Protein AF-A0A6P6J3J0-F1 (afdb_monomer_lite)

Organism: Carassius auratus (NCBI:txid7957)

Structure (mmCIF, N/CA/C/O backbone):
data_AF-A0A6P6J3J0-F1
#
_entry.id   AF-A0A6P6J3J0-F1
#
loop_
_atom_site.group_PDB
_atom_site.id
_atom_site.type_symbol
_atom_site.label_atom_id
_atom_site.label_alt_id
_atom_site.label_comp_id
_atom_site.label_asym_id
_atom_site.label_entity_id
_atom_site.label_seq_id
_atom_site.pdbx_PDB_ins_code
_atom_site.Cartn_x
_atom_site.Cartn_y
_atom_site.Cartn_z
_atom_site.occupancy
_atom_site.B_iso_or_equiv
_atom_site.auth_seq_id
_atom_site.auth_comp_id
_atom_site.auth_asym_id
_atom_site.auth_atom_id
_atom_site.pdbx_PDB_model_num
ATOM 1 N N . MET A 1 1 ? -31.395 -60.135 -57.434 1.00 52.97 1 MET A N 1
ATOM 2 C CA . MET A 1 1 ? -31.274 -59.370 -58.695 1.00 52.97 1 MET A CA 1
ATOM 3 C C . MET A 1 1 ? -31.951 -60.097 -59.849 1.00 52.97 1 MET A C 1
ATOM 5 O O . MET A 1 1 ? -33.034 -59.659 -60.188 1.00 52.97 1 MET A O 1
ATOM 9 N N . LYS A 1 2 ? -31.461 -61.251 -60.338 1.00 52.81 2 LYS A N 1
ATOM 10 C CA . LYS A 1 2 ? -32.103 -61.974 -61.467 1.00 52.81 2 LYS A CA 1
ATOM 11 C C . LYS A 1 2 ? -33.611 -62.234 -61.316 1.00 52.81 2 LYS A C 1
ATOM 13 O O . LYS A 1 2 ? -34.368 -61.921 -62.218 1.00 52.81 2 LYS A O 1
ATOM 18 N N . ALA A 1 3 ? -34.059 -62.709 -60.151 1.00 56.84 3 ALA A N 1
ATOM 19 C CA . ALA A 1 3 ? -35.488 -62.936 -59.908 1.00 56.84 3 ALA A CA 1
ATOM 20 C C . ALA A 1 3 ? -36.326 -61.639 -59.849 1.00 56.84 3 ALA A C 1
ATOM 22 O O . ALA A 1 3 ? -37.519 -61.678 -60.108 1.00 56.84 3 ALA A O 1
ATOM 23 N N . TYR A 1 4 ? -35.726 -60.492 -59.507 1.00 57.59 4 TYR A N 1
ATOM 24 C CA . TYR A 1 4 ? -36.421 -59.198 -59.499 1.00 57.59 4 TYR A CA 1
ATOM 25 C C . TYR A 1 4 ? -36.580 -58.674 -60.928 1.00 57.59 4 TYR A C 1
ATOM 27 O O . TYR A 1 4 ? -37.687 -58.330 -61.317 1.00 57.59 4 TYR A O 1
ATOM 35 N N . GLU A 1 5 ? -35.512 -58.712 -61.726 1.00 69.25 5 GLU A N 1
ATOM 36 C CA . GLU A 1 5 ? -35.526 -58.291 -63.135 1.00 69.25 5 GLU A CA 1
ATOM 37 C C . GLU A 1 5 ? -36.469 -59.160 -63.985 1.00 69.25 5 GLU A C 1
ATOM 39 O O . GLU A 1 5 ? -37.169 -58.648 -64.858 1.00 69.25 5 GLU A O 1
ATOM 44 N N . GLU A 1 6 ? -36.554 -60.463 -63.687 1.00 65.12 6 GLU A N 1
ATOM 45 C CA . GLU A 1 6 ? -37.494 -61.386 -64.340 1.00 65.12 6 GLU A CA 1
ATOM 46 C C . GLU A 1 6 ? -38.965 -61.101 -64.000 1.00 65.12 6 GLU A C 1
ATOM 48 O O . GLU A 1 6 ? -39.834 -61.356 -64.831 1.00 65.12 6 GLU A O 1
ATOM 53 N N . ILE A 1 7 ? -39.257 -60.573 -62.805 1.00 64.00 7 ILE A N 1
ATOM 54 C CA . ILE A 1 7 ? -40.632 -60.317 -62.342 1.00 64.00 7 ILE A CA 1
ATOM 55 C C . ILE A 1 7 ? -41.094 -58.895 -62.683 1.00 64.00 7 ILE A C 1
ATOM 57 O O . ILE A 1 7 ? -42.265 -58.694 -63.000 1.00 64.00 7 ILE A O 1
ATOM 61 N N . THR A 1 8 ? -40.210 -57.899 -62.600 1.00 63.47 8 THR A N 1
ATOM 62 C CA . THR A 1 8 ? -40.582 -56.480 -62.734 1.00 63.47 8 THR A CA 1
ATOM 63 C C . THR A 1 8 ? -40.235 -55.882 -64.094 1.00 63.47 8 THR A C 1
ATOM 65 O O . THR A 1 8 ? -40.707 -54.790 -64.403 1.00 63.47 8 THR A O 1
ATOM 68 N N . HIS A 1 9 ? -39.438 -56.579 -64.913 1.00 52.03 9 HIS A N 1
ATOM 69 C CA . HIS A 1 9 ? -38.924 -56.095 -66.201 1.00 52.03 9 HIS A CA 1
ATOM 70 C C . HIS A 1 9 ? -38.186 -54.740 -66.127 1.00 52.03 9 HIS A C 1
ATOM 72 O O . HIS A 1 9 ? -38.021 -54.073 -67.148 1.00 52.03 9 HIS A O 1
ATOM 78 N N . GLN A 1 10 ? -37.733 -54.329 -64.939 1.00 52.53 10 GLN A N 1
ATOM 79 C CA . GLN A 1 10 ? -36.893 -53.150 -64.721 1.00 52.53 10 GLN A CA 1
ATOM 80 C C . GLN A 1 10 ? -35.472 -53.595 -64.366 1.00 52.53 10 GLN A C 1
ATOM 82 O O . GLN A 1 10 ? -35.304 -54.515 -63.564 1.00 52.53 10 GLN A O 1
ATOM 87 N N . GLU A 1 11 ? -34.461 -52.945 -64.953 1.00 54.56 11 GLU A N 1
ATOM 88 C CA . GLU A 1 11 ? -33.054 -53.181 -64.604 1.00 54.56 11 GLU A CA 1
ATOM 89 C C . GLU A 1 11 ? -32.843 -52.894 -63.114 1.00 54.56 11 GLU A C 1
ATOM 91 O O . GLU A 1 11 ? -33.240 -51.841 -62.610 1.00 54.56 11 GLU A O 1
ATOM 96 N N . ALA A 1 12 ? -32.214 -53.824 -62.389 1.00 51.59 12 ALA A N 1
ATOM 97 C CA . ALA A 1 12 ? -32.028 -53.679 -60.946 1.00 51.59 12 ALA A CA 1
ATOM 98 C C . ALA A 1 12 ? -31.094 -52.508 -60.568 1.00 51.59 12 ALA A C 1
ATOM 100 O O . ALA A 1 12 ? -30.945 -52.205 -59.387 1.00 51.59 12 ALA A O 1
ATOM 101 N N . GLU A 1 13 ? -30.465 -51.842 -61.542 1.00 48.88 13 GLU A N 1
ATOM 102 C CA . GLU A 1 13 ? -29.492 -50.769 -61.319 1.00 48.88 13 GLU A CA 1
ATOM 103 C C . GLU A 1 13 ? -30.100 -49.441 -60.833 1.00 48.88 13 GLU A C 1
ATOM 105 O O . GLU A 1 13 ? -29.367 -48.626 -60.274 1.00 48.88 13 GLU A O 1
ATOM 110 N N . SER A 1 14 ? -31.410 -49.202 -60.988 1.00 49.97 14 SER A N 1
ATOM 111 C CA . SER A 1 14 ? -31.993 -47.863 -60.783 1.00 49.97 14 SER A CA 1
ATOM 112 C C . SER A 1 14 ? -32.748 -47.628 -59.464 1.00 49.97 14 SER A C 1
ATOM 114 O O . SER A 1 14 ? -33.343 -46.562 -59.318 1.00 49.97 14 SER A O 1
ATOM 116 N N . ALA A 1 15 ? -32.766 -48.569 -58.509 1.00 54.75 15 ALA A N 1
ATOM 117 C CA . ALA A 1 15 ? -33.410 -48.357 -57.201 1.00 54.75 15 ALA A CA 1
ATOM 118 C C . ALA A 1 15 ? -32.378 -48.278 -56.059 1.00 54.75 15 ALA A C 1
ATOM 120 O O . ALA A 1 15 ? -31.500 -49.138 -55.958 1.00 54.75 15 ALA A O 1
ATOM 121 N N . ASP A 1 16 ? -32.505 -47.272 -55.181 1.00 53.56 16 ASP A N 1
ATOM 122 C CA . ASP A 1 16 ? -31.580 -47.011 -54.057 1.00 53.56 16 ASP A CA 1
ATOM 123 C C . ASP A 1 16 ? -31.365 -48.240 -53.149 1.00 53.56 16 ASP A C 1
ATOM 125 O O . ASP A 1 16 ? -30.246 -48.489 -52.692 1.00 53.56 16 ASP A O 1
ATOM 129 N N . ASP A 1 17 ? -32.388 -49.088 -52.985 1.00 55.59 17 ASP A N 1
ATOM 130 C CA . ASP A 1 17 ? -32.303 -50.333 -52.209 1.00 55.59 17 ASP A CA 1
ATOM 131 C C . ASP A 1 17 ? -31.313 -51.357 -52.807 1.00 55.59 17 ASP A C 1
ATOM 133 O O . ASP A 1 17 ? -30.641 -52.087 -52.070 1.00 55.59 17 ASP A O 1
ATOM 137 N N . PHE A 1 18 ? -31.147 -51.401 -54.137 1.00 58.28 18 PHE A N 1
ATOM 138 C CA . PHE A 1 18 ? -30.167 -52.283 -54.790 1.00 58.28 18 PHE A CA 1
ATOM 139 C C . PHE A 1 18 ? -28.745 -51.724 -54.737 1.00 58.28 18 PHE A C 1
ATOM 141 O O . PHE A 1 18 ? -27.787 -52.500 -54.668 1.00 58.28 18 PHE A O 1
ATOM 148 N N . LYS A 1 19 ? -28.593 -50.395 -54.701 1.00 59.94 19 LYS A N 1
ATOM 149 C CA . LYS A 1 19 ? -27.300 -49.726 -54.504 1.00 59.94 19 LYS A CA 1
ATOM 150 C C . LYS A 1 19 ? -26.747 -50.019 -53.108 1.00 59.94 19 LYS A C 1
ATOM 152 O O . LYS A 1 19 ? -25.582 -50.392 -52.980 1.00 59.94 19 LYS A O 1
ATOM 157 N N . ALA A 1 20 ? -27.608 -49.983 -52.087 1.00 61.34 20 ALA A N 1
ATOM 158 C CA . ALA A 1 20 ? -27.264 -50.406 -50.732 1.00 61.34 20 ALA A CA 1
ATOM 159 C C . ALA A 1 20 ? -26.859 -51.893 -50.667 1.00 61.34 20 ALA A C 1
ATOM 161 O O . ALA A 1 20 ? -25.852 -52.221 -50.045 1.00 61.34 20 ALA A O 1
ATOM 162 N N . LEU A 1 21 ? -27.585 -52.794 -51.342 1.00 66.56 21 LEU A N 1
ATOM 163 C CA . LEU A 1 21 ? -27.243 -54.226 -51.393 1.00 66.56 21 LEU A CA 1
ATOM 164 C C . LEU A 1 21 ? -25.910 -54.502 -52.105 1.00 66.56 21 LEU A C 1
ATOM 166 O O . LEU A 1 21 ? -25.161 -55.383 -51.687 1.00 66.56 21 LEU A O 1
ATOM 170 N N . ARG A 1 22 ? -25.589 -53.747 -53.161 1.00 69.94 22 ARG A N 1
ATOM 171 C CA . ARG A 1 22 ? -24.317 -53.866 -53.887 1.00 69.94 22 ARG A CA 1
ATOM 172 C C . ARG A 1 22 ? -23.134 -53.368 -53.057 1.00 69.94 22 ARG A C 1
ATOM 174 O O . ARG A 1 22 ? -22.119 -54.052 -53.020 1.00 69.94 22 ARG A O 1
ATOM 181 N N . ILE A 1 23 ? -23.281 -52.238 -52.363 1.00 69.75 23 ILE A N 1
ATOM 182 C CA . ILE A 1 23 ? -22.251 -51.703 -51.455 1.00 69.75 23 ILE A CA 1
ATOM 183 C C . ILE A 1 23 ? -22.036 -52.645 -50.267 1.00 69.75 23 ILE A C 1
ATOM 185 O O . ILE A 1 23 ? -20.900 -52.868 -49.866 1.00 69.75 23 ILE A O 1
ATOM 189 N N . VAL A 1 24 ? -23.099 -53.269 -49.745 1.00 71.94 24 VAL A N 1
ATOM 190 C CA . VAL A 1 24 ? -22.976 -54.314 -48.714 1.00 71.94 24 VAL A CA 1
ATOM 191 C C . VAL A 1 24 ? -22.231 -55.544 -49.252 1.00 71.94 24 VAL A C 1
ATOM 193 O O . VAL A 1 24 ? -21.327 -56.030 -48.584 1.00 71.94 24 VAL A O 1
ATOM 196 N N . ALA A 1 25 ? -22.514 -56.002 -50.476 1.00 72.75 25 ALA A N 1
ATOM 197 C CA . ALA A 1 25 ? -21.778 -57.115 -51.090 1.00 72.75 25 ALA A CA 1
ATOM 198 C C . ALA A 1 25 ? -20.302 -56.773 -51.390 1.00 72.75 25 ALA A C 1
ATOM 200 O O . ALA A 1 25 ? -19.422 -57.629 -51.298 1.00 72.75 25 ALA A O 1
ATOM 201 N N . GLU A 1 26 ? -20.012 -55.521 -51.751 1.00 76.88 26 GLU A N 1
ATOM 202 C CA . GLU A 1 26 ? -18.652 -55.019 -51.965 1.00 76.88 26 GLU A CA 1
ATOM 203 C C . GLU A 1 26 ? -17.883 -54.894 -50.642 1.00 76.88 26 GLU A C 1
ATOM 205 O O . GLU A 1 26 ? -16.721 -55.294 -50.569 1.00 76.88 26 GLU A O 1
ATOM 210 N N . ALA A 1 27 ? -18.561 -54.463 -49.577 1.00 77.00 27 ALA A N 1
ATOM 211 C CA . ALA A 1 27 ? -18.045 -54.478 -48.215 1.00 77.00 27 ALA A CA 1
ATOM 212 C C . ALA A 1 27 ? -17.741 -55.906 -47.733 1.00 77.00 27 ALA A C 1
ATOM 214 O O . ALA A 1 27 ? -16.637 -56.166 -47.263 1.00 77.00 27 ALA A O 1
ATOM 215 N N . GLU A 1 28 ? -18.655 -56.862 -47.918 1.00 78.12 28 GLU A N 1
ATOM 216 C CA . GLU A 1 28 ? -18.426 -58.277 -47.583 1.00 78.12 28 GLU A CA 1
ATOM 217 C C . GLU A 1 28 ? -17.247 -58.872 -48.372 1.00 78.12 28 GLU A C 1
ATOM 219 O O . GLU A 1 28 ? -16.430 -59.613 -47.822 1.00 78.12 28 GLU A O 1
ATOM 224 N N . LYS A 1 29 ? -17.095 -58.499 -49.649 1.00 78.25 29 LYS A N 1
ATOM 225 C CA . LYS A 1 29 ? -15.952 -58.905 -50.478 1.00 78.25 29 LYS A CA 1
ATOM 226 C C . LYS A 1 29 ? -14.635 -58.303 -49.984 1.00 78.25 29 LYS A C 1
ATOM 228 O O . LYS A 1 29 ? -13.623 -59.005 -49.970 1.00 78.25 29 LYS A O 1
ATOM 233 N N . LEU A 1 30 ? -14.638 -57.034 -49.570 1.00 80.50 30 LEU A N 1
ATOM 234 C CA . LEU A 1 30 ? -13.477 -56.398 -48.947 1.00 80.50 30 LEU A CA 1
ATOM 235 C C . LEU A 1 30 ? -13.090 -57.149 -47.665 1.00 80.50 30 LEU A C 1
ATOM 237 O O . LEU A 1 30 ? -11.917 -57.471 -47.484 1.00 80.50 30 LEU A O 1
ATOM 241 N N . MET A 1 31 ? -14.072 -57.530 -46.844 1.00 80.81 31 MET A N 1
ATOM 242 C CA . MET A 1 31 ? -13.848 -58.279 -45.605 1.00 80.81 31 MET A CA 1
ATOM 243 C C . MET A 1 31 ? -13.255 -59.675 -45.823 1.00 80.81 31 MET A C 1
ATOM 245 O O . MET A 1 31 ? -12.436 -60.116 -45.019 1.00 80.81 31 MET A O 1
ATOM 249 N N . LEU A 1 32 ? -13.579 -60.352 -46.930 1.00 79.19 32 LEU A N 1
ATOM 250 C CA . LEU A 1 32 ? -12.937 -61.625 -47.294 1.00 79.19 32 LEU A CA 1
ATOM 251 C C . LEU A 1 32 ? -11.437 -61.470 -47.599 1.00 79.19 32 LEU A C 1
ATOM 253 O O . LEU A 1 32 ? -10.667 -62.393 -47.340 1.00 79.19 32 LEU A O 1
ATOM 257 N N . SER A 1 33 ? -11.016 -60.306 -48.108 1.00 79.94 33 SER A N 1
ATOM 258 C CA . SER A 1 33 ? -9.612 -60.026 -48.451 1.00 79.94 33 SER A CA 1
ATOM 259 C C . SER A 1 33 ? -8.733 -59.658 -47.251 1.00 79.94 33 SER A C 1
ATOM 261 O O . SER A 1 33 ? -7.512 -59.693 -47.363 1.00 79.94 33 SER A O 1
ATOM 263 N N . VAL A 1 34 ? -9.327 -59.352 -46.089 1.00 82.56 34 VAL A N 1
ATOM 264 C CA . VAL A 1 34 ? -8.603 -58.857 -44.901 1.00 82.56 34 VAL A CA 1
ATOM 265 C C . VAL A 1 34 ? -7.558 -59.853 -44.390 1.00 82.56 34 VAL A C 1
ATOM 267 O O . VAL A 1 34 ? -6.506 -59.449 -43.901 1.00 82.56 34 VAL A O 1
ATOM 270 N N . ASN A 1 35 ? -7.794 -61.158 -44.556 1.00 77.62 35 ASN A N 1
ATOM 271 C CA . ASN A 1 35 ? -6.828 -62.197 -44.177 1.00 77.62 35 ASN A CA 1
ATOM 272 C C . ASN A 1 35 ? -5.533 -62.174 -45.011 1.00 77.62 35 ASN A C 1
ATOM 274 O O . ASN A 1 35 ? -4.531 -62.749 -44.589 1.00 77.62 35 ASN A O 1
ATOM 278 N N . GLU A 1 36 ? -5.550 -61.531 -46.180 1.00 77.38 36 GLU A N 1
ATOM 279 C CA . GLU A 1 36 ? -4.413 -61.410 -47.098 1.00 77.38 36 GLU A CA 1
ATOM 280 C C . GLU A 1 36 ? -3.737 -60.029 -47.014 1.00 77.38 36 GLU A C 1
ATOM 282 O O . GLU A 1 36 ? -2.749 -59.785 -47.709 1.00 77.38 36 GLU A O 1
ATOM 287 N N . TRP A 1 37 ? -4.247 -59.114 -46.178 1.00 85.25 37 TRP A N 1
ATOM 288 C CA . TRP A 1 37 ? -3.713 -57.757 -46.062 1.00 85.25 37 TRP A CA 1
ATOM 289 C C . TRP A 1 37 ? -2.306 -57.745 -45.469 1.00 85.25 37 TRP A C 1
ATOM 291 O O . TRP A 1 37 ? -2.026 -58.355 -44.432 1.00 85.25 37 TRP A O 1
ATOM 301 N N . SER A 1 38 ? -1.414 -57.008 -46.131 1.00 78.44 38 SER A N 1
ATOM 302 C CA . SER A 1 38 ? -0.044 -56.820 -45.674 1.00 78.44 38 SER A CA 1
ATOM 303 C C . SER A 1 38 ? 0.003 -55.702 -44.631 1.00 78.44 38 SER A C 1
ATOM 305 O O . SER A 1 38 ? -0.704 -54.699 -44.737 1.00 78.44 38 SER A O 1
ATOM 307 N N . LEU A 1 39 ? 0.865 -55.846 -43.621 1.00 80.44 39 LEU A N 1
ATOM 308 C CA . LEU A 1 39 ? 1.097 -54.758 -42.669 1.00 80.44 39 LEU A CA 1
ATOM 309 C C . LEU A 1 39 ? 1.735 -53.544 -43.357 1.00 80.44 39 LEU A C 1
ATOM 311 O O . LEU A 1 39 ? 1.375 -52.428 -43.012 1.00 80.44 39 LEU A O 1
ATOM 315 N N . SER A 1 40 ? 2.590 -53.753 -44.368 1.00 77.62 40 SER A N 1
ATOM 316 C CA . SER A 1 40 ? 3.262 -52.688 -45.130 1.00 77.62 40 SER A CA 1
ATOM 317 C C . SER A 1 40 ? 2.312 -51.687 -45.795 1.00 77.62 40 SER A C 1
ATOM 319 O O . SER A 1 40 ? 2.696 -50.534 -45.963 1.00 77.62 40 SER A O 1
ATOM 321 N N . ASP A 1 41 ? 1.084 -52.097 -46.125 1.00 80.19 41 ASP A N 1
ATOM 322 C CA . ASP A 1 41 ? 0.073 -51.259 -46.785 1.00 80.19 41 ASP A CA 1
ATOM 323 C C . ASP A 1 41 ? -1.007 -50.736 -45.811 1.00 80.19 41 ASP A C 1
ATOM 325 O O . ASP A 1 41 ? -2.093 -50.327 -46.234 1.00 80.19 41 ASP A O 1
ATOM 329 N N . ALA A 1 42 ? -0.739 -50.739 -44.497 1.00 79.50 42 ALA A N 1
ATOM 330 C CA . ALA A 1 42 ? -1.730 -50.427 -43.463 1.00 79.50 42 ALA A CA 1
ATOM 331 C C . ALA A 1 42 ? -2.448 -49.080 -43.654 1.00 79.50 42 ALA A C 1
ATOM 333 O O . ALA A 1 42 ? -3.665 -49.011 -43.489 1.00 79.50 42 ALA A O 1
ATOM 334 N N . GLU A 1 43 ? -1.736 -48.021 -44.047 1.00 75.25 43 GLU A N 1
ATOM 335 C CA . GLU A 1 43 ? -2.337 -46.701 -44.275 1.00 75.25 43 GLU A CA 1
ATOM 336 C C . GLU A 1 43 ? -3.390 -46.733 -45.395 1.00 75.25 43 GLU A C 1
ATOM 338 O O . GLU A 1 43 ? -4.494 -46.206 -45.246 1.00 75.25 43 GLU A O 1
ATOM 343 N N . LYS A 1 44 ? -3.075 -47.410 -46.505 1.00 78.81 44 LYS A N 1
ATOM 344 C CA . LYS A 1 44 ? -3.982 -47.562 -47.646 1.00 78.81 44 LYS A CA 1
ATOM 345 C C . LYS A 1 44 ? -5.232 -48.344 -47.245 1.00 78.81 44 LYS A C 1
ATOM 347 O O . LYS A 1 44 ? -6.343 -47.910 -47.536 1.00 78.81 44 LYS A O 1
ATOM 352 N N . HIS A 1 45 ? -5.053 -49.445 -46.517 1.00 83.31 45 HIS A N 1
ATOM 353 C CA . HIS A 1 45 ? -6.160 -50.261 -46.022 1.00 83.31 45 HIS A CA 1
ATOM 354 C C . HIS A 1 45 ? -7.072 -49.491 -45.052 1.00 83.31 45 HIS A C 1
ATOM 356 O O . HIS A 1 45 ? -8.294 -49.592 -45.155 1.00 83.31 45 HIS A O 1
ATOM 362 N N . LEU A 1 46 ? -6.514 -48.659 -44.162 1.00 80.44 46 LEU A N 1
ATOM 363 C CA . LEU A 1 46 ? -7.309 -47.803 -43.273 1.00 80.44 46 LEU A CA 1
ATOM 364 C C . LEU A 1 46 ? -8.097 -46.730 -44.045 1.00 80.44 46 LEU A C 1
ATOM 366 O O . LEU A 1 46 ? -9.258 -46.476 -43.724 1.00 80.44 46 LEU A O 1
ATOM 370 N N . ARG A 1 47 ? -7.521 -46.136 -45.098 1.00 73.69 47 ARG A N 1
ATOM 371 C CA . ARG A 1 47 ? -8.242 -45.190 -45.971 1.00 73.69 47 ARG A CA 1
ATOM 372 C C . ARG A 1 47 ? -9.373 -45.865 -46.752 1.00 73.69 47 ARG A C 1
ATOM 374 O O . ARG A 1 47 ? -10.464 -45.303 -46.846 1.00 73.69 47 ARG A O 1
ATOM 381 N N . ASP A 1 48 ? -9.152 -47.077 -47.259 1.00 77.06 48 ASP A N 1
ATOM 382 C CA . ASP A 1 48 ? -10.187 -47.851 -47.956 1.00 77.06 48 ASP A CA 1
ATOM 383 C C . ASP A 1 48 ? -11.356 -48.213 -47.015 1.00 77.06 48 ASP A C 1
ATOM 385 O O . ASP A 1 48 ? -12.523 -48.123 -47.411 1.00 77.06 48 ASP A O 1
ATOM 389 N N . LEU A 1 49 ? -11.067 -48.514 -45.741 1.00 80.25 49 LEU A N 1
ATOM 390 C CA . LEU A 1 49 ? -12.083 -48.702 -44.698 1.00 80.25 49 LEU A CA 1
ATOM 391 C C . LEU A 1 49 ? -12.892 -47.425 -44.437 1.00 80.25 49 LEU A C 1
ATOM 393 O O . LEU A 1 49 ? -14.119 -47.487 -44.372 1.00 80.25 49 LEU A O 1
ATOM 397 N N . LEU A 1 50 ? -12.245 -46.260 -44.333 1.00 73.75 50 LEU A N 1
ATOM 398 C CA . LEU A 1 50 ? -12.941 -44.978 -44.152 1.00 73.75 50 LEU A CA 1
ATOM 399 C C . LEU A 1 50 ? -13.833 -44.628 -45.349 1.00 73.75 50 LEU A C 1
ATOM 401 O O . LEU A 1 50 ? -14.957 -44.148 -45.167 1.00 73.75 50 LEU A O 1
ATOM 405 N N . ARG A 1 51 ? -13.374 -44.926 -46.571 1.00 74.06 51 ARG A N 1
ATOM 406 C CA . ARG A 1 51 ? -14.174 -44.764 -47.791 1.00 74.06 51 ARG A CA 1
ATOM 407 C C . ARG A 1 51 ? -15.422 -45.653 -47.755 1.00 74.06 51 ARG A C 1
ATOM 409 O O . ARG A 1 51 ? -16.515 -45.155 -48.023 1.00 74.06 51 ARG A O 1
ATOM 416 N N . MET A 1 52 ? -15.296 -46.926 -47.361 1.00 75.94 52 MET A N 1
ATOM 417 C CA . MET A 1 52 ? -16.456 -47.821 -47.197 1.00 75.94 52 MET A CA 1
ATOM 418 C C . MET A 1 52 ? -17.400 -47.382 -46.088 1.00 75.94 52 MET A C 1
ATOM 420 O O . MET A 1 52 ? -18.615 -47.375 -46.290 1.00 75.94 52 MET A O 1
ATOM 424 N N . ARG A 1 53 ? -16.867 -46.949 -44.942 1.00 75.94 53 ARG A N 1
ATOM 425 C CA . ARG A 1 53 ? -17.667 -46.407 -43.838 1.00 75.94 53 ARG A CA 1
ATOM 426 C C . ARG A 1 53 ? -18.556 -45.263 -44.319 1.00 75.94 53 ARG A C 1
ATOM 428 O O . ARG A 1 53 ? -19.743 -45.223 -43.996 1.00 75.94 53 ARG A O 1
ATOM 435 N N . ARG A 1 54 ? -17.996 -44.355 -45.124 1.00 69.50 54 ARG A N 1
ATOM 436 C CA . ARG A 1 54 ? -18.733 -43.230 -45.702 1.00 69.50 54 ARG A CA 1
ATOM 437 C C . ARG A 1 54 ? -19.820 -43.688 -46.679 1.00 69.50 54 ARG A C 1
ATOM 439 O O . ARG A 1 54 ? -20.961 -43.264 -46.527 1.00 69.50 54 ARG A O 1
ATOM 446 N N . GLN A 1 55 ? -19.505 -44.588 -47.611 1.00 69.44 55 GLN A N 1
ATOM 447 C CA . GLN A 1 55 ? -20.482 -45.094 -48.586 1.00 69.44 55 GLN A CA 1
ATOM 448 C C . GLN A 1 55 ? -21.648 -45.849 -47.925 1.00 69.44 55 GLN A C 1
ATOM 450 O O . GLN A 1 55 ? -22.801 -45.691 -48.330 1.00 69.44 55 GLN A O 1
ATOM 455 N N . ILE A 1 56 ? -21.375 -46.620 -46.866 1.00 70.75 56 ILE A N 1
ATOM 456 C CA . ILE A 1 56 ? -22.411 -47.298 -46.074 1.00 70.75 56 ILE A CA 1
ATOM 457 C C . ILE A 1 56 ? -23.280 -46.276 -45.333 1.00 70.75 56 ILE A C 1
ATOM 459 O O . ILE A 1 56 ? -24.506 -46.412 -45.347 1.00 70.75 56 ILE A O 1
ATOM 463 N N . LYS A 1 57 ? -22.680 -45.235 -44.734 1.00 67.00 57 LYS A N 1
ATOM 464 C CA . LYS A 1 57 ? -23.419 -44.157 -44.054 1.00 67.00 57 LYS A CA 1
ATOM 465 C C . LYS A 1 57 ? -24.352 -43.426 -45.024 1.00 67.00 57 LYS A C 1
ATOM 467 O O . LYS A 1 57 ? -25.525 -43.247 -44.707 1.00 67.00 57 LYS A O 1
ATOM 472 N N . GLU A 1 58 ? -23.851 -43.069 -46.205 1.00 64.25 58 GLU A N 1
ATOM 473 C CA . GLU A 1 58 ? -24.608 -42.359 -47.244 1.00 64.25 58 GLU A CA 1
ATOM 474 C C . GLU A 1 58 ? -25.780 -43.191 -47.795 1.00 64.25 58 GLU A C 1
ATOM 476 O O . GLU A 1 58 ? -26.843 -42.634 -48.050 1.00 64.25 58 GLU A O 1
ATOM 481 N N . CYS A 1 59 ? -25.628 -44.515 -47.936 1.00 62.44 59 CYS A N 1
ATOM 482 C CA . CYS A 1 59 ? -26.660 -45.361 -48.555 1.00 62.44 59 CYS A CA 1
ATOM 483 C C . CYS A 1 59 ? -27.638 -46.011 -47.569 1.00 62.44 59 CYS A C 1
ATOM 485 O O . CYS A 1 59 ? -28.721 -46.419 -47.975 1.00 62.44 59 CYS A O 1
ATOM 487 N N . THR A 1 60 ? -27.267 -46.178 -46.296 1.00 63.53 60 THR A N 1
ATOM 488 C CA . THR A 1 60 ? -28.095 -46.924 -45.327 1.00 63.53 60 THR A CA 1
ATOM 489 C C . THR A 1 60 ? -28.575 -46.089 -44.149 1.00 63.53 60 THR A C 1
ATOM 491 O O . THR A 1 60 ? -29.453 -46.547 -43.420 1.00 63.53 60 THR A O 1
ATOM 494 N N . THR A 1 61 ? -28.039 -44.877 -43.943 1.00 56.22 61 THR A N 1
ATOM 495 C CA . THR A 1 61 ? -28.359 -43.968 -42.818 1.00 56.22 61 THR A CA 1
ATOM 496 C C . THR A 1 61 ? -28.223 -44.589 -41.415 1.00 56.22 61 THR A C 1
ATOM 498 O O . THR A 1 61 ? -28.594 -43.973 -40.421 1.00 56.22 61 THR A O 1
ATOM 501 N N . SER A 1 62 ? -27.663 -45.800 -41.310 1.00 58.66 62 SER A N 1
ATOM 502 C CA . SER A 1 62 ? -27.631 -46.624 -40.102 1.00 58.66 62 SER A CA 1
ATOM 503 C C . SER A 1 62 ? -26.214 -47.145 -39.850 1.00 58.66 62 SER A C 1
ATOM 505 O O . SER A 1 62 ? -25.642 -47.870 -40.664 1.00 58.66 62 SER A O 1
ATOM 507 N N . PHE A 1 63 ? -25.643 -46.782 -38.697 1.00 65.31 63 PHE A N 1
ATOM 508 C CA . PHE A 1 63 ? -24.295 -47.192 -38.278 1.00 65.31 63 PHE A CA 1
ATOM 509 C C . PHE A 1 63 ? -24.190 -48.674 -37.891 1.00 65.31 63 PHE A C 1
ATOM 511 O O . PHE A 1 63 ? -23.093 -49.231 -37.887 1.00 65.31 63 PHE A O 1
ATOM 518 N N . THR A 1 64 ? -25.313 -49.340 -37.621 1.00 66.62 64 THR A N 1
ATOM 519 C CA . THR A 1 64 ? -25.353 -50.729 -37.146 1.00 66.62 64 THR A CA 1
ATOM 520 C C . THR A 1 64 ? -24.757 -51.709 -38.160 1.00 66.62 64 THR A C 1
ATOM 522 O O . THR A 1 64 ? -24.031 -52.619 -37.780 1.00 66.62 64 THR A O 1
ATOM 525 N N . LYS A 1 65 ? -24.933 -51.468 -39.468 1.00 70.81 65 LYS A N 1
ATOM 526 C CA . LYS A 1 65 ? -24.334 -52.315 -40.518 1.00 70.81 65 LYS A CA 1
ATOM 527 C C . LYS A 1 65 ? -22.810 -52.201 -40.608 1.00 70.81 65 LYS A C 1
ATOM 529 O O . LYS A 1 65 ? -22.150 -53.179 -40.943 1.00 70.81 65 LYS A O 1
ATOM 534 N N . TRP A 1 66 ? -22.243 -51.026 -40.319 1.00 78.06 66 TRP A N 1
ATOM 535 C CA . TRP A 1 66 ? -20.785 -50.853 -40.256 1.00 78.06 66 TRP A CA 1
ATOM 536 C C . TRP A 1 66 ? -20.189 -51.688 -39.119 1.00 78.06 66 TRP A C 1
ATOM 538 O O . TRP A 1 66 ? -19.166 -52.348 -39.298 1.00 78.06 66 TRP A O 1
ATOM 548 N N . ILE A 1 67 ? -20.872 -51.702 -37.973 1.00 72.75 67 ILE A N 1
ATOM 549 C CA . ILE A 1 67 ? -20.484 -52.501 -36.812 1.00 72.75 67 ILE A CA 1
ATOM 550 C C . ILE A 1 67 ? -20.531 -53.994 -37.151 1.00 72.75 67 ILE A C 1
ATOM 552 O O . ILE A 1 67 ? -19.511 -54.670 -37.020 1.00 72.75 67 ILE A O 1
ATOM 556 N N . ASP A 1 68 ? -21.671 -54.472 -37.656 1.00 74.81 68 ASP A N 1
ATOM 557 C CA . ASP A 1 68 ? -21.904 -55.898 -37.901 1.00 74.81 68 ASP A CA 1
ATOM 558 C C . ASP A 1 68 ? -20.975 -56.484 -38.980 1.00 74.81 68 ASP A C 1
ATOM 560 O O . ASP A 1 68 ? -20.531 -57.625 -38.858 1.00 74.81 68 ASP A O 1
ATOM 564 N N . ILE A 1 69 ? -20.659 -55.721 -40.035 1.00 76.62 69 ILE A N 1
ATOM 565 C CA . ILE A 1 69 ? -19.844 -56.210 -41.162 1.00 76.62 69 ILE A CA 1
ATOM 566 C C . ILE A 1 69 ? -18.342 -56.083 -40.875 1.00 76.62 69 ILE A C 1
ATOM 568 O O . ILE A 1 69 ? -17.584 -57.011 -41.163 1.00 76.62 69 ILE A O 1
ATOM 572 N N . PHE A 1 70 ? -17.898 -54.944 -40.331 1.00 79.75 70 PHE A N 1
ATOM 573 C CA . PHE A 1 70 ? -16.472 -54.639 -40.184 1.00 79.75 70 PHE A CA 1
ATOM 574 C C . PHE A 1 70 ? -15.983 -54.873 -38.760 1.00 79.75 70 PHE A C 1
ATOM 576 O O . PHE A 1 70 ? -15.119 -55.719 -38.534 1.00 79.75 70 PHE A O 1
ATOM 583 N N . LEU A 1 71 ? -16.520 -54.136 -37.786 1.00 78.25 71 LEU A N 1
ATOM 584 C CA . LEU A 1 71 ? -15.966 -54.132 -36.429 1.00 78.25 71 LEU A CA 1
ATOM 585 C C . LEU A 1 71 ? -16.206 -55.443 -35.673 1.00 78.25 71 LEU A C 1
ATOM 587 O O . LEU A 1 71 ? -15.431 -55.750 -34.773 1.00 78.25 71 LEU A O 1
ATOM 591 N N . SER A 1 72 ? -17.218 -56.228 -36.045 1.00 79.62 72 SER A N 1
ATOM 592 C CA . SER A 1 72 ? -17.471 -57.573 -35.508 1.00 79.62 72 SER A CA 1
ATOM 593 C C . SER A 1 72 ? -16.645 -58.687 -36.170 1.00 79.62 72 SER A C 1
ATOM 595 O O . SER A 1 72 ? -16.743 -59.840 -35.760 1.00 79.62 72 SER A O 1
ATOM 597 N N . ASN A 1 73 ? -15.832 -58.387 -37.187 1.00 83.25 73 ASN A N 1
ATOM 598 C CA . ASN A 1 73 ? -15.064 -59.397 -37.913 1.00 83.25 73 ASN A CA 1
ATOM 599 C C . ASN A 1 73 ? -13.693 -59.667 -37.268 1.00 83.25 73 ASN A C 1
ATOM 601 O O . ASN A 1 73 ? -12.827 -58.792 -37.234 1.00 83.25 73 ASN A O 1
ATOM 605 N N . GLU A 1 74 ? -13.453 -60.909 -36.843 1.00 81.12 74 GLU A N 1
ATOM 606 C CA . GLU A 1 74 ? -12.218 -61.307 -36.147 1.00 81.12 74 GLU A CA 1
ATOM 607 C C . GLU A 1 74 ? -10.927 -61.067 -36.953 1.00 81.12 74 GLU A C 1
ATOM 609 O O . GLU A 1 74 ? -9.895 -60.713 -36.377 1.00 81.12 74 GLU A O 1
ATOM 614 N N . ALA A 1 75 ? -10.955 -61.229 -38.282 1.00 82.38 75 ALA A N 1
ATOM 615 C CA . ALA A 1 75 ? -9.777 -61.020 -39.125 1.00 82.38 75 ALA A CA 1
ATOM 616 C C . ALA A 1 75 ? -9.363 -59.544 -39.147 1.00 82.38 75 ALA A C 1
ATOM 618 O O . ALA A 1 75 ? -8.176 -59.231 -39.020 1.00 82.38 75 ALA A O 1
ATOM 619 N N . LEU A 1 76 ? -10.342 -58.637 -39.233 1.00 85.12 76 LEU A N 1
ATOM 620 C CA . LEU A 1 76 ? -10.089 -57.202 -39.154 1.00 85.12 76 LEU A CA 1
ATOM 621 C C . LEU A 1 76 ? -9.628 -56.804 -37.757 1.00 85.12 76 LEU A C 1
ATOM 623 O O . LEU A 1 76 ? -8.629 -56.106 -37.635 1.00 85.12 76 LEU A O 1
ATOM 627 N N . GLN A 1 77 ? -10.270 -57.300 -36.702 1.00 85.81 77 GLN A N 1
ATOM 628 C CA . GLN A 1 77 ? -9.840 -57.034 -35.325 1.00 85.81 77 GLN A CA 1
ATOM 629 C C . GLN A 1 77 ? -8.377 -57.458 -35.091 1.00 85.81 77 GLN A C 1
ATOM 631 O O . GLN A 1 77 ? -7.596 -56.722 -34.475 1.00 85.81 77 GLN A O 1
ATOM 636 N N . LYS A 1 78 ? -7.967 -58.608 -35.644 1.00 83.31 78 LYS A N 1
ATOM 637 C CA . LYS A 1 78 ? -6.580 -59.087 -35.602 1.00 83.31 78 LYS A CA 1
ATOM 638 C C . LYS A 1 78 ? -5.636 -58.208 -36.425 1.00 83.31 78 LYS A C 1
ATOM 640 O O . LYS A 1 78 ? -4.541 -57.908 -35.957 1.00 83.31 78 LYS A O 1
ATOM 645 N N . PHE A 1 79 ? -6.051 -57.765 -37.612 1.00 86.88 79 PHE A N 1
ATOM 646 C CA . PHE A 1 79 ? -5.290 -56.812 -38.421 1.00 86.88 79 PHE A CA 1
ATOM 647 C C . PHE A 1 79 ? -5.080 -55.483 -37.682 1.00 86.88 79 PHE A C 1
ATOM 649 O O . PHE A 1 79 ? -3.939 -55.048 -37.548 1.00 86.88 79 PHE A O 1
ATOM 656 N N . LEU A 1 80 ? -6.138 -54.882 -37.124 1.00 85.94 80 LEU A N 1
ATOM 657 C CA . LEU A 1 80 ? -6.050 -53.631 -36.361 1.00 85.94 80 LEU A CA 1
ATOM 658 C C . LEU A 1 80 ? -5.133 -53.791 -35.141 1.00 85.94 80 LEU A C 1
ATOM 660 O O . LEU A 1 80 ? -4.278 -52.940 -34.907 1.00 85.94 80 LEU A O 1
ATOM 664 N N . THR A 1 81 ? -5.226 -54.921 -34.427 1.00 84.62 81 THR A N 1
ATOM 665 C CA . THR A 1 81 ? -4.291 -55.257 -33.337 1.00 84.62 81 THR A CA 1
ATOM 666 C C . THR A 1 81 ? -2.846 -55.311 -33.845 1.00 84.62 81 THR A C 1
ATOM 668 O O . THR A 1 81 ? -1.963 -54.681 -33.264 1.00 84.62 81 THR A O 1
ATOM 671 N N . ASN A 1 82 ? -2.583 -56.004 -34.956 1.00 84.94 82 ASN A N 1
ATOM 672 C CA . ASN A 1 82 ? -1.236 -56.097 -35.517 1.00 84.94 82 ASN A CA 1
ATOM 673 C C . ASN A 1 82 ? -0.693 -54.722 -35.943 1.00 84.94 82 ASN A C 1
ATOM 675 O O . ASN A 1 82 ? 0.483 -54.443 -35.710 1.00 84.94 82 ASN A O 1
ATOM 679 N N . VAL A 1 83 ? -1.537 -53.841 -36.496 1.00 83.12 83 VAL A N 1
ATOM 680 C CA . VAL A 1 83 ? -1.161 -52.456 -36.827 1.00 83.12 83 VAL A CA 1
ATOM 681 C C . VAL A 1 83 ? -0.716 -51.701 -35.574 1.00 83.12 83 VAL A C 1
ATOM 683 O O . VAL A 1 83 ? 0.339 -51.071 -35.613 1.00 83.12 83 VAL A O 1
ATOM 686 N N . THR A 1 84 ? -1.426 -51.837 -34.445 1.00 82.12 84 THR A N 1
ATOM 687 C CA . THR A 1 84 ? -1.012 -51.189 -33.182 1.00 82.12 84 THR A CA 1
ATOM 688 C C . THR A 1 84 ? 0.343 -51.676 -32.662 1.00 82.12 84 THR A C 1
ATOM 690 O O . THR A 1 84 ? 1.073 -50.912 -32.037 1.00 82.12 84 THR A O 1
ATOM 693 N N . THR A 1 85 ? 0.713 -52.932 -32.944 1.00 80.06 85 THR A N 1
ATOM 694 C CA . THR A 1 85 ? 2.021 -53.484 -32.549 1.00 80.06 85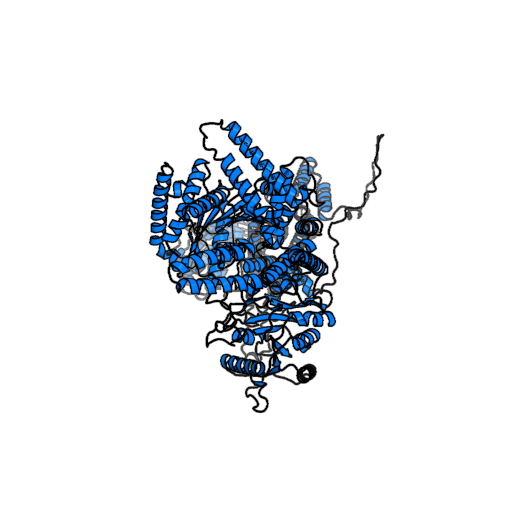 THR A CA 1
ATOM 695 C C . THR A 1 85 ? 3.149 -53.162 -33.528 1.00 80.06 85 THR A C 1
ATOM 697 O O . THR A 1 85 ? 4.309 -53.126 -33.124 1.00 80.06 85 THR A O 1
ATOM 700 N N . ALA A 1 86 ? 2.832 -52.956 -34.809 1.00 79.44 86 ALA A N 1
ATOM 701 C CA . ALA A 1 86 ? 3.820 -52.799 -35.875 1.00 79.44 86 ALA A CA 1
ATOM 702 C C . ALA A 1 86 ? 4.149 -51.332 -36.192 1.00 79.44 86 ALA A C 1
ATOM 704 O O . ALA A 1 86 ? 5.249 -51.049 -36.665 1.00 79.44 86 ALA A O 1
ATOM 705 N N . TYR A 1 87 ? 3.220 -50.409 -35.934 1.00 77.69 87 TYR A N 1
ATOM 706 C CA . TYR A 1 87 ? 3.358 -48.997 -36.276 1.00 77.69 87 TYR A CA 1
ATOM 707 C C . TYR A 1 87 ? 3.364 -48.110 -35.030 1.00 77.69 87 TYR A C 1
ATOM 709 O O . TYR A 1 87 ? 2.700 -48.387 -34.035 1.00 77.69 87 TYR A O 1
ATOM 717 N N . ALA A 1 88 ? 4.121 -47.016 -35.100 1.00 67.81 88 ALA A N 1
ATOM 718 C CA . ALA A 1 88 ? 4.135 -45.948 -34.098 1.00 67.81 88 ALA A CA 1
ATOM 719 C C . ALA A 1 88 ? 3.814 -44.567 -34.706 1.00 67.81 88 ALA A C 1
ATOM 721 O O . ALA A 1 88 ? 3.946 -43.562 -34.017 1.00 67.81 88 ALA A O 1
ATOM 722 N N . ASP A 1 89 ? 3.418 -44.532 -35.984 1.00 67.81 89 ASP A N 1
ATOM 723 C CA . ASP A 1 89 ? 3.138 -43.317 -36.756 1.00 67.81 89 ASP A CA 1
ATOM 724 C C . ASP A 1 89 ? 1.799 -42.680 -36.344 1.00 67.81 89 ASP A C 1
ATOM 726 O O . ASP A 1 89 ? 0.766 -43.359 -36.276 1.00 67.81 89 ASP A O 1
ATOM 730 N N . ASP A 1 90 ? 1.818 -41.371 -36.100 1.00 59.56 90 ASP A N 1
ATOM 731 C CA . ASP A 1 90 ? 0.660 -40.582 -35.685 1.00 59.56 90 ASP A CA 1
ATOM 732 C C . ASP A 1 90 ? -0.412 -40.462 -36.784 1.00 59.56 90 ASP A C 1
ATOM 734 O O . ASP A 1 90 ? -1.602 -40.449 -36.468 1.00 59.56 90 ASP A O 1
ATOM 738 N N . ASN A 1 91 ? -0.043 -40.500 -38.071 1.00 59.88 91 ASN A N 1
ATOM 739 C CA . ASN A 1 91 ? -1.014 -40.528 -39.173 1.00 59.88 91 ASN A CA 1
ATOM 740 C C . ASN A 1 91 ? -1.818 -41.833 -39.183 1.00 59.88 91 ASN A C 1
ATOM 742 O O . ASN A 1 91 ? -3.036 -41.830 -39.371 1.00 59.88 91 ASN A O 1
ATOM 746 N N . ILE A 1 92 ? -1.152 -42.963 -38.933 1.00 72.62 92 ILE A N 1
ATOM 747 C CA . ILE A 1 92 ? -1.807 -44.275 -38.853 1.00 72.62 92 ILE A CA 1
ATOM 748 C C . ILE A 1 92 ? -2.666 -44.355 -37.586 1.00 72.62 92 ILE A C 1
ATOM 750 O O . ILE A 1 92 ? -3.772 -44.892 -37.646 1.00 72.62 92 ILE A O 1
ATOM 754 N N . ARG A 1 93 ? -2.223 -43.769 -36.462 1.00 70.31 93 ARG A N 1
ATOM 755 C CA . ARG A 1 93 ? -3.046 -43.632 -35.244 1.00 70.31 93 ARG A CA 1
ATOM 756 C C . ARG A 1 93 ? -4.295 -42.788 -35.474 1.00 70.31 93 ARG A C 1
ATOM 758 O O . ARG A 1 93 ? -5.360 -43.174 -35.004 1.00 70.31 93 ARG A O 1
ATOM 765 N N . PHE A 1 94 ? -4.196 -41.683 -36.211 1.00 62.97 94 PHE A N 1
ATOM 766 C CA . PHE A 1 94 ? -5.344 -40.832 -36.531 1.00 62.97 94 PHE A CA 1
ATOM 767 C C . PHE A 1 94 ? -6.337 -41.524 -37.474 1.00 62.97 94 PHE A C 1
ATOM 769 O O . PHE A 1 94 ? -7.542 -41.518 -37.226 1.00 62.97 94 PHE A O 1
ATOM 776 N N . LEU A 1 95 ? -5.854 -42.200 -38.519 1.00 66.44 95 LEU A N 1
ATOM 777 C CA . LEU A 1 95 ? -6.719 -43.016 -39.377 1.00 66.44 95 LEU A CA 1
ATOM 778 C C . LEU A 1 95 ? -7.377 -44.153 -38.580 1.00 66.44 95 LEU A C 1
ATOM 780 O O . LEU A 1 95 ? -8.563 -44.422 -38.760 1.00 66.44 95 LEU A O 1
ATOM 784 N N . MET A 1 96 ? -6.642 -44.771 -37.650 1.00 75.62 96 MET A N 1
ATOM 785 C CA . MET A 1 96 ? -7.175 -45.770 -36.723 1.00 75.62 96 MET A CA 1
ATOM 786 C C . MET A 1 96 ? -8.251 -45.173 -35.806 1.00 75.62 96 MET A C 1
ATOM 788 O O . MET A 1 96 ? -9.301 -45.786 -35.628 1.00 75.62 96 MET A O 1
ATOM 792 N N . TYR A 1 97 ? -8.039 -43.965 -35.275 1.00 72.06 97 TYR A N 1
ATOM 793 C CA . TYR A 1 97 ? -9.034 -43.231 -34.492 1.00 72.06 97 TYR A CA 1
ATOM 794 C C . TYR A 1 97 ? -10.321 -43.027 -35.291 1.00 72.06 97 TYR A C 1
ATOM 796 O O . TYR A 1 97 ? -11.384 -43.452 -34.848 1.00 72.06 97 TYR A O 1
ATOM 804 N N . LEU A 1 98 ? -10.224 -42.490 -36.510 1.00 64.50 98 LEU A N 1
ATOM 805 C CA . LEU A 1 98 ? -11.378 -42.254 -37.379 1.00 64.50 98 LEU A CA 1
ATOM 806 C C . LEU A 1 98 ? -12.098 -43.541 -37.788 1.00 64.50 98 LEU A C 1
ATOM 808 O O . LEU A 1 98 ? -13.305 -43.518 -38.004 1.00 64.50 98 LEU A O 1
ATOM 812 N N . VAL A 1 99 ? -11.400 -44.671 -37.915 1.00 74.19 99 VAL A N 1
ATOM 813 C CA . VAL A 1 99 ? -12.041 -45.973 -38.170 1.00 74.19 99 VAL A CA 1
ATOM 814 C C . VAL A 1 99 ? -12.808 -46.449 -36.929 1.00 74.19 99 VAL A C 1
ATOM 816 O O . VAL A 1 99 ? -13.881 -47.041 -37.060 1.00 74.19 99 VAL A O 1
ATOM 819 N N . MET A 1 100 ? -12.302 -46.132 -35.735 1.00 71.12 100 MET A N 1
ATOM 820 C CA . MET A 1 100 ? -12.821 -46.587 -34.442 1.00 71.12 100 MET A CA 1
ATOM 821 C C . MET A 1 100 ? -13.868 -45.648 -33.800 1.00 71.12 100 MET A C 1
ATOM 823 O O . MET A 1 100 ? -14.617 -46.082 -32.929 1.00 71.12 100 MET A O 1
ATOM 827 N N . GLU A 1 101 ? -13.964 -44.372 -34.183 1.00 59.25 101 GLU A N 1
ATOM 828 C CA . GLU A 1 101 ? -14.720 -43.376 -33.403 1.00 59.25 101 GLU A CA 1
ATOM 829 C C . GLU A 1 101 ? -16.263 -43.490 -33.497 1.00 59.25 101 GLU A C 1
ATOM 831 O O . GLU A 1 101 ? -16.820 -43.870 -34.534 1.00 59.25 101 GLU A O 1
ATOM 836 N N . THR A 1 102 ? -16.940 -43.044 -32.423 1.00 51.91 102 THR A N 1
ATOM 837 C CA . THR A 1 102 ? -18.385 -42.863 -32.100 1.00 51.91 102 THR A CA 1
ATOM 838 C C . THR A 1 102 ? -19.229 -44.071 -31.673 1.00 51.91 102 THR A C 1
ATOM 840 O O . THR A 1 102 ? -20.039 -43.901 -30.769 1.00 51.91 102 THR A O 1
ATOM 843 N N . HIS A 1 103 ? -19.010 -45.293 -32.178 1.00 54.88 103 HIS A N 1
ATOM 844 C CA . HIS A 1 103 ? -19.859 -46.451 -31.801 1.00 54.88 103 HIS A CA 1
ATOM 845 C C . HIS A 1 103 ? -19.099 -47.756 -31.491 1.00 54.88 103 HIS A C 1
ATOM 847 O O . HIS A 1 103 ? -19.701 -48.810 -31.312 1.00 54.88 103 HIS A O 1
ATOM 853 N N . CYS A 1 104 ? -17.767 -47.727 -31.365 1.00 58.19 104 CYS A N 1
ATOM 854 C CA . CYS A 1 104 ? -16.972 -48.937 -31.084 1.00 58.19 104 CYS A CA 1
ATOM 855 C C . CYS A 1 104 ? -17.263 -49.571 -29.703 1.00 58.19 104 CYS A C 1
ATOM 857 O O . CYS A 1 104 ? -17.028 -50.762 -29.480 1.00 58.19 104 CYS A O 1
ATOM 859 N N . HIS A 1 105 ? -17.840 -48.801 -28.776 1.00 59.59 105 HIS A N 1
ATOM 860 C CA . HIS A 1 105 ? -18.310 -49.306 -27.483 1.00 59.59 105 HIS A CA 1
ATOM 861 C C . HIS A 1 105 ? -19.532 -50.234 -27.595 1.00 59.59 105 HIS A C 1
ATOM 863 O O . HIS A 1 105 ? -19.795 -50.993 -26.665 1.00 59.59 105 HIS A O 1
ATOM 869 N N . GLU A 1 106 ? -20.243 -50.215 -28.726 1.00 63.91 106 GLU A N 1
ATOM 870 C CA . GLU A 1 106 ? -21.453 -51.013 -28.962 1.00 63.91 106 GLU A CA 1
ATOM 871 C C . GLU A 1 106 ? -21.142 -52.444 -29.450 1.00 63.91 106 GLU A C 1
ATOM 873 O O . GLU A 1 106 ? -22.018 -53.311 -29.442 1.00 63.91 106 GLU A O 1
ATOM 878 N N . VAL A 1 107 ? -19.885 -52.732 -29.817 1.00 71.38 107 VAL A N 1
ATOM 879 C CA . VAL A 1 107 ? -19.434 -54.066 -30.248 1.00 71.38 107 VAL A CA 1
ATOM 880 C C . VAL A 1 107 ? -19.281 -54.987 -29.032 1.00 71.38 107 VAL A C 1
ATOM 882 O O . VAL A 1 107 ? -18.495 -54.702 -28.123 1.00 71.38 107 VAL A O 1
ATOM 885 N N . LYS A 1 108 ? -20.019 -56.106 -29.011 1.00 64.81 108 LYS A N 1
ATOM 886 C CA . LYS A 1 108 ? -20.046 -57.044 -27.869 1.00 64.81 108 LYS A CA 1
ATOM 887 C C . LYS A 1 108 ? -18.751 -57.846 -27.691 1.00 64.81 108 LYS A C 1
ATOM 889 O O . LYS A 1 108 ? -18.328 -58.039 -26.556 1.00 64.81 108 LYS A O 1
ATOM 894 N N . GLU A 1 109 ? -18.119 -58.282 -28.781 1.00 71.25 109 GLU A N 1
ATOM 895 C CA . GLU A 1 109 ? -16.901 -59.108 -28.769 1.00 71.25 109 GLU A CA 1
ATOM 896 C C . GLU A 1 109 ? -15.810 -58.445 -29.624 1.00 71.25 109 GLU A C 1
ATOM 898 O O . GLU A 1 109 ? -15.807 -58.559 -30.847 1.00 71.25 109 GLU A O 1
ATOM 903 N N . PHE A 1 110 ? -14.901 -57.703 -28.980 1.00 76.19 110 PHE A N 1
ATOM 904 C CA . PHE A 1 110 ? -13.738 -57.087 -29.630 1.00 76.19 110 PHE A CA 1
ATOM 905 C C . PHE A 1 110 ? -12.481 -57.285 -28.755 1.00 76.19 110 PHE A C 1
ATOM 907 O O . PHE A 1 110 ? -12.239 -56.505 -27.825 1.00 76.19 110 PHE A O 1
ATOM 914 N N . PRO A 1 111 ? -11.687 -58.343 -29.010 1.00 69.38 111 PRO A N 1
ATOM 915 C CA . PRO A 1 111 ? -10.447 -58.626 -28.293 1.00 69.38 111 PRO A CA 1
ATOM 916 C C . PRO A 1 111 ? -9.441 -57.483 -28.463 1.00 69.38 111 PRO A C 1
ATOM 918 O O . PRO A 1 111 ? -9.338 -56.898 -29.537 1.00 69.38 111 PRO A O 1
ATOM 921 N N . ASN A 1 112 ? -8.690 -57.164 -27.405 1.00 71.38 112 ASN A N 1
ATOM 922 C CA . ASN A 1 112 ? -7.693 -56.082 -27.375 1.00 71.38 112 ASN A CA 1
ATOM 923 C C . ASN A 1 112 ? -8.247 -54.668 -27.646 1.00 71.38 112 ASN A C 1
ATOM 925 O O . ASN A 1 112 ? -7.467 -53.741 -27.850 1.00 71.38 112 ASN A O 1
ATOM 929 N N . ARG A 1 113 ? -9.572 -54.452 -27.584 1.00 76.56 113 ARG A N 1
ATOM 930 C CA . ARG A 1 113 ? -10.190 -53.123 -27.747 1.00 76.56 113 ARG A CA 1
ATOM 931 C C . ARG A 1 113 ? -9.593 -52.075 -26.811 1.00 76.56 113 ARG A C 1
ATOM 933 O O . ARG A 1 113 ? -9.316 -50.971 -27.257 1.00 76.56 113 ARG A O 1
ATOM 940 N N . GLU A 1 114 ? -9.399 -52.402 -25.534 1.00 69.81 114 GLU A N 1
ATOM 941 C CA . GLU A 1 114 ? -8.791 -51.469 -24.574 1.00 69.81 114 GLU A CA 1
ATOM 942 C C . GLU A 1 114 ? -7.356 -51.122 -24.959 1.00 69.81 114 GLU A C 1
ATOM 944 O O . GLU A 1 114 ? -7.009 -49.952 -24.927 1.00 69.81 114 GLU A O 1
ATOM 949 N N . GLN A 1 115 ? -6.573 -52.090 -25.438 1.00 74.50 115 GLN A N 1
ATOM 950 C CA . GLN A 1 115 ? -5.208 -51.864 -25.912 1.00 74.50 115 GLN A CA 1
ATOM 951 C C . GLN A 1 115 ? -5.168 -50.996 -27.179 1.00 74.50 115 GLN A C 1
ATOM 953 O O . GLN A 1 115 ? -4.334 -50.103 -27.282 1.00 74.50 115 GLN A O 1
ATOM 958 N N . ILE A 1 116 ? -6.074 -51.222 -28.138 1.00 75.38 116 ILE A N 1
ATOM 959 C CA . ILE A 1 116 ? -6.176 -50.395 -29.350 1.00 75.38 116 ILE A CA 1
ATOM 960 C C . ILE A 1 116 ? -6.633 -48.983 -28.977 1.00 75.38 116 ILE A C 1
ATOM 962 O O . ILE A 1 116 ? -6.048 -48.012 -29.440 1.00 75.38 116 ILE A O 1
ATOM 966 N N . LEU A 1 117 ? -7.642 -48.851 -28.111 1.00 71.12 117 LEU A N 1
ATOM 967 C CA . LEU A 1 117 ? -8.123 -47.554 -27.640 1.00 71.12 117 LEU A CA 1
ATOM 968 C C . LEU A 1 117 ? -7.075 -46.828 -26.796 1.00 71.12 117 LEU A C 1
ATOM 970 O O . LEU A 1 117 ? -6.994 -45.614 -26.889 1.00 71.12 117 LEU A O 1
ATOM 974 N N . GLU A 1 118 ? -6.274 -47.528 -25.998 1.00 69.94 118 GLU A N 1
ATOM 975 C CA . GLU A 1 118 ? -5.167 -46.953 -25.233 1.00 69.94 118 GLU A CA 1
ATOM 976 C C . GLU A 1 118 ? -4.016 -46.537 -26.155 1.00 69.94 118 GLU A C 1
ATOM 978 O O . GLU A 1 118 ? -3.482 -45.447 -25.995 1.00 69.94 118 GLU A O 1
ATOM 983 N N . TRP A 1 119 ? -3.695 -47.323 -27.187 1.00 76.06 119 TRP A N 1
ATOM 984 C CA . TRP A 1 119 ? -2.703 -46.956 -28.206 1.00 76.06 119 TRP A CA 1
ATOM 985 C C . TRP A 1 119 ? -3.145 -45.744 -29.036 1.00 76.06 119 TRP A C 1
ATOM 987 O O . TRP A 1 119 ? -2.347 -44.845 -29.297 1.00 76.06 119 TRP A O 1
ATOM 997 N N . VAL A 1 120 ? -4.431 -45.681 -29.389 1.00 65.31 120 VAL A N 1
ATOM 998 C CA . VAL A 1 120 ? -5.040 -44.520 -30.044 1.00 65.31 120 VAL A CA 1
ATOM 999 C C . VAL A 1 120 ? -5.116 -43.322 -29.086 1.00 65.31 120 VAL A C 1
ATOM 1001 O O . VAL A 1 120 ? -4.846 -42.205 -29.506 1.00 65.31 120 VAL A O 1
ATOM 1004 N N . LYS A 1 121 ? -5.408 -43.521 -27.792 1.00 56.91 121 LYS A N 1
ATOM 1005 C CA . LYS A 1 121 ? -5.382 -42.465 -26.758 1.00 56.91 121 LYS A CA 1
ATOM 1006 C C . LYS A 1 121 ? -3.967 -42.009 -26.399 1.00 56.91 121 LYS A C 1
ATOM 1008 O O . LYS A 1 121 ? -3.802 -40.871 -25.983 1.00 56.91 121 LYS A O 1
ATOM 1013 N N . GLY A 1 122 ? -2.945 -42.837 -26.619 1.00 53.06 122 GLY A N 1
ATOM 1014 C CA . GLY A 1 122 ? -1.527 -42.477 -26.501 1.00 53.06 122 GLY A CA 1
ATOM 1015 C C . GLY A 1 122 ? -1.108 -41.338 -27.440 1.00 53.06 122 GLY A C 1
ATOM 1016 O O . GLY A 1 122 ? -0.064 -40.722 -27.239 1.00 53.06 122 GLY A O 1
ATOM 1017 N N . PHE A 1 123 ? -1.963 -40.995 -28.406 1.00 45.62 123 PHE A N 1
ATOM 1018 C CA . PHE A 1 123 ? -1.920 -39.758 -29.182 1.00 45.62 123 PHE A CA 1
ATOM 1019 C C . PHE A 1 123 ? -2.135 -38.480 -28.333 1.00 45.62 123 PHE A C 1
ATOM 1021 O O . PHE A 1 123 ? -1.900 -37.385 -28.829 1.00 45.62 123 PHE A O 1
ATOM 1028 N N . SER A 1 124 ? -2.538 -38.550 -27.053 1.00 47.56 124 SER A N 1
ATOM 1029 C CA . SER A 1 124 ? -2.998 -37.359 -26.313 1.00 47.56 124 SER A CA 1
ATOM 1030 C C . SER A 1 124 ? -2.033 -36.697 -25.320 1.00 47.56 124 SER A C 1
ATOM 1032 O O . SER A 1 124 ? -2.465 -35.753 -24.659 1.00 47.56 124 SER A O 1
ATOM 1034 N N . GLU A 1 125 ? -0.761 -37.090 -25.198 1.00 39.88 125 GLU A N 1
ATOM 1035 C CA . GLU A 1 125 ? 0.176 -36.339 -24.325 1.00 39.88 125 GLU A CA 1
ATOM 1036 C C . GLU A 1 125 ? 1.542 -36.000 -24.935 1.00 39.88 125 GLU A C 1
ATOM 1038 O O . GLU A 1 125 ? 2.164 -35.044 -24.485 1.00 39.88 125 GLU A O 1
ATOM 1043 N N . VAL A 1 126 ? 1.983 -36.669 -26.006 1.00 35.41 126 VAL A N 1
ATOM 1044 C CA . VAL A 1 126 ? 3.265 -36.341 -26.677 1.00 35.41 126 VAL A CA 1
ATOM 1045 C C . VAL A 1 126 ? 3.066 -35.780 -28.097 1.00 35.41 126 VAL A C 1
ATOM 1047 O O . VAL A 1 126 ? 3.959 -35.128 -28.629 1.00 35.41 126 VAL A O 1
ATOM 1050 N N . ALA A 1 127 ? 1.863 -35.893 -28.673 1.00 33.94 127 ALA A N 1
ATOM 1051 C CA . ALA A 1 127 ? 1.496 -35.274 -29.954 1.00 33.94 127 ALA A CA 1
ATOM 1052 C C . ALA A 1 127 ? 0.756 -33.924 -29.807 1.00 33.94 127 ALA A C 1
ATOM 1054 O O . ALA A 1 127 ? 0.121 -33.463 -30.749 1.00 33.94 127 ALA A O 1
ATOM 1055 N N . LYS A 1 128 ? 0.859 -33.253 -28.646 1.00 34.88 128 LYS A N 1
ATOM 1056 C CA . LYS A 1 128 ? 0.543 -31.813 -28.531 1.00 34.88 128 LYS A CA 1
ATOM 1057 C C . LYS A 1 128 ? 1.698 -30.914 -28.985 1.00 34.88 128 LYS A C 1
ATOM 1059 O O . LYS A 1 128 ? 1.443 -29.785 -29.381 1.00 34.88 128 LYS A O 1
ATOM 1064 N N . ASP A 1 129 ? 2.926 -31.437 -29.015 1.00 33.31 129 ASP A N 1
ATOM 1065 C CA . ASP A 1 129 ? 4.123 -30.643 -29.325 1.00 33.31 129 ASP A CA 1
ATOM 1066 C C . ASP A 1 129 ? 4.795 -31.002 -30.667 1.00 33.31 129 ASP A C 1
ATOM 1068 O O . ASP A 1 129 ? 5.802 -30.389 -31.020 1.00 33.31 129 ASP A O 1
ATOM 1072 N N . ALA A 1 130 ? 4.263 -31.954 -31.454 1.00 28.75 130 ALA A N 1
ATOM 1073 C CA . ALA A 1 130 ? 4.938 -32.408 -32.683 1.00 28.75 130 ALA A CA 1
ATOM 1074 C C . ALA A 1 130 ? 4.066 -32.697 -33.925 1.00 28.75 130 ALA A C 1
ATOM 1076 O O . ALA A 1 130 ? 4.614 -33.145 -34.930 1.00 28.75 130 ALA A O 1
ATOM 1077 N N . CYS A 1 131 ? 2.766 -32.382 -33.944 1.00 25.41 131 CYS A N 1
ATOM 1078 C CA . CYS A 1 131 ? 1.992 -32.404 -35.190 1.00 25.41 131 CYS A CA 1
ATOM 1079 C C . CYS A 1 131 ? 1.169 -31.121 -35.328 1.00 25.41 131 CYS A C 1
ATOM 1081 O O . CYS A 1 131 ? 0.218 -30.883 -34.587 1.00 25.41 131 CYS A O 1
ATOM 1083 N N . PHE A 1 132 ? 1.530 -30.288 -36.307 1.00 31.12 132 PHE A N 1
ATOM 1084 C CA . PHE A 1 132 ? 0.571 -29.384 -36.932 1.00 31.12 132 PHE A CA 1
ATOM 1085 C C . PHE A 1 132 ? -0.702 -30.181 -37.260 1.00 31.12 132 PHE A C 1
ATOM 1087 O O . PHE A 1 132 ? -0.609 -31.329 -37.689 1.00 31.12 132 PHE A O 1
ATOM 1094 N N . MET A 1 133 ? -1.850 -29.519 -37.125 1.00 34.72 133 MET A N 1
ATOM 1095 C CA . MET A 1 133 ? -3.215 -29.965 -37.444 1.00 34.72 133 MET A CA 1
ATOM 1096 C C . MET A 1 133 ? -4.075 -30.357 -36.227 1.00 34.72 133 MET A C 1
ATOM 1098 O O . MET A 1 133 ? -4.321 -31.524 -35.942 1.00 34.72 133 MET A O 1
ATOM 1102 N N . PHE A 1 134 ? -4.609 -29.279 -35.629 1.00 40.25 134 PHE A N 1
ATOM 1103 C CA . PHE A 1 134 ? -5.819 -29.130 -34.797 1.00 40.25 134 PHE A CA 1
ATOM 1104 C C . PHE A 1 134 ? -5.605 -28.934 -33.291 1.00 40.25 134 PHE A C 1
ATOM 1106 O O . PHE A 1 134 ? -5.871 -29.792 -32.457 1.00 40.25 134 PHE A O 1
ATOM 1113 N N . THR A 1 135 ? -5.172 -27.716 -32.954 1.00 39.62 135 THR A N 1
ATOM 1114 C CA . THR A 1 135 ? -5.356 -27.085 -31.640 1.00 39.62 135 THR A CA 1
ATOM 1115 C C . THR A 1 135 ? -6.844 -26.801 -31.376 1.00 39.62 135 THR A C 1
ATOM 1117 O O . THR A 1 135 ? -7.528 -26.385 -32.315 1.00 39.62 135 THR A O 1
ATOM 1120 N N . PRO A 1 136 ? -7.346 -26.925 -30.127 1.00 48.88 136 PRO A N 1
ATOM 1121 C CA . PRO A 1 136 ? -8.668 -26.417 -29.758 1.00 48.88 136 PRO A CA 1
ATOM 1122 C C . PRO A 1 136 ? -8.759 -24.935 -30.123 1.00 48.88 136 PRO A C 1
ATOM 1124 O O . PRO A 1 136 ? -7.907 -24.144 -29.711 1.00 48.88 136 PRO A O 1
ATOM 1127 N N . ILE A 1 137 ? -9.754 -24.563 -30.923 1.00 55.62 137 ILE A N 1
ATOM 1128 C CA . ILE A 1 137 ? -9.863 -23.201 -31.436 1.00 55.62 137 ILE A CA 1
ATOM 1129 C C . ILE A 1 137 ? -10.585 -22.330 -30.416 1.00 55.62 137 ILE A C 1
ATOM 1131 O O . ILE A 1 137 ? -11.803 -22.392 -30.271 1.00 55.62 137 ILE A O 1
ATOM 1135 N N . GLN A 1 138 ? -9.809 -21.489 -29.730 1.00 56.56 138 GLN A N 1
ATOM 1136 C CA . GLN A 1 138 ? -10.328 -20.547 -28.737 1.00 56.56 138 GLN A CA 1
ATOM 1137 C C . GLN A 1 138 ? -10.652 -19.169 -29.331 1.00 56.56 138 GLN A C 1
ATOM 1139 O O . GLN A 1 138 ? -11.415 -18.411 -28.734 1.00 56.56 138 GLN A O 1
ATOM 1144 N N . GLN A 1 139 ? -10.085 -18.826 -30.495 1.00 71.06 139 GLN A N 1
ATOM 1145 C CA . GLN A 1 139 ? -10.207 -17.499 -31.104 1.00 71.06 139 GLN A CA 1
ATOM 1146 C C . GLN A 1 139 ? -10.679 -17.569 -32.562 1.00 71.06 139 GLN A C 1
ATOM 1148 O O . GLN A 1 139 ? -10.320 -18.470 -33.315 1.00 71.06 139 GLN A O 1
ATOM 1153 N N . PHE A 1 140 ? -11.447 -16.562 -32.991 1.00 80.12 140 PHE A N 1
ATOM 1154 C CA . PHE A 1 140 ? -11.942 -16.451 -34.370 1.00 80.12 140 PHE A CA 1
ATOM 1155 C C . PHE A 1 140 ? -10.816 -16.402 -35.421 1.00 80.12 140 PHE A C 1
ATOM 1157 O O . PHE A 1 140 ? -10.955 -16.943 -36.517 1.00 80.12 140 PHE A O 1
ATOM 1164 N N . SER A 1 141 ? -9.676 -15.797 -35.074 1.00 77.31 141 SER A N 1
ATOM 1165 C CA . SER A 1 141 ? -8.478 -15.725 -35.921 1.00 77.31 141 SER A CA 1
ATOM 1166 C C . SER A 1 141 ? -7.955 -17.103 -36.332 1.00 77.31 141 SER A C 1
ATOM 1168 O O . SER A 1 141 ? -7.429 -17.247 -37.433 1.00 77.31 141 SER A O 1
ATOM 1170 N N . ASP A 1 142 ? -8.123 -18.122 -35.492 1.00 76.25 142 ASP A N 1
ATOM 1171 C CA . ASP A 1 142 ? -7.674 -19.478 -35.802 1.00 76.25 142 ASP A CA 1
ATOM 1172 C C . ASP A 1 142 ? -8.634 -20.176 -36.777 1.00 76.25 142 ASP A C 1
ATOM 1174 O O . ASP A 1 142 ? -8.185 -20.911 -37.655 1.00 76.25 142 ASP A O 1
ATOM 1178 N N . VAL A 1 143 ? -9.940 -19.880 -36.708 1.00 79.81 143 VAL A N 1
ATOM 1179 C CA . VAL A 1 143 ? -10.916 -20.336 -37.717 1.00 79.81 143 VAL A CA 1
ATOM 1180 C C . VAL A 1 143 ? -10.582 -19.740 -39.087 1.00 79.81 143 VAL A C 1
ATOM 1182 O O . VAL A 1 143 ? -10.587 -20.463 -40.083 1.00 79.81 143 VAL A O 1
ATOM 1185 N N . LEU A 1 144 ? -10.236 -18.448 -39.140 1.00 81.06 144 LEU A N 1
ATOM 1186 C CA . LEU A 1 144 ? -9.838 -17.786 -40.385 1.00 81.06 144 LEU A CA 1
ATOM 1187 C C . LEU A 1 144 ? -8.561 -18.381 -40.976 1.00 81.06 144 LEU A C 1
ATOM 1189 O O . LEU A 1 144 ? -8.552 -18.708 -42.156 1.00 81.06 144 LEU A O 1
ATOM 1193 N N . LYS A 1 145 ? -7.531 -18.633 -40.160 1.00 80.12 145 LYS A N 1
ATOM 1194 C CA . LYS A 1 145 ? -6.306 -19.309 -40.619 1.00 80.12 145 LYS A CA 1
ATOM 1195 C C . LYS A 1 145 ? -6.591 -20.686 -41.213 1.00 80.12 145 LYS A C 1
ATOM 1197 O O . LYS A 1 145 ? -5.993 -21.051 -42.223 1.00 80.12 145 LYS A O 1
ATOM 1202 N N . VAL A 1 146 ? -7.495 -21.462 -40.605 1.00 80.69 146 VAL A N 1
ATOM 1203 C CA . VAL A 1 146 ? -7.883 -22.780 -41.134 1.00 80.69 146 VAL A CA 1
ATOM 1204 C C . VAL A 1 146 ? -8.601 -22.641 -42.477 1.00 80.69 146 VAL A C 1
ATOM 1206 O O . VAL A 1 146 ? -8.311 -23.413 -43.388 1.00 80.69 146 VAL A O 1
ATOM 1209 N N . LEU A 1 147 ? -9.494 -21.659 -42.628 1.00 82.62 147 LEU A N 1
ATOM 1210 C CA . LEU A 1 147 ? -10.186 -21.390 -43.893 1.00 82.62 147 LEU A CA 1
ATOM 1211 C C . LEU A 1 147 ? -9.236 -20.868 -44.986 1.00 82.62 147 LEU A C 1
ATOM 1213 O O . LEU A 1 147 ? -9.339 -21.287 -46.136 1.00 82.62 147 LEU A O 1
ATOM 1217 N N . GLU A 1 148 ? -8.278 -20.010 -44.635 1.00 80.81 148 GLU A N 1
ATOM 1218 C CA . GLU A 1 148 ? -7.232 -19.520 -45.542 1.00 80.81 148 GLU A CA 1
ATOM 1219 C C . GLU A 1 148 ? -6.334 -20.669 -46.010 1.00 80.81 148 GLU A C 1
ATOM 1221 O O . GLU A 1 148 ? -6.195 -20.885 -47.214 1.00 80.81 148 GLU A O 1
ATOM 1226 N N . THR A 1 149 ? -5.837 -21.490 -45.079 1.00 79.44 149 THR A N 1
ATOM 1227 C CA . THR A 1 149 ? -5.030 -22.682 -45.399 1.00 79.44 149 THR A CA 1
ATOM 1228 C C . THR A 1 149 ? -5.817 -23.659 -46.276 1.00 79.44 149 THR A C 1
ATOM 1230 O O . THR A 1 149 ? -5.295 -24.198 -47.245 1.00 79.44 149 THR A O 1
ATOM 1233 N N . ALA A 1 150 ? -7.102 -23.864 -45.979 1.00 78.25 150 ALA A N 1
ATOM 1234 C CA . ALA A 1 150 ? -7.985 -24.697 -46.787 1.00 78.25 150 ALA A CA 1
ATOM 1235 C C . ALA A 1 150 ? -8.143 -24.159 -48.220 1.00 78.25 150 ALA A C 1
ATOM 1237 O O . ALA A 1 150 ? -8.155 -24.940 -49.171 1.00 78.25 150 ALA A O 1
ATOM 1238 N N . SER A 1 151 ? -8.238 -22.837 -48.389 1.00 78.25 151 SER A N 1
ATOM 1239 C CA . SER A 1 151 ? -8.312 -22.207 -49.711 1.00 78.25 151 SER A CA 1
ATOM 1240 C C . SER A 1 151 ? -7.004 -22.348 -50.505 1.00 78.25 151 SER A C 1
ATOM 1242 O O . SER A 1 151 ? -7.047 -22.596 -51.710 1.00 78.25 151 SER A O 1
ATOM 1244 N N . GLU A 1 152 ? -5.849 -22.275 -49.834 1.00 77.12 152 GLU A N 1
ATOM 1245 C CA . GLU A 1 152 ? -4.528 -22.504 -50.434 1.00 77.12 152 GLU A CA 1
ATOM 1246 C C . GLU A 1 152 ? -4.320 -23.972 -50.833 1.00 77.12 152 GLU A C 1
ATOM 1248 O O . GLU A 1 152 ? -3.850 -24.242 -51.940 1.00 77.12 152 GLU A O 1
ATOM 1253 N N . ASP A 1 153 ? -4.734 -24.920 -49.985 1.00 70.06 153 ASP A N 1
ATOM 1254 C CA . ASP A 1 153 ? -4.679 -26.361 -50.265 1.00 70.06 153 ASP A CA 1
ATOM 1255 C C . ASP A 1 153 ? -5.494 -26.696 -51.537 1.00 70.06 153 ASP A C 1
ATOM 1257 O O . ASP A 1 153 ? -5.031 -27.438 -52.411 1.00 70.06 153 ASP A O 1
ATOM 1261 N N . PHE A 1 154 ? -6.675 -26.083 -51.702 1.00 72.06 154 PHE A N 1
ATOM 1262 C CA . PHE A 1 154 ? -7.520 -26.242 -52.893 1.00 72.06 154 PHE A CA 1
ATOM 1263 C C . PHE A 1 154 ? -6.922 -25.664 -54.183 1.00 72.06 154 PHE A C 1
ATOM 1265 O O . PHE A 1 154 ? -7.254 -26.137 -55.274 1.00 72.06 154 PHE A O 1
ATOM 1272 N N . LEU A 1 155 ? -6.047 -24.658 -54.088 1.00 66.12 155 LEU A N 1
ATOM 1273 C CA . LEU A 1 155 ? -5.340 -24.097 -55.244 1.00 66.12 155 LEU A CA 1
ATOM 1274 C C . LEU A 1 155 ? -4.227 -25.031 -55.752 1.00 66.12 155 LEU A C 1
ATOM 1276 O O . LEU A 1 155 ? -3.833 -24.921 -56.914 1.00 66.12 155 LEU A O 1
ATOM 1280 N N . GLN A 1 156 ? -3.734 -25.953 -54.916 1.00 61.31 156 GLN A N 1
ATOM 1281 C CA . GLN A 1 156 ? -2.629 -26.860 -55.254 1.00 61.31 156 GLN A CA 1
ATOM 1282 C C . GLN A 1 156 ? -3.090 -28.194 -55.863 1.00 61.31 156 GLN A C 1
ATOM 1284 O O . GLN A 1 156 ? -2.412 -28.729 -56.742 1.00 61.31 156 GLN A O 1
ATOM 1289 N N . SER A 1 157 ? -4.236 -28.742 -55.445 1.00 54.66 157 SER A N 1
ATOM 1290 C CA . SER A 1 157 ? -4.852 -29.919 -56.078 1.00 54.66 157 SER A CA 1
ATOM 1291 C C . SER A 1 157 ? -6.355 -29.995 -55.774 1.00 54.66 157 SER A C 1
ATOM 1293 O O . SER A 1 157 ? -6.819 -29.457 -54.777 1.00 54.66 157 SER A O 1
ATOM 1295 N N . SER A 1 158 ? -7.144 -30.647 -56.633 1.00 54.41 158 SER A N 1
ATOM 1296 C CA . SER A 1 158 ? -8.607 -30.788 -56.467 1.00 54.41 158 SER A CA 1
ATOM 1297 C C . SER A 1 158 ? -9.045 -32.252 -56.382 1.00 54.41 158 SER A C 1
ATOM 1299 O O . SER A 1 158 ? -10.092 -32.634 -56.905 1.00 54.41 158 SER A O 1
ATOM 1301 N N . ASP A 1 159 ? -8.219 -33.076 -55.737 1.00 59.56 159 ASP A N 1
ATOM 1302 C CA . ASP A 1 159 ? -8.509 -34.495 -55.546 1.00 59.56 159 ASP A CA 1
ATOM 1303 C C . ASP A 1 159 ? -9.656 -34.702 -54.536 1.00 59.56 159 ASP A C 1
ATOM 1305 O O . ASP A 1 159 ? -9.820 -33.930 -53.586 1.00 59.56 159 ASP A O 1
ATOM 1309 N N . GLU A 1 160 ? -10.456 -35.752 -54.727 1.00 53.06 160 GLU A N 1
ATOM 1310 C CA . GLU A 1 160 ? -11.573 -36.109 -53.834 1.00 53.06 160 GLU A CA 1
ATOM 1311 C C . GLU A 1 160 ? -11.069 -36.354 -52.403 1.00 53.06 160 GLU A C 1
ATOM 1313 O O . GLU A 1 160 ? -11.662 -35.863 -51.442 1.00 53.06 160 GLU A O 1
ATOM 1318 N N . ASP A 1 161 ? -9.913 -37.006 -52.249 1.00 51.88 161 ASP A N 1
ATOM 1319 C CA . ASP A 1 161 ? -9.300 -37.266 -50.941 1.00 51.88 161 ASP A CA 1
ATOM 1320 C C . ASP A 1 161 ? -8.859 -35.960 -50.231 1.00 51.88 161 ASP A C 1
ATOM 1322 O O . ASP A 1 161 ? -8.926 -35.856 -48.998 1.00 51.88 161 ASP A O 1
ATOM 1326 N N . LEU A 1 162 ? -8.481 -34.920 -50.991 1.00 62.16 162 LEU A N 1
ATOM 1327 C CA . LEU A 1 162 ? -8.149 -33.601 -50.442 1.00 62.16 162 LEU A CA 1
ATOM 1328 C C . LEU A 1 162 ? -9.410 -32.860 -49.972 1.00 62.16 162 LEU A C 1
ATOM 1330 O O . LEU A 1 162 ? -9.407 -32.283 -48.884 1.00 62.16 162 LEU A O 1
ATOM 1334 N N . LYS A 1 163 ? -10.514 -32.943 -50.731 1.00 65.00 163 LYS A N 1
ATOM 1335 C CA . LYS A 1 163 ? -11.818 -32.374 -50.337 1.00 65.00 163 LYS A CA 1
ATOM 1336 C C . LYS A 1 163 ? -12.309 -32.931 -49.008 1.00 65.00 163 LYS A C 1
ATOM 1338 O O . LYS A 1 163 ? -12.790 -32.170 -48.166 1.00 65.00 163 LYS A O 1
ATOM 1343 N N . VAL A 1 164 ? -12.174 -34.244 -48.803 1.00 59.50 164 VAL A N 1
ATOM 1344 C CA . VAL A 1 164 ? -12.526 -34.890 -47.527 1.00 59.50 164 VAL A CA 1
ATOM 1345 C C . VAL A 1 164 ? -11.660 -34.350 -46.403 1.00 59.50 164 VAL A C 1
ATOM 1347 O O . VAL A 1 164 ? -12.182 -33.925 -45.374 1.00 59.50 164 VAL A O 1
ATOM 1350 N N . THR A 1 165 ? -10.348 -34.315 -46.628 1.00 61.16 165 THR A N 1
ATOM 1351 C CA . THR A 1 165 ? -9.385 -33.848 -45.634 1.00 61.16 165 THR A CA 1
ATOM 1352 C C . THR A 1 165 ? -9.706 -32.417 -45.208 1.00 61.16 165 THR A C 1
ATOM 1354 O O . THR A 1 165 ? -9.900 -32.178 -44.019 1.00 61.16 165 THR A O 1
ATOM 1357 N N . ILE A 1 166 ? -9.859 -31.492 -46.163 1.00 70.88 166 ILE A N 1
ATOM 1358 C CA . ILE A 1 166 ? -10.171 -30.075 -45.923 1.00 70.88 166 ILE A CA 1
ATOM 1359 C C . ILE A 1 166 ? -11.520 -29.896 -45.221 1.00 70.88 166 ILE A C 1
ATOM 1361 O O . ILE A 1 166 ? -11.608 -29.152 -44.244 1.00 70.88 166 ILE A O 1
ATOM 1365 N N . THR A 1 167 ? -12.556 -30.610 -45.667 1.00 72.75 167 THR A N 1
ATOM 1366 C CA . THR A 1 167 ? -13.883 -30.531 -45.044 1.00 72.75 167 THR A CA 1
ATOM 1367 C C . THR A 1 167 ? -13.821 -30.936 -43.570 1.00 72.75 167 THR A C 1
ATOM 1369 O O . THR A 1 167 ? -14.408 -30.257 -42.728 1.00 72.75 167 THR A O 1
ATOM 1372 N N . CYS A 1 168 ? -13.056 -31.977 -43.225 1.00 63.38 168 CYS A N 1
ATOM 1373 C CA . CYS A 1 168 ? -12.831 -32.369 -41.833 1.00 63.38 168 CYS A CA 1
ATOM 1374 C C . CYS A 1 168 ? -12.089 -31.281 -41.037 1.00 63.38 168 CYS A C 1
ATOM 1376 O O . CYS A 1 168 ? -12.504 -30.976 -39.917 1.00 63.38 168 CYS A O 1
ATOM 1378 N N . LYS A 1 169 ? -11.055 -30.647 -41.621 1.00 70.00 169 LYS A N 1
ATOM 1379 C CA . LYS A 1 169 ? -10.308 -29.548 -40.974 1.00 70.00 169 LYS A CA 1
ATOM 1380 C C . LYS A 1 169 ? -11.232 -28.389 -40.589 1.00 70.00 169 LYS A C 1
ATOM 1382 O O . LYS A 1 169 ? -11.241 -27.940 -39.445 1.00 70.00 169 LYS A O 1
ATOM 1387 N N . VAL A 1 170 ? -12.024 -27.919 -41.555 1.00 77.69 170 VAL A N 1
ATOM 1388 C CA . VAL A 1 170 ? -12.925 -26.768 -41.392 1.00 77.69 170 VAL A CA 1
ATOM 1389 C C . VAL A 1 170 ? -14.071 -27.096 -40.434 1.00 77.69 170 VAL A C 1
ATOM 1391 O O . VAL A 1 170 ? -14.433 -26.273 -39.596 1.00 77.69 170 VAL A O 1
ATOM 1394 N N . THR A 1 171 ? -14.608 -28.316 -40.510 1.00 74.75 171 THR A N 1
ATOM 1395 C CA . THR A 1 171 ? -15.644 -28.799 -39.588 1.00 74.75 171 THR A CA 1
ATOM 1396 C C . THR A 1 171 ? -15.167 -28.749 -38.139 1.00 74.75 171 THR A C 1
ATOM 1398 O O . THR A 1 171 ? -15.845 -28.177 -37.286 1.00 74.75 171 THR A O 1
ATOM 1401 N N . HIS A 1 172 ? -13.986 -29.312 -37.865 1.00 72.81 172 HIS A N 1
ATOM 1402 C CA . HIS A 1 172 ? -13.422 -29.326 -36.519 1.00 72.81 172 HIS A CA 1
ATOM 1403 C C . HIS A 1 172 ? -13.188 -27.905 -35.997 1.00 72.81 172 HIS A C 1
ATOM 1405 O O . HIS A 1 172 ? -13.571 -27.589 -34.872 1.00 72.81 172 HIS A O 1
ATOM 1411 N N . ALA A 1 173 ? -12.629 -27.034 -36.842 1.00 75.94 173 ALA A N 1
ATOM 1412 C CA . ALA A 1 173 ? -12.354 -25.648 -36.494 1.00 75.94 173 ALA A CA 1
ATOM 1413 C C . ALA A 1 173 ? -13.612 -24.882 -36.056 1.00 75.94 173 ALA A C 1
ATOM 1415 O O . ALA A 1 173 ? -13.627 -24.231 -35.012 1.00 75.94 173 ALA A O 1
ATOM 1416 N N . ILE A 1 174 ? -14.688 -24.997 -36.836 1.00 81.44 174 ILE A N 1
ATOM 1417 C CA . ILE A 1 174 ? -15.951 -24.306 -36.563 1.00 81.44 174 ILE A CA 1
ATOM 1418 C C . ILE A 1 174 ? -16.649 -24.889 -35.331 1.00 81.44 174 ILE A C 1
ATOM 1420 O O . ILE A 1 174 ? -17.120 -24.124 -34.493 1.00 81.44 174 ILE A O 1
ATOM 1424 N N . ASN A 1 175 ? -16.697 -26.216 -35.179 1.00 77.38 175 ASN A N 1
ATOM 1425 C CA . ASN A 1 175 ? -17.357 -26.840 -34.029 1.00 77.38 175 ASN A CA 1
ATOM 1426 C C . ASN A 1 175 ? -16.615 -26.543 -32.716 1.00 77.38 175 ASN A C 1
ATOM 1428 O O . ASN A 1 175 ? -17.254 -26.172 -31.735 1.00 77.38 175 ASN A O 1
ATOM 1432 N N . SER A 1 176 ? -15.278 -26.611 -32.717 1.00 75.56 176 SER A N 1
ATOM 1433 C CA . SER A 1 176 ? -14.455 -26.274 -31.545 1.00 75.56 176 SER A CA 1
ATOM 1434 C C . SER A 1 176 ? -14.649 -24.815 -31.114 1.00 75.56 176 SER A C 1
ATOM 1436 O O . SER A 1 176 ? -14.765 -24.515 -29.921 1.00 75.56 176 SER A O 1
ATOM 1438 N N . TRP A 1 177 ? -14.777 -23.904 -32.083 1.00 82.69 177 TRP A N 1
ATOM 1439 C CA . TRP A 1 177 ? -15.071 -22.506 -31.790 1.00 82.69 177 TRP A CA 1
ATOM 1440 C C . TRP A 1 177 ? -16.501 -22.306 -31.258 1.00 82.69 177 TRP A C 1
ATOM 1442 O O . TRP A 1 177 ? -16.705 -21.564 -30.295 1.00 82.69 177 TRP A O 1
ATOM 1452 N N . LEU A 1 178 ? -17.494 -22.995 -31.835 1.00 81.75 178 LEU A N 1
ATOM 1453 C CA . LEU A 1 178 ? -18.888 -22.961 -31.373 1.00 81.75 178 LEU A CA 1
ATOM 1454 C C . LEU A 1 178 ? -19.041 -23.465 -29.932 1.00 81.75 178 LEU A C 1
ATOM 1456 O O . LEU A 1 178 ? -19.806 -22.874 -29.171 1.00 81.75 178 LEU A O 1
ATOM 1460 N N . GLU A 1 179 ? -18.328 -24.523 -29.546 1.00 77.31 179 GLU A N 1
ATOM 1461 C CA . GLU A 1 179 ? -18.301 -25.017 -28.162 1.00 77.31 179 GLU A CA 1
ATOM 1462 C C . GLU A 1 179 ? -17.704 -23.976 -27.213 1.00 77.31 179 GLU A C 1
ATOM 1464 O O . GLU A 1 179 ? -18.335 -23.623 -26.217 1.00 77.31 179 GLU A O 1
ATOM 1469 N N . THR A 1 180 ? -16.566 -23.385 -27.584 1.00 77.06 180 THR A N 1
ATOM 1470 C CA . THR A 1 180 ? -15.916 -22.334 -26.787 1.00 77.06 180 THR A CA 1
ATOM 1471 C C . THR A 1 180 ? -16.832 -21.120 -26.582 1.00 77.06 180 THR A C 1
ATOM 1473 O O . THR A 1 180 ? -16.878 -20.536 -25.499 1.00 77.06 180 THR A O 1
ATOM 1476 N N . MET A 1 181 ? -17.595 -20.711 -27.600 1.00 77.75 181 MET A N 1
ATOM 1477 C CA . MET A 1 181 ? -18.531 -19.586 -27.475 1.00 77.75 181 MET A CA 1
ATOM 1478 C C . MET A 1 181 ? -19.723 -19.904 -26.562 1.00 77.75 181 MET A C 1
ATOM 1480 O O . MET A 1 181 ? -20.136 -19.036 -25.790 1.00 77.75 181 MET A O 1
ATOM 1484 N N . LYS A 1 182 ? -20.237 -21.142 -26.598 1.00 78.69 182 LYS A N 1
ATOM 1485 C CA . LYS A 1 182 ? -21.291 -21.601 -25.677 1.00 78.69 182 LYS A CA 1
ATOM 1486 C C . LYS A 1 182 ? -20.805 -21.626 -24.227 1.00 78.69 182 LYS A C 1
ATOM 1488 O O . LYS A 1 182 ? -21.526 -21.179 -23.342 1.00 78.69 182 LYS A O 1
ATOM 1493 N N . GLU A 1 183 ? -19.580 -22.092 -23.977 1.00 74.19 183 GLU A N 1
ATOM 1494 C CA . GLU A 1 183 ? -18.979 -22.087 -22.632 1.00 74.19 183 GLU A CA 1
ATOM 1495 C C . GLU A 1 183 ? -18.805 -20.668 -22.066 1.00 74.19 183 GLU A C 1
ATOM 1497 O O . GLU A 1 183 ? -18.930 -20.459 -20.860 1.00 74.19 183 GLU A O 1
ATOM 1502 N N . ASN A 1 184 ? -18.573 -19.683 -22.938 1.00 73.06 184 ASN A N 1
ATOM 1503 C CA . ASN A 1 184 ? -18.410 -18.275 -22.571 1.00 73.06 184 ASN A CA 1
ATOM 1504 C C . ASN A 1 184 ? -19.731 -17.479 -22.498 1.00 73.06 184 ASN A C 1
ATOM 1506 O O . ASN A 1 184 ? -19.691 -16.279 -22.226 1.00 73.06 184 ASN A O 1
ATOM 1510 N N . GLY A 1 185 ? -20.890 -18.111 -22.729 1.00 73.12 185 GLY A N 1
ATOM 1511 C CA . GLY A 1 185 ? -22.206 -17.462 -22.642 1.00 73.12 185 GLY A CA 1
ATOM 1512 C C . GLY A 1 185 ? -22.529 -16.490 -23.786 1.00 73.12 185 GLY A C 1
ATOM 1513 O O . GLY A 1 185 ? -23.293 -15.550 -23.586 1.00 73.12 185 GLY A O 1
ATOM 1514 N N . LEU A 1 186 ? -21.942 -16.684 -24.975 1.00 79.25 186 LEU A N 1
ATOM 1515 C CA . LEU A 1 186 ? -22.162 -15.856 -26.175 1.00 79.25 186 LEU A CA 1
ATOM 1516 C C . LEU A 1 186 ? -23.191 -16.494 -27.130 1.00 79.25 186 LEU A C 1
ATOM 1518 O O . LEU A 1 186 ? -22.900 -16.782 -28.294 1.00 79.25 186 LEU A O 1
ATOM 1522 N N . ASP A 1 187 ? -24.393 -16.764 -26.625 1.00 80.69 187 ASP A N 1
ATOM 1523 C CA . ASP A 1 187 ? -25.426 -17.539 -27.328 1.00 80.69 187 ASP A CA 1
ATOM 1524 C C . ASP A 1 187 ? -25.992 -16.854 -28.592 1.00 80.69 187 ASP A C 1
ATOM 1526 O O . ASP A 1 187 ? -26.350 -17.523 -29.569 1.00 80.69 187 ASP A O 1
ATOM 1530 N N . ASP A 1 188 ? -26.043 -15.523 -28.619 1.00 79.50 188 ASP A N 1
ATOM 1531 C CA . ASP A 1 188 ? -26.452 -14.726 -29.780 1.00 79.50 188 ASP A CA 1
ATOM 1532 C C . ASP A 1 188 ? -25.426 -14.774 -30.916 1.00 79.50 188 ASP A C 1
ATOM 1534 O O . ASP A 1 188 ? -25.810 -14.946 -32.077 1.00 79.50 188 ASP A O 1
ATOM 1538 N N . LEU A 1 189 ? -24.130 -14.725 -30.598 1.00 82.81 189 LEU A N 1
ATOM 1539 C CA . LEU A 1 189 ? -23.067 -14.926 -31.585 1.00 82.81 189 LEU A CA 1
ATOM 1540 C C . LEU A 1 189 ? -23.063 -16.362 -32.131 1.00 82.81 189 LEU A C 1
ATOM 1542 O O . LEU A 1 189 ? -22.905 -16.556 -33.338 1.00 82.81 189 LEU A O 1
ATOM 1546 N N . VAL A 1 190 ? -23.305 -17.368 -31.282 1.00 84.06 190 VAL A N 1
ATOM 1547 C CA . VAL A 1 190 ? -23.443 -18.777 -31.700 1.00 84.06 190 VAL A CA 1
ATOM 1548 C C . VAL A 1 190 ? -24.562 -18.934 -32.730 1.00 84.06 190 VAL A C 1
ATOM 1550 O O . VAL A 1 190 ? -24.369 -19.580 -33.763 1.00 84.06 190 VAL A O 1
ATOM 1553 N N . LEU A 1 191 ? -25.725 -18.318 -32.492 1.00 80.69 191 LEU A N 1
ATOM 1554 C CA . LEU A 1 191 ? -26.830 -18.321 -33.453 1.00 80.69 191 LEU A CA 1
ATOM 1555 C C . LEU A 1 191 ? -26.444 -17.656 -34.776 1.00 80.69 191 LEU A C 1
ATOM 1557 O O . LEU A 1 191 ? -26.821 -18.144 -35.845 1.00 80.69 191 LEU A O 1
ATOM 1561 N N . LEU A 1 192 ? -25.685 -16.565 -34.711 1.00 81.81 192 LEU A N 1
ATOM 1562 C CA . LEU A 1 192 ? -25.260 -15.819 -35.884 1.00 81.81 192 LEU A CA 1
ATOM 1563 C C . LEU A 1 192 ? -24.263 -16.609 -36.738 1.00 81.81 192 LEU A C 1
ATOM 1565 O O . LEU A 1 192 ? -24.437 -16.705 -37.952 1.00 81.81 192 LEU A O 1
ATOM 1569 N N . VAL A 1 193 ? -23.281 -17.259 -36.111 1.00 83.75 193 VAL A N 1
ATOM 1570 C CA . VAL A 1 193 ? -22.309 -18.136 -36.783 1.00 83.75 193 VAL A CA 1
ATOM 1571 C C . VAL A 1 193 ? -23.012 -19.341 -37.405 1.00 83.75 193 VAL A C 1
ATOM 1573 O O . VAL A 1 193 ? -22.820 -19.614 -38.589 1.00 83.75 193 VAL A O 1
ATOM 1576 N N . LEU A 1 194 ? -23.905 -20.006 -36.662 1.00 81.50 194 LEU A N 1
ATOM 1577 C CA . LEU A 1 194 ? -24.711 -21.112 -37.190 1.00 81.50 194 LEU A CA 1
ATOM 1578 C C . LEU A 1 194 ? -25.601 -20.683 -38.359 1.00 81.50 194 LEU A C 1
ATOM 1580 O O . LEU A 1 194 ? -25.895 -21.495 -39.237 1.00 81.50 194 LEU A O 1
ATOM 1584 N N . SER A 1 195 ? -26.048 -19.425 -38.387 1.00 77.19 195 SER A N 1
ATOM 1585 C CA . SER A 1 195 ? -26.806 -18.907 -39.522 1.00 77.19 195 SER A CA 1
ATOM 1586 C C . SER A 1 195 ? -25.945 -18.883 -40.783 1.00 77.19 195 SER A C 1
ATOM 1588 O O . SER A 1 195 ? -26.391 -19.380 -41.809 1.00 77.19 195 SER A O 1
ATOM 1590 N N . VAL A 1 196 ? -24.691 -18.426 -40.709 1.00 79.25 196 VAL A N 1
ATOM 1591 C CA . VAL A 1 196 ? -23.771 -18.387 -41.858 1.00 79.25 196 VAL A CA 1
ATOM 1592 C C . VAL A 1 196 ? -23.364 -19.797 -42.284 1.00 79.25 196 VAL A C 1
ATOM 1594 O O . VAL A 1 196 ? -23.471 -20.135 -43.461 1.00 79.25 196 VAL A O 1
ATOM 1597 N N . THR A 1 197 ? -22.966 -20.660 -41.347 1.00 82.06 197 THR A N 1
ATOM 1598 C CA . THR A 1 197 ? -22.450 -22.001 -41.677 1.00 82.06 197 THR A CA 1
ATOM 1599 C C . THR A 1 197 ? -23.521 -22.927 -42.256 1.00 82.06 197 THR A C 1
ATOM 1601 O O . THR A 1 197 ? -23.221 -23.737 -43.134 1.00 82.06 197 THR A O 1
ATOM 1604 N N . LYS A 1 198 ? -24.792 -22.767 -41.860 1.00 78.44 198 LYS A N 1
ATOM 1605 C CA . LYS A 1 198 ? -25.924 -23.484 -42.474 1.00 78.44 198 LYS A CA 1
ATOM 1606 C C . LYS A 1 198 ? -26.085 -23.181 -43.962 1.00 78.44 198 LYS A C 1
ATOM 1608 O O . LYS A 1 198 ? -26.474 -24.076 -44.711 1.00 78.44 198 LYS A O 1
ATOM 1613 N N . HIS A 1 199 ? -25.771 -21.961 -44.406 1.00 72.88 199 HIS A N 1
ATOM 1614 C CA . HIS A 1 199 ? -25.825 -21.609 -45.830 1.00 72.88 199 HIS A CA 1
ATOM 1615 C C . HIS A 1 199 ? -24.735 -22.319 -46.646 1.00 72.88 199 HIS A C 1
ATOM 1617 O O . HIS A 1 199 ? -24.946 -22.563 -47.830 1.00 72.88 199 HIS A O 1
ATOM 1623 N N . ALA A 1 200 ? -23.629 -22.715 -46.008 1.00 71.81 200 ALA A N 1
ATOM 1624 C CA . ALA A 1 200 ? -22.569 -23.534 -46.599 1.00 71.81 200 ALA A CA 1
ATOM 1625 C C . ALA A 1 200 ? -22.788 -25.055 -46.421 1.00 71.81 200 ALA A C 1
ATOM 1627 O O . ALA A 1 200 ? -21.915 -25.843 -46.762 1.00 71.81 200 ALA A O 1
ATOM 1628 N N . GLY A 1 201 ? -23.939 -25.491 -45.886 1.00 70.00 201 GLY A N 1
ATOM 1629 C CA . GLY A 1 201 ? -24.287 -26.914 -45.758 1.00 70.00 201 GLY A CA 1
ATOM 1630 C C . GLY A 1 201 ? -23.954 -27.572 -44.412 1.00 70.00 201 GLY A C 1
ATOM 1631 O O . GLY A 1 201 ? -24.012 -28.795 -44.317 1.00 70.00 201 GLY A O 1
ATOM 1632 N N . HIS A 1 202 ? -23.630 -26.813 -43.358 1.00 78.00 202 HIS A N 1
ATOM 1633 C CA . HIS A 1 202 ? -23.375 -27.370 -42.016 1.00 78.00 202 HIS A CA 1
ATOM 1634 C C . HIS A 1 202 ? -24.649 -27.977 -41.387 1.00 78.00 202 HIS A C 1
ATOM 1636 O O . HIS A 1 202 ? -25.662 -27.283 -41.232 1.00 78.00 202 HIS A O 1
ATOM 1642 N N . ARG A 1 203 ? -24.616 -29.276 -41.044 1.00 65.12 203 ARG A N 1
ATOM 1643 C CA . ARG A 1 203 ? -25.678 -30.043 -40.359 1.00 65.12 203 ARG A CA 1
ATOM 1644 C C . ARG A 1 203 ? -25.063 -31.114 -39.450 1.00 65.12 203 ARG A C 1
ATOM 1646 O O . ARG A 1 203 ? -24.152 -31.804 -39.883 1.00 65.12 203 ARG A O 1
ATOM 1653 N N . GLU A 1 204 ? -25.602 -31.292 -38.238 1.00 58.28 204 GLU A N 1
ATOM 1654 C CA . GLU A 1 204 ? -25.215 -32.383 -37.310 1.00 58.28 204 GLU A CA 1
ATOM 1655 C C . GLU A 1 204 ? -23.686 -32.567 -37.217 1.00 58.28 204 GLU A C 1
ATOM 1657 O O . GLU A 1 204 ? -23.138 -33.624 -37.521 1.00 58.28 204 GLU A O 1
ATOM 1662 N N . ASP A 1 205 ? -23.002 -31.472 -36.874 1.00 60.59 205 ASP A N 1
ATOM 1663 C CA . ASP A 1 205 ? -21.556 -31.392 -36.646 1.00 60.59 205 ASP A CA 1
ATOM 1664 C C . ASP A 1 205 ? -20.660 -31.664 -37.865 1.00 60.59 205 ASP A C 1
ATOM 1666 O O . ASP A 1 205 ? -19.454 -31.808 -37.692 1.00 60.59 205 ASP A O 1
ATOM 1670 N N . THR A 1 206 ? -21.190 -31.671 -39.096 1.00 65.31 206 THR A N 1
ATOM 1671 C CA . THR A 1 206 ? -20.401 -31.812 -40.341 1.00 65.31 206 THR A CA 1
ATOM 1672 C C . THR A 1 206 ? -20.975 -31.002 -41.516 1.00 65.31 206 THR A C 1
ATOM 1674 O O . THR A 1 206 ? -22.129 -30.577 -41.493 1.00 65.31 206 THR A O 1
ATOM 1677 N N . PHE A 1 207 ? -20.178 -30.743 -42.562 1.00 72.81 207 PHE A N 1
ATOM 1678 C CA . PHE A 1 207 ? -20.657 -30.102 -43.799 1.00 72.81 207 PHE A CA 1
ATOM 1679 C C . PHE A 1 207 ? -21.163 -31.130 -44.821 1.00 72.81 207 PHE A C 1
ATOM 1681 O O . PHE A 1 207 ? -20.477 -32.101 -45.154 1.00 72.81 207 PHE A O 1
ATOM 1688 N N . HIS A 1 208 ? -22.368 -30.891 -45.341 1.00 65.44 208 HIS A N 1
ATOM 1689 C CA . HIS A 1 208 ? -23.010 -31.688 -46.380 1.00 65.44 208 HIS A CA 1
ATOM 1690 C C . HIS A 1 208 ? -23.640 -30.771 -47.447 1.00 65.44 208 HIS A C 1
ATOM 1692 O O . HIS A 1 208 ? -24.635 -30.102 -47.140 1.00 65.44 208 HIS A O 1
ATOM 1698 N N . PRO A 1 209 ? -23.146 -30.756 -48.708 1.00 64.38 209 PRO A N 1
ATOM 1699 C CA . PRO A 1 209 ? -22.064 -31.562 -49.318 1.00 64.38 209 PRO A CA 1
ATOM 1700 C C . PRO A 1 209 ? -20.637 -31.172 -48.861 1.00 64.38 209 PRO A C 1
ATOM 1702 O O . PRO A 1 209 ? -20.483 -30.276 -48.039 1.00 64.38 209 PRO A O 1
ATOM 1705 N N . LEU A 1 210 ? -19.601 -31.879 -49.355 1.00 73.19 210 LEU A N 1
ATOM 1706 C CA . LEU A 1 210 ? -18.190 -31.523 -49.104 1.00 73.19 210 LEU A CA 1
ATOM 1707 C C . LEU A 1 210 ? -17.924 -30.078 -49.530 1.00 73.19 210 LEU A C 1
ATOM 1709 O O . LEU A 1 210 ? -18.393 -29.673 -50.592 1.00 73.19 210 LEU A O 1
ATOM 1713 N N . LEU A 1 211 ? -17.131 -29.360 -48.736 1.00 77.44 211 LEU A N 1
ATOM 1714 C CA . LEU A 1 211 ? -16.779 -27.973 -49.020 1.00 77.44 211 LEU A CA 1
ATOM 1715 C C . LEU A 1 211 ? -15.911 -27.892 -50.275 1.00 77.44 211 LEU A C 1
ATOM 1717 O O . LEU A 1 211 ? -14.895 -28.585 -50.382 1.00 77.44 211 LEU A O 1
ATOM 1721 N N . ASP A 1 212 ? -16.296 -27.027 -51.204 1.00 76.31 212 ASP A N 1
ATOM 1722 C CA . ASP A 1 212 ? -15.466 -26.575 -52.303 1.00 76.31 212 ASP A CA 1
ATOM 1723 C C . ASP A 1 212 ? -14.847 -25.195 -52.015 1.00 76.31 212 ASP A C 1
ATOM 1725 O O . ASP A 1 212 ? -15.058 -24.570 -50.969 1.00 76.31 212 ASP A O 1
ATOM 1729 N N . ILE A 1 213 ? -14.021 -24.722 -52.949 1.00 78.00 213 ILE A N 1
ATOM 1730 C CA . ILE A 1 213 ? -13.314 -23.448 -52.805 1.00 78.00 213 ILE A CA 1
ATOM 1731 C C . ILE A 1 213 ? -14.272 -22.240 -52.731 1.00 78.00 213 ILE A C 1
ATOM 1733 O O . ILE A 1 213 ? -13.969 -21.263 -52.049 1.00 78.00 213 ILE A O 1
ATOM 1737 N N . GLN A 1 214 ? -15.440 -22.291 -53.384 1.00 76.88 214 GLN A N 1
ATOM 1738 C CA . GLN A 1 214 ? -16.458 -21.240 -53.301 1.00 76.88 214 GLN A CA 1
ATOM 1739 C C . GLN A 1 214 ? -17.140 -21.225 -51.934 1.00 76.88 214 GLN A C 1
ATOM 1741 O O . GLN A 1 214 ? -17.411 -20.140 -51.416 1.00 76.88 214 GLN A O 1
ATOM 1746 N N . GLU A 1 215 ? -17.418 -22.391 -51.344 1.00 80.62 215 GLU A N 1
ATOM 1747 C CA . GLU A 1 215 ? -17.974 -22.451 -49.990 1.00 80.62 215 GLU A CA 1
ATOM 1748 C C . GLU A 1 215 ? -16.974 -21.970 -48.936 1.00 80.62 215 GLU A C 1
ATOM 1750 O O . GLU A 1 215 ? -17.372 -21.281 -47.997 1.00 80.62 215 GLU A O 1
ATOM 1755 N N . ILE A 1 216 ? -15.680 -22.255 -49.106 1.00 82.88 216 ILE A N 1
ATOM 1756 C CA . ILE A 1 216 ? -14.641 -21.740 -48.204 1.00 82.88 216 ILE A CA 1
ATOM 1757 C C . ILE A 1 216 ? -14.557 -20.218 -48.283 1.00 82.88 216 ILE A C 1
ATOM 1759 O O . ILE A 1 216 ? -14.598 -19.572 -47.241 1.00 82.88 216 ILE A O 1
ATOM 1763 N N . TYR A 1 217 ? -14.524 -19.622 -49.482 1.00 81.12 217 TYR A N 1
ATOM 1764 C CA . TYR A 1 217 ? -14.528 -18.158 -49.601 1.00 81.12 217 TYR A CA 1
ATOM 1765 C C . TYR A 1 217 ? -15.781 -17.525 -48.993 1.00 81.12 217 TYR A C 1
ATOM 1767 O O . TYR A 1 217 ? -15.679 -16.510 -48.304 1.00 81.12 217 TYR A O 1
ATOM 1775 N N . PHE A 1 218 ? -16.948 -18.148 -49.183 1.00 82.19 218 PHE A N 1
ATOM 1776 C CA . PHE A 1 218 ? -18.188 -17.699 -48.557 1.00 82.19 218 PHE A CA 1
ATOM 1777 C C . PHE A 1 218 ? -18.118 -17.756 -47.025 1.00 82.19 218 PHE A C 1
ATOM 1779 O O . PHE A 1 218 ? -18.544 -16.812 -46.362 1.00 82.19 218 PHE A O 1
ATOM 1786 N N . LEU A 1 219 ? -17.575 -18.835 -46.452 1.00 83.94 219 LEU A N 1
ATOM 1787 C CA . LEU A 1 219 ? -17.384 -18.951 -45.007 1.00 83.94 219 LEU A CA 1
ATOM 1788 C C . LEU A 1 219 ? -16.399 -17.899 -44.487 1.00 83.94 219 LEU A C 1
ATOM 1790 O O . LEU A 1 219 ? -16.680 -17.273 -43.468 1.00 83.94 219 LEU A O 1
ATOM 1794 N N . THR A 1 220 ? -15.292 -17.660 -45.191 1.00 83.69 220 THR A N 1
ATOM 1795 C CA . THR A 1 220 ? -14.286 -16.662 -44.805 1.00 83.69 220 THR A CA 1
ATOM 1796 C C . THR A 1 220 ? -14.869 -15.251 -44.793 1.00 83.69 220 THR A C 1
ATOM 1798 O O . THR A 1 220 ? -14.746 -14.544 -43.791 1.00 83.69 220 THR A O 1
ATOM 1801 N N . GLU A 1 221 ? -15.539 -14.837 -45.870 1.00 81.19 221 GLU A N 1
ATOM 1802 C CA . GLU A 1 221 ? -16.147 -13.505 -45.983 1.00 81.19 221 GLU A CA 1
ATOM 1803 C C . GLU A 1 221 ? -17.337 -13.354 -45.025 1.00 81.19 221 GLU A C 1
ATOM 1805 O O . GLU A 1 221 ? -17.388 -12.421 -44.220 1.00 81.19 221 GLU A O 1
ATOM 1810 N N . GLY A 1 222 ? -18.254 -14.325 -45.050 1.00 78.88 222 GLY A N 1
ATOM 1811 C CA . GLY A 1 222 ? -19.482 -14.311 -44.268 1.00 78.88 222 GLY A CA 1
ATOM 1812 C C . GLY A 1 222 ? -19.223 -14.286 -42.769 1.00 78.88 222 GLY A C 1
ATOM 1813 O O . GLY A 1 222 ? -19.820 -13.468 -42.073 1.00 78.88 222 GLY A O 1
ATOM 1814 N N . LEU A 1 223 ? -18.317 -15.131 -42.261 1.00 84.25 223 LEU A N 1
ATOM 1815 C CA . LEU A 1 223 ? -17.988 -15.153 -40.834 1.00 84.25 223 LEU A CA 1
ATOM 1816 C C . LEU A 1 223 ? -17.215 -13.902 -40.405 1.00 84.25 223 LEU A C 1
ATOM 1818 O O . LEU A 1 223 ? -17.463 -13.398 -39.311 1.00 84.25 223 LEU A O 1
ATOM 1822 N N . SER A 1 224 ? -16.334 -13.365 -41.258 1.00 81.56 224 SER A N 1
ATOM 1823 C CA . SER A 1 224 ? -15.578 -12.139 -40.956 1.00 81.56 224 SER A CA 1
ATOM 1824 C C . SER A 1 224 ? -16.489 -10.927 -40.810 1.00 81.56 224 SER A C 1
ATOM 1826 O O . SER A 1 224 ? -16.361 -10.165 -39.849 1.00 81.56 224 SER A O 1
ATOM 1828 N N . ASP A 1 225 ? -17.445 -10.765 -41.724 1.00 80.25 225 ASP A N 1
ATOM 1829 C CA . ASP A 1 225 ? -18.395 -9.654 -41.690 1.00 80.25 225 ASP A CA 1
ATOM 1830 C C . ASP A 1 225 ? -19.348 -9.733 -40.498 1.00 80.25 225 ASP A C 1
ATOM 1832 O O . ASP A 1 225 ? -19.604 -8.733 -39.822 1.00 80.25 225 ASP A O 1
ATOM 1836 N N . VAL A 1 226 ? -19.849 -10.936 -40.227 1.00 82.75 226 VAL A N 1
ATOM 1837 C CA . VAL A 1 226 ? -20.687 -11.250 -39.071 1.00 82.75 226 VAL A CA 1
ATOM 1838 C C . VAL A 1 226 ? -19.972 -10.935 -37.766 1.00 82.75 226 VAL A C 1
ATOM 1840 O O . VAL A 1 226 ? -20.517 -10.216 -36.928 1.00 82.75 226 VAL A O 1
ATOM 1843 N N . HIS A 1 227 ? -18.744 -11.431 -37.617 1.00 83.88 227 HIS A N 1
ATOM 1844 C CA . HIS A 1 227 ? -17.959 -11.274 -36.404 1.00 83.88 227 HIS A CA 1
ATOM 1845 C C . HIS A 1 227 ? -17.607 -9.802 -36.170 1.00 83.88 227 HIS A C 1
ATOM 1847 O O . HIS A 1 227 ? -17.771 -9.292 -35.062 1.00 83.88 227 HIS A O 1
ATOM 1853 N N . ARG A 1 228 ? -17.186 -9.086 -37.222 1.00 86.06 228 ARG A N 1
ATOM 1854 C CA . ARG A 1 228 ? -16.854 -7.659 -37.151 1.00 86.06 228 ARG A CA 1
ATOM 1855 C C . ARG A 1 228 ? -18.059 -6.811 -36.739 1.00 86.06 228 ARG A C 1
ATOM 1857 O O . ARG A 1 228 ? -17.967 -6.079 -35.758 1.00 86.06 228 ARG A O 1
ATOM 1864 N N . LYS A 1 229 ? -19.188 -6.929 -37.446 1.00 81.50 229 LYS A N 1
ATOM 1865 C CA . LYS A 1 229 ? -20.389 -6.115 -37.177 1.00 81.50 229 LYS A CA 1
ATOM 1866 C C . LYS A 1 229 ? -21.019 -6.433 -35.825 1.00 81.50 229 LYS A C 1
ATOM 1868 O O . LYS A 1 229 ? -21.459 -5.521 -35.131 1.00 81.50 229 LYS A O 1
ATOM 1873 N N . TYR A 1 230 ? -21.034 -7.706 -35.430 1.00 85.00 230 TYR A N 1
ATOM 1874 C CA . TYR A 1 230 ? -21.513 -8.097 -34.107 1.00 85.00 230 TYR A CA 1
ATOM 1875 C C . TYR A 1 230 ? -20.713 -7.390 -33.007 1.00 85.00 230 TYR A C 1
ATOM 1877 O O . TYR A 1 230 ? -21.305 -6.746 -32.145 1.00 85.00 230 TYR A O 1
ATOM 1885 N N . TRP A 1 231 ? -19.377 -7.424 -33.071 1.00 81.31 231 TRP A N 1
ATOM 1886 C CA . TRP A 1 231 ? -18.537 -6.760 -32.072 1.00 81.31 231 TRP A CA 1
ATOM 1887 C C . TRP A 1 231 ? -18.581 -5.230 -32.143 1.00 81.31 231 TRP A C 1
ATOM 1889 O O . TRP A 1 231 ? -18.496 -4.589 -31.096 1.00 81.31 231 TRP A O 1
ATOM 1899 N N . GLU A 1 232 ? -18.757 -4.638 -33.329 1.00 85.50 232 GLU A N 1
ATOM 1900 C CA . GLU A 1 232 ? -19.009 -3.197 -33.486 1.00 85.50 232 GLU A CA 1
ATOM 1901 C C . GLU A 1 232 ? -20.268 -2.778 -32.700 1.00 85.50 232 GLU A C 1
ATOM 1903 O O . GLU A 1 232 ? -20.185 -1.917 -31.822 1.00 85.50 232 GLU A O 1
ATOM 1908 N N . PHE A 1 233 ? -21.409 -3.441 -32.924 1.00 84.06 233 PHE A N 1
ATOM 1909 C CA . PHE A 1 233 ? -22.672 -3.095 -32.258 1.00 84.06 233 PHE A CA 1
ATOM 1910 C C . PHE A 1 233 ? -22.726 -3.509 -30.786 1.00 84.06 233 PHE A C 1
ATOM 1912 O O . PHE A 1 233 ? -23.260 -2.769 -29.958 1.00 84.06 233 PHE A O 1
ATOM 1919 N N . HIS A 1 234 ? -22.147 -4.656 -30.432 1.00 79.19 234 HIS A N 1
ATOM 1920 C CA . HIS A 1 234 ? -22.114 -5.139 -29.053 1.00 79.19 234 HIS A CA 1
ATOM 1921 C C . HIS A 1 234 ? -21.200 -4.277 -28.160 1.00 79.19 234 HIS A C 1
ATOM 1923 O O . HIS A 1 234 ? -21.453 -4.154 -26.960 1.00 79.19 234 HIS A O 1
ATOM 1929 N N . LYS A 1 235 ? -20.161 -3.634 -28.720 1.00 77.00 235 LYS A N 1
ATOM 1930 C CA . LYS A 1 235 ? -19.332 -2.648 -28.001 1.00 77.00 235 LYS A CA 1
ATOM 1931 C C . LYS A 1 235 ? -20.104 -1.365 -27.680 1.00 77.00 235 LYS A C 1
ATOM 1933 O O . LYS A 1 235 ? -19.824 -0.739 -26.661 1.00 77.00 235 LYS A O 1
ATOM 1938 N N . GLU A 1 236 ? -21.057 -0.978 -28.528 1.00 80.62 236 GLU A N 1
ATOM 1939 C CA . GLU A 1 236 ? -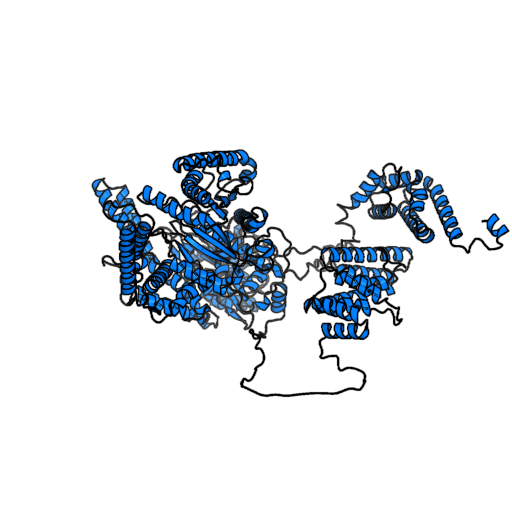21.926 0.177 -28.278 1.00 80.62 236 GLU A CA 1
ATOM 1940 C C . GLU A 1 236 ? -23.011 -0.130 -27.242 1.00 80.62 236 GLU A C 1
ATOM 1942 O O . GLU A 1 236 ? -23.224 0.659 -26.326 1.00 80.62 236 GLU A O 1
ATOM 1947 N N . SER A 1 237 ? -23.703 -1.268 -27.369 1.00 83.38 237 SER A N 1
ATOM 1948 C CA . SER A 1 237 ? -24.591 -1.789 -26.323 1.00 83.38 237 SER A CA 1
ATOM 1949 C C . SER A 1 237 ? -24.962 -3.253 -26.569 1.00 83.38 237 SER A C 1
ATOM 1951 O O . SER A 1 237 ? -25.111 -3.689 -27.711 1.00 83.38 237 SER A O 1
ATOM 1953 N N . VAL A 1 238 ? -25.229 -3.994 -25.489 1.00 82.81 238 VAL A N 1
ATOM 1954 C CA . VAL A 1 238 ? -25.744 -5.375 -25.563 1.00 82.81 238 VAL A CA 1
ATOM 1955 C C . VAL A 1 238 ? -27.073 -5.434 -26.334 1.00 82.81 238 VAL A C 1
ATOM 1957 O O . VAL A 1 238 ? -27.285 -6.342 -27.132 1.00 82.81 238 VAL A O 1
ATOM 1960 N N . LEU A 1 239 ? -27.944 -4.425 -26.174 1.00 83.56 239 LEU A N 1
ATOM 1961 C CA . LEU A 1 239 ? -29.208 -4.318 -26.915 1.00 83.56 239 LEU A CA 1
ATOM 1962 C C . LEU A 1 239 ? -28.978 -4.256 -28.433 1.00 83.56 239 LEU A C 1
ATOM 1964 O O . LEU A 1 239 ? -29.631 -4.986 -29.175 1.00 83.56 239 LEU A O 1
ATOM 1968 N N . LYS A 1 240 ? -28.037 -3.423 -28.899 1.00 85.56 240 LYS A N 1
ATOM 1969 C CA . LYS A 1 240 ? -27.707 -3.306 -30.328 1.00 85.56 240 LYS A CA 1
ATOM 1970 C C . LYS A 1 240 ? -27.113 -4.597 -30.893 1.00 85.56 240 LYS A C 1
ATOM 1972 O O . LYS A 1 240 ? -27.484 -4.983 -31.998 1.00 85.56 240 LYS A O 1
ATOM 1977 N N . GLY A 1 241 ? -26.254 -5.286 -30.137 1.00 83.25 241 GLY A N 1
ATOM 1978 C CA . GLY A 1 241 ? -25.709 -6.596 -30.522 1.00 83.25 241 GLY A CA 1
ATOM 1979 C C . GLY A 1 241 ? -26.795 -7.670 -30.680 1.00 83.25 241 GLY A C 1
ATOM 1980 O O . GLY A 1 241 ? -26.868 -8.345 -31.711 1.00 83.25 241 GLY A O 1
ATOM 1981 N N . GLN A 1 242 ? -27.714 -7.765 -29.714 1.00 86.19 242 GLN A N 1
ATOM 1982 C CA . GLN A 1 242 ? -28.845 -8.698 -29.773 1.00 86.19 242 GLN A CA 1
ATOM 1983 C C . GLN A 1 242 ? -29.843 -8.339 -30.889 1.00 86.19 242 GLN A C 1
ATOM 1985 O O . GLN A 1 242 ? -30.323 -9.227 -31.598 1.00 86.19 242 GLN A O 1
ATOM 1990 N N . ALA A 1 243 ? -30.128 -7.048 -31.094 1.00 85.56 243 ALA A N 1
ATOM 1991 C CA . ALA A 1 243 ? -31.000 -6.566 -32.167 1.00 85.56 243 ALA A CA 1
ATOM 1992 C C . ALA A 1 243 ? -30.403 -6.839 -33.557 1.00 85.56 243 ALA A C 1
ATOM 1994 O O . ALA A 1 243 ? -31.113 -7.314 -34.445 1.00 85.56 243 ALA A O 1
ATOM 1995 N N . TYR A 1 244 ? -29.097 -6.610 -33.736 1.00 87.31 244 TYR A N 1
ATOM 1996 C CA . TYR A 1 244 ? -28.368 -6.975 -34.952 1.00 87.31 244 TYR A CA 1
ATOM 1997 C C . TYR A 1 244 ? -28.422 -8.481 -35.202 1.00 87.31 244 TYR A C 1
ATOM 1999 O O . TYR A 1 244 ? -28.633 -8.915 -36.339 1.00 87.31 244 TYR A O 1
ATOM 2007 N N . SER A 1 245 ? -28.305 -9.280 -34.140 1.00 84.75 245 SER A N 1
ATOM 2008 C CA . SER A 1 245 ? -28.347 -10.731 -34.261 1.00 84.75 245 SER A CA 1
ATOM 2009 C C . SER A 1 245 ? -29.703 -11.243 -34.725 1.00 84.75 245 SER A C 1
ATOM 2011 O O . SER A 1 245 ? -29.786 -12.030 -35.672 1.00 84.75 245 SER A O 1
ATOM 2013 N N . LEU A 1 246 ? -30.779 -10.722 -34.134 1.00 85.56 246 LEU A N 1
ATOM 2014 C CA . LEU A 1 246 ? -32.139 -11.037 -34.552 1.00 85.56 246 LEU A CA 1
ATOM 2015 C C . LEU A 1 246 ? -32.433 -10.539 -35.975 1.00 85.56 246 LEU A C 1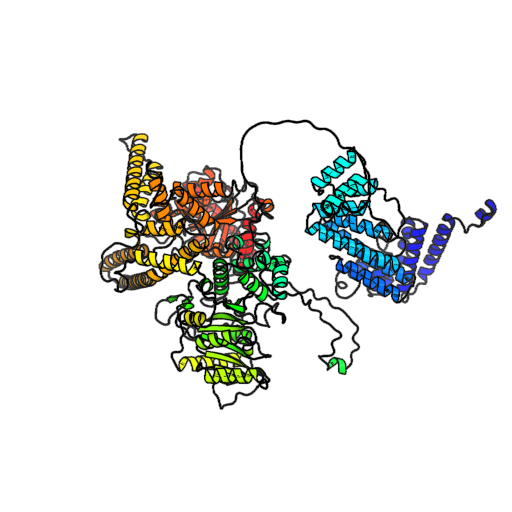
ATOM 2017 O O . LEU A 1 246 ? -32.987 -11.288 -36.777 1.00 85.56 246 LEU A O 1
ATOM 2021 N N . LEU A 1 247 ? -32.025 -9.315 -36.326 1.00 84.44 247 LEU A N 1
ATOM 2022 C CA . LEU A 1 247 ? -32.220 -8.775 -37.674 1.00 84.44 247 LEU A CA 1
ATOM 2023 C C . LEU A 1 247 ? -31.503 -9.630 -38.727 1.00 84.44 247 LEU A C 1
ATOM 2025 O O . LEU A 1 247 ? -32.085 -9.943 -39.765 1.00 84.44 247 LEU A O 1
ATOM 2029 N N . THR A 1 248 ? -30.269 -10.052 -38.449 1.00 78.88 248 THR A N 1
ATOM 2030 C CA . THR A 1 248 ? -29.473 -10.893 -39.356 1.00 78.88 248 THR A CA 1
ATOM 2031 C C . THR A 1 248 ? -30.123 -12.264 -39.548 1.00 78.88 248 THR A C 1
ATOM 2033 O O . THR A 1 248 ? -30.267 -12.718 -40.680 1.00 78.88 248 THR A O 1
ATOM 2036 N N . LEU A 1 249 ? -30.626 -12.891 -38.478 1.00 77.75 249 LEU A N 1
ATOM 2037 C CA . LEU A 1 249 ? -31.361 -14.162 -38.554 1.00 77.75 249 LEU A CA 1
ATOM 2038 C C . LEU A 1 249 ? -32.660 -14.076 -39.374 1.00 77.75 249 LEU A C 1
ATOM 2040 O O . LEU A 1 249 ? -33.077 -15.073 -39.968 1.00 77.75 249 LEU A O 1
ATOM 2044 N N . LEU A 1 250 ? -33.308 -12.908 -39.395 1.00 76.62 250 LEU A N 1
ATOM 2045 C CA . LEU A 1 250 ? -34.558 -12.671 -40.125 1.00 76.62 250 LEU A CA 1
ATOM 2046 C C . LEU A 1 250 ? -34.345 -12.267 -41.593 1.00 76.62 250 LEU A C 1
ATOM 2048 O O . LEU A 1 250 ? -35.266 -12.419 -42.397 1.00 76.62 250 LEU A O 1
ATOM 2052 N N . THR A 1 251 ? -33.158 -11.752 -41.936 1.00 72.19 251 THR A N 1
ATOM 2053 C CA . THR A 1 251 ? -32.865 -11.141 -43.248 1.00 72.19 251 THR A CA 1
ATOM 2054 C C . THR A 1 251 ? -31.753 -11.834 -44.042 1.00 72.19 251 THR A C 1
ATOM 2056 O O . THR A 1 251 ? -31.513 -11.459 -45.192 1.00 72.19 251 THR A O 1
ATOM 2059 N N . ALA A 1 252 ? -31.089 -12.850 -43.480 1.00 62.72 252 ALA A N 1
ATOM 2060 C CA . ALA A 1 252 ? -30.055 -13.615 -44.174 1.00 62.72 252 ALA A CA 1
ATOM 2061 C C . ALA A 1 252 ? -30.587 -14.206 -45.495 1.00 62.72 252 ALA A C 1
ATOM 2063 O O . ALA A 1 252 ? -31.593 -14.915 -45.518 1.00 62.72 252 ALA A O 1
ATOM 2064 N N . SER A 1 253 ? -29.905 -13.906 -46.604 1.00 54.53 253 SER A N 1
ATOM 2065 C CA . SER A 1 253 ? -30.239 -14.394 -47.947 1.00 54.53 253 SER A CA 1
ATOM 2066 C C . SER A 1 253 ? -28.993 -14.938 -48.649 1.00 54.53 253 SER A C 1
ATOM 2068 O O . SER A 1 253 ? -27.874 -14.502 -48.383 1.00 54.53 253 SER A O 1
ATOM 2070 N N . HIS A 1 254 ? -29.179 -15.900 -49.557 1.00 46.00 254 HIS A N 1
ATOM 2071 C CA . HIS A 1 254 ? -28.094 -16.566 -50.281 1.00 46.00 254 HIS A CA 1
ATOM 2072 C C . HIS A 1 254 ? -28.173 -16.270 -51.785 1.00 46.00 254 HIS A C 1
ATOM 2074 O O . HIS A 1 254 ? -29.186 -16.555 -52.426 1.00 46.00 254 HIS A O 1
ATOM 2080 N N . ARG A 1 255 ? -27.081 -15.738 -52.360 1.00 39.16 255 ARG A N 1
ATOM 2081 C CA . ARG A 1 255 ? -26.853 -15.560 -53.814 1.00 39.16 255 ARG A CA 1
ATOM 2082 C C . ARG A 1 255 ? -28.086 -15.078 -54.601 1.00 39.16 255 ARG A C 1
ATOM 2084 O O . ARG A 1 255 ? -28.442 -15.661 -55.624 1.00 39.16 255 ARG A O 1
ATOM 2091 N N . GLY A 1 256 ? -28.772 -14.044 -54.111 1.00 43.78 256 GLY A N 1
ATOM 2092 C CA . GLY A 1 256 ? -29.895 -13.425 -54.828 1.00 43.78 256 GLY A CA 1
ATOM 2093 C C . GLY A 1 256 ? -31.100 -14.341 -55.094 1.00 43.78 256 GLY A C 1
ATOM 2094 O O . GLY A 1 256 ? -31.935 -14.004 -55.929 1.00 43.78 256 GLY A O 1
ATOM 2095 N N . ARG A 1 257 ? -31.219 -15.486 -54.407 1.00 37.34 257 ARG A N 1
ATOM 2096 C CA . ARG A 1 257 ? -32.466 -16.256 -54.332 1.00 37.34 257 ARG A CA 1
ATOM 2097 C C . ARG A 1 257 ? -33.070 -16.031 -52.950 1.00 37.34 257 ARG A C 1
ATOM 2099 O O . ARG A 1 257 ? -32.433 -16.353 -51.950 1.00 37.34 257 ARG A O 1
ATOM 2106 N N . GLU A 1 258 ? -34.293 -15.503 -52.896 1.00 36.28 258 GLU A N 1
ATOM 2107 C CA . GLU A 1 258 ? -35.128 -15.545 -51.691 1.00 36.28 258 GLU A CA 1
ATOM 2108 C C . GLU A 1 258 ? -35.409 -17.015 -51.356 1.00 36.28 258 GLU A C 1
ATOM 2110 O O . GLU A 1 258 ? -36.383 -17.618 -51.801 1.00 36.28 258 GLU A O 1
ATOM 2115 N N . ILE A 1 259 ? -34.508 -17.638 -50.603 1.00 37.09 259 ILE A N 1
ATOM 2116 C CA . ILE A 1 259 ? -34.839 -18.856 -49.884 1.00 37.09 259 ILE A CA 1
ATOM 2117 C C . ILE A 1 259 ? -35.669 -18.371 -48.704 1.00 37.09 259 ILE A C 1
ATOM 2119 O O . ILE A 1 259 ? -35.192 -17.581 -47.895 1.00 37.09 259 ILE A O 1
ATOM 2123 N N . CYS A 1 260 ? -36.932 -18.792 -48.665 1.00 41.69 260 CYS A N 1
ATOM 2124 C CA . CYS A 1 260 ? -37.880 -18.484 -47.604 1.00 41.69 260 CYS A CA 1
ATOM 2125 C C . CYS A 1 260 ? -37.325 -19.003 -46.269 1.00 41.69 260 CYS A C 1
ATOM 2127 O O . CYS A 1 260 ? -37.599 -20.136 -45.871 1.00 41.69 260 CYS A O 1
ATOM 2129 N N . VAL A 1 261 ? -36.507 -18.192 -45.592 1.00 53.69 261 VAL A N 1
ATOM 2130 C CA . VAL A 1 261 ? -36.195 -18.380 -44.180 1.00 53.69 261 VAL A CA 1
ATOM 2131 C C . VAL A 1 261 ? -37.544 -18.307 -43.487 1.00 53.69 261 VAL A C 1
ATOM 2133 O O . VAL A 1 261 ? -38.231 -17.289 -43.552 1.00 53.69 261 VAL A O 1
ATOM 2136 N N . ASP A 1 262 ? -37.978 -19.425 -42.916 1.00 64.62 262 ASP A N 1
ATOM 2137 C CA . ASP A 1 262 ? -39.200 -19.485 -42.129 1.00 64.62 262 ASP A CA 1
ATOM 2138 C C . ASP A 1 262 ? -38.993 -18.570 -40.914 1.00 64.62 262 ASP A C 1
ATOM 2140 O O . ASP A 1 262 ? -38.401 -18.970 -39.910 1.00 64.62 262 ASP A O 1
ATOM 2144 N N . LYS A 1 263 ? -39.384 -17.294 -41.057 1.00 71.94 263 LYS A N 1
ATOM 2145 C CA . LYS A 1 263 ? -39.105 -16.230 -40.083 1.00 71.94 263 LYS A CA 1
ATOM 2146 C C . LYS A 1 263 ? -39.642 -16.596 -38.697 1.00 71.94 263 LYS A C 1
ATOM 2148 O O . LYS A 1 263 ? -39.027 -16.236 -37.696 1.00 71.94 263 LYS A O 1
ATOM 2153 N N . ASN A 1 264 ? -40.715 -17.391 -38.644 1.00 71.62 264 ASN A N 1
ATOM 2154 C CA . ASN A 1 264 ? -41.246 -17.960 -37.408 1.00 71.62 264 ASN A CA 1
ATOM 2155 C C . ASN A 1 264 ? -40.249 -18.919 -36.749 1.00 71.62 264 ASN A C 1
ATOM 2157 O O . ASN A 1 264 ? -39.938 -18.752 -35.574 1.00 71.62 264 ASN A O 1
ATOM 2161 N N . LYS A 1 265 ? -39.665 -19.862 -37.500 1.00 72.44 265 LYS A N 1
ATOM 2162 C CA . LYS A 1 265 ? -38.646 -20.783 -36.963 1.00 72.44 265 LYS A CA 1
ATOM 2163 C C . LYS A 1 265 ? -37.378 -20.064 -36.514 1.00 72.44 265 LYS A C 1
ATOM 2165 O O . LYS A 1 265 ? -36.807 -20.453 -35.499 1.00 72.44 265 LYS A O 1
ATOM 2170 N N . SER A 1 266 ? -36.936 -19.031 -37.233 1.00 74.00 266 SER A N 1
ATOM 2171 C CA . SER A 1 266 ? -35.768 -18.233 -36.827 1.00 74.00 266 SER A CA 1
ATOM 2172 C C . SER A 1 266 ? -36.036 -17.439 -35.548 1.00 74.00 266 SER A C 1
ATOM 2174 O O . SER A 1 266 ? -35.189 -17.408 -34.655 1.00 74.00 266 SER A O 1
ATOM 2176 N N . LEU A 1 267 ? -37.228 -16.848 -35.423 1.00 80.38 267 LEU A N 1
ATOM 2177 C CA . LEU A 1 267 ? -37.644 -16.138 -34.215 1.00 80.38 267 LEU A CA 1
ATOM 2178 C C . LEU A 1 267 ? -37.812 -17.094 -33.023 1.00 80.38 267 LEU A C 1
ATOM 2180 O O . LEU A 1 267 ? -37.409 -16.761 -31.909 1.00 80.38 267 LEU A O 1
ATOM 2184 N N . ASP A 1 268 ? -38.358 -18.289 -33.245 1.00 78.19 268 ASP A N 1
ATOM 2185 C CA . ASP A 1 268 ? -38.499 -19.314 -32.209 1.00 78.19 268 ASP A CA 1
ATOM 2186 C C . ASP A 1 268 ? -37.144 -19.878 -31.774 1.00 78.19 268 ASP A C 1
ATOM 2188 O O . ASP A 1 268 ? -36.921 -20.052 -30.577 1.00 78.19 268 ASP A O 1
ATOM 2192 N N . ALA A 1 269 ? -36.214 -20.098 -32.709 1.00 72.69 269 ALA A N 1
ATOM 2193 C CA . ALA A 1 269 ? -34.842 -20.490 -32.393 1.00 72.69 269 ALA A CA 1
ATOM 2194 C C . ALA A 1 269 ? -34.142 -19.418 -31.545 1.00 72.69 269 ALA A C 1
ATOM 2196 O O . ALA A 1 269 ? -33.548 -19.742 -30.520 1.00 72.69 269 ALA A O 1
ATOM 2197 N N . PHE A 1 270 ? -34.294 -18.138 -31.901 1.00 81.12 270 PHE A N 1
ATOM 2198 C CA . PHE A 1 270 ? -33.760 -17.030 -31.110 1.00 81.12 270 PHE A CA 1
ATOM 2199 C C . PHE A 1 270 ? -34.358 -16.995 -29.695 1.00 81.12 270 PHE A C 1
ATOM 2201 O O . PHE A 1 270 ? -33.624 -16.938 -28.710 1.00 81.12 270 PHE A O 1
ATOM 2208 N N . LYS A 1 271 ? -35.687 -17.113 -29.567 1.00 78.88 271 LYS A N 1
ATOM 2209 C CA . LYS A 1 271 ? -36.373 -17.163 -28.264 1.00 78.88 271 LYS A CA 1
ATOM 2210 C C . LYS A 1 271 ? -35.956 -18.366 -27.420 1.00 78.88 271 LYS A C 1
ATOM 2212 O O . LYS A 1 271 ? -35.906 -18.244 -26.200 1.00 78.88 271 LYS A O 1
ATOM 2217 N N . GLN A 1 272 ? -35.724 -19.527 -28.037 1.00 78.62 272 GLN A N 1
ATOM 2218 C CA . GLN A 1 272 ? -35.368 -20.755 -27.326 1.00 78.62 272 GLN A CA 1
ATOM 2219 C C . GLN A 1 272 ? -33.942 -20.729 -26.788 1.00 78.62 272 GLN A C 1
ATOM 2221 O O . GLN A 1 272 ? -33.746 -21.136 -25.642 1.00 78.62 272 GLN A O 1
ATOM 2226 N N . THR A 1 273 ? -32.988 -20.245 -27.582 1.00 74.00 273 THR A N 1
ATOM 2227 C CA . THR A 1 273 ? -31.589 -20.148 -27.160 1.00 74.00 273 THR A CA 1
ATOM 2228 C C . THR A 1 273 ? -31.410 -19.027 -26.135 1.00 74.00 273 THR A C 1
ATOM 2230 O O . THR A 1 273 ? -30.818 -19.250 -25.090 1.00 74.00 273 THR A O 1
ATOM 2233 N N . MET A 1 274 ? -32.035 -17.862 -26.340 1.00 75.75 274 MET A N 1
ATOM 2234 C CA . MET A 1 274 ? -31.818 -16.672 -25.503 1.00 75.75 274 MET A CA 1
ATOM 2235 C C . MET A 1 274 ? -32.713 -16.596 -24.242 1.00 75.75 274 MET A C 1
ATOM 2237 O O . MET A 1 274 ? -32.856 -15.529 -23.650 1.00 75.75 274 MET A O 1
ATOM 2241 N N . LYS A 1 275 ? -33.358 -17.691 -23.799 1.00 65.00 275 LYS A N 1
ATOM 2242 C CA . LYS A 1 275 ? -34.448 -17.690 -22.783 1.00 65.00 275 LYS A CA 1
ATOM 2243 C C . LYS A 1 275 ? -34.186 -16.892 -21.491 1.00 65.00 275 LYS A C 1
ATOM 2245 O O . LYS A 1 275 ? -35.157 -16.462 -20.866 1.00 65.00 275 LYS A O 1
ATOM 2250 N N . ARG A 1 276 ? -32.932 -16.719 -21.059 1.00 60.62 276 ARG A N 1
ATOM 2251 C CA . ARG A 1 276 ? -32.567 -16.008 -19.818 1.00 60.62 276 ARG A CA 1
ATOM 2252 C C . ARG A 1 276 ? -32.011 -14.595 -20.050 1.00 60.62 276 ARG A C 1
ATOM 2254 O O . ARG A 1 276 ? -32.245 -13.736 -19.203 1.00 60.62 276 ARG A O 1
ATOM 2261 N N . ASP A 1 277 ? -31.460 -14.312 -21.232 1.00 68.06 277 ASP A N 1
ATOM 2262 C CA . ASP A 1 277 ? -30.534 -13.184 -21.436 1.00 68.06 277 ASP A CA 1
ATOM 2263 C C . ASP A 1 277 ? -31.012 -12.116 -22.443 1.00 68.06 277 ASP A C 1
ATOM 2265 O O . ASP A 1 277 ? -30.282 -11.170 -22.739 1.00 68.06 277 ASP A O 1
ATOM 2269 N N . ILE A 1 278 ? -32.250 -12.200 -22.962 1.00 81.06 278 ILE A N 1
ATOM 2270 C CA . ILE A 1 278 ? -32.797 -11.134 -23.835 1.00 81.06 278 ILE A CA 1
ATOM 2271 C C . ILE A 1 278 ? -33.022 -9.852 -23.018 1.00 81.06 278 ILE A C 1
ATOM 2273 O O . ILE A 1 278 ? -33.702 -9.870 -21.980 1.00 81.06 278 ILE A O 1
ATOM 2277 N N . ASN A 1 279 ? -32.511 -8.737 -23.540 1.00 84.62 279 ASN A N 1
ATOM 2278 C CA . ASN A 1 279 ? -32.728 -7.388 -23.026 1.00 84.62 279 ASN A CA 1
ATOM 2279 C C . ASN A 1 279 ? -34.231 -7.033 -22.913 1.00 84.62 279 ASN A C 1
ATOM 2281 O O . ASN A 1 279 ? -35.057 -7.497 -23.701 1.00 84.62 279 ASN A O 1
ATOM 2285 N N . THR A 1 280 ? -34.602 -6.212 -21.927 1.00 80.19 280 THR A N 1
ATOM 2286 C CA . THR A 1 280 ? -35.995 -5.822 -21.639 1.00 80.19 280 THR A CA 1
ATOM 2287 C C . THR A 1 280 ? -36.689 -5.133 -22.811 1.00 80.19 280 THR A C 1
ATOM 2289 O O . THR A 1 280 ? -37.843 -5.452 -23.095 1.00 80.19 280 THR A O 1
ATOM 2292 N N . ASP A 1 281 ? -35.982 -4.271 -23.539 1.00 78.75 281 ASP A N 1
ATOM 2293 C CA . ASP A 1 281 ? -36.564 -3.482 -24.632 1.00 78.75 281 ASP A CA 1
ATOM 2294 C C . ASP A 1 281 ? -36.805 -4.362 -25.867 1.00 78.75 281 ASP A C 1
ATOM 2296 O O . ASP A 1 281 ? -37.852 -4.298 -26.514 1.00 78.75 281 ASP A O 1
ATOM 2300 N N . LEU A 1 282 ? -35.875 -5.285 -26.137 1.00 84.56 282 LEU A N 1
ATOM 2301 C CA . LEU A 1 282 ? -36.020 -6.282 -27.196 1.00 84.56 282 LEU A CA 1
ATOM 2302 C C . LEU A 1 282 ? -37.121 -7.304 -26.860 1.00 84.56 282 LEU A C 1
ATOM 2304 O O . LEU A 1 282 ? -37.888 -7.693 -27.740 1.00 84.56 282 LEU A O 1
ATOM 2308 N N . LYS A 1 283 ? -37.264 -7.695 -25.582 1.00 82.81 283 LYS A N 1
ATOM 2309 C CA . LYS A 1 283 ? -38.397 -8.512 -25.106 1.00 82.81 283 LYS A CA 1
ATOM 2310 C C . LYS A 1 283 ? -39.733 -7.814 -25.362 1.00 82.81 283 LYS A C 1
ATOM 2312 O O . LYS A 1 283 ? -40.679 -8.484 -25.775 1.00 82.81 283 LYS A O 1
ATOM 2317 N N . GLN A 1 284 ? -39.810 -6.500 -25.145 1.00 81.56 284 GLN A N 1
ATOM 2318 C CA . GLN A 1 284 ? -41.026 -5.723 -25.376 1.00 81.56 284 GLN A CA 1
ATOM 2319 C C . GLN A 1 284 ? -41.389 -5.658 -26.864 1.00 81.56 284 GLN A C 1
ATOM 2321 O O . GLN A 1 284 ? -42.528 -5.968 -27.207 1.00 81.56 284 GLN A O 1
ATOM 2326 N N . ILE A 1 285 ? -40.430 -5.391 -27.759 1.00 82.88 285 ILE A N 1
ATOM 2327 C CA . ILE A 1 285 ? -40.687 -5.428 -29.211 1.00 82.88 285 ILE A CA 1
ATOM 2328 C C . ILE A 1 285 ? -41.136 -6.816 -29.666 1.00 82.88 285 ILE A C 1
ATOM 2330 O O . ILE A 1 285 ? -42.093 -6.940 -30.426 1.00 82.88 285 ILE A O 1
ATOM 2334 N N . ILE A 1 286 ? -40.464 -7.877 -29.212 1.00 83.25 286 ILE A N 1
ATOM 2335 C CA . ILE A 1 286 ? -40.831 -9.249 -29.580 1.00 83.25 286 ILE A CA 1
ATOM 2336 C C . ILE A 1 286 ? -42.247 -9.583 -29.073 1.00 83.25 286 ILE A C 1
ATOM 2338 O O . ILE A 1 286 ? -43.002 -10.275 -29.763 1.00 83.25 286 ILE A O 1
ATOM 2342 N N . ALA A 1 287 ? -42.628 -9.086 -27.891 1.00 80.12 287 ALA A N 1
ATOM 2343 C CA . ALA A 1 287 ? -43.976 -9.230 -27.350 1.00 80.12 287 ALA A CA 1
ATOM 2344 C C . ALA A 1 287 ? -45.014 -8.421 -28.147 1.00 80.12 287 ALA A C 1
ATOM 2346 O O . ALA A 1 287 ? -46.104 -8.927 -28.415 1.00 80.12 287 ALA A O 1
ATOM 2347 N N . ASP A 1 288 ? -44.691 -7.207 -28.584 1.00 78.56 288 ASP A N 1
ATOM 2348 C CA . ASP A 1 288 ? -45.594 -6.387 -29.395 1.00 78.56 288 ASP A CA 1
ATOM 2349 C C . ASP A 1 288 ? -45.737 -6.928 -30.825 1.00 78.56 288 ASP A C 1
ATOM 2351 O O . ASP A 1 288 ? -46.848 -6.975 -31.359 1.00 78.56 288 ASP A O 1
ATOM 2355 N N . PHE A 1 289 ? -44.667 -7.481 -31.403 1.00 81.81 289 PHE A N 1
ATOM 2356 C CA . PHE A 1 289 ? -44.737 -8.249 -32.645 1.00 81.81 289 PHE A CA 1
ATOM 2357 C C . PHE A 1 289 ? -45.686 -9.448 -32.509 1.00 81.81 289 PHE A C 1
ATOM 2359 O O . PHE A 1 289 ? -46.513 -9.667 -33.391 1.00 81.81 289 PHE A O 1
ATOM 2366 N N . SER A 1 290 ? -45.650 -10.177 -31.385 1.00 74.56 290 SER A N 1
ATOM 2367 C CA . SER A 1 290 ? -46.543 -11.329 -31.167 1.00 74.56 290 SER A CA 1
ATOM 2368 C C . SER A 1 290 ? -48.039 -10.979 -31.102 1.00 74.56 290 SER A C 1
ATOM 2370 O O . SER A 1 290 ? -48.870 -11.875 -31.209 1.00 74.56 290 SER A O 1
ATOM 2372 N N . LYS A 1 291 ? -48.397 -9.693 -30.961 1.00 70.94 291 LYS A N 1
ATOM 2373 C CA . LYS A 1 291 ? -49.790 -9.209 -30.993 1.00 70.94 291 LYS A CA 1
ATOM 2374 C C . LYS A 1 291 ? -50.255 -8.781 -32.388 1.00 70.94 291 LYS A C 1
ATOM 2376 O O . LYS A 1 291 ? -51.453 -8.822 -32.656 1.00 70.94 291 LYS A O 1
ATOM 2381 N N . HIS A 1 292 ? -49.338 -8.323 -33.244 1.00 69.50 292 HIS A N 1
ATOM 2382 C CA . HIS A 1 292 ? -49.663 -7.657 -34.513 1.00 69.50 292 HIS A CA 1
ATOM 2383 C C . HIS A 1 292 ? -49.137 -8.380 -35.769 1.00 69.50 292 HIS A C 1
ATOM 2385 O O . HIS A 1 292 ? -49.560 -8.029 -36.867 1.00 69.50 292 HIS A O 1
ATOM 2391 N N . GLU A 1 293 ? -48.218 -9.346 -35.627 1.00 75.94 293 GLU A N 1
ATOM 2392 C CA . GLU A 1 293 ? -47.592 -10.160 -36.694 1.00 75.94 293 GLU A CA 1
ATOM 2393 C C . GLU A 1 293 ? -47.043 -9.367 -37.904 1.00 75.94 293 GLU A C 1
ATOM 2395 O O . GLU A 1 293 ? -46.920 -9.882 -39.018 1.00 75.94 293 GLU A O 1
ATOM 2400 N N . ASN A 1 294 ? -46.664 -8.099 -37.712 1.00 80.25 294 ASN A N 1
ATOM 2401 C CA . ASN A 1 294 ? -46.153 -7.254 -38.791 1.00 80.25 294 ASN A CA 1
ATOM 2402 C C . ASN A 1 294 ? -44.619 -7.315 -38.892 1.00 80.25 294 ASN A C 1
ATOM 2404 O O . ASN A 1 294 ? -43.901 -6.619 -38.174 1.00 80.25 294 ASN A O 1
ATOM 2408 N N . TRP A 1 295 ? -44.116 -8.133 -39.821 1.00 80.44 295 TRP A N 1
ATOM 2409 C CA . TRP A 1 295 ? -42.676 -8.346 -40.029 1.00 80.44 295 TRP A CA 1
ATOM 2410 C C . TRP A 1 295 ? -41.913 -7.098 -40.478 1.00 80.44 295 TRP A C 1
ATOM 2412 O O . TRP A 1 295 ? -40.771 -6.914 -40.069 1.00 80.44 295 TRP A O 1
ATOM 2422 N N . LYS A 1 296 ? -42.529 -6.236 -41.299 1.00 78.75 296 LYS A N 1
ATOM 2423 C CA . LYS A 1 296 ? -41.874 -5.005 -41.769 1.00 78.75 296 LYS A CA 1
ATOM 2424 C C . LYS A 1 296 ? -41.658 -4.026 -40.621 1.00 78.75 296 LYS A C 1
ATOM 2426 O O . LYS A 1 296 ? -40.573 -3.474 -40.491 1.00 78.75 296 LYS A O 1
ATOM 2431 N N . LEU A 1 297 ? -42.659 -3.897 -39.751 1.00 80.31 297 LEU A N 1
ATOM 2432 C CA . LEU A 1 297 ? -42.569 -3.055 -38.561 1.00 80.31 297 LEU A CA 1
ATOM 2433 C C . LEU A 1 297 ? -41.477 -3.551 -37.601 1.00 80.31 297 LEU A C 1
ATOM 2435 O O . LEU A 1 297 ? -40.714 -2.744 -37.081 1.00 80.31 297 LEU A O 1
ATOM 2439 N N . LEU A 1 298 ? -41.360 -4.870 -37.411 1.00 83.25 298 LEU A N 1
ATOM 2440 C CA . LEU A 1 298 ? -40.303 -5.459 -36.586 1.00 83.25 298 LEU A CA 1
ATOM 2441 C C . LEU A 1 298 ? -38.905 -5.167 -37.157 1.00 83.25 298 LEU A C 1
ATOM 2443 O O . LEU A 1 298 ? -38.010 -4.774 -36.416 1.00 83.25 298 LEU A O 1
ATOM 2447 N N . GLU A 1 299 ? -38.709 -5.331 -38.467 1.00 83.25 299 GLU A N 1
ATOM 2448 C CA . GLU A 1 299 ? -37.424 -5.032 -39.113 1.00 83.25 299 GLU A CA 1
ATOM 2449 C C . GLU A 1 299 ? -37.068 -3.537 -39.035 1.00 83.25 299 GLU A C 1
ATOM 2451 O O . GLU A 1 299 ? -35.912 -3.206 -38.773 1.00 83.25 299 GLU A O 1
ATOM 2456 N N . GLU A 1 300 ? -38.037 -2.633 -39.204 1.00 82.44 300 GLU A N 1
ATOM 2457 C CA . GLU A 1 300 ? -37.843 -1.182 -39.056 1.00 82.44 300 GLU A CA 1
ATOM 2458 C C . GLU A 1 300 ? -37.505 -0.788 -37.613 1.00 82.44 300 GLU A C 1
ATOM 2460 O O . GLU A 1 300 ? -36.582 -0.003 -37.393 1.00 82.44 300 GLU A O 1
ATOM 2465 N N . GLN A 1 301 ? -38.183 -1.378 -36.624 1.00 82.50 301 GLN A N 1
ATOM 2466 C CA . GLN A 1 301 ? -37.887 -1.167 -35.204 1.00 82.50 301 GLN A CA 1
ATOM 2467 C C . GLN A 1 301 ? -36.484 -1.668 -34.839 1.00 82.50 301 GLN A C 1
ATOM 2469 O O . GLN A 1 301 ? -35.732 -0.955 -34.177 1.00 82.50 301 GLN A O 1
ATOM 2474 N N . LEU A 1 302 ? -36.090 -2.851 -35.324 1.00 85.69 302 LEU A N 1
ATOM 2475 C CA . LEU A 1 302 ? -34.742 -3.385 -35.117 1.00 85.69 302 LEU A CA 1
ATOM 2476 C C . LEU A 1 302 ? -33.677 -2.512 -35.793 1.00 85.69 302 LEU A C 1
ATOM 2478 O O . LEU A 1 302 ? -32.658 -2.208 -35.178 1.00 85.69 302 LEU A O 1
ATOM 2482 N N . ARG A 1 303 ? -33.910 -2.048 -37.029 1.00 84.75 303 ARG A N 1
ATOM 2483 C CA . ARG A 1 303 ? -32.994 -1.127 -37.727 1.00 84.75 303 ARG A CA 1
ATOM 2484 C C . ARG A 1 303 ? -32.877 0.212 -37.009 1.00 84.75 303 ARG A C 1
ATOM 2486 O O . ARG A 1 303 ? -31.765 0.705 -36.850 1.00 84.75 303 ARG A O 1
ATOM 2493 N N . SER A 1 304 ? -33.990 0.763 -36.531 1.00 82.81 304 SER A N 1
ATOM 2494 C CA . SER A 1 304 ? -33.999 1.989 -35.732 1.00 82.81 304 SER A CA 1
ATOM 2495 C C . SER A 1 304 ? -33.200 1.825 -34.435 1.00 82.81 304 SER A C 1
ATOM 2497 O O . SER A 1 304 ? -32.455 2.729 -34.068 1.00 82.81 304 SER A O 1
ATOM 2499 N N . MET A 1 305 ? -33.268 0.660 -33.783 1.00 81.25 305 MET A N 1
ATOM 2500 C CA . MET A 1 305 ? -32.461 0.373 -32.593 1.00 81.25 305 MET A CA 1
ATOM 2501 C C . MET A 1 305 ? -30.965 0.260 -32.883 1.00 81.25 305 MET A C 1
ATOM 2503 O O . MET A 1 305 ? -30.149 0.719 -32.086 1.00 81.25 305 MET A O 1
ATOM 2507 N N . ILE A 1 306 ? -30.598 -0.346 -34.012 1.00 82.81 306 ILE A N 1
ATOM 2508 C CA . ILE A 1 306 ? -29.194 -0.543 -34.388 1.00 82.81 306 ILE A CA 1
ATOM 2509 C C . ILE A 1 306 ? -28.563 0.792 -34.823 1.00 82.81 306 ILE A C 1
ATOM 2511 O O . ILE A 1 306 ? -27.515 1.178 -34.297 1.00 82.81 306 ILE A O 1
ATOM 2515 N N . TYR A 1 307 ? -29.221 1.517 -35.736 1.00 80.69 307 TYR A N 1
ATOM 2516 C CA . TYR A 1 307 ? -28.651 2.663 -36.460 1.00 80.69 307 TYR A CA 1
ATOM 2517 C C . TYR A 1 307 ? -29.143 4.045 -35.983 1.00 80.69 307 TYR A C 1
ATOM 2519 O O . TYR A 1 307 ? -28.541 5.056 -36.330 1.00 80.69 307 TYR A O 1
ATOM 2527 N N . GLY A 1 308 ? -30.186 4.121 -35.149 1.00 66.19 308 GLY A N 1
ATOM 2528 C CA . GLY A 1 308 ? -30.798 5.386 -34.722 1.00 66.19 308 GLY A CA 1
ATOM 2529 C C . GLY A 1 308 ? -31.760 5.984 -35.762 1.00 66.19 308 GLY A C 1
ATOM 2530 O O . GLY A 1 308 ? -31.832 5.549 -36.908 1.00 66.19 308 GLY A O 1
ATOM 2531 N N . THR A 1 309 ? -32.551 6.985 -35.365 1.00 51.59 309 THR A N 1
ATOM 2532 C CA . THR A 1 309 ? -33.611 7.592 -36.200 1.00 51.59 309 THR A CA 1
ATOM 2533 C C . THR A 1 309 ? -33.110 8.544 -37.296 1.00 51.59 309 THR A C 1
ATOM 2535 O O . THR A 1 309 ? -33.925 9.037 -38.070 1.00 51.59 309 THR A O 1
ATOM 2538 N N . SER A 1 310 ? -31.802 8.801 -37.414 1.00 46.94 310 SER A N 1
ATOM 2539 C CA . SER A 1 310 ? -31.254 9.790 -38.360 1.00 46.94 310 SER A CA 1
ATOM 2540 C C . SER A 1 310 ? -31.006 9.276 -39.785 1.00 46.94 310 SER A C 1
ATOM 2542 O O . SER A 1 310 ? -30.700 10.085 -40.653 1.00 46.94 310 SER A O 1
ATOM 2544 N N . GLU A 1 311 ? -31.130 7.971 -40.054 1.00 40.41 311 GLU A N 1
ATOM 2545 C CA . GLU A 1 311 ? -30.867 7.385 -41.388 1.00 40.41 311 GLU A CA 1
ATOM 2546 C C . GLU A 1 311 ? -32.123 6.878 -42.126 1.00 40.41 311 GLU A C 1
ATOM 2548 O O . GLU A 1 311 ? -32.020 6.329 -43.220 1.00 40.41 311 GLU A O 1
ATOM 2553 N N . LEU A 1 312 ? -33.329 7.075 -41.578 1.00 38.69 312 LEU A N 1
ATOM 2554 C CA . LEU A 1 312 ? -34.572 6.588 -42.204 1.00 38.69 312 LEU A CA 1
ATOM 2555 C C . LEU A 1 312 ? -35.133 7.502 -43.313 1.00 38.69 312 LEU A C 1
ATOM 2557 O O . LEU A 1 312 ? -36.101 7.134 -43.977 1.00 38.69 312 LEU A O 1
ATOM 2561 N N . GLU A 1 313 ? -34.514 8.650 -43.596 1.00 36.88 313 GLU A N 1
ATOM 2562 C CA . GLU A 1 313 ? -34.876 9.493 -44.746 1.00 36.88 313 GLU A CA 1
ATOM 2563 C C . GLU A 1 313 ? -34.082 9.093 -45.993 1.00 36.88 313 GLU A C 1
ATOM 2565 O O . GLU A 1 313 ? -33.174 9.778 -46.456 1.00 36.88 313 GLU A O 1
ATOM 2570 N N . GLY A 1 314 ? -34.426 7.932 -46.544 1.00 34.16 314 GLY A N 1
ATOM 2571 C CA . GLY A 1 314 ? -33.709 7.395 -47.692 1.00 34.16 314 GLY A CA 1
ATOM 2572 C C . GLY A 1 314 ? -34.417 6.250 -48.394 1.00 34.16 314 GLY A C 1
ATOM 2573 O O . GLY A 1 314 ? -33.770 5.246 -48.663 1.00 34.16 314 GLY A O 1
ATOM 2574 N N . ASN A 1 315 ? -35.727 6.375 -48.656 1.00 28.20 315 ASN A N 1
ATOM 2575 C CA . ASN A 1 315 ? -36.405 5.985 -49.909 1.00 28.20 315 ASN A CA 1
ATOM 2576 C C . ASN A 1 315 ? -37.894 5.623 -49.722 1.00 28.20 315 ASN A C 1
ATOM 2578 O O . ASN A 1 315 ? -38.261 4.737 -48.960 1.00 28.20 315 ASN A O 1
ATOM 2582 N N . SER A 1 316 ? -38.713 6.232 -50.588 1.00 28.17 316 SER A N 1
ATOM 2583 C CA . SER A 1 316 ? -40.086 5.884 -51.005 1.00 28.17 316 SER A CA 1
ATOM 2584 C C . SER A 1 316 ? -41.276 6.213 -50.080 1.00 28.17 316 SER A C 1
ATOM 2586 O O . SER A 1 316 ? -41.701 5.438 -49.238 1.00 28.17 316 SER A O 1
ATOM 2588 N N . THR A 1 317 ? -41.866 7.382 -50.362 1.00 31.00 317 THR A N 1
ATOM 2589 C CA . THR A 1 317 ? -43.306 7.632 -50.584 1.00 31.00 317 THR A CA 1
ATOM 2590 C C . THR A 1 317 ? -44.313 6.605 -50.047 1.00 31.00 317 THR A C 1
ATOM 2592 O O . THR A 1 317 ? -44.453 5.537 -50.637 1.00 31.00 317 THR A O 1
ATOM 2595 N N . LEU A 1 318 ? -45.165 7.025 -49.105 1.00 27.33 318 LEU A N 1
ATOM 2596 C CA . LEU A 1 318 ? -46.623 6.942 -49.255 1.00 27.33 318 LEU A CA 1
ATOM 2597 C C . LEU A 1 318 ? -47.331 7.871 -48.256 1.00 27.33 318 LEU A C 1
ATOM 2599 O O . LEU A 1 318 ? -47.067 7.910 -47.061 1.00 27.33 318 LEU A O 1
ATOM 2603 N N . THR A 1 319 ? -48.212 8.659 -48.847 1.00 25.70 319 THR A N 1
ATOM 2604 C CA . THR A 1 319 ? -49.094 9.702 -48.337 1.00 25.70 319 THR A CA 1
ATOM 2605 C C . THR A 1 319 ? -50.119 9.239 -47.301 1.00 25.70 319 THR A C 1
ATOM 2607 O O . THR A 1 319 ? -50.754 8.208 -47.498 1.00 25.70 319 THR A O 1
ATOM 2610 N N . GLY A 1 320 ? -50.443 10.142 -46.370 1.00 25.28 320 GLY A N 1
ATOM 2611 C CA . GLY A 1 320 ? -51.832 10.412 -45.987 1.00 25.28 320 GLY A CA 1
ATOM 2612 C C . GLY A 1 320 ? -52.297 9.842 -44.649 1.00 25.28 320 GLY A C 1
ATOM 2613 O O . GLY A 1 320 ? -52.639 8.672 -44.557 1.00 25.28 320 GLY A O 1
ATOM 2614 N N . ILE A 1 321 ? -52.407 10.720 -43.652 1.00 27.16 321 ILE A N 1
ATOM 2615 C CA . ILE A 1 321 ? -53.646 11.128 -42.956 1.00 27.16 321 ILE A CA 1
ATOM 2616 C C . ILE A 1 321 ? -53.190 11.837 -41.675 1.00 27.16 321 ILE A C 1
ATOM 2618 O O . ILE A 1 321 ? -52.851 11.227 -40.665 1.00 27.16 321 ILE A O 1
ATOM 2622 N N . SER A 1 322 ? -53.152 13.164 -41.762 1.00 24.41 322 SER A N 1
ATOM 2623 C CA . SER A 1 322 ? -53.439 14.031 -40.625 1.00 24.41 322 SER A CA 1
ATOM 2624 C C . SER A 1 322 ? -54.883 13.770 -40.194 1.00 24.41 322 SER A C 1
ATOM 2626 O O . SER A 1 322 ? -55.722 13.607 -41.076 1.00 24.41 322 SER A O 1
ATOM 2628 N N . GLU A 1 323 ? -55.190 13.782 -38.895 1.00 28.02 323 GLU A N 1
ATOM 2629 C CA . GLU A 1 323 ? -55.988 14.875 -38.313 1.00 28.02 323 GLU A CA 1
ATOM 2630 C C . GLU A 1 323 ? -56.559 14.611 -36.901 1.00 28.02 323 GLU A C 1
ATOM 2632 O O . GLU A 1 323 ? -57.086 13.544 -36.597 1.00 28.02 323 GLU A O 1
ATOM 2637 N N . ASN A 1 324 ? -56.544 15.719 -36.144 1.00 27.16 324 ASN A N 1
ATOM 2638 C CA . ASN A 1 324 ? -57.463 16.186 -35.092 1.00 27.16 324 ASN A CA 1
ATOM 2639 C C . ASN A 1 324 ? -57.173 15.767 -33.635 1.00 27.16 324 ASN A C 1
ATOM 2641 O O . ASN A 1 324 ? -57.320 14.606 -33.274 1.00 27.16 324 ASN A O 1
ATOM 2645 N N . ILE A 1 325 ? -56.584 16.630 -32.781 1.00 27.53 325 ILE A N 1
ATOM 2646 C CA . ILE A 1 325 ? -56.949 17.994 -32.283 1.00 27.53 325 ILE A CA 1
ATOM 2647 C C . ILE A 1 325 ? -58.047 17.921 -31.204 1.00 27.53 325 ILE A C 1
ATOM 2649 O O . ILE A 1 325 ? -59.156 17.491 -31.489 1.00 27.53 325 ILE A O 1
ATOM 2653 N N . GLU A 1 326 ? -57.707 18.334 -29.972 1.00 24.92 326 GLU A N 1
ATOM 2654 C CA . GLU A 1 326 ? -58.268 19.481 -29.206 1.00 24.92 326 GLU A CA 1
ATOM 2655 C C . GLU A 1 326 ? -57.772 19.394 -27.742 1.00 24.92 326 GLU A C 1
ATOM 2657 O O . GLU A 1 326 ? -57.942 18.373 -27.086 1.00 24.92 326 GLU A O 1
ATOM 2662 N N . ALA A 1 327 ? -56.907 20.304 -27.263 1.00 23.56 327 ALA A N 1
ATOM 2663 C CA . ALA A 1 327 ? -57.166 21.707 -26.869 1.00 23.56 327 ALA A CA 1
ATOM 2664 C C . ALA A 1 327 ? -57.938 21.789 -25.525 1.00 23.56 327 ALA A C 1
ATOM 2666 O O . ALA A 1 327 ? -58.873 21.034 -25.315 1.00 23.56 327 ALA A O 1
ATOM 2667 N N . THR A 1 328 ? -57.657 22.649 -24.537 1.00 23.30 328 THR A N 1
ATOM 2668 C CA . THR A 1 328 ? -56.715 23.774 -24.383 1.00 23.30 328 THR A CA 1
ATOM 2669 C C . THR A 1 328 ? -56.742 24.252 -22.916 1.00 23.30 328 THR A C 1
ATOM 2671 O O . THR A 1 328 ? -57.814 24.447 -22.354 1.00 23.30 328 THR A O 1
ATOM 2674 N N . ASP A 1 329 ? -55.550 24.452 -22.356 1.00 25.11 329 ASP A N 1
ATOM 2675 C CA . ASP A 1 329 ? -54.992 25.656 -21.711 1.00 25.11 329 ASP A CA 1
ATOM 2676 C C . ASP A 1 329 ? -55.518 26.383 -20.449 1.00 25.11 329 ASP A C 1
ATOM 2678 O O . ASP A 1 329 ? -56.691 26.694 -20.250 1.00 25.11 329 ASP A O 1
ATOM 2682 N N . SER A 1 330 ? -54.475 26.871 -19.747 1.00 23.98 330 SER A N 1
ATOM 2683 C CA . SER A 1 330 ? -54.348 27.928 -18.721 1.00 23.98 330 SER A CA 1
ATOM 2684 C C . SER A 1 330 ? -54.466 27.482 -17.246 1.00 23.98 330 SER A C 1
ATOM 2686 O O . SER A 1 330 ? -55.425 26.839 -16.853 1.00 23.98 330 SER A O 1
ATOM 2688 N N . SER A 1 331 ? -53.556 27.804 -16.312 1.00 22.27 331 SER A N 1
ATOM 2689 C CA . SER A 1 331 ? -52.451 28.780 -16.267 1.00 22.27 331 SER A CA 1
ATOM 2690 C C . SER A 1 331 ? -51.532 28.533 -15.045 1.00 22.27 331 SER A C 1
ATOM 2692 O O . SER A 1 331 ? -52.041 28.168 -13.987 1.00 22.27 331 SER A O 1
ATOM 2694 N N . LYS A 1 332 ? -50.220 28.825 -15.182 1.00 24.81 332 LYS A N 1
ATOM 2695 C CA . LYS A 1 332 ? -49.308 29.565 -14.258 1.00 24.81 332 LYS A CA 1
ATOM 2696 C C . LYS A 1 332 ? -47.857 29.026 -14.217 1.00 24.81 332 LYS A C 1
ATOM 2698 O O . LYS A 1 332 ? -47.605 27.934 -13.732 1.00 24.81 332 LYS A O 1
ATOM 2703 N N . THR A 1 333 ? -46.944 29.918 -14.634 1.00 22.08 333 THR A N 1
ATOM 2704 C CA . THR A 1 333 ? -45.542 30.145 -14.198 1.00 22.08 333 THR A CA 1
ATOM 2705 C C . THR A 1 333 ? -44.500 29.026 -14.332 1.00 22.08 333 THR A C 1
ATOM 2707 O O . THR A 1 333 ? -44.473 28.128 -13.503 1.00 22.08 333 THR A O 1
ATOM 2710 N N . GLN A 1 334 ? -43.520 29.196 -15.231 1.00 25.27 334 GLN A N 1
ATOM 2711 C CA . GLN A 1 334 ? -42.177 29.712 -14.894 1.00 25.27 334 GLN A CA 1
ATOM 2712 C C . GLN A 1 334 ? -41.290 29.830 -16.147 1.00 25.27 334 GLN A C 1
ATOM 2714 O O . GLN A 1 334 ? -41.171 28.898 -16.936 1.00 25.27 334 GLN A O 1
ATOM 2719 N N . ASP A 1 335 ? -40.654 30.992 -16.284 1.00 23.97 335 ASP A N 1
ATOM 2720 C CA . ASP A 1 335 ? -39.473 31.208 -17.110 1.00 23.97 335 ASP A CA 1
ATOM 2721 C C . ASP A 1 335 ? -38.292 30.390 -16.563 1.00 23.97 335 ASP A C 1
ATOM 2723 O O . ASP A 1 335 ? -37.912 30.569 -15.406 1.00 23.97 335 ASP A O 1
ATOM 2727 N N . ALA A 1 336 ? -37.676 29.554 -17.399 1.00 24.23 336 ALA A N 1
ATOM 2728 C CA . ALA A 1 336 ? -36.248 29.244 -17.333 1.00 24.23 336 ALA A CA 1
ATOM 2729 C C . ALA A 1 336 ? -35.786 28.622 -18.658 1.00 24.23 336 ALA A C 1
ATOM 2731 O O . ALA A 1 336 ? -36.323 27.629 -19.144 1.00 24.23 336 ALA A O 1
ATOM 2732 N N . VAL A 1 337 ? -34.772 29.252 -19.237 1.00 28.62 337 VAL A N 1
ATOM 2733 C CA . VAL A 1 337 ? -34.006 28.808 -20.399 1.00 28.62 337 VAL A CA 1
ATOM 2734 C C . VAL A 1 337 ? -33.292 27.498 -20.045 1.00 28.62 337 VAL A C 1
ATOM 2736 O O . VAL A 1 337 ? -32.384 27.505 -19.218 1.00 28.62 337 VAL A O 1
ATOM 2739 N N . ASN A 1 338 ? -33.692 26.381 -20.659 1.00 26.64 338 ASN A N 1
ATOM 2740 C CA . ASN A 1 338 ? -32.970 25.112 -20.557 1.00 26.64 338 ASN A CA 1
ATOM 2741 C C . ASN A 1 338 ? -31.786 25.123 -21.528 1.00 26.64 338 ASN A C 1
ATOM 2743 O O . ASN A 1 338 ? -31.953 24.985 -22.738 1.00 26.64 338 ASN A O 1
ATOM 2747 N N . ALA A 1 339 ? -30.603 25.325 -20.954 1.00 26.17 339 ALA A N 1
ATOM 2748 C CA . ALA A 1 339 ? -29.325 24.975 -21.545 1.00 26.17 339 ALA A CA 1
ATOM 2749 C C . ALA A 1 339 ? -29.181 23.445 -21.607 1.00 26.17 339 ALA A C 1
ATOM 2751 O O . ALA A 1 339 ? -29.676 22.730 -20.732 1.00 26.17 339 ALA A O 1
ATOM 2752 N N . ASP A 1 340 ? -28.500 22.974 -22.647 1.00 28.08 340 ASP A N 1
ATOM 2753 C CA . ASP A 1 340 ? -28.155 21.572 -22.884 1.00 28.08 340 ASP A CA 1
ATOM 2754 C C . ASP A 1 340 ? -27.487 20.902 -21.662 1.00 28.08 340 ASP A C 1
ATOM 2756 O O . ASP A 1 340 ? -26.797 21.580 -20.890 1.00 28.08 340 ASP A O 1
ATOM 2760 N N . PRO A 1 341 ? -27.616 19.569 -21.479 1.00 26.58 341 PRO A N 1
ATOM 2761 C CA . PRO A 1 341 ? -26.916 18.861 -20.417 1.00 26.58 341 PRO A CA 1
ATOM 2762 C C . PRO A 1 341 ? -25.411 18.892 -20.696 1.00 26.58 341 PRO A C 1
ATOM 2764 O O . PRO A 1 341 ? -24.905 18.233 -21.606 1.00 26.58 341 PRO A O 1
ATOM 2767 N N . VAL A 1 342 ? -24.697 19.681 -19.899 1.00 27.62 342 VAL A N 1
ATOM 2768 C CA . VAL A 1 342 ? -23.238 19.705 -19.855 1.00 27.62 342 VAL A CA 1
ATOM 2769 C C . VAL A 1 342 ? -22.752 18.388 -19.250 1.00 27.62 342 VAL A C 1
ATOM 2771 O O . VAL A 1 342 ? -22.945 18.113 -18.068 1.00 27.62 342 VAL A O 1
ATOM 2774 N N . ASP A 1 343 ? -22.122 17.583 -20.097 1.00 27.28 343 ASP A N 1
ATOM 2775 C CA . ASP A 1 343 ? -21.294 16.429 -19.752 1.00 27.28 343 ASP A CA 1
ATOM 2776 C C . ASP A 1 343 ? -20.230 16.855 -18.703 1.00 27.28 343 ASP A C 1
ATOM 2778 O O . ASP A 1 343 ? -19.515 17.833 -18.953 1.00 27.28 343 ASP A O 1
ATOM 2782 N N . PRO A 1 344 ? -20.078 16.200 -17.530 1.00 27.42 344 PRO A N 1
ATOM 2783 C CA . PRO A 1 344 ? -19.207 16.700 -16.459 1.00 27.42 344 PRO A CA 1
ATOM 2784 C C . PRO A 1 344 ? -17.700 16.561 -16.734 1.00 27.42 344 PRO A C 1
ATOM 2786 O O . PRO A 1 344 ? -16.886 16.857 -15.859 1.00 27.42 344 PRO A O 1
ATOM 2789 N N . TYR A 1 345 ? -17.289 16.139 -17.932 1.00 28.69 345 TYR A N 1
ATOM 2790 C CA . TYR A 1 345 ? -15.879 16.011 -18.288 1.00 28.69 345 TYR A CA 1
ATOM 2791 C C . TYR A 1 345 ? -15.604 16.615 -19.670 1.00 28.69 345 TYR A C 1
ATOM 2793 O O . TYR A 1 345 ? -16.054 16.074 -20.681 1.00 28.69 345 TYR A O 1
ATOM 2801 N N . PRO A 1 346 ? -14.799 17.690 -19.773 1.00 26.69 346 PRO A N 1
ATOM 2802 C CA . PRO A 1 346 ? -14.326 18.139 -21.069 1.00 26.69 346 PRO A CA 1
ATOM 2803 C C . PRO A 1 346 ? -13.443 17.036 -21.665 1.00 26.69 346 PRO A C 1
ATOM 2805 O O . PRO A 1 346 ? -12.444 16.635 -21.058 1.00 26.69 346 PRO A O 1
ATOM 2808 N N . LYS A 1 347 ? -13.783 16.547 -22.866 1.00 31.83 347 LYS A N 1
ATOM 2809 C CA . LYS A 1 347 ? -12.867 15.751 -23.698 1.00 31.83 347 LYS A CA 1
ATOM 2810 C C . LYS A 1 347 ? -11.657 16.623 -24.044 1.00 31.83 347 LYS A C 1
ATOM 2812 O O . LYS A 1 347 ? -11.638 17.323 -25.053 1.00 31.83 347 LYS A O 1
ATOM 2817 N N . LEU A 1 348 ? -10.646 16.602 -23.180 1.00 34.12 348 LEU A N 1
ATOM 2818 C CA . LEU A 1 348 ? -9.339 17.188 -23.438 1.00 34.12 348 LEU A CA 1
ATOM 2819 C C . LEU A 1 348 ? -8.665 16.376 -24.556 1.00 34.12 348 LEU A C 1
ATOM 2821 O O . LEU A 1 348 ? -8.079 15.324 -24.312 1.00 34.12 348 LEU A O 1
ATOM 2825 N N . ASN A 1 349 ? -8.741 16.867 -25.795 1.00 35.47 349 ASN A N 1
ATOM 2826 C CA . ASN A 1 349 ? -7.853 16.438 -26.876 1.00 35.47 349 ASN A CA 1
ATOM 2827 C C . ASN A 1 349 ? -6.433 16.948 -26.568 1.00 35.47 349 ASN A C 1
ATOM 2829 O O . ASN A 1 349 ? -6.009 17.992 -27.057 1.00 35.47 349 ASN A O 1
ATOM 2833 N N . ILE A 1 350 ? -5.702 16.230 -25.713 1.00 47.44 350 ILE A N 1
ATOM 2834 C CA . ILE A 1 350 ? -4.261 16.431 -25.520 1.00 47.44 350 ILE A CA 1
ATOM 2835 C C . ILE A 1 350 ? -3.555 15.722 -26.680 1.00 47.44 350 ILE A C 1
ATOM 2837 O O . ILE A 1 350 ? -3.831 14.553 -26.944 1.00 47.44 350 ILE A O 1
ATOM 2841 N N . GLY A 1 351 ? -2.661 16.427 -27.380 1.00 57.22 351 GLY A N 1
ATOM 2842 C CA . GLY A 1 351 ? -1.865 15.913 -28.502 1.00 57.22 351 GLY A CA 1
ATOM 2843 C C . GLY A 1 351 ? -0.831 14.869 -28.077 1.00 57.22 351 GLY A C 1
ATOM 2844 O O . GLY A 1 351 ? 0.367 15.124 -28.136 1.00 57.22 351 GLY A O 1
ATOM 2845 N N . LEU A 1 352 ? -1.289 13.708 -27.613 1.00 73.38 352 LEU A N 1
ATOM 2846 C CA . LEU A 1 352 ? -0.439 12.584 -27.249 1.00 73.38 352 LEU A CA 1
ATOM 2847 C C . LEU A 1 352 ? 0.023 11.852 -28.527 1.00 73.38 352 LEU A C 1
ATOM 2849 O O . LEU A 1 352 ? -0.829 11.518 -29.358 1.00 73.38 352 LEU A O 1
ATOM 2853 N N . PRO A 1 353 ? 1.329 11.573 -28.705 1.00 80.69 353 PRO A N 1
ATOM 2854 C CA . PRO A 1 353 ? 1.816 10.711 -29.780 1.00 80.69 353 PRO A CA 1
ATOM 2855 C C . PRO A 1 353 ? 1.054 9.379 -29.861 1.00 80.69 353 PRO A C 1
ATOM 2857 O O . PRO A 1 353 ? 0.685 8.804 -28.833 1.00 80.69 353 PRO A O 1
ATOM 2860 N N . SER A 1 354 ? 0.846 8.870 -31.082 1.00 80.38 354 SER A N 1
ATOM 2861 C CA . SER A 1 354 ? 0.062 7.649 -31.344 1.00 80.38 354 SER A CA 1
ATOM 2862 C C . SER A 1 354 ? 0.553 6.447 -30.536 1.00 80.38 354 SER A C 1
ATOM 2864 O O . SER A 1 354 ? -0.260 5.734 -29.957 1.00 80.38 354 SER A O 1
ATOM 2866 N N . GLN A 1 355 ? 1.873 6.296 -30.411 1.00 84.00 355 GLN A N 1
ATOM 2867 C CA . GLN A 1 355 ? 2.512 5.212 -29.663 1.00 84.00 355 GLN A CA 1
ATOM 2868 C C . GLN A 1 355 ? 2.152 5.217 -28.164 1.00 84.00 355 GLN A C 1
ATOM 2870 O O . GLN A 1 355 ? 1.940 4.162 -27.573 1.00 84.00 355 GLN A O 1
ATOM 2875 N N . TYR A 1 356 ? 2.044 6.394 -27.531 1.00 88.00 356 TYR A N 1
ATOM 2876 C CA . TYR A 1 356 ? 1.661 6.497 -26.114 1.00 88.00 356 TYR A CA 1
ATOM 2877 C C . TYR A 1 356 ? 0.167 6.248 -25.926 1.00 88.00 356 TYR A C 1
ATOM 2879 O O . TYR A 1 356 ? -0.244 5.614 -24.956 1.00 88.00 356 TYR A O 1
ATOM 2887 N N . LYS A 1 357 ? -0.646 6.733 -26.872 1.00 86.62 357 LYS A N 1
ATOM 2888 C CA . LYS A 1 357 ? -2.094 6.529 -26.853 1.00 86.62 357 LYS A CA 1
ATOM 2889 C C . LYS A 1 357 ? -2.442 5.045 -26.973 1.00 86.62 357 LYS A C 1
ATOM 2891 O O . LYS A 1 357 ? -3.293 4.579 -26.229 1.00 86.62 357 LYS A O 1
ATOM 2896 N N . GLU A 1 358 ? -1.757 4.321 -27.855 1.00 88.19 358 GLU A N 1
ATOM 2897 C CA . GLU A 1 358 ? -1.909 2.873 -28.018 1.00 88.19 358 GLU A CA 1
ATOM 2898 C C . GLU A 1 358 ? -1.542 2.114 -26.736 1.00 88.19 358 GLU A C 1
ATOM 2900 O O . GLU A 1 358 ? -2.328 1.297 -26.263 1.00 88.19 358 GLU A O 1
ATOM 2905 N N . LEU A 1 359 ? -0.400 2.432 -26.112 1.00 89.38 359 LEU A N 1
ATOM 2906 C CA . LEU A 1 359 ? 0.002 1.817 -24.842 1.00 89.38 359 LEU A CA 1
ATOM 2907 C C . LEU A 1 359 ? -1.034 2.059 -23.731 1.00 89.38 359 LEU A C 1
ATOM 2909 O O . LEU A 1 359 ? -1.396 1.133 -23.006 1.00 89.38 359 LEU A O 1
ATOM 2913 N N . PHE A 1 360 ? -1.532 3.290 -23.595 1.00 90.94 360 PHE A N 1
ATOM 2914 C CA . PHE A 1 360 ? -2.559 3.609 -22.604 1.00 90.94 360 PHE A CA 1
ATOM 2915 C C . PHE A 1 360 ? -3.912 2.960 -22.901 1.00 90.94 360 PHE A C 1
ATOM 2917 O O . PHE A 1 360 ? -4.632 2.652 -21.955 1.00 90.94 360 PHE A O 1
ATOM 2924 N N . ASP A 1 361 ? -4.271 2.749 -24.168 1.00 89.44 361 ASP A N 1
ATOM 2925 C CA . ASP A 1 361 ? -5.509 2.057 -24.549 1.00 89.44 361 ASP A CA 1
ATOM 2926 C C . ASP A 1 361 ? -5.435 0.563 -24.208 1.00 89.44 361 ASP A C 1
ATOM 2928 O O . ASP A 1 361 ? -6.341 0.011 -23.582 1.00 89.44 361 ASP A O 1
ATOM 2932 N N . ARG A 1 362 ? -4.297 -0.072 -24.518 1.00 89.38 362 ARG A N 1
ATOM 2933 C CA . ARG A 1 362 ? -4.020 -1.478 -24.184 1.00 89.38 362 ARG A CA 1
ATOM 2934 C C . ARG A 1 362 ? -4.057 -1.745 -22.680 1.00 89.38 362 ARG A C 1
ATOM 2936 O O . ARG A 1 362 ? -4.549 -2.788 -22.256 1.00 89.38 362 ARG A O 1
ATOM 2943 N N . LEU A 1 363 ? -3.592 -0.782 -21.881 1.00 89.31 363 LEU A N 1
ATOM 2944 C CA . LEU A 1 363 ? -3.650 -0.820 -20.419 1.00 89.31 363 LEU A CA 1
ATOM 2945 C C . LEU A 1 363 ? -4.966 -0.260 -19.836 1.00 89.31 363 LEU A C 1
ATOM 2947 O O . LEU A 1 363 ? -5.093 -0.220 -18.625 1.00 89.31 363 LEU A O 1
ATOM 2951 N N . ASP A 1 364 ? -5.943 0.205 -20.623 1.00 90.00 364 ASP A N 1
ATOM 2952 C CA . ASP A 1 364 ? -7.167 0.868 -20.109 1.00 90.00 364 ASP A CA 1
ATOM 2953 C C . ASP A 1 364 ? -6.890 2.057 -19.144 1.00 90.00 364 ASP A C 1
ATOM 2955 O O . ASP A 1 364 ? -7.625 2.340 -18.194 1.00 90.00 364 ASP A O 1
ATOM 2959 N N . LEU A 1 365 ? -5.795 2.784 -19.392 1.00 91.62 365 LEU A N 1
ATOM 2960 C CA . LEU A 1 365 ? -5.331 3.921 -18.588 1.00 91.62 365 LEU A CA 1
ATOM 2961 C C . LEU A 1 365 ? -5.679 5.291 -19.193 1.00 91.62 365 LEU A C 1
ATOM 2963 O O . LEU A 1 365 ? -5.542 6.310 -18.511 1.00 91.62 365 LEU A O 1
ATOM 2967 N N . LEU A 1 366 ? -6.175 5.340 -20.438 1.00 88.62 366 LEU A N 1
ATOM 2968 C CA . LEU A 1 366 ? -6.515 6.596 -21.128 1.00 88.62 366 LEU A CA 1
ATOM 2969 C C . LEU A 1 366 ? -7.505 7.469 -20.345 1.00 88.62 366 LEU A C 1
ATOM 2971 O O . LEU A 1 366 ? -7.353 8.689 -20.318 1.00 88.62 366 LEU A O 1
ATOM 2975 N N . LYS A 1 367 ? -8.484 6.861 -19.662 1.00 89.06 367 LYS A N 1
ATOM 2976 C CA . LYS A 1 367 ? -9.482 7.577 -18.844 1.00 89.06 367 LYS A CA 1
ATOM 2977 C C . LYS A 1 367 ? -8.872 8.339 -17.664 1.00 89.06 367 LYS A C 1
ATOM 2979 O O . LYS A 1 367 ? -9.422 9.357 -17.243 1.00 89.06 367 LYS A O 1
ATOM 2984 N N . TYR A 1 368 ? -7.725 7.877 -17.167 1.00 87.25 368 TYR A N 1
ATOM 2985 C CA . TYR A 1 368 ? -7.026 8.481 -16.036 1.00 87.25 368 TYR A CA 1
ATOM 2986 C C . TYR A 1 368 ? -5.962 9.498 -16.452 1.00 87.25 368 TYR A C 1
ATOM 2988 O O . TYR A 1 368 ? -5.414 10.196 -15.603 1.00 87.25 368 TYR A O 1
ATOM 2996 N N . TYR A 1 369 ? -5.653 9.606 -17.744 1.00 86.69 369 TYR A N 1
ATOM 2997 C CA . TYR A 1 369 ? -4.658 10.557 -18.210 1.00 86.69 369 TYR A CA 1
ATOM 2998 C C . TYR A 1 369 ? -5.253 11.975 -18.370 1.00 86.69 369 TYR A C 1
ATOM 3000 O O . TYR A 1 369 ? -6.373 12.121 -18.875 1.00 86.69 369 TYR A O 1
ATOM 3008 N N . PRO A 1 370 ? -4.514 13.042 -18.005 1.00 81.81 370 PRO A N 1
ATOM 3009 C CA . PRO A 1 370 ? -3.300 13.047 -17.185 1.00 81.81 370 PRO A CA 1
ATOM 3010 C C . PRO A 1 370 ? -3.635 13.047 -15.680 1.00 81.81 370 PRO A C 1
ATOM 3012 O O . PRO A 1 370 ? -4.531 13.772 -15.257 1.00 81.81 370 PRO A O 1
ATOM 3015 N N . ALA A 1 371 ? -2.877 12.282 -14.883 1.00 78.62 371 ALA A N 1
ATOM 3016 C CA . ALA A 1 371 ? -2.834 12.365 -13.414 1.00 78.62 371 ALA A CA 1
ATOM 3017 C C . ALA A 1 371 ? -4.183 12.324 -12.644 1.00 78.62 371 ALA A C 1
ATOM 3019 O O . ALA A 1 371 ? -4.315 12.961 -11.600 1.00 78.62 371 ALA A O 1
ATOM 3020 N N . LYS A 1 372 ? -5.193 11.581 -13.120 1.00 82.00 372 LYS A N 1
ATOM 3021 C CA . LYS A 1 372 ? -6.512 11.470 -12.456 1.00 82.00 372 LYS A CA 1
ATOM 3022 C C . LYS A 1 372 ? -6.646 10.269 -11.520 1.00 82.00 372 LYS A C 1
ATOM 3024 O O . LYS A 1 372 ? -7.655 10.153 -10.830 1.00 82.00 372 LYS A O 1
ATOM 3029 N N . LEU A 1 373 ? -5.681 9.352 -11.513 1.00 86.75 373 LEU A N 1
ATOM 3030 C CA . LEU A 1 373 ? -5.712 8.195 -10.622 1.00 86.75 373 LEU A CA 1
ATOM 3031 C C . LEU A 1 373 ? -5.384 8.653 -9.194 1.00 86.75 373 LEU A C 1
ATOM 3033 O O . LEU A 1 373 ? -4.351 9.281 -8.955 1.00 86.75 373 LEU A O 1
ATOM 3037 N N . SER A 1 374 ? -6.302 8.372 -8.268 1.00 84.69 374 SER A N 1
ATOM 3038 C CA . SER A 1 374 ? -6.306 8.877 -6.889 1.00 84.69 374 SER A CA 1
ATOM 3039 C C . SER A 1 374 ? -6.202 7.743 -5.861 1.00 84.69 374 SER A C 1
ATOM 3041 O O . SER A 1 374 ? -6.322 6.567 -6.207 1.00 84.69 374 SER A O 1
ATOM 3043 N N . ASN A 1 375 ? -6.028 8.085 -4.579 1.00 78.44 375 ASN A N 1
ATOM 3044 C CA . ASN A 1 375 ? -5.966 7.106 -3.485 1.00 78.44 375 ASN A CA 1
ATOM 3045 C C . ASN A 1 375 ? -7.211 6.205 -3.421 1.00 78.44 375 ASN A C 1
ATOM 3047 O O . ASN A 1 375 ? -7.087 5.011 -3.156 1.00 78.44 375 ASN A O 1
ATOM 3051 N N . SER A 1 376 ? -8.394 6.739 -3.748 1.00 75.19 376 SER A N 1
ATOM 3052 C CA . SER A 1 376 ? -9.641 5.960 -3.794 1.00 75.19 376 SER A CA 1
ATOM 3053 C C . SER A 1 376 ? -9.571 4.780 -4.775 1.00 75.19 376 SER A C 1
ATOM 3055 O O . SER A 1 376 ? -10.180 3.737 -4.545 1.00 75.19 376 SER A O 1
ATOM 3057 N N . ASN A 1 377 ? -8.778 4.908 -5.846 1.00 80.44 377 ASN A N 1
ATOM 3058 C CA . ASN A 1 377 ? -8.575 3.851 -6.832 1.00 80.44 377 ASN A CA 1
ATOM 3059 C C . ASN A 1 377 ? -7.552 2.802 -6.368 1.00 80.44 377 ASN A C 1
ATOM 3061 O O . ASN A 1 377 ? -7.646 1.654 -6.794 1.00 80.44 377 ASN A O 1
ATOM 3065 N N . LEU A 1 378 ? -6.592 3.173 -5.508 1.00 78.94 378 LEU A N 1
ATOM 3066 C CA . LEU A 1 378 ? -5.594 2.249 -4.950 1.00 78.94 378 LEU A CA 1
ATOM 3067 C C . LEU A 1 378 ? -6.193 1.318 -3.893 1.00 78.94 378 LEU A C 1
ATOM 3069 O O . LEU A 1 378 ? -5.871 0.132 -3.858 1.00 78.94 378 LEU A O 1
ATOM 3073 N N . TYR A 1 379 ? -7.046 1.868 -3.028 1.00 77.81 379 TYR A N 1
ATOM 3074 C CA . TYR A 1 379 ? -7.614 1.169 -1.875 1.00 77.81 379 TYR A CA 1
ATOM 3075 C C . TYR A 1 379 ? -8.845 0.315 -2.209 1.00 77.81 379 TYR A C 1
ATOM 3077 O O . TYR A 1 379 ? -9.420 -0.313 -1.320 1.00 77.81 379 TYR A O 1
ATOM 3085 N N . ASN A 1 380 ? -9.241 0.263 -3.483 1.00 84.75 380 ASN A N 1
ATOM 3086 C CA . ASN A 1 380 ? -10.392 -0.505 -3.932 1.00 84.75 380 ASN A CA 1
ATOM 3087 C C . ASN A 1 380 ? -10.085 -2.012 -3.973 1.00 84.75 380 ASN A C 1
ATOM 3089 O O . ASN A 1 380 ? -9.180 -2.470 -4.677 1.00 84.75 380 ASN A O 1
ATOM 3093 N N . ILE A 1 381 ? -10.861 -2.798 -3.231 1.00 84.06 381 ILE A N 1
ATOM 3094 C CA . ILE A 1 381 ? -10.758 -4.256 -3.204 1.00 84.06 381 ILE A CA 1
ATOM 3095 C C . ILE A 1 381 ? -11.442 -4.801 -4.460 1.00 84.06 381 ILE A C 1
ATOM 3097 O O . ILE A 1 381 ? -12.658 -4.724 -4.599 1.00 84.06 381 ILE A O 1
ATOM 3101 N N . ASN A 1 382 ? -10.650 -5.364 -5.371 1.00 81.31 382 ASN A N 1
ATOM 3102 C CA . ASN A 1 382 ? -11.103 -5.907 -6.655 1.00 81.31 382 ASN A CA 1
ATOM 3103 C C . ASN A 1 382 ? -10.841 -7.416 -6.772 1.00 81.31 382 ASN A C 1
ATOM 3105 O O . ASN A 1 382 ? -10.201 -8.025 -5.907 1.00 81.31 382 ASN A O 1
ATOM 3109 N N . ARG A 1 383 ? -11.306 -8.037 -7.866 1.00 78.25 383 ARG A N 1
ATOM 3110 C CA . ARG A 1 383 ? -11.074 -9.470 -8.143 1.00 78.25 383 ARG A CA 1
ATOM 3111 C C . ARG A 1 383 ? -9.587 -9.831 -8.062 1.00 78.25 383 ARG A C 1
ATOM 3113 O O . ARG A 1 383 ? -9.219 -10.834 -7.446 1.00 78.25 383 ARG A O 1
ATOM 3120 N N . LEU A 1 384 ? -8.735 -8.987 -8.642 1.00 74.44 384 LEU A N 1
ATOM 3121 C CA . LEU A 1 384 ? -7.286 -9.189 -8.706 1.00 74.44 384 LEU A CA 1
ATOM 3122 C C . LEU A 1 384 ? -6.649 -9.225 -7.312 1.00 74.44 384 LEU A C 1
ATOM 3124 O O . LEU A 1 384 ? -5.686 -9.957 -7.103 1.00 74.44 384 LEU A O 1
ATOM 3128 N N . SER A 1 385 ? -7.249 -8.544 -6.331 1.00 67.25 385 SER A N 1
ATOM 3129 C CA . SER A 1 385 ? -6.777 -8.531 -4.947 1.00 67.25 385 SER A CA 1
ATOM 3130 C C . SER A 1 385 ? -6.896 -9.870 -4.204 1.00 67.25 385 SER A C 1
ATOM 3132 O O . SER A 1 385 ? -6.351 -10.021 -3.107 1.00 67.25 385 SER A O 1
ATOM 3134 N N . THR A 1 386 ? -7.584 -10.845 -4.806 1.00 63.66 386 THR A N 1
ATOM 3135 C CA . THR A 1 386 ? -7.772 -12.211 -4.285 1.00 63.66 386 THR A CA 1
ATOM 3136 C C . THR A 1 386 ? -7.079 -13.289 -5.131 1.00 63.66 386 THR A C 1
ATOM 3138 O O . THR A 1 386 ? -7.111 -14.471 -4.775 1.00 63.66 386 THR A O 1
ATOM 3141 N N . CYS A 1 387 ? -6.448 -12.907 -6.249 1.00 62.28 387 CYS A N 1
ATOM 3142 C CA . CYS A 1 387 ? -5.921 -13.834 -7.251 1.00 62.28 387 CYS A CA 1
ATOM 3143 C C . CYS A 1 387 ? -4.395 -13.973 -7.160 1.00 62.28 387 CYS A C 1
ATOM 3145 O O . CYS A 1 387 ? -3.662 -13.016 -7.384 1.00 62.28 387 CYS A O 1
ATOM 3147 N N . ILE A 1 388 ? -3.918 -15.194 -6.896 1.00 57.78 388 ILE A N 1
ATOM 3148 C CA . ILE A 1 388 ? -2.481 -15.522 -6.825 1.00 57.78 388 ILE A CA 1
ATOM 3149 C C . ILE A 1 388 ? -1.957 -16.027 -8.190 1.00 57.78 388 ILE A C 1
ATOM 3151 O O . ILE A 1 388 ? -0.789 -15.826 -8.513 1.00 57.78 388 ILE A O 1
ATOM 3155 N N . THR A 1 389 ? -2.813 -16.652 -9.015 1.00 53.50 389 THR A N 1
ATOM 3156 C CA . THR A 1 389 ? -2.383 -17.510 -10.145 1.00 53.50 389 THR A CA 1
ATOM 3157 C C . THR A 1 389 ? -3.177 -17.371 -11.457 1.00 53.50 389 THR A C 1
ATOM 3159 O O . THR A 1 389 ? -3.004 -18.198 -12.347 1.00 53.50 389 THR A O 1
ATOM 3162 N N . GLN A 1 390 ? -4.058 -16.376 -11.620 1.00 53.19 390 GLN A N 1
ATOM 3163 C CA . GLN A 1 390 ? -4.854 -16.252 -12.856 1.00 53.19 390 GLN A CA 1
ATOM 3164 C C . GLN A 1 390 ? -4.085 -15.596 -14.012 1.00 53.19 390 GLN A C 1
ATOM 3166 O O . GLN A 1 390 ? -3.222 -14.747 -13.798 1.00 53.19 390 GLN A O 1
ATOM 3171 N N . THR A 1 391 ? -4.450 -15.976 -15.240 1.00 61.31 391 THR A N 1
ATOM 3172 C CA . THR A 1 391 ? -4.044 -15.325 -16.491 1.00 61.31 391 THR A CA 1
ATOM 3173 C C . THR A 1 391 ? -4.544 -13.882 -16.498 1.00 61.31 391 THR A C 1
ATOM 3175 O O . THR A 1 391 ? -5.751 -13.642 -16.536 1.00 61.31 391 THR A O 1
ATOM 3178 N N . VAL A 1 392 ? -3.618 -12.930 -16.419 1.00 73.19 392 VAL A N 1
ATOM 3179 C CA . VAL A 1 392 ? -3.909 -11.492 -16.390 1.00 73.19 392 VAL A CA 1
ATOM 3180 C C . VAL A 1 392 ? -3.999 -10.980 -17.826 1.00 73.19 392 VAL A C 1
ATOM 3182 O O . VAL A 1 392 ? -3.108 -11.247 -18.632 1.00 73.19 392 VAL A O 1
ATOM 3185 N N . THR A 1 393 ? -5.064 -10.253 -18.158 1.00 83.69 393 THR A N 1
ATOM 3186 C CA . THR A 1 393 ? -5.177 -9.568 -19.457 1.00 83.69 393 THR A CA 1
ATOM 3187 C C . THR A 1 393 ? -4.326 -8.293 -19.486 1.00 83.69 393 THR A C 1
ATOM 3189 O O . THR A 1 393 ? -3.985 -7.748 -18.440 1.00 83.69 393 THR A O 1
ATOM 3192 N N . GLU A 1 394 ? -4.009 -7.753 -20.669 1.00 86.38 394 GLU A N 1
ATOM 3193 C CA . GLU A 1 394 ? -3.222 -6.506 -20.771 1.00 86.38 394 GLU A CA 1
ATOM 3194 C C . GLU A 1 394 ? -3.844 -5.338 -19.993 1.00 86.38 394 GLU A C 1
ATOM 3196 O O . GLU A 1 394 ? -3.141 -4.612 -19.292 1.00 86.38 394 GLU A O 1
ATOM 3201 N N . LYS A 1 395 ? -5.175 -5.217 -20.025 1.00 87.50 395 LYS A N 1
ATOM 3202 C CA . LYS A 1 395 ? -5.924 -4.183 -19.294 1.00 87.50 395 LYS A CA 1
ATOM 3203 C C . LYS A 1 395 ? -5.828 -4.344 -17.775 1.00 87.50 395 LYS A C 1
ATOM 3205 O O . LYS A 1 395 ? -5.864 -3.362 -17.039 1.00 87.50 395 LYS A O 1
ATOM 3210 N N . GLU A 1 396 ? -5.672 -5.576 -17.297 1.00 86.31 396 GLU A N 1
ATOM 3211 C CA . GLU A 1 396 ? -5.531 -5.912 -15.877 1.00 86.31 396 GLU A CA 1
ATOM 3212 C C . GLU A 1 396 ? -4.071 -5.848 -15.386 1.00 86.31 396 GLU A C 1
ATOM 3214 O O . GLU A 1 396 ? -3.814 -6.088 -14.203 1.00 86.31 396 GLU A O 1
ATOM 3219 N N . LEU A 1 397 ? -3.098 -5.491 -16.235 1.00 88.62 397 LEU A N 1
ATOM 3220 C CA . LEU A 1 397 ? -1.695 -5.397 -15.816 1.00 88.62 397 LEU A CA 1
ATOM 3221 C C . LEU A 1 397 ? -1.446 -4.254 -14.831 1.00 88.62 397 LEU A C 1
ATOM 3223 O O . LEU A 1 397 ? -0.719 -4.439 -13.856 1.00 88.62 397 LEU A O 1
ATOM 3227 N N . TRP A 1 398 ? -2.036 -3.076 -15.049 1.00 89.19 398 TRP A N 1
ATOM 3228 C CA . TRP A 1 398 ? -1.786 -1.931 -14.171 1.00 89.19 398 TRP A CA 1
ATOM 3229 C C . TRP A 1 398 ? -2.429 -2.064 -12.776 1.00 89.19 398 TRP A C 1
ATOM 3231 O O . TRP A 1 398 ? -1.734 -1.763 -11.800 1.00 89.19 398 TRP A O 1
ATOM 3241 N N . PRO A 1 399 ? -3.681 -2.553 -12.599 1.00 87.38 399 PRO A N 1
ATOM 3242 C CA . PRO A 1 399 ? -4.227 -2.757 -11.262 1.00 87.38 399 PRO A CA 1
ATOM 3243 C C . PRO A 1 399 ? -3.475 -3.877 -10.541 1.00 87.38 399 PRO A C 1
ATOM 3245 O O . PRO A 1 399 ? -3.260 -3.804 -9.332 1.00 87.38 399 PRO A O 1
ATOM 3248 N N . PHE A 1 400 ? -3.017 -4.896 -11.277 1.00 86.81 400 PHE A N 1
ATOM 3249 C CA . PHE A 1 400 ? -2.218 -5.977 -10.711 1.00 86.81 400 PHE A CA 1
ATOM 3250 C C . PHE A 1 400 ? -0.811 -5.516 -10.300 1.00 86.81 400 PHE A C 1
ATOM 3252 O O . PHE A 1 400 ? -0.319 -5.934 -9.250 1.00 86.81 400 PHE A O 1
ATOM 3259 N N . PHE A 1 401 ? -0.193 -4.603 -11.060 1.00 89.56 401 PHE A N 1
ATOM 3260 C CA . PHE A 1 401 ? 1.046 -3.922 -10.673 1.00 89.56 401 PHE A CA 1
ATOM 3261 C C . PHE A 1 401 ? 0.880 -3.191 -9.336 1.00 89.56 401 PHE A C 1
ATOM 3263 O O . PHE A 1 401 ? 1.666 -3.416 -8.415 1.00 89.56 401 PHE A O 1
ATOM 3270 N N . ILE A 1 402 ? -0.172 -2.375 -9.197 1.00 88.62 402 ILE A N 1
ATOM 3271 C CA . ILE A 1 402 ? -0.484 -1.686 -7.938 1.00 88.62 402 ILE A CA 1
ATOM 3272 C C . ILE A 1 402 ? -0.684 -2.696 -6.806 1.00 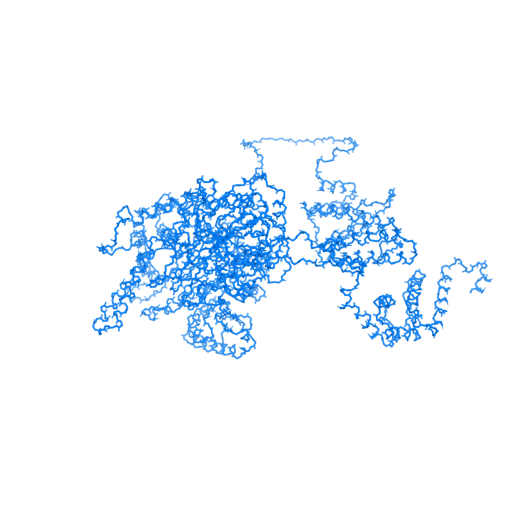88.62 402 ILE A C 1
ATOM 3274 O O . ILE A 1 402 ? -0.053 -2.563 -5.761 1.00 88.62 402 ILE A O 1
ATOM 3278 N N . TYR A 1 403 ? -1.493 -3.738 -7.012 1.00 86.19 403 TYR A N 1
ATOM 3279 C CA . TYR A 1 403 ? -1.764 -4.735 -5.977 1.00 86.19 403 TYR A CA 1
ATOM 3280 C C . TYR A 1 403 ? -0.504 -5.457 -5.485 1.00 86.19 403 TYR A C 1
ATOM 3282 O O . TYR A 1 403 ? -0.270 -5.555 -4.279 1.00 86.19 403 TYR A O 1
ATOM 3290 N N . ARG A 1 404 ? 0.346 -5.929 -6.402 1.00 86.69 404 ARG A N 1
ATOM 3291 C CA . ARG A 1 404 ? 1.603 -6.584 -6.023 1.00 86.69 404 ARG A CA 1
ATOM 3292 C C . ARG A 1 404 ? 2.524 -5.636 -5.264 1.00 86.69 404 ARG A C 1
ATOM 3294 O O . ARG A 1 404 ? 3.133 -6.049 -4.274 1.00 86.69 404 ARG A O 1
ATOM 3301 N N . LEU A 1 405 ? 2.553 -4.365 -5.664 1.00 88.50 405 LEU A N 1
ATOM 3302 C CA . LEU A 1 405 ? 3.298 -3.325 -4.965 1.00 88.50 405 LEU A CA 1
ATOM 3303 C C . LEU A 1 405 ? 2.748 -3.064 -3.548 1.00 88.50 405 LEU A C 1
ATOM 3305 O O . LEU A 1 405 ? 3.549 -2.933 -2.623 1.00 88.50 405 LEU A O 1
ATOM 3309 N N . LEU A 1 406 ? 1.418 -3.068 -3.347 1.00 85.19 406 LEU A N 1
ATOM 3310 C CA . LEU A 1 406 ? 0.781 -2.980 -2.016 1.00 85.19 406 LEU A CA 1
ATOM 3311 C C . LEU A 1 406 ? 1.273 -4.111 -1.097 1.00 85.19 406 LEU A C 1
ATOM 3313 O O . LEU A 1 406 ? 1.634 -3.865 0.052 1.00 85.19 406 LEU A O 1
ATOM 3317 N N . THR A 1 407 ? 1.356 -5.336 -1.629 1.00 83.69 407 THR A N 1
ATOM 3318 C CA . THR A 1 407 ? 1.804 -6.526 -0.881 1.00 83.69 407 THR A CA 1
ATOM 3319 C C . THR A 1 407 ? 3.323 -6.658 -0.734 1.00 83.69 407 THR A C 1
ATOM 3321 O O . THR A 1 407 ? 3.791 -7.657 -0.190 1.00 83.69 407 THR A O 1
ATOM 3324 N N . ARG A 1 408 ? 4.102 -5.668 -1.197 1.00 86.00 408 ARG A N 1
ATOM 3325 C CA . ARG A 1 408 ? 5.578 -5.690 -1.232 1.00 86.00 408 ARG A CA 1
ATOM 3326 C C . ARG A 1 408 ? 6.157 -6.918 -1.946 1.00 86.00 408 ARG A C 1
ATOM 3328 O O . ARG A 1 408 ? 7.188 -7.453 -1.543 1.00 86.00 408 ARG A O 1
ATOM 3335 N N . ASP A 1 409 ? 5.494 -7.378 -3.006 1.00 86.25 409 ASP A N 1
ATOM 3336 C CA . ASP A 1 409 ? 6.012 -8.462 -3.839 1.00 86.25 409 ASP A CA 1
ATOM 3337 C C . ASP A 1 409 ? 7.174 -7.949 -4.702 1.00 86.25 409 ASP A C 1
ATOM 3339 O O . ASP A 1 409 ? 6.982 -7.170 -5.636 1.00 86.25 409 ASP A O 1
ATOM 3343 N N . VAL A 1 410 ? 8.389 -8.419 -4.416 1.00 85.00 410 VAL A N 1
ATOM 3344 C CA . VAL A 1 410 ? 9.603 -8.067 -5.173 1.00 85.00 410 VAL A CA 1
ATOM 3345 C C . VAL A 1 410 ? 9.537 -8.496 -6.646 1.00 85.00 410 VAL A C 1
ATOM 3347 O O . VAL A 1 410 ? 10.259 -7.957 -7.480 1.00 85.00 410 VAL A O 1
ATOM 3350 N N . ASN A 1 411 ? 8.634 -9.405 -7.023 1.00 85.19 411 ASN A N 1
ATOM 3351 C CA . ASN A 1 411 ? 8.463 -9.799 -8.421 1.00 85.19 411 ASN A CA 1
ATOM 3352 C C . ASN A 1 411 ? 7.669 -8.777 -9.249 1.00 85.19 411 ASN A C 1
ATOM 3354 O O . ASN A 1 411 ? 7.590 -8.919 -10.470 1.00 85.19 411 ASN A O 1
ATOM 3358 N N . VAL A 1 412 ? 7.100 -7.736 -8.624 1.00 86.69 412 VAL A N 1
ATOM 3359 C CA . VAL A 1 412 ? 6.274 -6.722 -9.303 1.00 86.69 412 VAL A CA 1
ATOM 3360 C C . VAL A 1 412 ? 7.010 -6.010 -10.441 1.00 86.69 412 VAL A C 1
ATOM 3362 O O . VAL A 1 412 ? 6.406 -5.707 -11.468 1.00 86.69 412 VAL A O 1
ATOM 3365 N N . ARG A 1 413 ? 8.329 -5.798 -10.316 1.00 83.38 413 ARG A N 1
ATOM 3366 C CA . ARG A 1 413 ? 9.140 -5.154 -11.364 1.00 83.38 413 ARG A CA 1
ATOM 3367 C C . ARG A 1 413 ? 9.297 -5.998 -12.631 1.00 83.38 413 ARG A C 1
ATOM 3369 O O . ARG A 1 413 ? 9.671 -5.441 -13.659 1.00 83.38 413 ARG A O 1
ATOM 3376 N N . PHE A 1 414 ? 9.022 -7.301 -12.575 1.00 84.81 414 PHE A N 1
ATOM 3377 C CA . PHE A 1 414 ? 9.107 -8.220 -13.721 1.00 84.81 414 PHE A CA 1
ATOM 3378 C C . PHE A 1 414 ? 7.734 -8.613 -14.256 1.00 84.81 414 PHE A C 1
ATOM 3380 O O . PHE A 1 414 ? 7.619 -9.595 -14.993 1.00 84.81 414 PHE A O 1
ATOM 3387 N N . LEU A 1 415 ? 6.690 -7.881 -13.858 1.00 85.88 415 LEU A N 1
ATOM 3388 C CA . LEU A 1 415 ? 5.337 -8.164 -14.291 1.00 85.88 415 LEU A CA 1
ATOM 3389 C C . LEU A 1 415 ? 5.241 -8.050 -15.813 1.00 85.88 415 LEU A C 1
ATOM 3391 O O . LEU A 1 415 ? 5.481 -6.989 -16.387 1.00 85.88 415 LEU A O 1
ATOM 3395 N N . CYS A 1 416 ? 4.889 -9.158 -16.450 1.00 80.75 416 CYS A N 1
ATOM 3396 C CA . CYS A 1 416 ? 4.678 -9.236 -17.881 1.00 80.75 416 CYS A CA 1
ATOM 3397 C C . CYS A 1 416 ? 3.777 -10.426 -18.225 1.00 80.75 416 CYS A C 1
ATOM 3399 O O . CYS A 1 416 ? 3.666 -11.366 -17.435 1.00 80.75 416 CYS A O 1
ATOM 3401 N N . ILE A 1 417 ? 3.135 -10.375 -19.391 1.00 77.94 417 ILE A N 1
ATOM 3402 C CA . ILE A 1 417 ? 2.396 -11.514 -19.942 1.00 77.94 417 ILE A CA 1
ATOM 3403 C C . ILE A 1 417 ? 3.416 -12.412 -20.637 1.00 77.94 417 ILE A C 1
ATOM 3405 O O . ILE A 1 417 ? 4.251 -11.922 -21.394 1.00 77.94 417 ILE A O 1
ATOM 3409 N N . GLU A 1 418 ? 3.404 -13.711 -20.344 1.00 65.25 418 GLU A N 1
ATOM 3410 C CA . GLU A 1 418 ? 4.323 -14.637 -21.003 1.00 65.25 418 GLU A CA 1
ATOM 3411 C C . GLU A 1 418 ? 3.973 -14.734 -22.498 1.00 65.25 418 GLU A C 1
ATOM 3413 O O . GLU A 1 418 ? 2.820 -15.019 -22.830 1.00 65.25 418 GLU A O 1
ATOM 3418 N N . PRO A 1 419 ? 4.930 -14.489 -23.412 1.00 58.34 419 PRO A N 1
ATOM 3419 C CA . PRO A 1 419 ? 4.667 -14.625 -24.834 1.00 58.34 419 PRO A CA 1
ATOM 3420 C C . PRO A 1 419 ? 4.416 -16.099 -25.163 1.00 58.34 419 PRO A C 1
ATOM 3422 O O . PRO A 1 419 ? 5.247 -16.961 -24.875 1.00 58.34 419 PRO A O 1
ATOM 3425 N N . THR A 1 420 ? 3.286 -16.396 -25.800 1.00 54.75 420 THR A N 1
ATOM 3426 C CA . THR A 1 420 ? 3.028 -17.714 -26.389 1.00 54.75 420 THR A CA 1
ATOM 3427 C C . THR A 1 420 ? 4.033 -17.964 -27.510 1.00 54.75 420 THR A C 1
ATOM 3429 O O . THR A 1 420 ? 3.983 -17.303 -28.548 1.00 54.75 420 THR A O 1
ATOM 3432 N N . LEU A 1 421 ? 4.961 -18.901 -27.301 1.00 48.50 421 LEU A N 1
ATOM 3433 C CA . LEU A 1 421 ? 5.919 -19.332 -28.319 1.00 48.50 421 LEU A CA 1
ATOM 3434 C C . LEU A 1 421 ? 5.172 -20.101 -29.418 1.00 48.50 421 LEU A C 1
ATOM 3436 O O . LEU A 1 421 ? 4.824 -21.262 -29.231 1.00 48.50 421 LEU A O 1
ATOM 3440 N N . GLN A 1 422 ? 4.924 -19.464 -30.563 1.00 46.06 422 GLN A N 1
ATOM 3441 C CA . GLN A 1 422 ? 4.436 -20.152 -31.760 1.00 46.06 422 GLN A CA 1
ATOM 3442 C C . GLN A 1 422 ? 5.633 -20.534 -32.636 1.00 46.06 422 GLN A C 1
ATOM 3444 O O . GLN A 1 422 ? 6.322 -19.673 -33.179 1.00 46.06 422 GLN A O 1
ATOM 3449 N N . ILE A 1 423 ? 5.909 -21.834 -32.752 1.00 43.28 423 ILE A N 1
ATOM 3450 C CA . ILE A 1 423 ? 6.963 -22.354 -33.629 1.00 43.28 423 ILE A CA 1
ATOM 3451 C C . ILE A 1 423 ? 6.361 -22.521 -35.027 1.00 43.28 423 ILE A C 1
ATOM 3453 O O . ILE A 1 423 ? 5.549 -23.417 -35.246 1.00 43.28 423 ILE A O 1
ATOM 3457 N N . SER A 1 424 ? 6.761 -21.681 -35.986 1.00 42.34 424 SER A N 1
ATOM 3458 C CA . SER A 1 424 ? 6.487 -21.946 -37.403 1.00 42.34 424 SER A CA 1
ATOM 3459 C C . SER A 1 424 ? 7.638 -22.772 -37.987 1.00 42.34 424 SER A C 1
ATOM 3461 O O . SER A 1 424 ? 8.769 -22.308 -38.124 1.00 42.34 424 SER A O 1
ATOM 3463 N N . SER A 1 425 ? 7.391 -24.050 -38.272 1.00 37.94 425 SER A N 1
ATOM 3464 C CA . SER A 1 425 ? 8.391 -24.927 -38.880 1.00 37.94 425 SER A CA 1
ATOM 3465 C C . SER A 1 425 ? 8.358 -24.784 -40.404 1.00 37.94 425 SER A C 1
ATOM 3467 O O . SER A 1 425 ? 7.595 -25.477 -41.075 1.00 37.94 425 SER A O 1
ATOM 3469 N N . LYS A 1 426 ? 9.203 -23.918 -40.976 1.00 46.78 426 LYS A N 1
ATOM 3470 C CA . LYS A 1 426 ? 9.613 -24.060 -42.384 1.00 46.78 426 LYS A CA 1
ATOM 3471 C C . LYS A 1 426 ? 10.833 -24.981 -42.451 1.00 46.78 426 LYS A C 1
ATOM 3473 O O . LYS A 1 426 ? 11.784 -24.816 -41.690 1.00 46.78 426 LYS A O 1
ATOM 3478 N N . SER A 1 427 ? 10.809 -25.967 -43.349 1.00 40.94 427 SER A N 1
ATOM 3479 C CA . SER A 1 427 ? 11.922 -26.899 -43.559 1.00 40.94 427 SER A CA 1
ATOM 3480 C C . SER A 1 427 ? 13.150 -26.153 -44.097 1.00 40.94 427 SER A C 1
ATOM 3482 O O . SER A 1 427 ? 13.217 -25.827 -45.282 1.00 40.94 427 SER A O 1
ATOM 3484 N N . LEU A 1 428 ? 14.128 -25.876 -43.237 1.00 48.50 428 LEU A N 1
ATOM 3485 C CA . LEU A 1 428 ? 15.404 -25.293 -43.643 1.00 48.50 428 LEU A CA 1
ATOM 3486 C C . LEU A 1 428 ? 16.331 -26.376 -44.206 1.00 48.50 428 LEU A C 1
ATOM 3488 O O . LEU A 1 428 ? 16.677 -27.335 -43.517 1.00 48.50 428 LEU A O 1
ATOM 3492 N N . SER A 1 429 ? 16.805 -26.196 -45.439 1.00 50.19 429 SER A N 1
ATOM 3493 C CA . SER A 1 429 ? 17.944 -26.961 -45.947 1.00 50.19 429 SER A CA 1
ATOM 3494 C C . SER A 1 429 ? 19.218 -26.524 -45.213 1.00 50.19 429 SER A C 1
ATOM 3496 O O . SER A 1 429 ? 19.631 -25.363 -45.307 1.00 50.19 429 SER A O 1
ATOM 3498 N N . PHE A 1 430 ? 19.848 -27.449 -44.489 1.00 44.25 430 PHE A N 1
ATOM 3499 C CA . PHE A 1 430 ? 21.105 -27.211 -43.780 1.00 44.25 430 PHE A CA 1
ATOM 3500 C C . PHE A 1 430 ? 22.254 -27.020 -44.786 1.00 44.25 430 PHE A C 1
ATOM 3502 O O . PHE A 1 430 ? 22.718 -27.980 -45.399 1.00 44.25 430 PHE A O 1
ATOM 3509 N N . SER A 1 431 ? 22.721 -25.782 -44.959 1.00 56.38 431 SER A N 1
ATOM 3510 C CA . SER A 1 431 ? 23.948 -25.459 -45.701 1.00 56.38 431 SER A CA 1
ATOM 3511 C C . SER A 1 431 ? 24.953 -24.780 -44.766 1.00 56.38 431 SER A C 1
ATOM 3513 O O . SER A 1 431 ? 24.567 -24.088 -43.823 1.00 56.38 431 SER A O 1
ATOM 3515 N N . LEU A 1 432 ? 26.252 -24.968 -45.020 1.00 55.66 432 LEU A N 1
ATOM 3516 C CA . LEU A 1 432 ? 27.322 -24.343 -44.231 1.00 55.66 432 LEU A CA 1
ATOM 3517 C C . LEU A 1 432 ? 27.297 -22.805 -44.347 1.00 55.66 432 LEU A C 1
ATOM 3519 O O . LEU A 1 432 ? 27.673 -22.101 -43.414 1.00 55.66 432 LEU A O 1
ATOM 3523 N N . GLU A 1 433 ? 26.817 -22.287 -45.481 1.00 56.00 433 GLU A N 1
ATOM 3524 C CA . GLU A 1 433 ? 26.616 -20.853 -45.696 1.00 56.00 433 GLU A CA 1
ATOM 3525 C C . GLU A 1 433 ? 25.450 -20.327 -44.851 1.00 56.00 433 GLU A C 1
ATOM 3527 O O . GLU A 1 433 ? 25.608 -19.297 -44.206 1.00 56.00 433 GLU A O 1
ATOM 3532 N N . ASN A 1 434 ? 24.338 -21.064 -44.737 1.00 56.47 434 ASN A N 1
ATOM 3533 C CA . ASN A 1 434 ? 23.218 -20.703 -43.856 1.00 56.47 434 ASN A CA 1
ATOM 3534 C C . ASN A 1 434 ? 23.587 -20.820 -42.367 1.00 56.47 434 ASN A C 1
ATOM 3536 O O . ASN A 1 434 ? 23.141 -20.015 -41.557 1.00 56.47 434 ASN A O 1
ATOM 3540 N N . PHE A 1 435 ? 24.448 -21.777 -42.003 1.00 61.25 435 PHE A N 1
ATOM 3541 C CA . PHE A 1 435 ? 24.945 -21.941 -40.633 1.00 61.25 435 PHE A CA 1
ATOM 3542 C C . PHE A 1 435 ? 25.829 -20.767 -40.175 1.00 61.25 435 PHE A C 1
ATOM 3544 O O . PHE A 1 435 ? 25.759 -20.340 -39.025 1.00 61.25 435 PHE A O 1
ATOM 3551 N N . CYS A 1 436 ? 26.657 -20.226 -41.072 1.00 55.50 436 CYS A N 1
ATOM 3552 C CA . CYS A 1 436 ? 27.578 -19.128 -40.762 1.00 55.50 436 CYS A CA 1
ATOM 3553 C C . CYS A 1 436 ? 26.958 -17.729 -40.938 1.00 55.50 436 CYS A C 1
ATOM 3555 O O . CYS A 1 436 ? 27.544 -16.741 -40.489 1.00 55.50 436 CYS A O 1
ATOM 3557 N N . ASN A 1 437 ? 25.799 -17.615 -41.595 1.00 52.66 437 ASN A N 1
ATOM 3558 C CA . ASN A 1 437 ? 25.197 -16.338 -41.962 1.00 52.66 437 ASN A CA 1
ATOM 3559 C C . ASN A 1 437 ? 24.059 -15.958 -40.998 1.00 52.66 437 ASN A C 1
ATOM 3561 O O . ASN A 1 437 ? 22.882 -16.122 -41.295 1.00 52.66 437 ASN A O 1
ATOM 3565 N N . PHE A 1 438 ? 24.414 -15.364 -39.853 1.00 50.75 438 PHE A N 1
ATOM 3566 C CA . PHE A 1 438 ? 23.478 -14.878 -38.814 1.00 50.75 438 PHE A CA 1
ATOM 3567 C C . PHE A 1 438 ? 22.458 -13.814 -39.283 1.00 50.75 438 PHE A C 1
ATOM 3569 O O . PHE A 1 438 ? 21.608 -13.397 -38.501 1.00 50.75 438 PHE A O 1
ATOM 3576 N N . LYS A 1 439 ? 22.566 -13.329 -40.528 1.00 49.44 439 LYS A N 1
ATOM 3577 C CA . LYS A 1 439 ? 21.656 -12.353 -41.152 1.00 49.44 439 LYS A CA 1
ATOM 3578 C C . LYS A 1 439 ? 20.748 -12.958 -42.232 1.00 49.44 439 LYS A C 1
ATOM 3580 O O . LYS A 1 439 ? 19.971 -12.218 -42.824 1.00 49.44 439 LYS A O 1
ATOM 3585 N N . ALA A 1 440 ? 20.863 -14.256 -42.519 1.00 43.66 440 ALA A N 1
ATOM 3586 C CA . ALA A 1 440 ? 19.965 -14.962 -43.427 1.00 43.66 440 ALA A CA 1
ATOM 3587 C C . ALA A 1 440 ? 18.850 -15.620 -42.600 1.00 43.66 440 ALA A C 1
ATOM 3589 O O . ALA A 1 440 ? 18.970 -16.762 -42.166 1.00 43.66 440 ALA A O 1
ATOM 3590 N N . THR A 1 441 ? 17.794 -14.865 -42.311 1.00 43.03 441 THR A N 1
ATOM 3591 C CA . THR A 1 441 ? 16.643 -15.327 -41.530 1.00 43.03 441 THR A CA 1
ATOM 3592 C C . THR A 1 441 ? 15.448 -15.548 -42.450 1.00 43.03 441 THR A C 1
ATOM 3594 O O . THR A 1 441 ? 14.824 -14.582 -42.863 1.00 43.03 441 THR A O 1
ATOM 3597 N N . ASP A 1 442 ? 15.113 -16.810 -42.721 1.00 41.78 442 ASP A N 1
ATOM 3598 C CA . ASP A 1 442 ? 13.744 -17.230 -43.087 1.00 41.78 442 ASP A CA 1
ATOM 3599 C C . ASP A 1 442 ? 13.088 -18.013 -41.928 1.00 41.78 442 ASP A C 1
ATOM 3601 O O . ASP A 1 442 ? 12.162 -18.804 -42.113 1.00 41.78 442 ASP A O 1
ATOM 3605 N N . VAL A 1 443 ? 13.582 -17.797 -40.704 1.00 42.75 443 VAL A N 1
ATOM 3606 C CA . VAL A 1 443 ? 12.887 -18.159 -39.466 1.00 42.75 443 VAL A CA 1
ATOM 3607 C C . VAL A 1 443 ? 12.658 -16.864 -38.717 1.00 42.75 443 VAL A C 1
ATOM 3609 O O . VAL A 1 443 ? 13.485 -16.436 -37.910 1.00 42.75 443 VAL A O 1
ATOM 3612 N N . ASP A 1 444 ? 11.541 -16.216 -39.017 1.00 38.81 444 ASP A N 1
ATOM 3613 C CA . ASP A 1 444 ? 11.014 -15.206 -38.123 1.00 38.81 444 ASP A CA 1
ATOM 3614 C C . ASP A 1 444 ? 10.573 -15.941 -36.855 1.00 38.81 444 ASP A C 1
ATOM 3616 O O . ASP A 1 444 ? 9.482 -16.509 -36.773 1.00 38.81 444 ASP A O 1
ATOM 3620 N N . TYR A 1 445 ? 11.430 -15.944 -35.833 1.00 40.47 445 TYR A N 1
ATOM 3621 C CA . TYR A 1 445 ? 10.918 -15.959 -34.472 1.00 40.47 445 TYR A CA 1
ATOM 3622 C C . TYR A 1 445 ? 10.135 -14.657 -34.310 1.00 40.47 445 TYR A C 1
ATOM 3624 O O . TYR A 1 445 ? 10.670 -13.662 -33.823 1.00 40.47 445 TYR A O 1
ATOM 3632 N N . VAL A 1 446 ? 8.875 -14.644 -34.746 1.00 39.78 446 VAL A N 1
ATOM 3633 C CA . VAL A 1 446 ? 7.939 -13.592 -34.368 1.00 39.78 446 VAL A CA 1
ATOM 3634 C C . VAL A 1 446 ? 7.637 -13.832 -32.893 1.00 39.78 446 VAL A C 1
ATOM 3636 O O . VAL A 1 446 ? 6.631 -14.427 -32.518 1.00 39.78 446 VAL A O 1
ATOM 3639 N N . VAL A 1 447 ? 8.549 -13.404 -32.016 1.00 42.19 447 VAL A N 1
ATOM 3640 C CA . VAL A 1 447 ? 8.132 -12.986 -30.681 1.00 42.19 447 VAL A CA 1
ATOM 3641 C C . VAL A 1 447 ? 7.112 -11.900 -30.969 1.00 42.19 447 VAL A C 1
ATOM 3643 O O . VAL A 1 447 ? 7.500 -10.872 -31.516 1.00 42.19 447 VAL A O 1
ATOM 3646 N N . ASN A 1 448 ? 5.828 -12.173 -30.717 1.00 46.06 448 ASN A N 1
ATOM 3647 C CA . ASN A 1 448 ? 4.745 -11.218 -30.934 1.00 46.06 448 ASN A CA 1
ATOM 3648 C C . ASN A 1 448 ? 5.235 -9.826 -30.506 1.00 46.06 448 ASN A C 1
ATOM 3650 O O . ASN A 1 448 ? 5.508 -9.606 -29.324 1.00 46.06 448 ASN A O 1
ATOM 3654 N N . GLU A 1 449 ? 5.380 -8.899 -31.460 1.00 46.94 449 GLU A N 1
ATOM 3655 C CA . GLU A 1 449 ? 5.899 -7.540 -31.220 1.00 46.94 449 GLU A CA 1
ATOM 3656 C C . GLU A 1 449 ? 5.027 -6.752 -30.217 1.00 46.94 449 GLU A C 1
ATOM 3658 O O . GLU A 1 449 ? 5.402 -5.681 -29.744 1.00 46.94 449 GLU A O 1
ATOM 3663 N N . ALA A 1 450 ? 3.883 -7.321 -29.831 1.00 57.38 450 ALA A N 1
ATOM 3664 C CA . ALA A 1 450 ? 2.928 -6.827 -28.859 1.00 57.38 450 ALA A CA 1
ATOM 3665 C C . ALA A 1 450 ? 3.287 -7.104 -27.379 1.00 57.38 450 ALA A C 1
ATOM 3667 O O . ALA A 1 450 ? 2.413 -7.001 -26.533 1.00 57.38 450 ALA A O 1
ATOM 3668 N N . HIS A 1 451 ? 4.517 -7.431 -26.979 1.00 76.06 451 HIS A N 1
ATOM 3669 C CA . HIS A 1 451 ? 4.830 -7.542 -25.539 1.00 76.06 451 HIS A CA 1
ATOM 3670 C C . HIS A 1 451 ? 5.006 -6.163 -24.878 1.00 76.06 451 HIS A C 1
ATOM 3672 O O . HIS A 1 451 ? 5.866 -5.387 -25.292 1.00 76.06 451 HIS A O 1
ATOM 3678 N N . ILE A 1 452 ? 4.242 -5.853 -23.821 1.00 85.69 452 ILE A N 1
ATOM 3679 C CA . ILE A 1 452 ? 4.416 -4.602 -23.058 1.00 85.69 452 ILE A CA 1
ATOM 3680 C C . ILE A 1 452 ? 5.620 -4.734 -22.120 1.00 85.69 452 ILE A C 1
ATOM 3682 O O . ILE A 1 452 ? 5.660 -5.609 -21.253 1.00 85.69 452 ILE A O 1
ATOM 3686 N N . HIS A 1 453 ? 6.596 -3.834 -22.254 1.00 87.69 453 HIS A N 1
ATOM 3687 C CA . HIS A 1 453 ? 7.760 -3.810 -21.374 1.00 87.69 453 HIS A CA 1
ATOM 3688 C C . HIS A 1 453 ? 7.333 -3.512 -19.912 1.00 87.69 453 HIS A C 1
ATOM 3690 O O . HIS A 1 453 ? 6.621 -2.533 -19.682 1.00 87.69 453 HIS A O 1
ATOM 3696 N N . PRO A 1 454 ? 7.810 -4.252 -18.886 1.00 89.75 454 PRO A N 1
ATOM 3697 C CA . PRO A 1 454 ? 7.400 -4.057 -17.485 1.00 89.75 454 PRO A CA 1
ATOM 3698 C C . PRO A 1 454 ? 7.559 -2.618 -16.973 1.00 89.75 454 PRO A C 1
ATOM 3700 O O . PRO A 1 454 ? 6.690 -2.069 -16.300 1.00 89.75 454 PRO A O 1
ATOM 3703 N N . MET A 1 455 ? 8.668 -1.970 -17.338 1.00 90.88 455 MET A N 1
ATOM 3704 C CA . MET A 1 455 ? 8.905 -0.565 -16.983 1.00 90.88 455 MET A CA 1
ATOM 3705 C C . MET A 1 455 ? 7.946 0.414 -17.673 1.00 90.88 455 MET A C 1
ATOM 3707 O O . MET A 1 455 ? 7.702 1.480 -17.117 1.00 90.88 455 MET A O 1
ATOM 3711 N N . ASP A 1 456 ? 7.386 0.070 -18.835 1.00 91.69 456 ASP A N 1
ATOM 3712 C CA . ASP A 1 456 ? 6.378 0.907 -19.489 1.00 91.69 456 ASP A CA 1
ATOM 3713 C C . ASP A 1 456 ? 5.035 0.812 -18.754 1.00 91.69 456 ASP A C 1
ATOM 3715 O O . ASP A 1 456 ? 4.348 1.822 -18.649 1.00 91.69 456 ASP A O 1
ATOM 3719 N N . ILE A 1 457 ? 4.701 -0.336 -18.144 1.00 92.00 457 ILE A N 1
ATOM 3720 C CA . ILE A 1 457 ? 3.545 -0.457 -17.232 1.00 92.00 457 ILE A CA 1
ATOM 3721 C C . ILE A 1 457 ? 3.727 0.500 -16.050 1.00 92.00 457 ILE A C 1
ATOM 3723 O O . ILE A 1 457 ? 2.839 1.294 -15.743 1.00 92.00 457 ILE A O 1
ATOM 3727 N N . TYR A 1 458 ? 4.905 0.468 -15.417 1.00 92.31 458 TYR A N 1
ATOM 3728 C CA . TYR A 1 458 ? 5.214 1.353 -14.297 1.00 92.31 458 TYR A CA 1
ATOM 3729 C C . TYR A 1 458 ? 5.131 2.837 -14.691 1.00 92.31 458 TYR A C 1
ATOM 3731 O O . TYR A 1 458 ? 4.426 3.614 -14.042 1.00 92.31 458 TYR A O 1
ATOM 3739 N N . MET A 1 459 ? 5.815 3.237 -15.765 1.00 93.44 459 MET A N 1
ATOM 3740 C CA . MET A 1 459 ? 5.809 4.632 -16.209 1.00 93.44 459 MET A CA 1
ATOM 3741 C C . MET A 1 459 ? 4.422 5.078 -16.683 1.00 93.44 459 MET A C 1
ATOM 3743 O O . MET A 1 459 ? 4.043 6.228 -16.459 1.00 93.44 459 MET A O 1
ATOM 3747 N N . ALA A 1 460 ? 3.622 4.180 -17.262 1.00 93.50 460 ALA A N 1
ATOM 3748 C CA . ALA A 1 460 ? 2.250 4.490 -17.633 1.00 93.50 460 ALA A CA 1
ATOM 3749 C C . ALA A 1 460 ? 1.382 4.800 -16.409 1.00 93.50 460 ALA A C 1
ATOM 3751 O O . ALA A 1 460 ? 0.710 5.832 -16.373 1.00 93.50 460 ALA A O 1
ATOM 3752 N N . VAL A 1 461 ? 1.471 3.965 -15.369 1.00 93.62 461 VAL A N 1
ATOM 3753 C CA . VAL A 1 461 ? 0.809 4.214 -14.082 1.00 93.62 461 VAL A CA 1
ATOM 3754 C C . VAL A 1 461 ? 1.271 5.541 -13.484 1.00 93.62 461 VAL A C 1
ATOM 3756 O O . VAL A 1 461 ? 0.433 6.329 -13.049 1.00 93.62 461 VAL A O 1
ATOM 3759 N N . TYR A 1 462 ? 2.573 5.839 -13.512 1.00 93.62 462 TYR A N 1
ATOM 3760 C CA . TYR A 1 462 ? 3.119 7.109 -13.023 1.00 93.62 462 TYR A CA 1
ATOM 3761 C C . TYR A 1 462 ? 2.493 8.331 -13.726 1.00 93.62 462 TYR A C 1
ATOM 3763 O O . TYR A 1 462 ? 2.071 9.280 -13.060 1.00 93.62 462 TYR A O 1
ATOM 3771 N N . HIS A 1 463 ? 2.378 8.313 -15.058 1.00 92.06 463 HIS A N 1
ATOM 3772 C CA . HIS A 1 463 ? 1.800 9.427 -15.825 1.00 92.06 463 HIS A CA 1
ATOM 3773 C C . HIS A 1 463 ? 0.284 9.594 -15.626 1.00 92.06 463 HIS A C 1
ATOM 3775 O O . HIS A 1 463 ? -0.237 10.703 -15.767 1.00 92.06 463 HIS A O 1
ATOM 3781 N N . CYS A 1 464 ? -0.421 8.520 -15.272 1.00 92.50 464 CYS A N 1
ATOM 3782 C CA . CYS A 1 464 ? -1.852 8.550 -14.963 1.00 92.50 464 CYS A CA 1
ATOM 3783 C C . CYS A 1 464 ? -2.160 8.837 -13.484 1.00 92.50 464 CYS A C 1
ATOM 3785 O O . CYS A 1 464 ? -3.309 9.125 -13.157 1.00 92.50 464 CYS A O 1
ATOM 3787 N N . SER A 1 465 ? -1.161 8.796 -12.601 1.00 92.81 465 SER A N 1
ATOM 3788 C CA . SER A 1 465 ? -1.311 8.977 -11.151 1.00 92.81 465 SER A CA 1
ATOM 3789 C C . SER A 1 465 ? -1.163 10.423 -10.702 1.00 92.81 465 SER A C 1
ATOM 3791 O O . SER A 1 465 ? -0.306 11.140 -11.217 1.00 92.81 465 SER A O 1
ATOM 3793 N N . ASN A 1 466 ? -1.962 10.830 -9.712 1.00 88.94 466 ASN A N 1
ATOM 3794 C CA . ASN A 1 466 ? -1.748 12.084 -8.994 1.00 88.94 466 ASN A CA 1
ATOM 3795 C C . ASN A 1 466 ? -0.517 11.998 -8.066 1.00 88.94 466 ASN A C 1
ATOM 3797 O O . ASN A 1 466 ? 0.047 10.924 -7.837 1.00 88.94 466 ASN A O 1
ATOM 3801 N N . ASP A 1 467 ? -0.098 13.130 -7.505 1.00 88.44 467 ASP A N 1
ATOM 3802 C CA . ASP A 1 467 ? 1.132 13.212 -6.711 1.00 88.44 467 ASP A CA 1
ATOM 3803 C C . ASP A 1 467 ? 1.107 12.370 -5.425 1.00 88.44 467 ASP A C 1
ATOM 3805 O O . ASP A 1 467 ? 2.134 11.801 -5.047 1.00 88.44 467 ASP A O 1
ATOM 3809 N N . PHE A 1 468 ? -0.053 12.210 -4.783 1.00 85.81 468 PHE A N 1
ATOM 3810 C CA . PHE A 1 468 ? -0.204 11.372 -3.586 1.00 85.81 468 PHE A CA 1
ATOM 3811 C C . PHE A 1 468 ? -0.051 9.882 -3.912 1.00 85.81 468 PHE A C 1
ATOM 3813 O O . PHE A 1 468 ? 0.678 9.165 -3.225 1.00 85.81 468 PHE A O 1
ATOM 3820 N N . VAL A 1 469 ? -0.645 9.423 -5.016 1.00 88.81 469 VAL A N 1
ATOM 3821 C CA . VAL A 1 469 ? -0.471 8.053 -5.511 1.00 88.81 469 VAL A CA 1
ATOM 3822 C C . VAL A 1 469 ? 0.976 7.810 -5.940 1.00 88.81 469 VAL A C 1
ATOM 3824 O O . VAL A 1 469 ? 1.554 6.771 -5.621 1.00 88.81 469 VAL A O 1
ATOM 3827 N N . ARG A 1 470 ? 1.612 8.773 -6.617 1.00 91.19 470 ARG A N 1
ATOM 3828 C CA . ARG A 1 470 ? 3.038 8.683 -6.970 1.00 91.19 470 ARG A CA 1
ATOM 3829 C C . ARG A 1 470 ? 3.918 8.578 -5.724 1.00 91.19 470 ARG A C 1
ATOM 3831 O O . ARG A 1 470 ? 4.817 7.741 -5.698 1.00 91.19 470 ARG A O 1
ATOM 3838 N N . GLN A 1 471 ? 3.644 9.366 -4.682 1.00 88.06 471 GLN A N 1
ATOM 3839 C CA . GLN A 1 471 ? 4.346 9.284 -3.396 1.00 88.06 471 GLN A CA 1
ATOM 3840 C C . GLN A 1 471 ? 4.167 7.912 -2.737 1.00 88.06 471 GLN A C 1
ATOM 3842 O O . GLN A 1 471 ? 5.138 7.332 -2.239 1.00 88.06 471 GLN A O 1
ATOM 3847 N N . PHE A 1 472 ? 2.952 7.362 -2.778 1.00 87.06 472 PHE A N 1
ATOM 3848 C CA . PHE A 1 472 ? 2.679 6.006 -2.315 1.00 87.06 472 PHE A CA 1
ATOM 3849 C C . PHE A 1 472 ? 3.527 4.973 -3.078 1.00 87.06 472 PHE A C 1
ATOM 3851 O O . PHE A 1 472 ? 4.246 4.182 -2.462 1.00 87.06 472 PHE A O 1
ATOM 3858 N N . ILE A 1 473 ? 3.514 5.024 -4.415 1.00 90.75 473 ILE A N 1
ATOM 3859 C CA . ILE A 1 473 ? 4.285 4.120 -5.279 1.00 90.75 473 ILE A CA 1
ATOM 3860 C C . ILE A 1 473 ? 5.784 4.220 -4.971 1.00 90.75 473 ILE A C 1
ATOM 3862 O O . ILE A 1 473 ? 6.441 3.201 -4.764 1.00 90.75 473 ILE A O 1
ATOM 3866 N N . PHE A 1 474 ? 6.324 5.436 -4.868 1.00 90.88 474 PHE A N 1
ATOM 3867 C CA . PHE A 1 474 ? 7.733 5.685 -4.549 1.00 90.88 474 PHE A CA 1
ATOM 3868 C C . PHE A 1 474 ? 8.109 5.118 -3.178 1.00 90.88 474 PHE A C 1
ATOM 3870 O O . PHE A 1 474 ? 9.159 4.492 -3.025 1.00 90.88 474 PHE A O 1
ATOM 3877 N N . THR A 1 475 ? 7.226 5.276 -2.191 1.00 86.69 475 THR A N 1
ATOM 3878 C CA . THR A 1 475 ? 7.417 4.736 -0.842 1.00 86.69 475 THR A CA 1
ATOM 3879 C C . THR A 1 475 ? 7.466 3.208 -0.847 1.00 86.69 475 THR A C 1
ATOM 3881 O O . THR A 1 475 ? 8.340 2.626 -0.205 1.00 86.69 475 THR A O 1
ATOM 3884 N N . GLN A 1 476 ? 6.574 2.537 -1.581 1.00 87.12 476 GLN A N 1
ATOM 3885 C CA . GLN A 1 476 ? 6.589 1.072 -1.671 1.00 87.12 476 GLN A CA 1
ATOM 3886 C C . GLN A 1 476 ? 7.776 0.544 -2.484 1.00 87.12 476 GLN A C 1
ATOM 3888 O O . GLN A 1 476 ? 8.400 -0.433 -2.074 1.00 87.12 476 GLN A O 1
ATOM 3893 N N . LEU A 1 477 ? 8.144 1.206 -3.587 1.00 89.81 477 LEU A N 1
ATOM 3894 C CA . LEU A 1 477 ? 9.336 0.860 -4.370 1.00 89.81 477 LEU A CA 1
ATOM 3895 C C . LEU A 1 477 ? 10.604 0.960 -3.516 1.00 89.81 477 LEU A C 1
ATOM 3897 O O . LEU A 1 477 ? 11.407 0.031 -3.502 1.00 89.81 477 LEU A O 1
ATOM 3901 N N . SER A 1 478 ? 10.734 2.039 -2.743 1.00 87.38 478 SER A N 1
ATOM 3902 C CA . SER A 1 478 ? 11.819 2.240 -1.779 1.00 87.38 478 SER A CA 1
ATOM 3903 C C . SER A 1 478 ? 11.867 1.138 -0.711 1.00 87.38 478 SER A C 1
ATOM 3905 O O . SER A 1 478 ? 12.927 0.559 -0.473 1.00 87.38 478 SER A O 1
ATOM 3907 N N . LYS A 1 479 ? 10.714 0.769 -0.127 1.00 84.25 479 LYS A N 1
ATOM 3908 C CA . LYS A 1 479 ? 10.597 -0.354 0.826 1.00 84.25 479 LYS A CA 1
ATOM 3909 C C . LYS A 1 479 ? 10.972 -1.707 0.205 1.00 84.25 479 LYS A C 1
ATOM 3911 O O . LYS A 1 479 ? 11.392 -2.601 0.930 1.00 84.25 479 LYS A O 1
ATOM 3916 N N . CYS A 1 480 ? 10.833 -1.855 -1.113 1.00 86.00 480 CYS A N 1
ATOM 3917 C CA . CYS A 1 480 ? 11.280 -3.026 -1.874 1.00 86.00 480 CYS A CA 1
ATOM 3918 C C . CYS A 1 480 ? 12.721 -2.898 -2.398 1.00 86.00 480 CYS A C 1
ATOM 3920 O O . CYS A 1 480 ? 13.162 -3.737 -3.183 1.00 86.00 480 CYS A O 1
ATOM 3922 N N . HIS A 1 481 ? 13.453 -1.850 -2.009 1.00 86.50 481 HIS A N 1
ATOM 3923 C CA . HIS A 1 481 ? 14.790 -1.529 -2.509 1.00 86.50 481 HIS A CA 1
ATOM 3924 C C . HIS A 1 481 ? 14.890 -1.420 -4.039 1.00 86.50 481 HIS A C 1
ATOM 3926 O O . HIS A 1 481 ? 15.905 -1.773 -4.646 1.00 86.50 481 HIS A O 1
ATOM 3932 N N . PHE A 1 482 ? 13.837 -0.918 -4.678 1.00 90.31 482 PHE A N 1
ATOM 3933 C CA . PHE A 1 482 ? 13.855 -0.542 -6.084 1.00 90.31 482 PHE A CA 1
ATOM 3934 C C . PHE A 1 482 ? 14.213 0.926 -6.253 1.00 90.31 482 PHE A C 1
ATOM 3936 O O . PHE A 1 482 ? 13.942 1.762 -5.391 1.00 90.31 482 PHE A O 1
ATOM 3943 N N . ALA A 1 483 ? 14.809 1.247 -7.398 1.00 92.00 483 ALA A N 1
ATOM 3944 C CA . ALA A 1 483 ? 15.049 2.631 -7.760 1.00 92.00 483 ALA A CA 1
ATOM 3945 C C . ALA A 1 483 ? 13.724 3.385 -7.984 1.00 92.00 483 ALA A C 1
ATOM 3947 O O . ALA A 1 483 ? 12.719 2.798 -8.395 1.00 92.00 483 ALA A O 1
ATOM 3948 N N . VAL A 1 484 ? 13.727 4.689 -7.723 1.00 93.50 484 VAL A N 1
ATOM 3949 C CA . VAL A 1 484 ? 12.582 5.582 -7.945 1.00 93.50 484 VAL A CA 1
ATOM 3950 C C . VAL A 1 484 ? 12.940 6.654 -8.984 1.00 93.50 484 VAL A C 1
ATOM 3952 O O . VAL A 1 484 ? 14.099 7.055 -9.057 1.00 93.50 484 VAL A O 1
ATOM 3955 N N . PRO A 1 485 ? 12.007 7.121 -9.827 1.00 94.19 485 PRO A N 1
ATOM 3956 C CA . PRO A 1 485 ? 12.262 8.172 -10.805 1.00 94.19 485 PRO A CA 1
ATOM 3957 C C . PRO A 1 485 ? 12.692 9.491 -10.155 1.00 94.19 485 PRO A C 1
ATOM 3959 O O . PRO A 1 485 ? 12.029 10.011 -9.265 1.00 94.19 485 PRO A O 1
ATOM 3962 N N . LEU A 1 486 ? 13.798 10.044 -10.645 1.00 93.31 486 LEU A N 1
ATOM 3963 C CA . LEU A 1 486 ? 14.314 11.370 -10.318 1.00 93.31 486 LEU A CA 1
ATOM 3964 C C . LEU A 1 486 ? 14.009 12.383 -11.424 1.00 93.31 486 LEU A C 1
ATOM 3966 O O . LEU A 1 486 ? 13.675 13.518 -11.123 1.00 93.31 486 LEU A O 1
ATOM 3970 N N . LEU A 1 487 ? 14.151 11.996 -12.694 1.00 94.06 487 LEU A N 1
ATOM 3971 C CA . LEU A 1 487 ? 13.815 12.842 -13.845 1.00 94.06 487 LEU A CA 1
ATOM 3972 C C . LEU A 1 487 ? 12.888 12.065 -14.765 1.00 94.06 487 LEU A C 1
ATOM 3974 O O . LEU A 1 487 ? 13.238 10.954 -15.170 1.00 94.06 487 LEU A O 1
ATOM 3978 N N . VAL A 1 488 ? 11.749 12.654 -15.117 1.00 93.69 488 VAL A N 1
ATOM 3979 C CA . VAL A 1 488 ? 10.751 12.028 -15.987 1.00 93.69 488 VAL A CA 1
ATOM 3980 C C . VAL A 1 488 ? 10.409 12.970 -17.144 1.00 93.69 488 VAL A C 1
ATOM 3982 O O . VAL A 1 488 ? 9.959 14.088 -16.906 1.00 93.69 488 VAL A O 1
ATOM 3985 N N . PRO A 1 489 ? 10.615 12.570 -18.409 1.00 91.12 489 PRO A N 1
ATOM 3986 C CA . PRO A 1 489 ? 10.148 13.348 -19.552 1.00 91.12 489 PRO A CA 1
ATOM 3987 C C . PRO A 1 489 ? 8.615 13.406 -19.597 1.00 91.12 489 PRO A C 1
ATOM 3989 O O . PRO A 1 489 ? 7.936 12.387 -19.501 1.00 91.12 489 PRO A O 1
ATOM 3992 N N . SER A 1 490 ? 8.058 14.597 -19.778 1.00 86.31 490 SER A N 1
ATOM 3993 C CA . SER A 1 490 ? 6.625 14.799 -19.973 1.00 86.31 490 SER A CA 1
ATOM 3994 C C . SER A 1 490 ? 6.193 14.364 -21.374 1.00 86.31 490 SER A C 1
ATOM 3996 O O . SER A 1 490 ? 6.836 14.691 -22.376 1.00 86.31 490 SER A O 1
ATOM 3998 N N . LEU A 1 491 ? 5.055 13.670 -21.448 1.00 84.56 491 LEU A N 1
ATOM 3999 C CA . LEU A 1 491 ? 4.525 13.103 -22.693 1.00 84.56 491 LEU A CA 1
ATOM 4000 C C . LEU A 1 491 ? 3.882 14.140 -23.623 1.00 84.56 491 LEU A C 1
ATOM 4002 O O . LEU A 1 491 ? 3.750 13.878 -24.816 1.00 84.56 491 LEU A O 1
ATOM 4006 N N . SER A 1 492 ? 3.462 15.293 -23.094 1.00 71.75 492 SER A N 1
ATOM 4007 C CA . SER A 1 492 ? 2.671 16.287 -23.834 1.00 71.75 492 SER A CA 1
ATOM 4008 C C . SER A 1 492 ? 3.496 17.457 -24.371 1.00 71.75 492 SER A C 1
ATOM 4010 O O . SER A 1 492 ? 3.215 17.957 -25.456 1.00 71.75 492 SER A O 1
ATOM 4012 N N . ASN A 1 493 ? 4.504 17.909 -23.624 1.00 72.62 493 ASN A N 1
ATOM 4013 C CA . ASN A 1 493 ? 5.227 19.155 -23.905 1.00 72.62 493 ASN A CA 1
ATOM 4014 C C . ASN A 1 493 ? 6.756 18.991 -23.978 1.00 72.62 493 ASN A C 1
ATOM 4016 O O . ASN A 1 493 ? 7.458 19.993 -24.091 1.00 72.62 493 ASN A O 1
ATOM 4020 N N . GLN A 1 494 ? 7.270 17.755 -23.902 1.00 71.75 494 GLN A N 1
ATOM 4021 C CA . GLN A 1 494 ? 8.706 17.421 -23.905 1.00 71.75 494 GLN A CA 1
ATOM 4022 C C . GLN A 1 494 ? 9.538 18.110 -22.802 1.00 71.75 494 GLN A C 1
ATOM 4024 O O . GLN A 1 494 ? 10.767 18.052 -22.831 1.00 71.75 494 GLN A O 1
ATOM 4029 N N . GLN A 1 495 ? 8.897 18.742 -21.812 1.00 85.75 495 GLN A N 1
ATOM 4030 C CA . GLN A 1 495 ? 9.578 19.260 -20.626 1.00 85.75 495 GLN A CA 1
ATOM 4031 C C . GLN A 1 495 ? 9.972 18.110 -19.699 1.00 85.75 495 GLN A C 1
ATOM 4033 O O . GLN A 1 495 ? 9.407 17.021 -19.765 1.00 85.75 495 GLN A O 1
ATOM 4038 N N . ILE A 1 496 ? 10.940 18.346 -18.819 1.00 91.44 496 ILE A N 1
ATOM 4039 C CA . ILE A 1 496 ? 11.382 17.355 -17.835 1.00 91.44 496 ILE A CA 1
ATOM 4040 C C . ILE A 1 496 ? 10.724 17.683 -16.498 1.00 91.44 496 ILE A C 1
ATOM 4042 O O . ILE A 1 496 ? 10.828 18.804 -16.000 1.00 91.44 496 ILE A O 1
ATOM 4046 N N . GLU A 1 497 ? 10.045 16.698 -15.929 1.00 92.19 497 GLU A N 1
ATOM 4047 C CA . GLU A 1 497 ? 9.502 16.727 -14.580 1.00 92.19 497 GLU A CA 1
ATOM 4048 C C . GLU A 1 497 ? 10.554 16.210 -13.590 1.00 92.19 497 GLU A C 1
ATOM 4050 O O . GLU A 1 497 ? 11.198 15.178 -13.805 1.00 92.19 497 GLU A O 1
ATOM 4055 N N . LEU A 1 498 ? 10.714 16.942 -12.495 1.00 91.56 498 LEU A N 1
ATOM 4056 C CA . LEU A 1 498 ? 11.448 16.557 -11.301 1.00 91.56 498 LEU A CA 1
ATOM 4057 C C . LEU A 1 498 ? 10.401 16.365 -10.192 1.00 91.56 498 LEU A C 1
ATOM 4059 O O . LEU A 1 498 ? 10.000 17.360 -9.590 1.00 91.56 498 LEU A O 1
ATOM 4063 N N . PRO A 1 499 ? 9.924 15.132 -9.934 1.00 89.56 499 PRO A N 1
ATOM 4064 C CA . PRO A 1 499 ? 8.818 14.881 -9.012 1.00 89.56 499 PRO A CA 1
ATOM 4065 C C . PRO A 1 499 ? 9.244 15.063 -7.553 1.00 89.56 499 PRO A C 1
ATOM 4067 O O . PRO A 1 499 ? 9.508 14.097 -6.834 1.00 89.56 499 PRO A O 1
ATOM 4070 N N . VAL A 1 500 ? 9.319 16.315 -7.097 1.00 86.56 500 VAL A N 1
ATOM 4071 C CA . VAL A 1 500 ? 9.792 16.642 -5.749 1.00 86.56 500 VAL A CA 1
ATOM 4072 C C . VAL A 1 500 ? 8.880 16.049 -4.692 1.00 86.56 500 VAL A C 1
ATOM 4074 O O . VAL A 1 500 ? 9.401 15.437 -3.762 1.00 86.56 500 VAL A O 1
ATOM 4077 N N . TRP A 1 501 ? 7.558 16.176 -4.841 1.00 85.44 501 TRP A N 1
ATOM 4078 C CA . TRP A 1 501 ? 6.588 15.654 -3.879 1.00 85.44 501 TRP A CA 1
ATOM 4079 C C . TRP A 1 501 ? 6.719 14.134 -3.647 1.00 85.44 501 TRP A C 1
ATOM 4081 O O . TRP A 1 501 ? 6.976 13.734 -2.506 1.00 85.44 501 TRP A O 1
ATOM 4091 N N . PRO A 1 502 ? 6.666 13.267 -4.681 1.00 87.25 502 PRO A N 1
ATOM 4092 C CA . PRO A 1 502 ? 6.870 11.827 -4.504 1.00 87.25 502 PRO A CA 1
ATOM 4093 C C . PRO A 1 502 ? 8.236 11.439 -3.930 1.00 87.25 502 PRO A C 1
ATOM 4095 O O . PRO A 1 502 ? 8.340 10.442 -3.216 1.00 87.25 502 PRO A O 1
ATOM 4098 N N . LEU A 1 503 ? 9.286 12.221 -4.208 1.00 85.00 503 LEU A N 1
ATOM 4099 C CA . LEU A 1 503 ? 10.634 11.991 -3.679 1.00 85.00 503 LEU A CA 1
ATOM 4100 C C . LEU A 1 503 ? 10.768 12.322 -2.183 1.00 85.00 503 LEU A C 1
ATOM 4102 O O . LEU A 1 503 ? 11.781 11.971 -1.572 1.00 85.00 503 LEU A O 1
ATOM 4106 N N . GLN A 1 504 ? 9.763 12.944 -1.555 1.00 75.75 504 GLN A N 1
ATOM 4107 C CA . GLN A 1 504 ? 9.728 13.199 -0.109 1.00 75.75 504 GLN A CA 1
ATOM 4108 C C . GLN A 1 504 ? 9.390 11.936 0.699 1.00 75.75 504 GLN A C 1
ATOM 4110 O O . GLN A 1 504 ? 8.550 11.961 1.597 1.00 75.75 504 GLN A O 1
ATOM 4115 N N . ILE A 1 505 ? 10.044 10.820 0.387 1.00 67.50 505 ILE A N 1
ATOM 4116 C CA . ILE A 1 505 ? 9.843 9.544 1.070 1.00 67.50 505 ILE A CA 1
ATOM 4117 C C . ILE A 1 505 ? 10.328 9.691 2.517 1.00 67.50 505 ILE A C 1
ATOM 4119 O O . ILE A 1 505 ? 11.443 10.161 2.783 1.00 67.50 505 ILE A O 1
ATOM 4123 N N . SER A 1 506 ? 9.466 9.321 3.462 1.00 51.88 506 SER A N 1
ATOM 4124 C CA . SER A 1 506 ? 9.714 9.445 4.893 1.00 51.88 506 SER A CA 1
ATOM 4125 C C . SER A 1 506 ? 10.764 8.429 5.352 1.00 51.88 506 SER A C 1
ATOM 4127 O O . SER A 1 506 ? 10.487 7.234 5.424 1.00 51.88 506 SER A O 1
ATOM 4129 N N . ALA A 1 507 ? 11.938 8.952 5.711 1.00 52.91 507 ALA A N 1
ATOM 4130 C CA . ALA A 1 507 ? 13.006 8.316 6.481 1.00 52.91 507 ALA A CA 1
ATOM 4131 C C . ALA A 1 507 ? 13.862 7.250 5.768 1.00 52.91 507 ALA A C 1
ATOM 4133 O O . ALA A 1 507 ? 13.522 6.074 5.690 1.00 52.91 507 ALA A O 1
ATOM 4134 N N . ILE A 1 508 ? 15.079 7.654 5.395 1.00 52.50 508 ILE A N 1
ATOM 4135 C CA . ILE A 1 508 ? 16.242 6.773 5.480 1.00 52.50 508 ILE A CA 1
ATOM 4136 C C . ILE A 1 508 ? 16.788 6.885 6.902 1.00 52.50 508 ILE A C 1
ATOM 4138 O O . ILE A 1 508 ? 17.099 7.982 7.371 1.00 52.50 508 ILE A O 1
ATOM 4142 N N . THR A 1 509 ? 16.942 5.751 7.579 1.00 48.47 509 THR A N 1
ATOM 4143 C CA . THR A 1 509 ? 17.717 5.671 8.819 1.00 48.47 509 THR A CA 1
ATOM 4144 C C . THR A 1 509 ? 19.190 5.547 8.456 1.00 48.47 509 THR A C 1
ATOM 4146 O O . THR A 1 509 ? 19.654 4.474 8.077 1.00 48.47 509 THR A O 1
ATOM 4149 N N . LEU A 1 510 ? 19.928 6.649 8.552 1.00 49.06 510 LEU A N 1
ATOM 4150 C CA . LEU A 1 510 ? 21.370 6.655 8.342 1.00 49.06 510 LEU A CA 1
ATOM 4151 C C . LEU A 1 510 ? 22.030 6.269 9.666 1.00 49.06 510 LEU A C 1
ATOM 4153 O O . LEU A 1 510 ? 21.926 6.994 10.659 1.00 49.06 510 LEU A O 1
ATOM 4157 N N . GLN A 1 511 ? 22.704 5.121 9.705 1.00 42.91 511 GLN A N 1
ATOM 4158 C CA . GLN A 1 511 ? 23.634 4.846 10.794 1.00 42.91 511 GLN A CA 1
ATOM 4159 C C . GLN A 1 511 ? 24.887 5.691 10.554 1.00 42.91 511 GLN A C 1
ATOM 4161 O O . GLN A 1 511 ? 25.679 5.403 9.662 1.00 42.91 511 GLN A O 1
ATOM 4166 N N . ALA A 1 512 ? 25.049 6.770 11.320 1.00 37.62 512 ALA A N 1
ATOM 4167 C CA . ALA A 1 512 ? 26.328 7.455 11.396 1.00 37.62 512 ALA A CA 1
ATOM 4168 C C . ALA A 1 512 ? 27.250 6.640 12.309 1.00 37.62 512 ALA A C 1
ATOM 4170 O O . ALA A 1 512 ? 26.866 6.258 13.416 1.00 37.62 512 ALA A O 1
ATOM 4171 N N . THR A 1 513 ? 28.477 6.386 11.867 1.00 38.62 513 THR A N 1
ATOM 4172 C CA . THR A 1 513 ? 29.532 5.872 12.739 1.00 38.62 513 THR A CA 1
ATOM 4173 C C . THR A 1 513 ? 29.708 6.840 13.918 1.00 38.62 513 THR A C 1
ATOM 4175 O O . THR A 1 513 ? 30.029 8.008 13.721 1.00 38.62 513 THR A O 1
ATOM 4178 N N . GLU A 1 514 ? 29.456 6.338 15.131 1.00 36.78 514 GLU A N 1
ATOM 4179 C CA . GLU A 1 514 ? 29.632 6.975 16.454 1.00 36.78 514 GLU A CA 1
ATOM 4180 C C . GLU A 1 514 ? 28.506 7.864 17.030 1.00 36.78 514 GLU A C 1
ATOM 4182 O O . GLU A 1 514 ? 28.577 8.211 18.212 1.00 36.78 514 GLU A O 1
ATOM 4187 N N . GLN A 1 515 ? 27.421 8.168 16.308 1.00 39.16 515 GLN A N 1
ATOM 4188 C CA . GLN A 1 515 ? 26.257 8.875 16.880 1.00 39.16 515 GLN A CA 1
ATOM 4189 C C . GLN A 1 515 ? 24.936 8.182 16.535 1.00 39.16 515 GLN A C 1
ATOM 4191 O O . GLN A 1 515 ? 24.844 7.440 15.562 1.00 39.16 515 GLN A O 1
ATOM 4196 N N . SER A 1 516 ? 23.923 8.388 17.384 1.00 38.88 516 SER A N 1
ATOM 4197 C CA . SER A 1 516 ? 22.579 7.808 17.247 1.00 38.88 516 SER A CA 1
ATOM 4198 C C . SER A 1 516 ? 22.066 7.875 15.801 1.00 38.88 516 SER A C 1
ATOM 4200 O O . SER A 1 516 ? 22.293 8.897 15.153 1.00 38.88 516 SER A O 1
ATOM 4202 N N . PRO A 1 517 ? 21.359 6.838 15.310 1.00 47.97 517 PRO A N 1
ATOM 4203 C CA . PRO A 1 517 ? 20.882 6.787 13.931 1.00 47.97 517 PRO A CA 1
ATOM 4204 C C . PRO A 1 517 ? 20.091 8.052 13.593 1.00 47.97 517 PRO A C 1
ATOM 4206 O O . PRO A 1 517 ? 19.138 8.398 14.293 1.00 47.97 517 PRO A O 1
ATOM 4209 N N . VAL A 1 518 ? 20.496 8.746 12.530 1.00 46.41 518 VAL A N 1
ATOM 4210 C CA . VAL A 1 518 ? 19.813 9.949 12.058 1.00 46.41 518 VAL A CA 1
ATOM 4211 C C . VAL A 1 518 ? 18.812 9.508 11.004 1.00 46.41 518 VAL A C 1
ATOM 4213 O O . VAL A 1 518 ? 19.170 9.128 9.892 1.00 46.41 518 VAL A O 1
ATOM 4216 N N . THR A 1 519 ? 17.533 9.529 11.360 1.00 52.84 519 THR A N 1
ATOM 4217 C CA . THR A 1 519 ? 16.444 9.400 10.391 1.00 52.84 519 THR A CA 1
ATOM 4218 C C . THR A 1 519 ? 16.309 10.720 9.645 1.00 52.84 519 THR A C 1
ATOM 4220 O O . THR A 1 519 ? 16.089 11.751 10.281 1.00 52.84 519 THR A O 1
ATOM 4223 N N . GLY A 1 520 ? 16.445 10.710 8.320 1.00 57.81 520 GLY A N 1
ATOM 4224 C CA . GLY A 1 520 ? 16.370 11.898 7.465 1.00 57.81 520 GLY A CA 1
ATOM 4225 C C . GLY A 1 520 ? 15.779 11.589 6.092 1.00 57.81 520 GLY A C 1
ATOM 4226 O O . GLY A 1 520 ? 15.670 10.428 5.703 1.00 57.81 520 GLY A O 1
ATOM 4227 N N . SER A 1 521 ? 15.364 12.616 5.346 1.00 66.62 521 SER A N 1
ATOM 4228 C CA . SER A 1 521 ? 15.035 12.431 3.928 1.00 66.62 521 SER A CA 1
ATOM 4229 C C . SER A 1 521 ? 16.327 12.348 3.113 1.00 66.62 521 SER A C 1
ATOM 4231 O O . SER A 1 521 ? 17.282 13.082 3.379 1.00 66.62 521 SER A O 1
ATOM 4233 N N . VAL A 1 522 ? 16.339 11.502 2.079 1.00 68.19 522 VAL A N 1
ATOM 4234 C CA . VAL A 1 522 ? 17.444 11.405 1.101 1.00 68.19 522 VAL A CA 1
ATOM 4235 C C . VAL A 1 522 ? 17.766 12.771 0.506 1.00 68.19 522 VAL A C 1
ATOM 4237 O O . VAL A 1 522 ? 18.917 13.094 0.245 1.00 68.19 522 VAL A O 1
ATOM 4240 N N . LEU A 1 523 ? 16.723 13.578 0.308 1.00 74.44 523 LEU A N 1
ATOM 4241 C CA . LEU A 1 523 ? 16.818 14.865 -0.355 1.00 74.44 523 LEU A CA 1
ATOM 4242 C C . LEU A 1 523 ? 17.571 15.908 0.487 1.00 74.44 523 LEU A C 1
ATOM 4244 O O . LEU A 1 523 ? 18.265 16.751 -0.078 1.00 74.44 523 LEU A O 1
ATOM 4248 N N . ASP A 1 524 ? 17.431 15.837 1.814 1.00 74.56 524 ASP A N 1
ATOM 4249 C CA . ASP A 1 524 ? 18.032 16.764 2.789 1.00 74.56 524 ASP A CA 1
ATOM 4250 C C . ASP A 1 524 ? 19.434 16.352 3.236 1.00 74.56 524 ASP A C 1
ATOM 4252 O O . ASP A 1 524 ? 20.159 17.129 3.855 1.00 74.56 524 ASP A O 1
ATOM 4256 N N . THR A 1 525 ? 19.811 15.108 2.962 1.00 75.31 525 THR A N 1
ATOM 4257 C CA . THR A 1 525 ? 21.058 14.544 3.462 1.00 75.31 525 THR A CA 1
ATOM 4258 C C . THR A 1 525 ? 22.207 14.898 2.525 1.00 75.31 525 THR A C 1
ATOM 4260 O O . THR A 1 525 ? 22.125 14.693 1.317 1.00 75.31 525 THR A O 1
ATOM 4263 N N . SER A 1 526 ? 23.312 15.379 3.096 1.00 83.12 526 SER A N 1
ATOM 4264 C CA . SER A 1 526 ? 24.564 15.576 2.365 1.00 83.12 526 SER A CA 1
ATOM 4265 C C . SER A 1 526 ? 25.252 14.230 2.135 1.00 83.12 526 SER A C 1
ATOM 4267 O O . SER A 1 526 ? 25.822 13.656 3.065 1.00 83.12 526 SER A O 1
ATOM 4269 N N . LEU A 1 527 ? 25.185 13.715 0.906 1.00 84.81 527 LEU A N 1
ATOM 4270 C CA . LEU A 1 527 ? 25.734 12.407 0.542 1.00 84.81 527 LEU A CA 1
ATOM 4271 C C . LEU A 1 527 ? 26.408 12.423 -0.841 1.00 84.81 527 LEU A C 1
ATOM 4273 O O . LEU A 1 527 ? 26.091 13.271 -1.679 1.00 84.81 527 LEU A O 1
ATOM 4277 N N . PRO A 1 528 ? 27.372 11.524 -1.093 1.00 89.06 528 PRO A N 1
ATOM 4278 C CA . PRO A 1 528 ? 27.975 11.364 -2.410 1.00 89.06 528 PRO A CA 1
ATOM 4279 C C . PRO A 1 528 ? 26.982 10.773 -3.422 1.00 89.06 528 PRO A C 1
ATOM 4281 O O . PRO A 1 528 ? 26.344 9.749 -3.169 1.00 89.06 528 PRO A O 1
ATOM 4284 N N . VAL A 1 529 ? 26.883 11.412 -4.591 1.00 91.19 529 VAL A N 1
ATOM 4285 C CA . VAL A 1 529 ? 25.992 11.031 -5.698 1.00 91.19 529 VAL A CA 1
ATOM 4286 C C . VAL A 1 529 ? 26.818 10.468 -6.856 1.00 91.19 529 VAL A C 1
ATOM 4288 O O . VAL A 1 529 ? 27.626 11.177 -7.461 1.00 91.19 529 VAL A O 1
ATOM 4291 N N . VAL A 1 530 ? 26.610 9.197 -7.189 1.00 93.19 530 VAL A N 1
ATOM 4292 C CA . VAL A 1 530 ? 27.285 8.497 -8.286 1.00 93.19 530 VAL A CA 1
ATOM 4293 C C . VAL A 1 530 ? 26.308 8.294 -9.439 1.00 93.19 530 VAL A C 1
ATOM 4295 O O . VAL A 1 530 ? 25.352 7.527 -9.333 1.00 93.19 530 VAL A O 1
ATOM 4298 N N . THR A 1 531 ? 26.553 8.948 -10.571 1.00 95.25 531 THR A N 1
ATOM 4299 C CA . THR A 1 531 ? 25.657 8.870 -11.734 1.00 95.25 531 THR A CA 1
ATOM 4300 C C . THR A 1 531 ? 26.252 8.022 -12.840 1.00 95.25 531 THR A C 1
ATOM 4302 O O . THR A 1 531 ? 27.343 8.294 -13.329 1.00 95.25 531 THR A O 1
ATOM 4305 N N . PHE A 1 532 ? 25.500 7.033 -13.305 1.00 95.19 532 PHE A N 1
ATOM 4306 C CA . PHE A 1 532 ? 25.861 6.171 -14.418 1.00 95.19 532 PHE A CA 1
ATOM 4307 C C . PHE A 1 532 ? 25.155 6.622 -15.698 1.00 95.19 532 PHE A C 1
ATOM 4309 O O . PHE A 1 532 ? 23.922 6.680 -15.770 1.00 95.19 532 PHE A O 1
ATOM 4316 N N . MET A 1 533 ? 25.922 6.847 -16.764 1.00 94.56 533 MET A N 1
ATOM 4317 C CA . MET A 1 533 ? 25.405 7.182 -18.097 1.00 94.56 533 MET A CA 1
ATOM 4318 C C . MET A 1 533 ? 26.030 6.285 -19.166 1.00 94.56 533 MET A C 1
ATOM 4320 O O . MET A 1 533 ? 27.118 5.745 -18.982 1.00 94.56 533 MET A O 1
ATOM 4324 N N . ARG A 1 534 ? 25.334 6.116 -20.292 1.00 91.31 534 ARG A N 1
ATOM 4325 C CA . ARG A 1 534 ? 25.839 5.395 -21.467 1.00 91.31 534 ARG A CA 1
ATOM 4326 C C . ARG A 1 534 ? 25.845 6.330 -22.669 1.00 91.31 534 ARG A C 1
ATOM 4328 O O . ARG A 1 534 ? 24.868 7.050 -22.866 1.00 91.31 534 ARG A O 1
ATOM 4335 N N . LEU A 1 535 ? 26.910 6.269 -23.463 1.00 89.31 535 LEU A N 1
ATOM 4336 C CA . LEU A 1 535 ? 26.990 6.908 -24.776 1.00 89.31 535 LEU A CA 1
ATOM 4337 C C . LEU A 1 535 ? 26.873 5.835 -25.862 1.00 89.31 535 LEU A C 1
ATOM 4339 O O . LEU A 1 535 ? 27.605 4.847 -25.836 1.00 89.31 535 LEU A O 1
ATOM 4343 N N . GLY A 1 536 ? 25.936 6.000 -26.793 1.00 84.12 536 GLY A N 1
ATOM 4344 C CA . GLY A 1 536 ? 25.688 5.033 -27.864 1.00 84.12 536 GLY A CA 1
ATOM 4345 C C . GLY A 1 536 ? 25.251 3.647 -27.366 1.00 84.12 536 GLY A C 1
ATOM 4346 O O . GLY A 1 536 ? 24.604 3.493 -26.325 1.00 84.12 536 GLY A O 1
ATOM 4347 N N . THR A 1 537 ? 25.582 2.606 -28.132 1.00 79.38 537 THR A N 1
ATOM 4348 C CA . THR A 1 537 ? 25.211 1.210 -27.849 1.00 79.38 537 THR A CA 1
ATOM 4349 C C . THR A 1 537 ? 26.386 0.409 -27.290 1.00 79.38 537 THR A C 1
ATOM 4351 O O . THR A 1 537 ? 27.477 0.425 -27.852 1.00 79.38 537 THR A O 1
ATOM 4354 N N . SER A 1 538 ? 26.152 -0.344 -26.212 1.00 76.25 538 SER A N 1
ATOM 4355 C CA . SER A 1 538 ? 27.152 -1.203 -25.564 1.00 76.25 538 SER A CA 1
ATOM 4356 C C . SER A 1 538 ? 26.629 -2.626 -25.372 1.00 76.25 538 SER A C 1
ATOM 4358 O O . SER A 1 538 ? 25.441 -2.831 -25.077 1.00 76.25 538 SER A O 1
ATOM 4360 N N . VAL A 1 539 ? 27.534 -3.602 -25.467 1.00 74.81 539 VAL A N 1
ATOM 4361 C CA . VAL A 1 539 ? 27.251 -5.010 -25.151 1.00 74.81 539 VAL A CA 1
ATOM 4362 C C . VAL A 1 539 ? 27.047 -5.168 -23.644 1.00 74.81 539 VAL A C 1
ATOM 4364 O O . VAL A 1 539 ? 26.059 -5.756 -23.208 1.00 74.81 539 VAL A O 1
ATOM 4367 N N . THR A 1 540 ? 27.896 -4.531 -22.834 1.00 78.00 540 THR A N 1
ATOM 4368 C CA . THR A 1 540 ? 27.781 -4.566 -21.372 1.00 78.00 540 THR A CA 1
ATOM 4369 C C . THR A 1 540 ? 26.564 -3.778 -20.878 1.00 78.00 540 THR A C 1
ATOM 4371 O O . THR A 1 540 ? 26.270 -2.673 -21.352 1.00 78.00 540 THR A O 1
ATOM 4374 N N . SER A 1 541 ? 25.832 -4.336 -19.912 1.00 84.25 541 SER A N 1
ATOM 4375 C CA . SER A 1 541 ? 24.645 -3.715 -19.318 1.00 84.25 541 SER A CA 1
ATOM 4376 C C . SER A 1 541 ? 25.005 -2.784 -18.157 1.00 84.25 541 SER A C 1
ATOM 4378 O O . SER A 1 541 ? 25.485 -3.230 -17.121 1.00 84.25 541 SER A O 1
ATOM 4380 N N . LYS A 1 542 ? 24.712 -1.486 -18.314 1.00 89.88 542 LYS A N 1
ATOM 4381 C CA . LYS A 1 542 ? 24.931 -0.453 -17.288 1.00 89.88 542 LYS A CA 1
ATOM 4382 C C . LYS A 1 542 ? 24.186 -0.749 -15.983 1.00 89.88 542 LYS A C 1
ATOM 4384 O O . LYS A 1 542 ? 24.811 -0.783 -14.932 1.00 89.88 542 LYS A O 1
ATOM 4389 N N . SER A 1 543 ? 22.881 -1.021 -16.058 1.00 89.88 543 SER A N 1
ATOM 4390 C CA . SER A 1 543 ? 22.072 -1.338 -14.872 1.00 89.88 543 SER A CA 1
ATOM 4391 C C . SER A 1 543 ? 22.543 -2.616 -14.171 1.00 89.88 543 SER A C 1
ATOM 4393 O O . SER A 1 543 ? 22.450 -2.693 -12.955 1.00 89.88 543 SER A O 1
ATOM 4395 N N . LYS A 1 544 ? 23.080 -3.602 -14.914 1.00 87.81 544 LYS A N 1
ATOM 4396 C CA . LYS A 1 544 ? 23.634 -4.828 -14.314 1.00 87.81 544 LYS A CA 1
ATOM 4397 C C . LYS A 1 544 ? 24.858 -4.508 -13.455 1.00 87.81 544 LYS A C 1
ATOM 4399 O O . LYS A 1 544 ? 24.869 -4.853 -12.285 1.00 87.81 544 LYS A O 1
ATOM 4404 N N . ILE A 1 545 ? 25.810 -3.747 -14.006 1.00 87.94 545 ILE A N 1
ATOM 4405 C CA . ILE A 1 545 ? 26.992 -3.280 -13.264 1.00 87.94 545 ILE A CA 1
ATOM 4406 C C . ILE A 1 545 ? 26.571 -2.560 -11.974 1.00 87.94 545 ILE A C 1
ATOM 4408 O O . ILE A 1 545 ? 27.143 -2.811 -10.921 1.00 87.94 545 ILE A O 1
ATOM 4412 N N . MET A 1 546 ? 25.560 -1.687 -12.042 1.00 89.44 546 MET A N 1
ATOM 4413 C CA . MET A 1 546 ? 25.061 -0.966 -10.864 1.00 89.44 546 MET A CA 1
ATOM 4414 C C . MET A 1 546 ? 24.419 -1.889 -9.820 1.00 89.44 546 MET A C 1
ATOM 4416 O O . MET A 1 546 ? 24.675 -1.724 -8.631 1.00 89.44 546 MET A O 1
ATOM 4420 N N . ASN A 1 547 ? 23.601 -2.855 -10.245 1.00 89.56 547 ASN A N 1
ATOM 4421 C CA . ASN A 1 547 ? 22.958 -3.799 -9.329 1.00 89.56 547 ASN A CA 1
ATOM 4422 C C . ASN A 1 547 ? 23.988 -4.668 -8.612 1.00 89.56 547 ASN A C 1
ATOM 4424 O O . ASN A 1 547 ? 23.957 -4.759 -7.389 1.00 89.56 547 ASN A O 1
ATOM 4428 N N . ASP A 1 548 ? 24.932 -5.236 -9.364 1.00 86.00 548 ASP A N 1
ATOM 4429 C CA . ASP A 1 548 ? 25.966 -6.113 -8.815 1.00 86.00 548 ASP A CA 1
ATOM 4430 C C . ASP A 1 548 ? 26.951 -5.337 -7.915 1.00 86.00 548 ASP A C 1
ATOM 4432 O O . ASP A 1 548 ? 27.584 -5.911 -7.029 1.00 86.00 548 ASP A O 1
ATOM 4436 N N . MET A 1 549 ? 27.069 -4.015 -8.111 1.00 84.06 549 MET A N 1
ATOM 4437 C CA . MET A 1 549 ? 27.759 -3.126 -7.174 1.00 84.06 549 MET A CA 1
ATOM 4438 C C . MET A 1 549 ? 26.999 -2.991 -5.864 1.00 84.06 549 MET A C 1
ATOM 4440 O O . MET A 1 549 ? 27.605 -3.182 -4.818 1.00 84.06 549 MET A O 1
ATOM 4444 N N . MET A 1 550 ? 25.709 -2.640 -5.917 1.00 80.94 550 MET A N 1
ATOM 4445 C CA . MET A 1 550 ? 24.907 -2.325 -4.730 1.00 80.94 550 MET A CA 1
ATOM 4446 C C . MET A 1 550 ? 24.562 -3.559 -3.887 1.00 80.94 550 MET A C 1
ATOM 4448 O O . MET A 1 550 ? 24.542 -3.463 -2.661 1.00 80.94 550 MET A O 1
ATOM 4452 N N . TYR A 1 551 ? 24.309 -4.707 -4.526 1.00 74.38 551 TYR A N 1
ATOM 4453 C CA . TYR A 1 551 ? 23.831 -5.927 -3.877 1.00 74.38 551 TYR A CA 1
ATOM 4454 C C . TYR A 1 551 ? 24.681 -7.136 -4.256 1.00 74.38 551 TYR A C 1
ATOM 4456 O O . TYR A 1 551 ? 24.626 -7.632 -5.377 1.00 74.38 551 TYR A O 1
ATOM 4464 N N . LYS A 1 552 ? 25.389 -7.702 -3.273 1.00 63.41 552 LYS A N 1
ATOM 4465 C CA . LYS A 1 552 ? 26.171 -8.937 -3.466 1.00 63.41 552 LYS A CA 1
ATOM 4466 C C . LYS A 1 552 ? 25.304 -10.185 -3.682 1.00 63.41 552 LYS A C 1
ATOM 4468 O O . LYS A 1 552 ? 25.784 -11.150 -4.266 1.00 63.41 552 LYS A O 1
ATOM 4473 N N . ASN A 1 553 ? 24.043 -10.154 -3.243 1.00 59.47 553 ASN A N 1
ATOM 4474 C CA . ASN A 1 553 ? 23.126 -11.302 -3.253 1.00 59.47 553 ASN A CA 1
ATOM 4475 C C . ASN A 1 553 ? 22.086 -11.262 -4.394 1.00 59.47 553 ASN A C 1
ATOM 4477 O O . ASN A 1 553 ? 21.124 -12.019 -4.362 1.00 59.47 553 ASN A O 1
ATOM 4481 N N . GLY A 1 554 ? 22.260 -10.401 -5.406 1.00 65.44 554 GLY A N 1
ATOM 4482 C CA . GLY A 1 554 ? 21.495 -10.496 -6.657 1.00 65.44 554 GLY A CA 1
ATOM 4483 C C . GLY A 1 554 ? 20.101 -9.854 -6.684 1.00 65.44 554 GLY A C 1
ATOM 4484 O O . GLY A 1 554 ? 19.348 -10.142 -7.611 1.00 65.44 554 GLY A O 1
ATOM 4485 N N . HIS A 1 555 ? 19.746 -8.972 -5.737 1.00 82.31 555 HIS A N 1
ATOM 4486 C CA . HIS A 1 555 ? 18.516 -8.163 -5.824 1.00 82.31 555 HIS A CA 1
ATOM 4487 C C . HIS A 1 555 ? 18.666 -7.045 -6.879 1.00 82.31 555 HIS A C 1
ATOM 4489 O O . HIS A 1 555 ? 19.514 -6.164 -6.716 1.00 82.31 555 HIS A O 1
ATOM 4495 N N . PRO A 1 556 ? 17.885 -7.037 -7.976 1.00 86.56 556 PRO A N 1
ATOM 4496 C CA . PRO A 1 556 ? 18.058 -6.076 -9.065 1.00 86.56 556 PRO A CA 1
ATOM 4497 C C . PRO A 1 556 ? 17.294 -4.764 -8.806 1.00 86.56 556 PRO A C 1
ATOM 4499 O O . PRO A 1 556 ? 16.185 -4.549 -9.298 1.00 86.56 556 PRO A O 1
ATOM 4502 N N . THR A 1 557 ? 17.919 -3.848 -8.069 1.00 88.94 557 THR A N 1
ATOM 4503 C CA . THR A 1 557 ? 17.371 -2.516 -7.747 1.00 88.94 557 THR A CA 1
ATOM 4504 C C . THR A 1 557 ? 16.991 -1.687 -8.976 1.00 88.94 557 THR A C 1
ATOM 4506 O O . THR A 1 557 ? 15.922 -1.069 -9.005 1.00 88.94 557 THR A O 1
ATOM 4509 N N . PHE A 1 558 ? 17.853 -1.668 -9.994 1.00 91.25 558 PHE A N 1
ATOM 4510 C CA . PHE A 1 558 ? 17.601 -1.043 -11.290 1.00 91.25 558 PHE A CA 1
ATOM 4511 C C . PHE A 1 558 ? 17.190 -2.098 -12.315 1.00 91.25 558 PHE A C 1
ATOM 4513 O O . PHE A 1 558 ? 17.848 -3.129 -12.468 1.00 91.25 558 PHE A O 1
ATOM 4520 N N . PHE A 1 559 ? 16.152 -1.819 -13.103 1.00 89.06 559 PHE A N 1
ATOM 4521 C CA . PHE A 1 559 ? 15.752 -2.737 -14.168 1.00 89.06 559 PHE A CA 1
ATOM 4522 C C . PHE A 1 559 ? 16.850 -2.829 -15.242 1.00 89.06 559 PHE A C 1
ATOM 4524 O O . PHE A 1 559 ? 17.403 -1.817 -15.694 1.00 89.06 559 PHE A O 1
ATOM 4531 N N . SER A 1 560 ? 17.192 -4.054 -15.644 1.00 87.25 560 SER A N 1
ATOM 4532 C CA . SER A 1 560 ? 18.264 -4.338 -16.600 1.00 87.25 560 SER A CA 1
ATOM 4533 C C . SER A 1 560 ? 17.762 -5.196 -17.760 1.00 87.25 560 SER A C 1
ATOM 4535 O O . SER A 1 560 ? 16.767 -5.899 -17.634 1.00 87.25 560 SER A O 1
ATOM 4537 N N . ARG A 1 561 ? 18.508 -5.212 -18.871 1.00 82.94 561 ARG A N 1
ATOM 4538 C CA . ARG A 1 561 ? 18.203 -6.073 -20.029 1.00 82.94 561 ARG A CA 1
ATOM 4539 C C . ARG A 1 561 ? 18.238 -7.582 -19.729 1.00 82.94 561 ARG A C 1
ATOM 4541 O O . ARG A 1 561 ? 17.820 -8.373 -20.559 1.00 82.94 561 ARG A O 1
ATOM 4548 N N . HIS A 1 562 ? 18.803 -7.974 -18.584 1.00 81.50 562 HIS A N 1
ATOM 4549 C CA . HIS A 1 562 ? 18.875 -9.367 -18.133 1.00 81.50 562 HIS A CA 1
ATOM 4550 C C . HIS A 1 562 ? 17.699 -9.745 -17.225 1.00 81.50 562 HIS A C 1
ATOM 4552 O O . HIS A 1 562 ? 17.596 -10.891 -16.800 1.00 81.50 562 HIS A O 1
ATOM 4558 N N . CYS A 1 563 ? 16.834 -8.785 -16.892 1.00 84.88 563 CYS A N 1
ATOM 4559 C CA . CYS A 1 563 ? 15.627 -9.045 -16.129 1.00 84.88 563 CYS A CA 1
ATOM 4560 C C . CYS A 1 563 ? 14.581 -9.729 -17.017 1.00 84.88 563 CYS A C 1
ATOM 4562 O O . CYS A 1 563 ? 14.487 -9.469 -18.220 1.00 84.88 563 CYS A O 1
ATOM 4564 N N . ARG A 1 564 ? 13.764 -10.585 -16.401 1.00 81.94 564 ARG A N 1
ATOM 4565 C CA . ARG A 1 564 ? 12.655 -11.260 -17.074 1.00 81.94 564 ARG A CA 1
ATOM 4566 C C . ARG A 1 564 ? 11.677 -10.237 -17.669 1.00 81.94 564 ARG A C 1
ATOM 4568 O O . ARG A 1 564 ? 11.391 -9.218 -17.044 1.00 81.94 564 ARG A O 1
ATOM 4575 N N . GLY A 1 565 ? 11.182 -10.516 -18.876 1.00 77.31 565 GLY A N 1
ATOM 4576 C CA . GLY A 1 565 ? 10.226 -9.656 -19.580 1.00 77.31 565 GLY A CA 1
ATOM 4577 C C . GLY A 1 565 ? 10.837 -8.410 -20.230 1.00 77.31 565 GLY A C 1
ATOM 4578 O O . GLY A 1 565 ? 10.089 -7.582 -20.741 1.00 77.31 565 GLY A O 1
ATOM 4579 N N . SER A 1 566 ? 12.166 -8.249 -20.215 1.00 81.88 566 SER A N 1
ATOM 4580 C CA . SER A 1 566 ? 12.825 -7.147 -20.919 1.00 81.88 566 SER A CA 1
ATOM 4581 C C . SER A 1 566 ? 12.716 -7.313 -22.437 1.00 81.88 566 SER A C 1
ATOM 4583 O O . SER A 1 566 ? 12.975 -8.387 -22.975 1.00 81.88 566 SER A O 1
ATOM 4585 N N . THR A 1 567 ? 12.389 -6.220 -23.123 1.00 77.12 567 THR A N 1
ATOM 4586 C CA . THR A 1 567 ? 12.311 -6.135 -24.587 1.00 77.12 567 THR A CA 1
ATOM 4587 C C . THR A 1 567 ? 13.147 -4.970 -25.111 1.00 77.12 567 THR A C 1
ATOM 4589 O O . THR A 1 567 ? 13.546 -4.065 -24.372 1.00 77.12 567 THR A O 1
ATOM 4592 N N . THR A 1 568 ? 13.448 -4.995 -26.409 1.00 68.69 568 THR A N 1
ATOM 4593 C CA . THR A 1 568 ? 14.116 -3.887 -27.110 1.00 68.69 568 THR A CA 1
ATOM 4594 C C . THR A 1 568 ? 13.165 -2.716 -27.382 1.00 68.69 568 THR A C 1
ATOM 4596 O O . THR A 1 568 ? 13.619 -1.575 -27.472 1.00 68.69 568 THR A O 1
ATOM 4599 N N . THR A 1 569 ? 11.860 -2.986 -27.465 1.00 68.25 569 THR A N 1
ATOM 4600 C CA . THR A 1 569 ? 10.767 -2.032 -27.686 1.00 68.25 569 THR A CA 1
ATOM 4601 C C . THR A 1 569 ? 10.291 -1.429 -26.360 1.00 68.25 569 THR A C 1
ATOM 4603 O O . THR A 1 569 ? 9.343 -1.901 -25.741 1.00 68.25 569 THR A O 1
ATOM 4606 N N . ARG A 1 570 ? 10.974 -0.377 -25.899 1.00 81.56 570 ARG A N 1
ATOM 4607 C CA . ARG A 1 570 ? 10.558 0.437 -24.740 1.00 81.56 570 ARG A CA 1
ATOM 4608 C C . ARG A 1 570 ? 10.020 1.784 -25.212 1.00 81.56 570 ARG A C 1
ATOM 4610 O O . ARG A 1 570 ? 10.623 2.401 -26.090 1.00 81.56 570 ARG A O 1
ATOM 4617 N N . VAL A 1 571 ? 8.928 2.244 -24.616 1.00 84.00 571 VAL A N 1
ATOM 4618 C CA . VAL A 1 571 ? 8.204 3.439 -25.070 1.00 84.00 571 VAL A CA 1
ATOM 4619 C C . VAL A 1 571 ? 8.410 4.626 -24.129 1.00 84.00 571 VAL A C 1
ATOM 4621 O O . VAL A 1 571 ? 8.680 5.730 -24.592 1.00 84.00 571 VAL A O 1
ATOM 4624 N N . LEU A 1 572 ? 8.317 4.410 -22.814 1.00 88.88 572 LEU A N 1
ATOM 4625 C CA . LEU A 1 572 ? 8.248 5.486 -21.815 1.00 88.88 572 LEU A CA 1
ATOM 4626 C C . LEU A 1 572 ? 9.531 5.647 -20.983 1.00 88.88 572 LEU A C 1
ATOM 4628 O O . LEU A 1 572 ? 9.643 6.579 -20.193 1.00 88.88 572 LEU A O 1
ATOM 4632 N N . LEU A 1 573 ? 10.510 4.748 -21.136 1.00 88.62 573 LEU A N 1
ATOM 4633 C CA . LEU A 1 573 ? 11.716 4.731 -20.297 1.00 88.62 573 LEU A CA 1
ATOM 4634 C C . LEU A 1 573 ? 12.877 5.593 -20.839 1.00 88.62 573 LEU A C 1
ATOM 4636 O O . LEU A 1 573 ? 13.814 5.897 -20.101 1.00 88.62 573 LEU A O 1
ATOM 4640 N N . GLU A 1 574 ? 12.879 5.969 -22.122 1.00 88.56 574 GLU A N 1
ATOM 4641 C CA . GLU A 1 574 ? 13.991 6.743 -22.698 1.00 88.56 574 GLU A CA 1
ATOM 4642 C C . GLU A 1 574 ? 14.072 8.153 -22.092 1.00 88.56 574 GLU A C 1
ATOM 4644 O O . GLU A 1 574 ? 13.102 8.902 -22.102 1.00 88.56 574 GLU A O 1
ATOM 4649 N N . GLY A 1 575 ? 15.239 8.530 -21.558 1.00 89.50 575 GLY A N 1
ATOM 4650 C CA . GLY A 1 575 ? 15.446 9.834 -20.923 1.00 89.50 575 GLY A CA 1
ATOM 4651 C C . GLY A 1 575 ? 14.985 9.924 -19.465 1.00 89.50 575 GLY A C 1
ATOM 4652 O O . GLY A 1 575 ? 15.199 10.968 -18.845 1.00 89.50 575 GLY A O 1
ATOM 4653 N N . VAL A 1 576 ? 14.412 8.853 -18.900 1.00 94.31 576 VAL A N 1
ATOM 4654 C CA . VAL A 1 576 ? 14.112 8.748 -17.464 1.00 94.31 576 VAL A CA 1
ATOM 4655 C C . VAL A 1 576 ? 15.408 8.524 -16.681 1.00 94.31 576 VAL A C 1
ATOM 4657 O O . VAL A 1 576 ? 16.218 7.666 -17.038 1.00 94.31 576 VAL A O 1
ATOM 4660 N N . ALA A 1 577 ? 15.612 9.262 -15.592 1.00 95.44 577 ALA A N 1
ATOM 4661 C CA . ALA A 1 577 ? 16.682 8.983 -14.635 1.00 95.44 577 ALA A CA 1
ATOM 4662 C C . ALA A 1 577 ? 16.083 8.399 -13.355 1.00 95.44 577 ALA A C 1
ATOM 4664 O O . ALA A 1 577 ? 15.245 9.046 -12.739 1.00 95.44 577 ALA A O 1
ATOM 4665 N N . GLU A 1 578 ? 16.511 7.206 -12.941 1.00 94.88 578 GLU A N 1
ATOM 4666 C CA . GLU A 1 578 ? 16.116 6.603 -11.659 1.00 94.88 578 GLU A CA 1
ATOM 4667 C C . GLU A 1 578 ? 17.214 6.805 -10.603 1.00 94.88 578 GLU A C 1
ATOM 4669 O O . GLU A 1 578 ? 18.397 6.787 -10.940 1.00 94.88 578 GLU A O 1
ATOM 4674 N N . ILE A 1 579 ? 16.844 6.949 -9.331 1.00 92.81 579 ILE A N 1
ATOM 4675 C CA . ILE A 1 579 ? 17.744 7.068 -8.181 1.00 92.81 579 ILE A CA 1
ATOM 4676 C C . ILE A 1 579 ? 17.472 5.959 -7.156 1.00 92.81 579 ILE A C 1
ATOM 4678 O O . ILE A 1 579 ? 16.327 5.593 -6.901 1.00 92.81 579 ILE A O 1
ATOM 4682 N N . SER A 1 580 ? 18.533 5.430 -6.555 1.00 91.31 580 SER A N 1
ATOM 4683 C CA . SER A 1 580 ? 18.484 4.554 -5.380 1.00 91.31 580 SER A CA 1
ATOM 4684 C C . SER A 1 580 ? 19.648 4.884 -4.445 1.00 91.31 580 SER A C 1
ATOM 4686 O O . SER A 1 580 ? 20.545 5.640 -4.815 1.00 91.31 580 SER A O 1
ATOM 4688 N N . TRP A 1 581 ? 19.651 4.349 -3.230 1.00 87.69 581 TRP A N 1
ATOM 4689 C CA . TRP A 1 581 ? 20.669 4.631 -2.221 1.00 87.69 581 TRP A CA 1
ATOM 4690 C C . TRP A 1 581 ? 21.183 3.353 -1.570 1.00 87.69 581 TRP A C 1
ATOM 4692 O O . TRP A 1 581 ? 20.444 2.399 -1.347 1.00 87.69 581 TRP A O 1
ATOM 4702 N N . TYR A 1 582 ? 22.474 3.359 -1.264 1.00 85.62 582 TYR A N 1
ATOM 4703 C CA . TYR A 1 582 ? 23.170 2.311 -0.541 1.00 85.62 582 TYR A CA 1
ATOM 4704 C C . TYR A 1 582 ? 23.367 2.722 0.918 1.00 85.62 582 TYR A C 1
ATOM 4706 O O . TYR A 1 582 ? 23.868 3.819 1.193 1.00 85.62 582 TYR A O 1
ATOM 4714 N N . LEU A 1 583 ? 23.004 1.822 1.833 1.00 81.50 583 LEU A N 1
ATOM 4715 C CA . LEU A 1 583 ? 23.128 1.995 3.277 1.00 81.50 583 LEU A CA 1
ATOM 4716 C C . LEU A 1 583 ? 24.114 0.951 3.823 1.00 81.50 583 LEU A C 1
ATOM 4718 O O . LEU A 1 583 ? 23.869 -0.241 3.651 1.00 81.50 583 LEU A O 1
ATOM 4722 N N . PRO A 1 584 ? 25.225 1.363 4.456 1.00 78.00 584 PRO A N 1
ATOM 4723 C CA . PRO A 1 584 ? 26.181 0.425 5.029 1.00 78.00 584 PRO A CA 1
ATOM 4724 C C . PRO A 1 584 ? 25.608 -0.288 6.264 1.00 78.00 584 PRO A C 1
ATOM 4726 O O . PRO A 1 584 ? 24.809 0.280 7.010 1.00 78.00 584 PRO A O 1
ATOM 4729 N N . GLU A 1 585 ? 26.044 -1.530 6.486 1.00 70.81 585 GLU A N 1
ATOM 4730 C CA . GLU A 1 585 ? 25.691 -2.373 7.640 1.00 70.81 585 GLU A CA 1
ATOM 4731 C C . GLU A 1 585 ? 26.688 -2.230 8.810 1.00 70.81 585 GLU A C 1
ATOM 4733 O O . GLU A 1 585 ? 26.494 -2.818 9.874 1.00 70.81 585 GLU A O 1
ATOM 4738 N N . GLY A 1 586 ? 27.784 -1.490 8.621 1.00 69.56 586 GLY A N 1
ATOM 4739 C CA . GLY A 1 586 ? 28.904 -1.404 9.559 1.00 69.56 586 GLY A CA 1
ATOM 4740 C C . GLY A 1 586 ? 29.824 -2.633 9.524 1.00 69.56 586 GLY A C 1
ATOM 4741 O O . GLY A 1 586 ? 30.602 -2.854 10.456 1.00 69.56 586 GLY A O 1
ATOM 4742 N N . LYS A 1 587 ? 29.743 -3.461 8.474 1.00 71.69 587 LYS A N 1
ATOM 4743 C CA . LYS A 1 587 ? 30.539 -4.690 8.316 1.00 71.69 587 LYS A CA 1
ATOM 4744 C C . LYS A 1 587 ? 31.743 -4.431 7.404 1.00 71.69 587 LYS A C 1
ATOM 4746 O O . LYS A 1 587 ? 31.698 -3.626 6.484 1.00 71.69 587 LYS A O 1
ATOM 4751 N N . LYS A 1 588 ? 32.828 -5.205 7.573 1.00 66.69 588 LYS A N 1
ATOM 4752 C CA . LYS A 1 588 ? 34.004 -5.156 6.664 1.00 66.69 588 LYS A CA 1
ATOM 4753 C C . LYS A 1 588 ? 33.662 -5.490 5.204 1.00 66.69 588 LYS A C 1
ATOM 4755 O O . LYS A 1 588 ? 34.472 -5.258 4.314 1.00 66.69 588 LYS A O 1
ATOM 4760 N N . SER A 1 589 ? 32.505 -6.107 4.977 1.00 66.31 589 SER A N 1
ATOM 4761 C CA . SER A 1 589 ? 31.977 -6.455 3.663 1.00 66.31 589 SER A CA 1
ATOM 4762 C C . SER A 1 589 ? 31.285 -5.294 2.946 1.00 66.31 589 SER A C 1
ATOM 4764 O O . SER A 1 589 ? 30.896 -5.492 1.794 1.00 66.31 589 SER A O 1
ATOM 4766 N N . ASP A 1 590 ? 31.114 -4.138 3.582 1.00 71.12 590 ASP A N 1
ATOM 4767 C CA . ASP A 1 590 ? 30.386 -3.009 3.007 1.00 71.12 590 ASP A CA 1
ATOM 4768 C C . ASP A 1 590 ? 31.145 -2.359 1.842 1.00 71.12 590 ASP A C 1
ATOM 4770 O O . ASP A 1 590 ? 32.375 -2.370 1.787 1.00 71.12 590 ASP A O 1
ATOM 4774 N N . ILE A 1 591 ? 30.403 -1.782 0.891 1.00 71.44 591 ILE A N 1
ATOM 4775 C CA . ILE A 1 591 ? 30.961 -1.069 -0.274 1.00 71.44 591 ILE A CA 1
ATOM 4776 C C . ILE A 1 591 ? 31.729 0.191 0.156 1.00 71.44 591 ILE A C 1
ATOM 4778 O O . ILE A 1 591 ? 32.721 0.577 -0.468 1.00 71.44 591 ILE A O 1
ATOM 4782 N N . SER A 1 592 ? 31.233 0.852 1.200 1.00 71.69 592 SER A N 1
ATOM 4783 C CA . SER A 1 592 ? 31.762 2.088 1.767 1.00 71.69 592 SER A CA 1
ATOM 4784 C C . SER A 1 592 ? 31.333 2.212 3.220 1.00 71.69 592 SER A C 1
ATOM 4786 O O . SER A 1 592 ? 30.302 1.671 3.609 1.00 71.69 592 SER A O 1
ATOM 4788 N N . GLU A 1 593 ? 32.110 2.962 3.995 1.00 68.44 593 GLU A N 1
ATOM 4789 C CA . GLU A 1 593 ? 31.791 3.341 5.374 1.00 68.44 593 GLU A CA 1
ATOM 4790 C C . GLU A 1 593 ? 30.644 4.367 5.441 1.00 68.44 593 GLU A C 1
ATOM 4792 O O . GLU A 1 593 ? 29.980 4.498 6.465 1.00 68.44 593 GLU A O 1
ATOM 4797 N N . SER A 1 594 ? 30.391 5.086 4.342 1.00 71.69 594 SER A N 1
ATOM 4798 C CA . SER A 1 594 ? 29.352 6.112 4.224 1.00 71.69 594 SER A CA 1
ATOM 4799 C C . SER A 1 594 ? 28.266 5.740 3.209 1.00 71.69 594 SER A C 1
ATOM 4801 O O . SER A 1 594 ? 28.501 5.004 2.247 1.00 71.69 594 SER A O 1
ATOM 4803 N N . CYS A 1 595 ? 27.062 6.280 3.421 1.00 80.88 595 CYS A N 1
ATOM 4804 C CA . CYS A 1 595 ? 25.925 6.115 2.515 1.00 80.88 595 CYS A CA 1
ATOM 4805 C C . CYS A 1 595 ? 26.191 6.777 1.154 1.00 80.88 595 CYS A C 1
ATOM 4807 O O . CYS A 1 595 ? 26.836 7.822 1.084 1.00 80.88 595 CYS A O 1
ATOM 4809 N N . MET A 1 596 ? 25.650 6.202 0.079 1.00 86.44 596 MET A N 1
ATOM 4810 C CA . MET A 1 596 ? 25.823 6.684 -1.300 1.00 86.44 596 MET A CA 1
ATOM 4811 C C . MET A 1 596 ? 24.494 6.695 -2.049 1.00 86.44 596 MET A C 1
ATOM 4813 O O . MET A 1 596 ? 23.692 5.785 -1.868 1.00 86.44 596 MET A O 1
ATOM 4817 N N . ALA A 1 597 ? 24.282 7.664 -2.941 1.00 90.06 597 ALA A N 1
ATOM 4818 C CA . ALA A 1 597 ? 23.186 7.622 -3.908 1.00 90.06 597 ALA A CA 1
ATOM 4819 C C . ALA A 1 597 ? 23.701 7.240 -5.295 1.00 90.06 597 ALA A C 1
ATOM 4821 O O . ALA A 1 597 ? 24.728 7.740 -5.748 1.00 90.06 597 ALA A O 1
ATOM 4822 N N . PHE A 1 598 ? 22.951 6.392 -5.986 1.00 92.31 598 PHE A N 1
ATOM 4823 C CA . PHE A 1 598 ? 23.228 5.928 -7.336 1.00 92.31 598 PHE A CA 1
ATOM 4824 C C . PHE A 1 598 ? 22.129 6.405 -8.278 1.00 92.31 598 PHE A C 1
ATOM 4826 O O . PHE A 1 598 ? 20.950 6.170 -8.018 1.00 92.31 598 PHE A O 1
ATOM 4833 N N . ILE A 1 599 ? 22.509 7.049 -9.382 1.00 95.44 599 ILE A N 1
ATOM 4834 C CA . ILE A 1 599 ? 21.577 7.525 -10.409 1.00 95.44 599 ILE A CA 1
ATOM 4835 C C . ILE A 1 599 ? 21.828 6.792 -11.724 1.00 95.44 599 ILE A C 1
ATOM 4837 O O . ILE A 1 599 ? 22.958 6.706 -12.202 1.00 95.44 599 ILE A O 1
ATOM 4841 N N . ASN A 1 600 ? 20.761 6.296 -12.341 1.00 95.50 600 ASN A N 1
ATOM 4842 C CA . ASN A 1 600 ? 20.773 5.560 -13.597 1.00 95.50 600 ASN A CA 1
ATOM 4843 C C . ASN A 1 600 ? 19.993 6.336 -14.672 1.00 95.50 600 ASN A C 1
ATOM 4845 O O . ASN A 1 600 ? 18.766 6.311 -14.671 1.00 95.50 600 ASN A O 1
ATOM 4849 N N . LEU A 1 601 ? 20.682 7.000 -15.613 1.00 95.44 601 LEU A N 1
ATOM 4850 C CA . LEU A 1 601 ? 20.028 7.624 -16.779 1.00 95.44 601 LEU A CA 1
ATOM 4851 C C . LEU A 1 601 ? 19.719 6.577 -17.862 1.00 95.44 601 LEU A C 1
ATOM 4853 O O . LEU A 1 601 ? 20.649 6.009 -18.445 1.00 95.44 601 LEU A O 1
ATOM 4857 N N . HIS A 1 602 ? 18.448 6.315 -18.148 1.00 91.19 602 HIS A N 1
ATOM 4858 C CA . HIS A 1 602 ? 18.030 5.382 -19.195 1.00 91.19 602 HIS A CA 1
ATOM 4859 C C . HIS A 1 602 ? 18.114 6.007 -20.590 1.00 91.19 602 HIS A C 1
ATOM 4861 O O . HIS A 1 602 ? 17.885 7.199 -20.778 1.00 91.19 602 HIS A O 1
ATOM 4867 N N . GLY A 1 603 ? 18.435 5.182 -21.589 1.00 88.81 603 GLY A N 1
ATOM 4868 C CA . GLY A 1 603 ? 18.610 5.626 -22.975 1.00 88.81 603 GLY A CA 1
ATOM 4869 C C . GLY A 1 603 ? 20.066 5.896 -23.365 1.00 88.81 603 GLY A C 1
ATOM 4870 O O . GLY A 1 603 ? 21.006 5.319 -22.809 1.00 88.81 603 GLY A O 1
ATOM 4871 N N . ASP A 1 604 ? 20.242 6.705 -24.406 1.00 89.69 604 ASP A N 1
ATOM 4872 C CA . ASP A 1 604 ? 21.540 7.209 -24.858 1.00 89.69 604 ASP A CA 1
ATOM 4873 C C . ASP A 1 604 ? 21.691 8.664 -24.412 1.00 89.69 604 ASP A C 1
ATOM 4875 O O . ASP A 1 604 ? 20.916 9.529 -24.821 1.00 89.69 604 ASP A O 1
ATOM 4879 N N . ALA A 1 605 ? 22.696 8.947 -23.583 1.00 90.94 605 ALA A N 1
ATOM 4880 C CA . ALA A 1 605 ? 22.902 10.281 -23.030 1.00 90.94 605 ALA A CA 1
ATOM 4881 C C . ALA A 1 605 ? 23.214 11.337 -24.111 1.00 90.94 605 ALA A C 1
ATOM 4883 O O . ALA A 1 605 ? 22.996 12.526 -23.878 1.00 90.94 605 ALA A O 1
ATOM 4884 N N . CYS A 1 606 ? 23.644 10.936 -25.316 1.00 89.81 606 CYS A N 1
ATOM 4885 C CA . CYS A 1 606 ? 23.779 11.857 -26.448 1.00 89.81 606 CYS A CA 1
ATOM 4886 C C . CYS A 1 606 ? 22.446 12.520 -26.844 1.00 89.81 606 CYS A C 1
ATOM 4888 O O . CYS A 1 606 ? 22.460 13.679 -27.258 1.00 89.81 606 CYS A O 1
ATOM 4890 N N . LYS A 1 607 ? 21.311 11.827 -26.664 1.00 90.06 607 LYS A N 1
ATOM 4891 C CA . LYS A 1 607 ? 19.962 12.299 -27.029 1.00 90.06 607 LYS A CA 1
ATOM 4892 C C . LYS A 1 607 ? 19.290 13.171 -25.960 1.00 90.06 607 LYS A C 1
ATOM 4894 O O . LYS A 1 607 ? 18.254 13.767 -26.231 1.00 90.06 607 LYS A O 1
ATOM 4899 N N . HIS A 1 608 ? 19.868 13.263 -24.761 1.00 91.19 608 HIS A N 1
ATOM 4900 C CA . HIS A 1 608 ? 19.229 13.868 -23.583 1.00 91.19 608 HIS A CA 1
ATOM 4901 C C . HIS A 1 608 ? 20.108 14.963 -22.943 1.00 91.19 608 HIS A C 1
ATOM 4903 O O . HIS A 1 608 ? 20.536 14.832 -21.793 1.00 91.19 608 HIS A O 1
ATOM 4909 N N . PRO A 1 609 ? 20.435 16.051 -23.674 1.00 90.81 609 PRO A N 1
ATOM 4910 C CA . PRO A 1 609 ? 21.401 17.055 -23.224 1.00 90.81 609 PRO A CA 1
ATOM 4911 C C . PRO A 1 609 ? 20.985 17.787 -21.940 1.00 90.81 609 PRO A C 1
ATOM 4913 O O . PRO A 1 609 ? 21.849 18.054 -21.108 1.00 90.81 609 PRO A O 1
ATOM 4916 N N . GLN A 1 610 ? 19.693 18.088 -21.765 1.00 90.94 610 GLN A N 1
ATOM 4917 C CA . GLN A 1 610 ? 19.179 18.780 -20.576 1.00 90.94 610 GLN A CA 1
ATOM 4918 C C . GLN A 1 610 ? 19.317 17.912 -19.319 1.00 90.94 610 GLN A C 1
ATOM 4920 O O . GLN A 1 610 ? 19.846 18.368 -18.306 1.00 90.94 610 GLN A O 1
ATOM 4925 N N . GLN A 1 611 ? 18.933 16.632 -19.401 1.00 93.06 611 GLN A N 1
ATOM 4926 C CA . GLN A 1 611 ? 19.128 15.666 -18.319 1.00 93.06 611 GLN A CA 1
ATOM 4927 C C . GLN A 1 611 ? 20.613 15.521 -17.983 1.00 93.06 611 GLN A C 1
ATOM 4929 O O . GLN A 1 611 ? 20.977 15.558 -16.813 1.00 93.06 611 GLN A O 1
ATOM 4934 N N . VAL A 1 612 ? 21.487 15.399 -18.991 1.00 93.31 612 VAL A N 1
ATOM 4935 C CA . VAL A 1 612 ? 22.938 15.298 -18.772 1.00 93.31 612 VAL A CA 1
ATOM 4936 C C . VAL A 1 612 ? 23.468 16.531 -18.046 1.00 93.31 612 VAL A C 1
ATOM 4938 O O . VAL A 1 612 ? 24.177 16.379 -17.055 1.00 93.31 612 VAL A O 1
ATOM 4941 N N . GLN A 1 613 ? 23.099 17.736 -18.485 1.00 92.00 613 GLN A N 1
ATOM 4942 C CA . GLN A 1 613 ? 23.536 18.980 -17.855 1.00 92.00 613 GLN A CA 1
ATOM 4943 C C . GLN A 1 613 ? 23.109 19.048 -16.384 1.00 92.00 613 GLN A C 1
ATOM 4945 O O . GLN A 1 613 ? 23.945 19.305 -15.517 1.00 92.00 613 GLN A O 1
ATOM 4950 N N . PHE A 1 614 ? 21.842 18.763 -16.080 1.00 92.38 614 PHE A N 1
ATOM 4951 C CA . PHE A 1 614 ? 21.362 18.722 -14.700 1.00 92.38 614 PHE A CA 1
ATOM 4952 C C . PHE A 1 614 ? 22.095 17.660 -13.869 1.00 92.38 614 PHE A C 1
ATOM 4954 O O . PHE A 1 614 ? 22.639 17.966 -12.806 1.00 92.38 614 PHE A O 1
ATOM 4961 N N . LEU A 1 615 ? 22.192 16.431 -14.386 1.00 93.31 615 LEU A N 1
ATOM 4962 C CA . LEU A 1 615 ? 22.844 15.320 -13.699 1.00 93.31 615 LEU A CA 1
ATOM 4963 C C . LEU A 1 615 ? 24.328 15.597 -13.431 1.00 93.31 615 LEU A C 1
ATOM 4965 O O . LEU A 1 615 ? 24.822 15.259 -12.359 1.00 93.31 615 LEU A O 1
ATOM 4969 N N . THR A 1 616 ? 25.042 16.260 -14.346 1.00 91.75 616 THR A N 1
ATOM 4970 C CA . THR A 1 616 ? 26.446 16.645 -14.114 1.00 91.75 616 THR A CA 1
ATOM 4971 C C . THR A 1 616 ? 26.624 17.643 -12.974 1.00 91.75 616 THR A C 1
ATOM 4973 O O . THR A 1 616 ? 27.638 17.571 -12.282 1.00 91.75 616 THR A O 1
ATOM 4976 N N . GLY A 1 617 ? 25.638 18.518 -12.740 1.00 88.19 617 GLY A N 1
ATOM 4977 C CA . GLY A 1 617 ? 25.655 19.486 -11.641 1.00 88.19 617 GLY A CA 1
ATOM 4978 C C . GLY A 1 617 ? 25.433 18.846 -10.268 1.00 88.19 617 GLY A C 1
ATOM 4979 O O . GLY A 1 617 ? 26.072 19.246 -9.293 1.00 88.19 617 GLY A O 1
ATOM 4980 N N . ILE A 1 618 ? 24.576 17.820 -10.199 1.00 89.44 618 ILE A N 1
ATOM 4981 C CA . ILE A 1 618 ? 24.244 17.137 -8.937 1.00 89.44 618 ILE A CA 1
ATOM 4982 C C . ILE A 1 618 ? 25.172 15.963 -8.602 1.00 89.44 618 ILE A C 1
ATOM 4984 O O . ILE A 1 618 ? 25.144 15.470 -7.478 1.00 89.44 618 ILE A O 1
ATOM 4988 N N . SER A 1 619 ? 25.973 15.489 -9.561 1.00 91.56 619 SER A N 1
ATOM 4989 C CA . SER A 1 619 ? 26.835 14.317 -9.376 1.00 91.56 619 SER A CA 1
ATOM 4990 C C . SER A 1 619 ? 28.121 14.662 -8.631 1.00 91.56 619 SER A C 1
ATOM 4992 O O . SER A 1 619 ? 28.800 15.637 -8.948 1.00 91.56 619 SER A O 1
ATOM 4994 N N . SER A 1 620 ? 28.503 13.802 -7.693 1.00 91.38 620 SER A N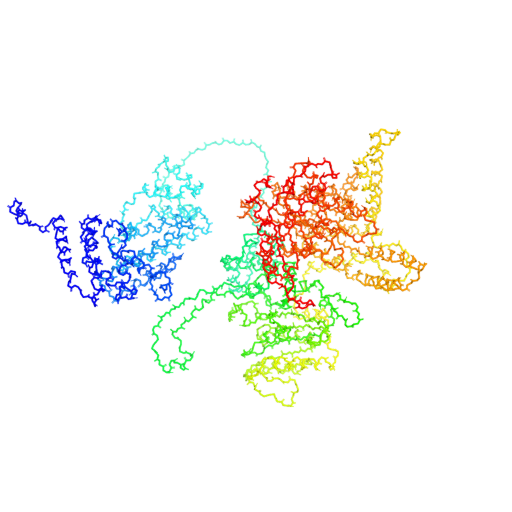 1
ATOM 4995 C CA . SER A 1 620 ? 29.836 13.775 -7.088 1.00 91.38 620 SER A CA 1
ATOM 4996 C C . SER A 1 620 ? 30.833 13.064 -7.999 1.00 91.38 620 SER A C 1
ATOM 4998 O O . SER A 1 620 ? 31.963 13.517 -8.143 1.00 91.38 620 SER A O 1
ATOM 5000 N N . VAL A 1 621 ? 30.407 11.957 -8.620 1.00 92.00 621 VAL A N 1
ATOM 5001 C CA . VAL A 1 621 ? 31.196 11.158 -9.569 1.00 92.00 621 VAL A CA 1
ATOM 5002 C C . VAL A 1 621 ? 30.293 10.703 -10.710 1.00 92.00 621 VAL A C 1
ATOM 5004 O O . VAL A 1 621 ? 29.162 10.275 -10.480 1.00 92.00 621 VAL A O 1
ATOM 5007 N N . ILE A 1 622 ? 30.791 10.762 -11.943 1.00 93.44 622 ILE A N 1
ATOM 5008 C CA . ILE A 1 622 ? 30.075 10.254 -13.119 1.00 93.44 622 ILE A CA 1
ATOM 5009 C C . ILE A 1 622 ? 30.778 9.001 -13.640 1.00 93.44 622 ILE A C 1
ATOM 5011 O O . ILE A 1 622 ? 31.976 9.010 -13.893 1.00 93.44 622 ILE A O 1
ATOM 5015 N N . VAL A 1 623 ? 30.041 7.919 -13.850 1.00 93.12 623 VAL A N 1
ATOM 5016 C CA . VAL A 1 623 ? 30.539 6.708 -14.502 1.00 93.12 623 VAL A CA 1
ATOM 5017 C C . VAL A 1 623 ? 29.974 6.653 -15.920 1.00 93.12 623 VAL A C 1
ATOM 5019 O O . VAL A 1 623 ? 28.765 6.530 -16.123 1.00 93.12 623 VAL A O 1
ATOM 5022 N N . LEU A 1 624 ? 30.853 6.770 -16.915 1.00 91.94 624 LEU A N 1
ATOM 5023 C CA . LEU A 1 624 ? 30.496 6.796 -18.332 1.00 91.94 624 LEU A CA 1
ATOM 5024 C C . LEU A 1 624 ? 30.798 5.452 -18.981 1.00 91.94 624 LEU A C 1
ATOM 5026 O O . LEU A 1 624 ? 31.959 5.071 -19.124 1.00 91.94 624 LEU A O 1
ATOM 5030 N N . LEU A 1 625 ? 29.751 4.760 -19.424 1.00 90.06 625 LEU A N 1
ATOM 5031 C CA . LEU A 1 625 ? 29.877 3.571 -20.254 1.00 90.06 625 LEU A CA 1
ATOM 5032 C C . LEU A 1 625 ? 30.010 3.978 -21.721 1.00 90.06 625 LEU A C 1
ATOM 5034 O O . LEU A 1 625 ? 29.081 4.534 -22.315 1.00 90.06 625 LEU A O 1
ATOM 5038 N N . LEU A 1 626 ? 31.178 3.690 -22.284 1.00 87.81 626 LEU A N 1
ATOM 5039 C CA . LEU A 1 626 ? 31.547 4.025 -23.648 1.00 87.81 626 LEU A CA 1
ATOM 5040 C C . LEU A 1 626 ? 31.347 2.825 -24.589 1.00 87.81 626 LEU A C 1
ATOM 5042 O O . LEU A 1 626 ? 31.604 1.678 -24.193 1.00 87.81 626 LEU A O 1
ATOM 5046 N N . PRO A 1 627 ? 30.905 3.076 -25.833 1.00 84.00 627 PRO A N 1
ATOM 5047 C CA . PRO A 1 627 ? 30.680 2.034 -26.825 1.00 84.00 627 PRO A CA 1
ATOM 5048 C C . PRO A 1 627 ? 32.015 1.504 -27.366 1.00 84.00 627 PRO A C 1
ATOM 5050 O O . PRO A 1 627 ? 33.074 2.092 -27.145 1.00 84.00 627 PRO A O 1
ATOM 5053 N N . GLU A 1 628 ? 31.972 0.387 -28.094 1.00 76.81 628 GLU A N 1
ATOM 5054 C CA . GLU A 1 628 ? 33.176 -0.206 -28.699 1.00 76.81 628 GLU A CA 1
ATOM 5055 C C . GLU A 1 628 ? 33.781 0.697 -29.785 1.00 76.81 628 GLU A C 1
ATOM 5057 O O . GLU A 1 628 ? 35.000 0.825 -29.879 1.00 76.81 628 GLU A O 1
ATOM 5062 N N . ASN A 1 629 ? 32.924 1.384 -30.548 1.00 74.06 629 ASN A N 1
ATOM 5063 C CA . ASN A 1 629 ? 33.318 2.306 -31.608 1.00 74.06 629 ASN A CA 1
ATOM 5064 C C . ASN A 1 629 ? 33.117 3.762 -31.173 1.00 74.06 629 ASN A C 1
ATOM 5066 O O . ASN A 1 629 ? 31.992 4.235 -31.034 1.00 74.06 629 ASN A O 1
ATOM 5070 N N . LEU A 1 630 ? 34.220 4.497 -31.019 1.00 76.81 630 LEU A N 1
ATOM 5071 C CA . LEU A 1 630 ? 34.238 5.923 -30.652 1.00 76.81 630 LEU A CA 1
ATOM 5072 C C . LEU A 1 630 ? 34.301 6.860 -31.870 1.00 76.81 630 LEU A C 1
ATOM 5074 O O . LEU A 1 630 ? 34.734 8.006 -31.757 1.00 76.81 630 LEU A O 1
ATOM 5078 N N . SER A 1 631 ? 33.953 6.375 -33.062 1.00 72.69 631 SER A N 1
ATOM 5079 C CA . SER A 1 631 ? 34.083 7.129 -34.315 1.00 72.69 631 SER A CA 1
ATOM 5080 C C . SER A 1 631 ? 33.042 8.241 -34.475 1.00 72.69 631 SER A C 1
ATOM 5082 O O . SER A 1 631 ? 33.323 9.213 -35.173 1.00 72.69 631 SER A O 1
ATOM 5084 N N . ASP A 1 632 ? 31.893 8.118 -33.808 1.00 80.19 632 ASP A N 1
ATOM 5085 C CA . ASP A 1 632 ? 30.773 9.064 -33.858 1.00 80.19 632 ASP A CA 1
ATOM 5086 C C . ASP A 1 632 ? 31.160 10.457 -33.318 1.00 80.19 632 ASP A C 1
ATOM 5088 O O . ASP A 1 632 ? 31.714 10.592 -32.220 1.00 80.19 632 ASP A O 1
ATOM 5092 N N . SER A 1 633 ? 30.865 11.506 -34.092 1.00 82.12 633 SER A N 1
ATOM 5093 C CA . SER A 1 633 ? 31.134 12.899 -33.725 1.00 82.12 633 SER A CA 1
ATOM 5094 C C . SER A 1 633 ? 30.341 13.347 -32.499 1.00 82.12 633 SER A C 1
ATOM 5096 O O . SER A 1 633 ? 30.907 14.026 -31.643 1.00 82.12 633 SER A O 1
ATOM 5098 N N . ALA A 1 634 ? 29.084 12.915 -32.350 1.00 82.69 634 ALA A N 1
ATOM 5099 C CA . ALA A 1 634 ? 28.243 13.287 -31.212 1.00 82.69 634 ALA A CA 1
ATOM 5100 C C . ALA A 1 634 ? 28.797 12.723 -29.892 1.00 82.69 634 ALA A C 1
ATOM 5102 O O . ALA A 1 634 ? 28.801 13.399 -28.859 1.00 82.69 634 ALA A O 1
ATOM 5103 N N . ILE A 1 635 ? 29.343 11.501 -29.931 1.00 84.44 635 ILE A N 1
ATOM 5104 C CA . ILE A 1 635 ? 29.995 10.871 -28.776 1.00 84.44 635 ILE A CA 1
ATOM 5105 C C . ILE A 1 635 ? 31.265 11.641 -28.394 1.00 84.44 635 ILE A C 1
ATOM 5107 O O . ILE A 1 635 ? 31.487 11.911 -27.213 1.00 84.44 635 ILE A O 1
ATOM 5111 N N . LYS A 1 636 ? 32.085 12.045 -29.374 1.00 85.62 636 LYS A N 1
ATOM 5112 C CA . LYS A 1 636 ? 33.309 12.828 -29.123 1.00 85.62 636 LYS A CA 1
ATOM 5113 C C . LYS A 1 636 ? 33.011 14.196 -28.517 1.00 85.62 636 LYS A C 1
ATOM 5115 O O . LYS A 1 636 ? 33.665 14.579 -27.548 1.00 85.62 636 LYS A O 1
ATOM 5120 N N . GLU A 1 637 ? 32.020 14.909 -29.047 1.00 86.38 637 GLU A N 1
ATOM 5121 C CA . GLU A 1 637 ? 31.569 16.188 -28.488 1.00 86.38 637 GLU A CA 1
ATOM 5122 C C . GLU A 1 637 ? 31.105 16.027 -27.040 1.00 86.38 637 GLU A C 1
ATOM 5124 O O . GLU A 1 637 ? 31.489 16.808 -26.167 1.00 86.38 637 GLU A O 1
ATOM 5129 N N . ARG A 1 638 ? 30.344 14.965 -26.754 1.00 87.31 638 ARG A N 1
ATOM 5130 C CA . ARG A 1 638 ? 29.861 14.691 -25.401 1.00 87.31 638 ARG A CA 1
ATOM 5131 C C . ARG A 1 638 ? 30.988 14.322 -24.434 1.00 87.31 638 ARG A C 1
ATOM 5133 O O . ARG A 1 638 ? 30.978 14.782 -23.296 1.00 87.31 638 ARG A O 1
ATOM 5140 N N . ILE A 1 639 ? 31.984 13.550 -24.868 1.00 85.44 639 ILE A N 1
ATOM 5141 C CA . ILE A 1 639 ? 33.185 13.266 -24.062 1.00 85.44 639 ILE A CA 1
ATOM 5142 C C . ILE A 1 639 ? 33.951 14.563 -23.769 1.00 85.44 639 ILE A C 1
ATOM 5144 O O . ILE A 1 639 ? 34.363 14.785 -22.631 1.00 85.44 639 ILE A O 1
ATOM 5148 N N . ASN A 1 640 ? 34.101 15.445 -24.762 1.00 86.19 640 ASN A N 1
ATOM 5149 C CA . ASN A 1 640 ? 34.745 16.744 -24.570 1.00 86.19 640 ASN A CA 1
ATOM 5150 C C . ASN A 1 640 ? 33.977 17.618 -23.565 1.00 86.19 640 ASN A C 1
ATOM 5152 O O . ASN A 1 640 ? 34.582 18.279 -22.727 1.00 86.19 640 ASN A O 1
ATOM 5156 N N . TYR A 1 641 ? 32.642 17.576 -23.584 1.00 88.38 641 TYR A N 1
ATOM 5157 C CA . TYR A 1 641 ? 31.824 18.227 -22.562 1.00 88.38 641 TYR A CA 1
ATOM 5158 C C . TYR A 1 641 ? 32.155 17.721 -21.148 1.00 88.38 641 TYR A C 1
ATOM 5160 O O . TYR A 1 641 ? 32.408 18.537 -20.264 1.00 88.38 641 TYR A O 1
ATOM 5168 N N . PHE A 1 642 ? 32.240 16.402 -20.931 1.00 87.25 642 PHE A N 1
ATOM 5169 C CA . PHE A 1 642 ? 32.579 15.848 -19.612 1.00 87.25 642 PHE A CA 1
ATOM 5170 C C . PHE A 1 642 ? 34.003 16.193 -19.153 1.00 87.25 642 PHE A C 1
ATOM 5172 O O . PHE A 1 642 ? 34.212 16.457 -17.972 1.00 87.25 642 PHE A O 1
ATOM 5179 N N . LEU A 1 643 ? 34.969 16.268 -20.073 1.00 85.31 643 LEU A N 1
ATOM 5180 C CA . LEU A 1 643 ? 36.332 16.722 -19.765 1.00 85.31 643 LEU A CA 1
ATOM 5181 C C . LEU A 1 643 ? 36.376 18.185 -19.294 1.00 85.31 643 LEU A C 1
ATOM 5183 O O . LEU A 1 643 ? 37.211 18.529 -18.462 1.00 85.31 643 LEU A O 1
ATOM 5187 N N . ASN A 1 644 ? 35.461 19.025 -19.787 1.00 85.94 644 ASN A N 1
ATOM 5188 C CA . ASN A 1 644 ? 35.416 20.456 -19.480 1.00 85.94 644 ASN A CA 1
ATOM 5189 C C . ASN A 1 644 ? 34.441 20.823 -18.344 1.00 85.94 644 ASN A C 1
ATOM 5191 O O . ASN A 1 644 ? 34.519 21.930 -17.818 1.00 85.94 644 ASN A O 1
ATOM 5195 N N . CYS A 1 645 ? 33.521 19.930 -17.953 1.00 80.44 645 CYS A N 1
ATOM 5196 C CA . CYS A 1 645 ? 32.454 20.238 -16.989 1.00 80.44 645 CYS A CA 1
ATOM 5197 C C . CYS A 1 645 ? 32.919 20.341 -15.523 1.00 80.44 645 CYS A C 1
ATOM 5199 O O . CYS A 1 645 ? 32.156 20.790 -14.673 1.00 80.44 645 CYS A O 1
ATOM 5201 N N . GLY A 1 646 ? 34.159 19.940 -15.217 1.00 80.19 646 GLY A N 1
ATOM 5202 C CA . GLY A 1 646 ? 34.757 20.024 -13.877 1.00 80.19 646 GLY A CA 1
ATOM 5203 C C . GLY A 1 646 ? 34.345 18.911 -12.900 1.00 80.19 646 GLY A C 1
ATOM 5204 O O . GLY A 1 646 ? 35.026 18.720 -11.894 1.00 80.19 646 GLY A O 1
ATOM 5205 N N . THR A 1 647 ? 33.292 18.141 -13.194 1.00 86.00 647 THR A N 1
ATOM 5206 C CA . THR A 1 647 ? 32.877 16.975 -12.395 1.00 86.00 647 THR A CA 1
ATOM 5207 C C . THR A 1 647 ? 33.773 15.767 -12.710 1.00 86.00 647 THR A C 1
ATOM 5209 O O . THR A 1 647 ? 33.954 15.439 -13.887 1.00 86.00 647 THR A O 1
ATOM 5212 N N . PRO A 1 648 ? 34.339 15.069 -11.705 1.00 88.00 648 PRO A N 1
ATOM 5213 C CA . PRO A 1 648 ? 35.197 13.920 -11.963 1.00 88.00 648 PRO A CA 1
ATOM 5214 C C . PRO A 1 648 ? 34.388 12.765 -12.565 1.00 88.00 648 PRO A C 1
ATOM 5216 O O . PRO A 1 648 ? 33.305 12.422 -12.078 1.00 88.00 648 PRO A O 1
ATOM 5219 N N . PHE A 1 649 ? 34.930 12.136 -13.610 1.00 89.50 649 PHE A N 1
ATOM 5220 C CA . PHE A 1 649 ? 34.302 10.984 -14.248 1.00 89.50 649 PHE A CA 1
ATOM 5221 C C . PHE A 1 649 ? 35.260 9.803 -14.429 1.00 89.50 649 PHE A C 1
ATOM 5223 O O . PHE A 1 649 ? 36.470 9.972 -14.581 1.00 89.50 649 PHE A O 1
ATOM 5230 N N . ILE A 1 650 ? 34.688 8.600 -14.426 1.00 89.62 650 ILE A N 1
ATOM 5231 C CA . ILE A 1 650 ? 35.350 7.317 -14.663 1.00 89.62 650 ILE A CA 1
ATOM 5232 C C . ILE A 1 650 ? 34.817 6.760 -15.984 1.00 89.62 650 ILE A C 1
ATOM 5234 O O . ILE A 1 650 ? 33.605 6.643 -16.168 1.00 89.62 650 ILE A O 1
ATOM 5238 N N . ALA A 1 651 ? 35.711 6.416 -16.908 1.00 87.94 651 ALA A N 1
ATOM 5239 C CA . ALA A 1 651 ? 35.345 5.907 -18.228 1.00 87.94 651 ALA A CA 1
ATOM 5240 C C . ALA A 1 651 ? 35.475 4.378 -18.291 1.00 87.94 651 ALA A C 1
ATOM 5242 O O . ALA A 1 651 ? 36.576 3.840 -18.160 1.00 87.94 651 ALA A O 1
ATOM 5243 N N . LEU A 1 652 ? 34.356 3.692 -18.530 1.00 86.69 652 LEU A N 1
ATOM 5244 C CA . LEU A 1 652 ? 34.264 2.248 -18.759 1.00 86.69 652 LEU A CA 1
ATOM 5245 C C . LEU A 1 652 ? 34.226 1.965 -20.264 1.00 86.69 652 LEU A C 1
ATOM 5247 O O . LEU A 1 652 ? 33.251 2.298 -20.936 1.00 86.69 652 LEU A O 1
ATOM 5251 N N . PHE A 1 653 ? 35.265 1.327 -20.800 1.00 82.81 653 PHE A N 1
ATOM 5252 C CA . PHE A 1 653 ? 35.372 0.998 -22.222 1.00 82.81 653 PHE A CA 1
ATOM 5253 C C . PHE A 1 653 ? 34.894 -0.432 -22.488 1.00 82.81 653 PHE A C 1
ATOM 5255 O O . PHE A 1 653 ? 35.578 -1.393 -22.134 1.00 82.81 653 PHE A O 1
ATOM 5262 N N . SER A 1 654 ? 33.742 -0.574 -23.156 1.00 75.81 654 SER A N 1
ATOM 5263 C CA . SER A 1 654 ? 33.137 -1.882 -23.461 1.00 75.81 654 SER A CA 1
ATOM 5264 C C . SER A 1 654 ? 33.959 -2.728 -24.445 1.00 75.81 654 SER A C 1
ATOM 5266 O O . SER A 1 654 ? 33.852 -3.947 -24.412 1.00 75.81 654 SER A O 1
ATOM 5268 N N . GLY A 1 655 ? 34.759 -2.103 -25.320 1.00 69.50 655 GLY A N 1
ATOM 5269 C CA . GLY A 1 655 ? 35.452 -2.779 -26.430 1.00 69.50 655 GLY A CA 1
ATOM 5270 C C . GLY A 1 655 ? 36.941 -3.073 -26.216 1.00 69.50 655 GLY A C 1
ATOM 5271 O O . GLY A 1 655 ? 37.577 -3.635 -27.105 1.00 69.50 655 GLY A O 1
ATOM 5272 N N . ILE A 1 656 ? 37.510 -2.690 -25.069 1.00 72.19 656 ILE A N 1
ATOM 5273 C CA . ILE A 1 656 ? 38.955 -2.762 -24.794 1.00 72.19 656 ILE A CA 1
ATOM 5274 C C . ILE A 1 656 ? 39.217 -3.793 -23.691 1.00 72.19 656 ILE A C 1
ATOM 5276 O O . ILE A 1 656 ? 38.499 -3.806 -22.692 1.00 72.19 656 ILE A O 1
ATOM 5280 N N . GLU A 1 657 ? 40.238 -4.638 -23.874 1.00 64.06 657 GLU A N 1
ATOM 5281 C CA . GLU A 1 657 ? 40.605 -5.730 -22.949 1.00 64.06 657 GLU A CA 1
ATOM 5282 C C . GLU A 1 657 ? 41.655 -5.314 -21.904 1.00 64.06 657 GLU A C 1
ATOM 5284 O O . GLU A 1 657 ? 41.641 -5.803 -20.778 1.00 64.06 657 GLU A O 1
ATOM 5289 N N . THR A 1 658 ? 42.548 -4.374 -22.234 1.00 59.78 658 THR A N 1
ATOM 5290 C CA . THR A 1 658 ? 43.636 -3.931 -21.345 1.00 59.78 658 THR A CA 1
ATOM 5291 C C . THR A 1 658 ? 43.471 -2.474 -20.926 1.00 59.78 658 THR A C 1
ATOM 5293 O O . THR A 1 658 ? 43.302 -1.597 -21.774 1.00 59.78 658 THR A O 1
ATOM 5296 N N . THR A 1 659 ? 43.571 -2.189 -19.626 1.00 61.50 659 THR A N 1
ATOM 5297 C CA . THR A 1 659 ? 43.615 -0.815 -19.109 1.00 61.50 659 THR A CA 1
ATOM 5298 C C . THR A 1 659 ? 44.942 -0.142 -19.463 1.00 61.50 659 THR A C 1
ATOM 5300 O O . THR A 1 659 ? 46.025 -0.658 -19.182 1.00 61.50 659 THR A O 1
ATOM 5303 N N . ASP A 1 660 ? 44.873 1.041 -20.071 1.00 58.47 660 ASP A N 1
ATOM 5304 C CA . ASP A 1 660 ? 46.049 1.876 -20.315 1.00 58.47 660 ASP A CA 1
ATOM 5305 C C . ASP A 1 660 ? 46.576 2.422 -18.974 1.00 58.47 660 ASP A C 1
ATOM 5307 O O . ASP A 1 660 ? 45.864 3.130 -18.265 1.00 58.47 660 ASP A O 1
ATOM 5311 N N . LYS A 1 661 ? 47.844 2.158 -18.623 1.00 57.38 661 LYS A N 1
ATOM 5312 C CA . LYS A 1 661 ? 48.462 2.600 -17.346 1.00 57.38 661 LYS A CA 1
ATOM 5313 C C . LYS A 1 661 ? 48.631 4.127 -17.205 1.00 57.38 661 LYS A C 1
ATOM 5315 O O . LYS A 1 661 ? 49.195 4.589 -16.218 1.00 57.38 661 LYS A O 1
ATOM 5320 N N . ARG A 1 662 ? 48.219 4.909 -18.209 1.00 54.50 662 ARG A N 1
ATOM 5321 C CA . ARG A 1 662 ? 48.480 6.356 -18.322 1.00 54.50 662 ARG A CA 1
ATOM 5322 C C . ARG A 1 662 ? 47.417 7.235 -17.661 1.00 54.50 662 ARG A C 1
ATOM 5324 O O . ARG A 1 662 ? 47.719 8.382 -17.354 1.00 54.50 662 ARG A O 1
ATOM 5331 N N . ASP A 1 663 ? 46.208 6.721 -17.443 1.00 64.94 663 ASP A N 1
ATOM 5332 C CA . ASP A 1 663 ? 45.099 7.473 -16.848 1.00 64.94 663 ASP A CA 1
ATOM 5333 C C . ASP A 1 663 ? 44.381 6.603 -15.798 1.00 64.94 663 ASP A C 1
ATOM 5335 O O . ASP A 1 663 ? 43.774 5.589 -16.160 1.00 64.94 663 ASP A O 1
ATOM 5339 N N . PRO A 1 664 ? 44.445 6.959 -14.499 1.00 67.12 664 PRO A N 1
ATOM 5340 C CA . PRO A 1 664 ? 43.888 6.138 -13.425 1.00 67.12 664 PRO A CA 1
ATOM 5341 C C . PRO A 1 664 ? 42.358 6.001 -13.497 1.00 67.12 664 PRO A C 1
ATOM 5343 O O . PRO A 1 664 ? 41.813 5.052 -12.934 1.00 67.12 664 PRO A O 1
ATOM 5346 N N . ASN A 1 665 ? 41.664 6.885 -14.223 1.00 74.00 665 ASN A N 1
ATOM 5347 C CA . ASN A 1 665 ? 40.200 6.943 -14.269 1.00 74.00 665 ASN A CA 1
ATOM 5348 C C . ASN A 1 665 ? 39.579 6.122 -15.418 1.00 74.00 665 ASN A C 1
ATOM 5350 O O . ASN A 1 665 ? 38.366 6.168 -15.626 1.00 74.00 665 ASN A O 1
ATOM 5354 N N . ARG A 1 666 ? 40.380 5.353 -16.169 1.00 83.00 666 ARG A N 1
ATOM 5355 C CA . ARG A 1 666 ? 39.906 4.492 -17.270 1.00 83.00 666 ARG A CA 1
ATOM 5356 C C . ARG A 1 666 ? 39.852 3.029 -16.855 1.00 83.00 666 ARG A C 1
ATOM 5358 O O . ARG A 1 666 ? 40.783 2.529 -16.229 1.00 83.00 666 ARG A O 1
ATOM 5365 N N . ILE A 1 667 ? 38.778 2.337 -17.217 1.00 83.19 667 ILE A N 1
ATOM 5366 C CA . ILE A 1 667 ? 38.550 0.919 -16.923 1.00 83.19 667 ILE A CA 1
ATOM 5367 C C . ILE A 1 667 ? 38.222 0.189 -18.231 1.00 83.19 667 ILE A C 1
ATOM 5369 O O . ILE A 1 667 ? 37.362 0.621 -18.997 1.00 83.19 667 ILE A O 1
ATOM 5373 N N . ALA A 1 668 ? 38.907 -0.923 -18.480 1.00 82.56 668 ALA A N 1
ATOM 5374 C CA . ALA A 1 668 ? 38.656 -1.824 -19.599 1.00 82.56 668 ALA A CA 1
ATOM 5375 C C . ALA A 1 668 ? 37.653 -2.900 -19.157 1.00 82.56 668 ALA A C 1
ATOM 5377 O O . ALA A 1 668 ? 37.865 -3.529 -18.119 1.00 82.56 668 ALA A O 1
ATOM 5378 N N . ALA A 1 669 ? 36.561 -3.082 -19.906 1.00 79.31 669 ALA A N 1
ATOM 5379 C CA . ALA A 1 669 ? 35.454 -3.965 -19.526 1.00 79.31 669 ALA A CA 1
ATOM 5380 C C . ALA A 1 669 ? 35.304 -5.214 -20.416 1.00 79.31 669 ALA A C 1
ATOM 5382 O O . ALA A 1 669 ? 34.525 -6.103 -20.075 1.00 79.31 669 ALA A O 1
ATOM 5383 N N . LYS A 1 670 ? 36.026 -5.312 -21.542 1.00 78.94 670 LYS A N 1
ATOM 5384 C CA . LYS A 1 670 ? 35.900 -6.448 -22.468 1.00 78.94 670 LYS A CA 1
ATOM 5385 C C . LYS A 1 670 ? 36.575 -7.702 -21.907 1.00 78.94 670 LYS A C 1
ATOM 5387 O O . LYS A 1 670 ? 37.704 -7.620 -21.438 1.00 78.94 670 LYS A O 1
ATOM 5392 N N . ASN A 1 671 ? 35.907 -8.856 -22.013 1.00 73.38 671 ASN A N 1
ATOM 5393 C CA . ASN A 1 671 ? 36.443 -10.180 -21.655 1.00 73.38 671 ASN A CA 1
ATOM 5394 C C . ASN A 1 671 ? 37.006 -10.287 -20.224 1.00 73.38 671 ASN A C 1
ATOM 5396 O O . ASN A 1 671 ? 37.928 -11.058 -19.965 1.00 73.38 671 ASN A O 1
ATOM 5400 N N . ARG A 1 672 ? 36.449 -9.520 -19.280 1.00 75.19 672 ARG A N 1
ATOM 5401 C CA . ARG A 1 672 ? 36.842 -9.557 -17.866 1.00 75.19 672 ARG A CA 1
ATOM 5402 C C . ARG A 1 672 ? 35.825 -10.292 -17.011 1.00 75.19 672 ARG A C 1
ATOM 5404 O O . ARG A 1 672 ? 34.641 -10.332 -17.332 1.00 75.19 672 ARG A O 1
ATOM 5411 N N . ASN A 1 673 ? 36.301 -10.825 -15.888 1.00 81.69 673 ASN A N 1
ATOM 5412 C CA . ASN A 1 673 ? 35.428 -11.330 -14.839 1.00 81.69 673 ASN A CA 1
ATOM 5413 C C . ASN A 1 673 ? 34.561 -10.179 -14.291 1.00 81.69 673 ASN A C 1
ATOM 5415 O O . ASN A 1 673 ? 35.085 -9.116 -13.947 1.00 81.69 673 ASN A O 1
ATOM 5419 N N . GLU A 1 674 ? 33.243 -10.391 -14.212 1.00 78.25 674 GLU A N 1
ATOM 5420 C CA . GLU A 1 674 ? 32.288 -9.370 -13.762 1.00 78.25 674 GLU A CA 1
ATOM 5421 C C . GLU A 1 674 ? 32.608 -8.876 -12.342 1.00 78.25 674 GLU A C 1
ATOM 5423 O O . GLU A 1 674 ? 32.634 -7.669 -12.106 1.00 78.25 674 GLU A O 1
ATOM 5428 N N . ALA A 1 675 ? 32.962 -9.777 -11.419 1.00 80.62 675 ALA A N 1
ATOM 5429 C CA . ALA A 1 675 ? 33.288 -9.427 -10.038 1.00 80.62 675 ALA A CA 1
ATOM 5430 C C . ALA A 1 675 ? 34.553 -8.558 -9.934 1.00 80.62 675 ALA A C 1
ATOM 5432 O O . ALA A 1 675 ? 34.582 -7.603 -9.157 1.00 80.62 675 ALA A O 1
ATOM 5433 N N . GLU A 1 676 ? 35.584 -8.836 -10.738 1.00 83.50 676 GLU A N 1
ATOM 5434 C CA . GLU A 1 676 ? 36.799 -8.010 -10.775 1.00 83.50 676 GLU A CA 1
ATOM 5435 C C . GLU A 1 676 ? 36.524 -6.607 -11.330 1.00 83.50 676 GLU A C 1
ATOM 5437 O O . GLU A 1 676 ? 37.023 -5.616 -10.795 1.00 83.50 676 GLU A O 1
ATOM 5442 N N . LEU A 1 677 ? 35.716 -6.515 -12.393 1.00 85.00 677 LEU A N 1
ATOM 5443 C CA . LEU A 1 677 ? 35.324 -5.243 -13.003 1.00 85.00 677 LEU A CA 1
ATOM 5444 C C . LEU A 1 677 ? 34.560 -4.362 -12.004 1.00 85.00 677 LEU A C 1
ATOM 5446 O O . LEU A 1 677 ? 34.814 -3.158 -11.899 1.00 85.00 677 LEU A O 1
ATOM 5450 N N . ILE A 1 678 ? 33.641 -4.972 -11.255 1.00 84.69 678 ILE A N 1
ATOM 5451 C CA . ILE A 1 678 ? 32.860 -4.321 -10.202 1.00 84.69 678 ILE A CA 1
ATOM 5452 C C . ILE A 1 678 ? 33.783 -3.813 -9.093 1.00 84.69 678 ILE A C 1
ATOM 5454 O O . ILE A 1 678 ? 33.719 -2.635 -8.742 1.00 84.69 678 ILE A O 1
ATOM 5458 N N . GLN A 1 679 ? 34.683 -4.662 -8.586 1.00 84.69 679 GLN A N 1
ATOM 5459 C CA . GLN A 1 679 ? 35.622 -4.292 -7.524 1.00 84.69 679 GLN A CA 1
ATOM 5460 C C . GLN A 1 679 ? 36.561 -3.153 -7.938 1.00 84.69 679 GLN A C 1
ATOM 5462 O O . GLN A 1 679 ? 36.748 -2.213 -7.167 1.00 84.69 679 GLN A O 1
ATOM 5467 N N . GLU A 1 680 ? 37.116 -3.183 -9.155 1.00 86.19 680 GLU A N 1
ATOM 5468 C CA . GLU A 1 680 ? 37.971 -2.097 -9.653 1.00 86.19 680 GLU A CA 1
ATOM 5469 C C . GLU A 1 680 ? 37.194 -0.782 -9.786 1.00 86.19 680 GLU A C 1
ATOM 5471 O O . GLU A 1 680 ? 37.702 0.286 -9.434 1.00 86.19 680 GLU A O 1
ATOM 5476 N N . THR A 1 681 ? 35.954 -0.845 -10.273 1.00 86.94 681 THR A N 1
ATOM 5477 C CA . THR A 1 681 ? 35.123 0.351 -10.429 1.00 86.94 681 THR A CA 1
ATOM 5478 C C . THR A 1 681 ? 34.760 0.950 -9.070 1.00 86.94 681 THR A C 1
ATOM 5480 O O . THR A 1 681 ? 34.918 2.156 -8.885 1.00 86.94 681 THR A O 1
ATOM 5483 N N . LEU A 1 682 ? 34.363 0.124 -8.095 1.00 86.62 682 LEU A N 1
ATOM 5484 C CA . LEU A 1 682 ? 34.104 0.561 -6.718 1.00 86.62 682 LEU A CA 1
ATOM 5485 C C . LEU A 1 682 ? 35.352 1.162 -6.067 1.00 86.62 682 LEU A C 1
ATOM 5487 O O . LEU A 1 682 ? 35.280 2.231 -5.461 1.00 86.62 682 LEU A O 1
ATOM 5491 N N . PHE A 1 683 ? 36.511 0.527 -6.249 1.00 85.88 683 PHE A N 1
ATOM 5492 C CA . PHE A 1 683 ? 37.782 1.042 -5.749 1.00 85.88 683 PHE A CA 1
ATOM 5493 C C . PHE A 1 683 ? 38.088 2.439 -6.305 1.00 85.88 683 PHE A C 1
ATOM 5495 O O . PHE A 1 683 ? 38.454 3.337 -5.546 1.00 85.88 683 PHE A O 1
ATOM 5502 N N . LYS A 1 684 ? 37.890 2.659 -7.611 1.00 87.31 684 LYS A N 1
ATOM 5503 C CA . LYS A 1 684 ? 38.110 3.972 -8.241 1.00 87.31 684 LYS A CA 1
ATOM 5504 C C . LYS A 1 684 ? 37.094 5.019 -7.796 1.00 87.31 684 LYS A C 1
ATOM 5506 O O . LYS A 1 684 ? 37.490 6.156 -7.557 1.00 87.31 684 LYS A O 1
ATOM 5511 N N . ILE A 1 685 ? 35.820 4.652 -7.635 1.00 88.50 685 ILE A N 1
ATOM 5512 C CA . ILE A 1 685 ? 34.794 5.551 -7.080 1.00 88.50 685 ILE A CA 1
ATOM 5513 C C . ILE A 1 685 ? 35.223 6.012 -5.684 1.00 88.50 685 ILE A C 1
ATOM 5515 O O . ILE A 1 685 ? 35.345 7.214 -5.451 1.00 88.50 685 ILE A O 1
ATOM 5519 N N . ASN A 1 686 ? 35.555 5.075 -4.793 1.00 86.44 686 ASN A N 1
ATOM 5520 C CA . ASN A 1 686 ? 35.993 5.389 -3.433 1.00 86.44 686 ASN A CA 1
ATOM 5521 C C . ASN A 1 686 ? 37.289 6.218 -3.419 1.00 86.44 686 ASN A C 1
ATOM 5523 O O . ASN A 1 686 ? 37.411 7.147 -2.625 1.00 86.44 686 ASN A O 1
ATOM 5527 N N . GLN A 1 687 ? 38.225 5.961 -4.338 1.00 85.88 687 GLN A N 1
ATOM 5528 C CA . GLN A 1 687 ? 39.449 6.756 -4.481 1.00 85.88 687 GLN A CA 1
ATOM 5529 C C . GLN A 1 687 ? 39.175 8.207 -4.918 1.00 85.88 687 GLN A C 1
ATOM 5531 O O . GLN A 1 687 ? 39.912 9.117 -4.537 1.00 85.88 687 GLN A O 1
ATOM 5536 N N . VAL A 1 688 ? 38.164 8.443 -5.759 1.00 85.94 688 VAL A N 1
ATOM 5537 C CA . VAL A 1 688 ? 37.755 9.801 -6.152 1.00 85.94 688 VAL A CA 1
ATOM 5538 C C . VAL A 1 688 ? 37.051 10.493 -4.987 1.00 85.94 688 VAL A C 1
ATOM 5540 O O . VAL A 1 688 ? 37.387 11.633 -4.668 1.00 85.94 688 VAL A O 1
ATOM 5543 N N . LEU A 1 689 ? 36.141 9.787 -4.312 1.00 85.06 689 LEU A N 1
ATOM 5544 C CA . LEU A 1 689 ? 35.410 10.301 -3.154 1.00 85.06 689 LEU A CA 1
ATOM 5545 C C . LEU A 1 689 ? 36.334 10.627 -1.971 1.00 85.06 689 LEU A C 1
ATOM 5547 O O . LEU A 1 689 ? 36.094 11.598 -1.266 1.00 85.06 689 LEU A O 1
ATOM 5551 N N . SER A 1 690 ? 37.433 9.891 -1.779 1.00 81.06 690 SER A N 1
ATOM 5552 C CA . SER A 1 690 ? 38.386 10.150 -0.691 1.00 81.06 690 SER A CA 1
ATOM 5553 C C . SER A 1 690 ? 39.277 11.379 -0.918 1.00 81.06 690 SER A C 1
ATOM 5555 O O . SER A 1 690 ? 39.936 11.838 0.011 1.00 81.06 690 SER A O 1
ATOM 5557 N N . LYS A 1 691 ? 39.365 11.897 -2.153 1.00 76.75 691 LYS A N 1
ATOM 5558 C CA . LYS A 1 691 ? 40.266 13.009 -2.516 1.00 76.75 691 LYS A CA 1
ATOM 5559 C C . LYS A 1 691 ? 39.671 14.401 -2.254 1.00 76.75 691 LYS A C 1
ATOM 5561 O O . LYS A 1 691 ? 40.402 15.382 -2.371 1.00 76.75 691 LYS A O 1
ATOM 5566 N N . GLY A 1 692 ? 38.392 14.512 -1.886 1.00 66.88 692 GLY A N 1
ATOM 5567 C CA . GLY A 1 692 ? 37.752 15.790 -1.554 1.00 66.88 692 GLY A CA 1
ATOM 5568 C C . GLY A 1 692 ? 36.365 15.633 -0.923 1.00 66.88 692 GLY A C 1
ATOM 5569 O O . GLY A 1 692 ? 35.758 14.573 -1.008 1.00 66.88 692 GLY A O 1
ATOM 5570 N N . ASN A 1 693 ? 35.839 16.698 -0.306 1.00 71.06 693 ASN A N 1
ATOM 5571 C CA . ASN A 1 693 ? 34.465 16.709 0.208 1.00 71.06 693 ASN A CA 1
ATOM 5572 C C . ASN A 1 693 ? 33.479 16.926 -0.953 1.00 71.06 693 ASN A C 1
ATOM 5574 O O . ASN A 1 693 ? 33.146 18.059 -1.297 1.00 71.06 693 ASN A O 1
ATOM 5578 N N . LEU A 1 694 ? 33.086 15.831 -1.606 1.00 78.56 694 LEU A N 1
ATOM 5579 C CA . LEU A 1 694 ? 32.222 15.834 -2.791 1.00 78.56 694 LEU A CA 1
ATOM 5580 C C . LEU A 1 694 ? 30.743 15.586 -2.465 1.00 78.56 694 LEU A C 1
ATOM 5582 O O . LEU A 1 694 ? 29.960 15.348 -3.384 1.00 78.56 694 LEU A O 1
ATOM 5586 N N . ASN A 1 695 ? 30.342 15.627 -1.194 1.00 82.75 695 ASN A N 1
ATOM 5587 C CA . ASN A 1 695 ? 28.955 15.383 -0.812 1.00 82.75 695 ASN A CA 1
ATOM 5588 C C . ASN A 1 695 ? 28.033 16.483 -1.356 1.00 82.75 695 ASN A C 1
ATOM 5590 O O . ASN A 1 695 ? 28.399 17.660 -1.418 1.00 82.75 695 ASN A O 1
ATOM 5594 N N . LYS A 1 696 ? 26.829 16.086 -1.764 1.00 82.75 696 LYS A N 1
ATOM 5595 C CA . LYS A 1 696 ? 25.816 16.969 -2.340 1.00 82.75 696 LYS A CA 1
ATOM 5596 C C . LYS A 1 696 ? 24.512 16.813 -1.570 1.00 82.75 696 LYS A C 1
ATOM 5598 O O . LYS A 1 696 ? 24.157 15.710 -1.166 1.00 82.75 696 LYS A O 1
ATOM 5603 N N . ILE A 1 697 ? 23.799 17.921 -1.399 1.00 84.19 697 ILE A N 1
ATOM 5604 C CA . ILE A 1 697 ? 22.404 17.933 -0.953 1.00 84.19 697 ILE A CA 1
ATOM 5605 C C . ILE A 1 697 ? 21.553 18.051 -2.216 1.00 84.19 697 ILE A C 1
ATOM 5607 O O . ILE A 1 697 ? 21.737 18.976 -3.009 1.00 84.19 697 ILE A O 1
ATOM 5611 N N . LEU A 1 698 ? 20.649 17.098 -2.449 1.00 81.12 698 LEU A N 1
ATOM 5612 C CA . LEU A 1 698 ? 19.869 17.066 -3.690 1.00 81.12 698 LEU A CA 1
ATOM 5613 C C . LEU A 1 698 ? 18.903 18.255 -3.785 1.00 81.12 698 LEU A C 1
ATOM 5615 O O . LEU A 1 698 ? 18.794 18.839 -4.865 1.00 81.12 698 LEU A O 1
ATOM 5619 N N . LYS A 1 699 ? 18.273 18.663 -2.669 1.00 80.88 699 LYS A N 1
ATOM 5620 C CA . LYS A 1 699 ? 17.328 19.798 -2.652 1.00 80.88 699 LYS A CA 1
ATOM 5621 C C . LYS A 1 699 ? 17.933 21.113 -3.130 1.00 80.88 699 LYS A C 1
ATOM 5623 O O . LYS A 1 699 ? 17.255 21.856 -3.836 1.00 80.88 699 LYS A O 1
ATOM 5628 N N . ASP A 1 700 ? 19.197 21.382 -2.809 1.00 81.62 700 ASP A N 1
ATOM 5629 C CA . ASP A 1 700 ? 19.870 22.636 -3.184 1.00 81.62 700 ASP A CA 1
ATOM 5630 C C . ASP A 1 700 ? 19.936 22.827 -4.709 1.00 81.62 700 ASP A C 1
ATOM 5632 O O . ASP A 1 700 ? 20.004 23.948 -5.213 1.00 81.62 700 ASP A O 1
ATOM 5636 N N . ASN A 1 701 ? 19.859 21.729 -5.464 1.00 80.44 701 ASN A N 1
ATOM 5637 C CA . ASN A 1 701 ? 19.922 21.741 -6.920 1.00 80.44 701 ASN A CA 1
ATOM 5638 C C . ASN A 1 701 ? 18.541 21.857 -7.588 1.00 80.44 701 ASN A C 1
ATOM 5640 O O . ASN A 1 701 ? 18.460 22.003 -8.808 1.00 80.44 701 ASN A O 1
ATOM 5644 N N . PHE A 1 702 ? 17.439 21.842 -6.833 1.00 81.31 702 PHE A N 1
ATOM 5645 C CA . PHE A 1 702 ? 16.093 21.966 -7.407 1.00 81.31 702 PHE A CA 1
ATOM 5646 C C . PHE A 1 702 ? 15.858 23.353 -8.018 1.00 81.31 702 PHE A C 1
ATOM 5648 O O . PHE A 1 702 ? 15.272 23.460 -9.095 1.00 81.31 702 PHE A O 1
ATOM 5655 N N . GLU A 1 703 ? 16.418 24.410 -7.417 1.00 81.56 703 GLU A N 1
ATOM 5656 C CA . GLU A 1 703 ? 16.423 25.763 -7.999 1.00 81.56 703 GLU A CA 1
ATOM 5657 C C . GLU A 1 703 ? 17.149 25.808 -9.348 1.00 81.56 703 GLU A C 1
ATOM 5659 O O . GLU A 1 703 ? 16.756 26.529 -10.267 1.00 81.56 703 GLU A O 1
ATOM 5664 N N . GLN A 1 704 ? 18.215 25.017 -9.493 1.00 82.00 704 GLN A N 1
ATOM 5665 C CA . GLN A 1 704 ? 18.921 24.882 -10.760 1.00 82.00 704 GLN A CA 1
ATOM 5666 C C . GLN A 1 704 ? 18.046 24.179 -11.808 1.00 82.00 704 GLN A C 1
ATOM 5668 O O . GLN A 1 704 ? 18.066 24.589 -12.967 1.00 82.00 704 GLN A O 1
ATOM 5673 N N . GLY A 1 705 ? 17.251 23.182 -11.408 1.00 84.19 705 GLY A N 1
ATOM 5674 C CA . GLY A 1 705 ? 16.236 22.556 -12.262 1.00 84.19 705 GLY A CA 1
ATOM 5675 C C . GLY A 1 705 ? 15.186 23.561 -12.746 1.00 84.19 705 GLY A C 1
ATOM 5676 O O . GLY A 1 705 ? 14.932 23.653 -13.946 1.00 84.19 705 GLY A O 1
ATOM 5677 N N . ARG A 1 706 ? 14.661 24.410 -11.847 1.00 85.44 706 ARG A N 1
ATOM 5678 C CA . ARG A 1 706 ? 13.721 25.488 -12.220 1.00 85.44 706 ARG A CA 1
ATOM 5679 C C . ARG A 1 706 ? 14.332 26.465 -13.224 1.00 85.44 706 ARG A C 1
ATOM 5681 O O . ARG A 1 706 ? 13.701 26.794 -14.224 1.00 85.44 706 ARG A O 1
ATOM 5688 N N . LYS A 1 707 ? 15.588 26.878 -13.014 1.00 85.56 707 LYS A N 1
ATOM 5689 C CA . LYS A 1 707 ? 16.329 27.745 -13.955 1.00 85.56 707 LYS A CA 1
ATOM 5690 C C . LYS A 1 707 ? 16.539 27.102 -15.330 1.00 85.56 707 LYS A C 1
ATOM 5692 O O . LYS A 1 707 ? 16.678 27.823 -16.311 1.00 85.56 707 LYS A O 1
ATOM 5697 N N . GLN A 1 708 ? 16.571 25.772 -15.403 1.00 84.69 708 GLN A N 1
ATOM 5698 C CA . GLN A 1 708 ? 16.658 25.010 -16.653 1.00 84.69 708 GLN A CA 1
ATOM 5699 C C . GLN A 1 708 ? 15.284 24.737 -17.294 1.00 84.69 708 GLN A C 1
ATOM 5701 O O . GLN A 1 708 ? 15.232 24.137 -18.365 1.00 84.69 708 GLN A O 1
ATOM 5706 N N . GLY A 1 709 ? 14.186 25.197 -16.679 1.00 84.62 709 GLY A N 1
ATOM 5707 C CA . GLY A 1 709 ? 12.824 25.046 -17.197 1.00 84.62 709 GLY A CA 1
ATOM 5708 C C . GLY A 1 709 ? 12.147 23.719 -16.843 1.00 84.62 709 GLY A C 1
ATOM 5709 O O . GLY A 1 709 ? 11.232 23.310 -17.554 1.00 84.62 709 GLY A O 1
ATOM 5710 N N . PHE A 1 710 ? 12.596 23.023 -15.791 1.00 89.88 710 PHE A N 1
ATOM 5711 C CA . PHE A 1 710 ? 11.962 21.780 -15.335 1.00 89.88 710 PHE A CA 1
ATOM 5712 C C . PHE A 1 710 ? 10.678 22.066 -14.546 1.00 89.88 710 PHE A C 1
ATOM 5714 O O . PHE A 1 710 ? 10.576 23.085 -13.859 1.00 89.88 710 PHE A O 1
ATOM 5721 N N . ILE A 1 711 ? 9.722 21.138 -14.603 1.00 86.38 711 ILE A N 1
ATOM 5722 C CA . ILE A 1 711 ? 8.517 21.146 -13.761 1.00 86.38 711 ILE A CA 1
ATOM 5723 C C . ILE A 1 711 ? 8.904 20.537 -12.410 1.00 86.38 711 ILE A C 1
ATOM 5725 O O . ILE A 1 711 ? 9.362 19.399 -12.377 1.00 86.38 711 ILE A O 1
ATOM 5729 N N . VAL A 1 712 ? 8.777 21.292 -11.315 1.00 83.06 712 VAL A N 1
ATOM 5730 C CA . VAL A 1 712 ? 9.318 20.898 -9.995 1.00 83.06 712 VAL A CA 1
ATOM 5731 C C . VAL A 1 712 ? 8.229 20.726 -8.930 1.00 83.06 712 VAL A C 1
ATOM 5733 O O . VAL A 1 712 ? 8.222 19.715 -8.239 1.00 83.06 712 VAL A O 1
ATOM 5736 N N . GLU A 1 713 ? 7.317 21.692 -8.794 1.00 81.50 713 GLU A N 1
ATOM 5737 C CA . GLU A 1 713 ? 6.212 21.685 -7.816 1.00 81.50 713 GLU A CA 1
ATOM 5738 C C . GLU A 1 713 ? 4.943 22.237 -8.490 1.00 81.50 713 GLU A C 1
ATOM 5740 O O . GLU A 1 713 ? 5.034 23.052 -9.416 1.00 81.50 713 GLU A O 1
ATOM 5745 N N . THR A 1 714 ? 3.766 21.810 -8.024 1.00 79.81 714 THR A N 1
ATOM 5746 C CA . THR A 1 714 ? 2.468 22.337 -8.485 1.00 79.81 714 THR A CA 1
ATOM 5747 C C . THR A 1 714 ? 2.033 23.562 -7.669 1.00 79.81 714 THR A C 1
ATOM 5749 O O . THR A 1 714 ? 2.479 23.770 -6.541 1.00 79.81 714 THR A O 1
ATOM 5752 N N . GLU A 1 715 ? 1.125 24.390 -8.201 1.00 82.31 715 GLU A N 1
ATOM 5753 C CA . GLU A 1 715 ? 0.608 25.554 -7.456 1.00 82.31 715 GLU A CA 1
ATOM 5754 C C . GLU A 1 715 ? -0.124 25.158 -6.163 1.00 82.31 715 GLU A C 1
ATOM 5756 O O . GLU A 1 715 ? 0.006 25.837 -5.143 1.00 82.31 715 GLU A O 1
ATOM 5761 N N . ALA A 1 716 ? -0.877 24.054 -6.189 1.00 83.12 716 ALA A N 1
ATOM 5762 C CA . ALA A 1 716 ? -1.581 23.537 -5.016 1.00 83.12 716 ALA A CA 1
ATOM 5763 C C . ALA A 1 716 ? -0.601 23.066 -3.927 1.00 83.12 716 ALA A C 1
ATOM 5765 O O . ALA A 1 716 ? -0.821 23.340 -2.745 1.00 83.12 716 ALA A O 1
ATOM 5766 N N . GLU A 1 717 ? 0.508 22.427 -4.321 1.00 85.38 717 GLU A N 1
ATOM 5767 C CA . GLU A 1 717 ? 1.580 22.038 -3.400 1.00 85.38 717 GLU A CA 1
ATOM 5768 C C . GLU A 1 717 ? 2.203 23.262 -2.717 1.00 85.38 717 GLU A C 1
ATOM 5770 O O . GLU A 1 717 ? 2.374 23.262 -1.496 1.00 85.38 717 GLU A O 1
ATOM 5775 N N . LEU A 1 718 ? 2.502 24.320 -3.481 1.00 85.56 718 LEU A N 1
ATOM 5776 C CA . LEU A 1 718 ? 3.088 25.555 -2.951 1.00 85.56 718 LEU A CA 1
ATOM 5777 C C . LEU A 1 718 ? 2.165 26.230 -1.928 1.00 85.56 718 LEU A C 1
ATOM 5779 O O . LEU A 1 718 ? 2.609 26.538 -0.820 1.00 85.56 718 LEU A O 1
ATOM 5783 N N . LYS A 1 719 ? 0.875 26.386 -2.251 1.00 87.38 719 LYS A N 1
ATOM 5784 C CA . LYS A 1 719 ? -0.123 26.964 -1.333 1.00 87.38 719 LYS A CA 1
ATOM 5785 C C . LYS A 1 719 ? -0.274 26.139 -0.053 1.00 87.38 719 LYS A C 1
ATOM 5787 O O . LYS A 1 719 ? -0.248 26.691 1.049 1.00 87.38 719 LYS A O 1
ATOM 5792 N N . GLY A 1 720 ? -0.373 24.812 -0.183 1.00 87.06 720 GLY A N 1
ATOM 5793 C CA . GLY A 1 720 ? -0.451 23.904 0.964 1.00 87.06 720 GLY A CA 1
ATOM 5794 C C . GLY A 1 720 ? 0.786 23.999 1.866 1.00 87.06 720 GLY A C 1
ATOM 5795 O O . GLY A 1 720 ? 0.666 24.054 3.092 1.00 87.06 720 GLY A O 1
ATOM 5796 N N . ARG A 1 721 ? 1.978 24.102 1.264 1.00 87.88 721 ARG A N 1
ATOM 5797 C CA . ARG A 1 721 ? 3.254 24.272 1.973 1.00 87.88 721 ARG A CA 1
ATOM 5798 C C . ARG A 1 721 ? 3.341 25.596 2.729 1.00 87.88 721 ARG A C 1
ATOM 5800 O O . ARG A 1 721 ? 3.847 25.620 3.850 1.00 87.88 721 ARG A O 1
ATOM 5807 N N . GLU A 1 722 ? 2.893 26.695 2.128 1.00 89.06 722 GLU A N 1
ATOM 5808 C CA . GLU A 1 722 ? 2.881 28.015 2.769 1.00 89.06 722 GLU A CA 1
ATOM 5809 C C . GLU A 1 722 ? 1.967 28.028 3.997 1.00 89.06 722 GLU A C 1
ATOM 5811 O O . GLU A 1 722 ? 2.406 28.420 5.078 1.00 89.06 722 GLU A O 1
ATOM 5816 N N . LYS A 1 723 ? 0.746 27.494 3.874 1.00 90.19 723 LYS A N 1
ATOM 5817 C CA . LYS A 1 723 ? -0.196 27.357 4.998 1.00 90.19 723 LYS A CA 1
ATOM 5818 C C . LYS A 1 723 ? 0.368 26.506 6.135 1.00 90.19 723 LYS A C 1
ATOM 5820 O O . LYS A 1 723 ? 0.259 26.875 7.304 1.00 90.19 723 LYS A O 1
ATOM 5825 N N . ALA A 1 724 ? 1.026 25.394 5.803 1.00 89.88 724 ALA A N 1
ATOM 5826 C CA . ALA A 1 724 ? 1.687 24.548 6.792 1.00 89.88 724 ALA A CA 1
ATOM 5827 C C . ALA A 1 724 ? 2.793 25.300 7.553 1.00 89.88 724 ALA A C 1
ATOM 5829 O O . ALA A 1 724 ? 2.885 25.172 8.773 1.00 89.88 724 ALA A O 1
ATOM 5830 N N . LYS A 1 725 ? 3.606 26.115 6.862 1.00 88.62 725 LYS A N 1
ATOM 5831 C CA . LYS A 1 725 ? 4.643 26.944 7.502 1.00 88.62 725 LYS A CA 1
ATOM 5832 C C . LYS A 1 725 ? 4.048 27.975 8.456 1.00 88.62 725 LYS A C 1
ATOM 5834 O O . LYS A 1 725 ? 4.520 28.067 9.582 1.00 88.62 725 LYS A O 1
ATOM 5839 N N . VAL A 1 726 ? 2.987 28.674 8.046 1.00 90.00 726 VAL A N 1
ATOM 5840 C CA . VAL A 1 726 ? 2.292 29.653 8.903 1.00 90.00 726 VAL A CA 1
ATOM 5841 C C . VAL A 1 726 ? 1.830 29.008 10.212 1.00 90.00 726 VAL A C 1
ATOM 5843 O O . VAL A 1 726 ? 2.051 29.566 11.284 1.00 90.00 726 VAL A O 1
ATOM 5846 N N . LEU A 1 727 ? 1.247 27.805 10.161 1.00 88.62 727 LEU A N 1
ATOM 5847 C CA . LEU A 1 727 ? 0.835 27.105 11.382 1.00 88.62 727 LEU A CA 1
ATOM 5848 C C . LEU A 1 727 ? 2.006 26.674 12.265 1.00 88.62 727 LEU A C 1
ATOM 5850 O O . LEU A 1 727 ? 1.894 26.725 13.488 1.00 88.62 727 LEU A O 1
ATOM 5854 N N . ILE A 1 728 ? 3.122 26.251 11.674 1.00 86.00 728 ILE A N 1
ATOM 5855 C CA . ILE A 1 728 ? 4.332 25.914 12.435 1.00 86.00 728 ILE A CA 1
ATOM 5856 C C . ILE A 1 728 ? 4.892 27.169 13.113 1.00 86.00 728 ILE A C 1
ATOM 5858 O O . ILE A 1 728 ? 5.230 27.125 14.295 1.00 86.00 728 ILE A O 1
ATOM 5862 N N . ASP A 1 729 ? 4.899 28.307 12.423 1.00 85.44 729 ASP A N 1
ATOM 5863 C CA . ASP A 1 729 ? 5.303 29.587 13.007 1.00 85.44 729 ASP A CA 1
ATOM 5864 C C . ASP A 1 729 ? 4.373 30.008 14.158 1.00 85.44 729 ASP A C 1
ATOM 5866 O O . ASP A 1 729 ? 4.847 30.549 15.156 1.00 85.44 729 ASP A O 1
ATOM 5870 N N . ILE A 1 730 ? 3.071 29.701 14.092 1.00 84.88 730 ILE A N 1
ATOM 5871 C CA . ILE A 1 730 ? 2.124 29.908 15.205 1.00 84.88 730 ILE A CA 1
ATOM 5872 C C . ILE A 1 730 ? 2.421 28.963 16.378 1.00 84.88 730 ILE A C 1
ATOM 5874 O O . ILE A 1 730 ? 2.396 29.394 17.533 1.00 84.88 730 ILE A O 1
ATOM 5878 N N . LEU A 1 731 ? 2.730 27.690 16.105 1.00 79.56 731 LEU A N 1
ATOM 5879 C CA . LEU A 1 731 ? 3.036 26.701 17.143 1.00 79.56 731 LEU A CA 1
ATOM 5880 C C . LEU A 1 731 ? 4.271 27.090 17.970 1.00 79.56 731 LEU A C 1
ATOM 5882 O O . LEU A 1 731 ? 4.256 26.949 19.195 1.00 79.56 731 LEU A O 1
ATOM 5886 N N . TYR A 1 732 ? 5.321 27.599 17.320 1.00 72.94 732 TYR A N 1
ATOM 5887 C CA . TYR A 1 732 ? 6.587 27.950 17.976 1.00 72.94 732 TYR A CA 1
ATOM 5888 C C . TYR A 1 732 ? 6.734 29.449 18.307 1.00 72.94 732 TYR A C 1
ATOM 5890 O O . TYR A 1 732 ? 7.531 29.809 19.175 1.00 72.94 732 TYR A O 1
ATOM 5898 N N . GLY A 1 733 ? 5.953 30.325 17.674 1.00 64.56 733 GLY A N 1
ATOM 5899 C CA . GLY A 1 733 ? 6.025 31.784 17.790 1.00 64.56 733 GLY A CA 1
ATOM 5900 C C . GLY A 1 733 ? 7.271 32.403 17.131 1.00 64.56 733 GLY A C 1
ATOM 5901 O O . GLY A 1 733 ? 8.337 31.793 17.064 1.00 64.56 733 GLY A O 1
ATOM 5902 N N . GLU A 1 734 ? 7.196 33.683 16.735 1.00 46.16 734 GLU A N 1
ATOM 5903 C CA . GLU A 1 734 ? 8.315 34.435 16.116 1.00 46.16 734 GLU A CA 1
ATOM 5904 C C . GLU A 1 734 ? 9.601 34.512 16.979 1.00 46.16 734 GLU A C 1
ATOM 5906 O O . GLU A 1 734 ? 10.665 34.881 16.481 1.00 46.16 734 GLU A O 1
ATOM 5911 N N . LYS A 1 735 ? 9.540 34.181 18.279 1.00 43.28 735 LYS A N 1
ATOM 5912 C CA . LYS A 1 735 ? 10.648 34.356 19.242 1.00 43.28 735 LYS A CA 1
ATOM 5913 C C . LYS A 1 735 ? 11.458 33.090 19.565 1.00 43.28 735 LYS A C 1
ATOM 5915 O O . LYS A 1 735 ? 12.515 33.225 20.177 1.00 43.28 735 LYS A O 1
ATOM 5920 N N . MET A 1 736 ? 11.021 31.890 19.170 1.00 43.94 736 MET A N 1
ATOM 5921 C CA . MET A 1 736 ? 11.735 30.630 19.475 1.00 43.94 736 MET A CA 1
ATOM 5922 C C . MET A 1 736 ? 12.675 30.155 18.354 1.00 43.94 736 MET A C 1
ATOM 5924 O O . MET A 1 736 ? 13.513 29.289 18.583 1.00 43.94 736 MET A O 1
ATOM 5928 N N . THR A 1 737 ? 12.615 30.742 17.157 1.00 37.94 737 THR A N 1
ATOM 5929 C CA . THR A 1 737 ? 13.319 30.253 15.954 1.00 37.94 737 THR A CA 1
ATOM 5930 C C . THR A 1 737 ? 14.844 30.457 15.944 1.00 37.94 737 THR A C 1
ATOM 5932 O O . THR A 1 737 ? 15.500 30.099 14.968 1.00 37.94 737 THR A O 1
ATOM 5935 N N . LYS A 1 738 ? 15.460 31.008 17.007 1.00 35.66 738 LYS A N 1
ATOM 5936 C CA . LYS A 1 738 ? 16.921 31.266 17.057 1.00 35.66 738 LYS A CA 1
ATOM 5937 C C . LYS A 1 738 ? 17.637 30.936 18.376 1.00 35.66 738 LYS A C 1
ATOM 5939 O O . LYS A 1 738 ? 18.825 31.229 18.492 1.00 35.66 738 LYS A O 1
ATOM 5944 N N . GLY A 1 739 ? 16.979 30.333 19.365 1.00 32.72 739 GLY A N 1
ATOM 5945 C CA . GLY A 1 739 ? 17.584 30.088 20.681 1.00 32.72 739 GLY A CA 1
ATOM 5946 C C . GLY A 1 739 ? 17.444 28.642 21.132 1.00 32.72 739 GLY A C 1
ATOM 5947 O O . GLY A 1 739 ? 16.334 28.129 21.192 1.00 32.72 739 GLY A O 1
ATOM 5948 N N . LYS A 1 740 ? 18.567 28.002 21.493 1.00 39.25 740 LYS A N 1
ATOM 5949 C CA . LYS A 1 740 ? 18.571 26.742 22.255 1.00 39.25 740 LYS A CA 1
ATOM 5950 C C . LYS A 1 740 ? 17.588 26.852 23.420 1.00 39.25 740 LYS A C 1
ATOM 5952 O O . LYS A 1 740 ? 17.622 27.841 24.150 1.00 39.25 740 LYS A O 1
ATOM 5957 N N . VAL A 1 741 ? 16.760 25.824 23.600 1.00 40.09 741 VAL A N 1
ATOM 5958 C CA . VAL A 1 741 ? 15.829 25.690 24.725 1.00 40.09 741 VAL A CA 1
ATOM 5959 C C . VAL A 1 741 ? 16.639 25.609 26.022 1.00 40.09 741 VAL A C 1
ATOM 5961 O O . VAL A 1 741 ? 17.039 24.537 26.465 1.00 40.09 741 VAL A O 1
ATOM 5964 N N . THR A 1 742 ? 16.927 26.761 26.618 1.00 38.72 742 THR A N 1
ATOM 5965 C CA . THR A 1 742 ? 17.446 26.869 27.979 1.00 38.72 742 THR A CA 1
ATOM 5966 C C . THR A 1 742 ? 16.342 27.428 28.865 1.00 38.72 742 THR A C 1
ATOM 5968 O O . THR A 1 742 ? 15.917 28.567 28.697 1.00 38.72 742 THR A O 1
ATOM 5971 N N . ASP A 1 743 ? 15.901 26.594 29.804 1.00 38.88 743 ASP A N 1
ATOM 5972 C CA . ASP A 1 743 ? 15.307 26.985 31.084 1.00 38.88 743 ASP A CA 1
ATOM 5973 C C . ASP A 1 743 ? 13.980 27.761 31.093 1.00 38.88 743 ASP A C 1
ATOM 5975 O O . ASP A 1 743 ? 13.854 28.739 31.824 1.00 38.88 743 ASP A O 1
ATOM 5979 N N . ASN A 1 744 ? 12.928 27.258 30.435 1.00 36.94 744 ASN A N 1
ATOM 5980 C CA . ASN A 1 744 ? 11.560 27.599 30.849 1.00 36.94 744 ASN A CA 1
ATOM 5981 C C . ASN A 1 744 ? 10.779 26.372 31.337 1.00 36.94 744 ASN A C 1
ATOM 5983 O O . ASN A 1 744 ? 10.642 25.353 30.660 1.00 36.94 744 ASN A O 1
ATOM 5987 N N . LYS A 1 745 ? 10.290 26.485 32.574 1.00 41.66 745 LYS A N 1
ATOM 5988 C CA . LYS A 1 745 ? 9.420 25.525 33.254 1.00 41.66 745 LYS A CA 1
ATOM 5989 C C . LYS A 1 745 ? 8.079 25.381 32.510 1.00 41.66 745 LYS A C 1
ATOM 5991 O O . LYS A 1 745 ? 7.343 26.347 32.372 1.00 41.66 745 LYS A O 1
ATOM 5996 N N . SER A 1 746 ? 7.766 24.135 32.148 1.00 42.22 746 SER A N 1
ATOM 5997 C CA . SER A 1 746 ? 6.461 23.475 32.344 1.00 42.22 746 SER A CA 1
ATOM 5998 C C . SER A 1 746 ? 5.205 23.944 31.590 1.00 42.22 746 SER A C 1
ATOM 6000 O O . SER A 1 746 ? 4.134 23.905 32.188 1.00 42.22 746 SER A O 1
ATOM 6002 N N . LEU A 1 747 ? 5.274 24.282 30.303 1.00 50.84 747 LEU A N 1
ATOM 6003 C CA . LEU A 1 747 ? 4.135 24.016 29.410 1.00 50.84 747 LEU A CA 1
ATOM 6004 C C . LEU A 1 747 ? 4.652 23.373 28.121 1.00 50.84 747 LEU A C 1
ATOM 6006 O O . LEU A 1 747 ? 5.514 23.935 27.446 1.00 50.84 747 LEU A O 1
ATOM 6010 N N . GLY A 1 748 ? 4.184 22.162 27.825 1.00 63.31 748 GLY A N 1
ATOM 6011 C CA . GLY A 1 748 ? 4.407 21.520 26.535 1.00 63.31 748 GLY A CA 1
ATOM 6012 C C . GLY A 1 748 ? 3.577 22.196 25.442 1.00 63.31 748 GLY A C 1
ATOM 6013 O O . GLY A 1 748 ? 2.601 22.883 25.729 1.00 63.31 748 GLY A O 1
ATOM 6014 N N . LEU A 1 749 ? 3.940 21.973 24.175 1.00 69.69 749 LEU A N 1
ATOM 6015 C CA . LEU A 1 749 ? 3.180 22.463 23.012 1.00 69.69 749 LEU A CA 1
ATOM 6016 C C . LEU A 1 749 ? 1.692 22.065 23.081 1.00 69.69 749 LEU A C 1
ATOM 6018 O O . LEU A 1 749 ? 0.834 22.867 22.719 1.00 69.69 749 LEU A O 1
ATOM 6022 N N . LYS A 1 750 ? 1.392 20.865 23.605 1.00 73.56 750 LYS A N 1
ATOM 6023 C CA . LYS A 1 750 ? 0.021 20.381 23.848 1.00 73.56 750 LYS A CA 1
ATOM 6024 C C . LYS A 1 750 ? -0.748 21.249 24.841 1.00 73.56 750 LYS A C 1
ATOM 6026 O O . LYS A 1 750 ? -1.860 21.656 24.545 1.00 73.56 750 LYS A O 1
ATOM 6031 N N . ASP A 1 751 ? -0.128 21.603 25.967 1.00 72.56 751 ASP A N 1
ATOM 6032 C CA . ASP A 1 751 ? -0.791 22.358 27.038 1.00 72.56 751 ASP A CA 1
ATOM 6033 C C . ASP A 1 751 ? -1.244 23.757 26.573 1.00 72.56 751 ASP A C 1
ATOM 6035 O O . ASP A 1 751 ? -2.208 24.307 27.104 1.00 72.56 751 ASP A O 1
ATOM 6039 N N . VAL A 1 752 ? -0.534 24.338 25.597 1.00 77.31 752 VAL A N 1
ATOM 6040 C CA . VAL A 1 752 ? -0.823 25.670 25.042 1.00 77.31 752 VAL A CA 1
ATOM 6041 C C . VAL A 1 752 ? -1.812 25.593 23.881 1.00 77.31 752 VAL A C 1
ATOM 6043 O O . VAL A 1 752 ? -2.794 26.332 23.869 1.00 77.31 752 VAL A O 1
ATOM 6046 N N . HIS A 1 753 ? -1.550 24.724 22.902 1.00 82.81 753 HIS A N 1
ATOM 6047 C CA . HIS A 1 753 ? -2.267 24.736 21.621 1.00 82.81 753 HIS A CA 1
ATOM 6048 C C . HIS A 1 753 ? -3.377 23.690 21.521 1.00 82.81 753 HIS A C 1
ATOM 6050 O O . HIS A 1 753 ? -4.254 23.841 20.675 1.00 82.81 753 HIS A O 1
ATOM 6056 N N . LEU A 1 754 ? -3.366 22.662 22.374 1.00 87.62 754 LEU A N 1
ATOM 6057 C CA . LEU A 1 754 ? -4.328 21.554 22.392 1.00 87.62 754 LEU A CA 1
ATOM 6058 C C . LEU A 1 754 ? -4.886 21.279 23.815 1.00 87.62 754 LEU A C 1
ATOM 6060 O O . LEU A 1 754 ? -4.742 20.173 24.347 1.00 87.62 754 LEU A O 1
ATOM 6064 N N . PRO A 1 755 ? -5.471 22.286 24.494 1.00 87.19 755 PRO A N 1
ATOM 6065 C CA . PRO A 1 755 ? -5.806 22.208 25.916 1.00 87.19 755 PRO A CA 1
ATOM 6066 C C . PRO A 1 755 ? -7.015 21.319 26.268 1.00 87.19 755 PRO A C 1
ATOM 6068 O O . PRO A 1 755 ? -7.280 21.121 27.462 1.00 87.19 755 PRO A O 1
ATOM 6071 N N . LEU A 1 756 ? -7.799 20.841 25.295 1.00 88.44 756 LEU A N 1
ATOM 6072 C CA . LEU A 1 756 ? -9.076 20.168 25.567 1.00 88.44 756 LEU A CA 1
ATOM 6073 C C . LEU A 1 756 ? -8.934 18.668 25.840 1.00 88.44 756 LEU A C 1
ATOM 6075 O O . LEU A 1 756 ? -9.743 18.124 26.598 1.00 88.44 756 LEU A O 1
ATOM 6079 N N . GLN A 1 757 ? -7.923 18.020 25.257 1.00 81.44 757 GLN A N 1
ATOM 6080 C CA . GLN A 1 757 ? -7.796 16.557 25.215 1.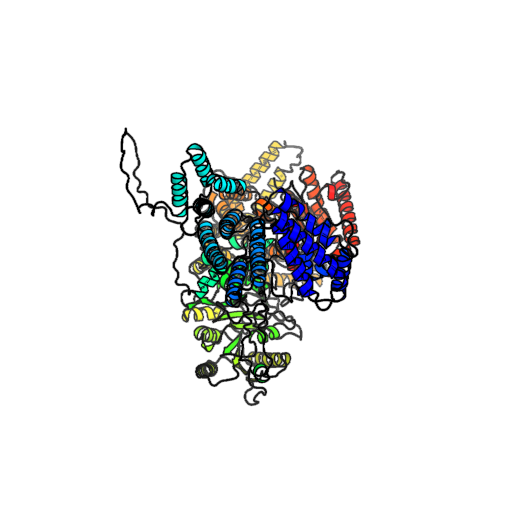00 81.44 757 GLN A CA 1
ATOM 6081 C C . GLN A 1 757 ? -7.027 15.904 26.376 1.00 81.44 757 GLN A C 1
ATOM 6083 O O . GLN A 1 757 ? -7.059 14.686 26.506 1.00 81.44 757 GLN A O 1
ATOM 6088 N N . ASP A 1 758 ? -6.353 16.681 27.228 1.00 81.12 758 ASP A N 1
ATOM 6089 C CA . ASP A 1 758 ? -5.585 16.127 28.349 1.00 81.12 758 ASP A CA 1
ATOM 6090 C C . ASP A 1 758 ? -6.438 16.064 29.633 1.00 81.12 758 ASP A C 1
ATOM 6092 O O . ASP A 1 758 ? -7.259 15.169 29.836 1.00 81.12 758 ASP A O 1
ATOM 6096 N N . THR A 1 759 ? -6.265 17.035 30.536 1.00 85.44 759 THR A N 1
ATOM 6097 C CA . THR A 1 759 ? -6.836 16.968 31.895 1.00 85.44 759 THR A CA 1
ATOM 6098 C C . THR A 1 759 ? -8.366 17.025 31.890 1.00 85.44 759 THR A C 1
ATOM 6100 O O . THR A 1 759 ? -9.008 16.291 32.638 1.00 85.44 759 THR A O 1
ATOM 6103 N N . LEU A 1 760 ? -8.953 17.890 31.056 1.00 89.81 760 LEU A N 1
ATOM 6104 C CA . LEU A 1 760 ? -10.407 18.076 30.994 1.00 89.81 760 LEU A CA 1
ATOM 6105 C C . LEU A 1 760 ? -11.103 16.838 30.426 1.00 89.81 760 LEU A C 1
ATOM 6107 O O . LEU A 1 760 ? -12.060 16.346 31.020 1.00 89.81 760 LEU A O 1
ATOM 6111 N N . TRP A 1 761 ? -10.581 16.299 29.324 1.00 91.44 761 TRP A N 1
ATOM 6112 C CA . TRP A 1 761 ? -11.100 15.079 28.718 1.00 91.44 761 TRP A CA 1
ATOM 6113 C C . TRP A 1 761 ? -10.998 13.876 29.658 1.00 91.44 761 TRP A C 1
ATOM 6115 O O . TRP A 1 761 ? -11.978 13.159 29.856 1.00 91.44 761 TRP A O 1
ATOM 6125 N N . MET A 1 762 ? -9.858 13.705 30.332 1.00 89.38 762 MET A N 1
ATOM 6126 C CA . MET A 1 762 ? -9.675 12.644 31.324 1.00 89.38 762 MET A CA 1
ATOM 6127 C C . MET A 1 762 ? -10.681 12.743 32.477 1.00 89.38 762 MET A C 1
ATOM 6129 O O . MET A 1 762 ? -11.283 11.739 32.855 1.00 89.38 762 MET A O 1
ATOM 6133 N N . GLN A 1 763 ? -10.892 13.942 33.030 1.00 92.06 763 GLN A N 1
ATOM 6134 C CA . GLN A 1 763 ? -11.883 14.164 34.087 1.00 92.06 763 GLN A CA 1
ATOM 6135 C C . GLN A 1 763 ? -13.298 13.841 33.608 1.00 92.06 763 GLN A C 1
ATOM 6137 O O . GLN A 1 763 ? -14.041 13.169 34.323 1.00 92.06 763 GLN A O 1
ATOM 6142 N N . TRP A 1 764 ? -13.653 14.264 32.392 1.00 93.50 764 TRP A N 1
ATOM 6143 C CA . TRP A 1 764 ? -14.952 13.959 31.803 1.00 93.50 764 TRP A CA 1
ATOM 6144 C C . TRP A 1 764 ? -15.151 12.448 31.631 1.00 93.50 764 TRP A C 1
ATOM 6146 O O . TRP A 1 764 ? -16.170 11.916 32.063 1.00 93.50 764 TRP A O 1
ATOM 6156 N N . CYS A 1 765 ? -14.151 11.736 31.101 1.00 91.12 765 CYS A N 1
ATOM 6157 C CA . CYS A 1 765 ? -14.190 10.282 30.921 1.00 91.12 765 CYS A CA 1
ATOM 6158 C C . CYS A 1 765 ? -14.338 9.532 32.246 1.00 91.12 765 CYS A C 1
ATOM 6160 O O . CYS A 1 765 ? -15.087 8.562 32.331 1.00 91.12 765 CYS A O 1
ATOM 6162 N N . ILE A 1 766 ? -13.632 9.964 33.298 1.00 90.19 766 ILE A N 1
ATOM 6163 C CA . ILE A 1 766 ? -13.776 9.378 34.638 1.00 90.19 766 ILE A CA 1
ATOM 6164 C C . ILE A 1 766 ? -15.219 9.537 35.118 1.00 90.19 766 ILE A C 1
ATOM 6166 O O . ILE A 1 766 ? -15.819 8.567 35.578 1.00 90.19 766 ILE A O 1
ATOM 6170 N N . LYS A 1 767 ? -15.790 10.735 34.962 1.00 91.31 767 LYS A N 1
ATOM 6171 C CA . LYS A 1 767 ? -17.171 11.027 35.360 1.00 91.31 767 LYS A CA 1
ATOM 6172 C C . LYS A 1 767 ? -18.190 10.234 34.561 1.00 91.31 767 LYS A C 1
ATOM 6174 O O . LYS A 1 767 ? -19.165 9.752 35.125 1.00 91.31 767 LYS A O 1
ATOM 6179 N N . ASP A 1 768 ? -17.948 10.039 33.275 1.00 91.38 768 ASP A N 1
ATOM 6180 C CA . ASP A 1 768 ? -18.799 9.200 32.445 1.00 91.38 768 ASP A CA 1
ATOM 6181 C C . ASP A 1 768 ? -18.735 7.715 32.857 1.00 91.38 768 ASP A C 1
ATOM 6183 O O . ASP A 1 768 ? -19.763 7.079 33.106 1.00 91.38 768 ASP A O 1
ATOM 6187 N N . LYS A 1 769 ? -17.529 7.185 33.101 1.00 88.94 769 LYS A N 1
ATOM 6188 C CA . LYS A 1 769 ? -17.356 5.833 33.660 1.00 88.94 769 LYS A CA 1
ATOM 6189 C C . LYS A 1 769 ? -18.063 5.687 35.017 1.00 88.94 769 LYS A C 1
ATOM 6191 O O . LYS A 1 769 ? -18.670 4.645 35.267 1.00 88.94 769 LYS A O 1
ATOM 6196 N N . GLU A 1 770 ? -18.016 6.706 35.881 1.00 88.62 770 GLU A N 1
ATOM 6197 C CA . GLU A 1 770 ? -18.766 6.756 37.150 1.00 88.62 770 GLU A CA 1
ATOM 6198 C C . GLU A 1 770 ? -20.286 6.750 36.921 1.00 88.62 770 GLU A C 1
ATOM 6200 O O . GLU A 1 770 ? -21.000 6.029 37.618 1.00 88.62 770 GLU A O 1
ATOM 6205 N N . PHE A 1 771 ? -20.777 7.492 35.924 1.00 86.31 771 PHE A N 1
ATOM 6206 C CA . PHE A 1 771 ? -22.197 7.579 35.567 1.00 86.31 771 PHE A CA 1
ATOM 6207 C C . PHE A 1 771 ? -22.789 6.215 35.176 1.00 86.31 771 PHE A C 1
ATOM 6209 O O . PHE A 1 771 ? -23.919 5.887 35.554 1.00 86.31 771 PHE A O 1
ATOM 6216 N N . HIS A 1 772 ? -22.016 5.391 34.463 1.00 83.44 772 HIS A N 1
ATOM 6217 C CA . HIS A 1 772 ? -22.436 4.052 34.039 1.00 83.44 772 HIS A CA 1
ATOM 6218 C C . HIS A 1 772 ? -22.111 2.940 35.054 1.00 83.44 772 HIS A C 1
ATOM 6220 O O . HIS A 1 772 ? -22.764 1.896 35.036 1.00 83.44 772 HIS A O 1
ATOM 6226 N N . ARG A 1 773 ? -21.155 3.148 35.974 1.00 82.88 773 ARG A N 1
ATOM 6227 C CA . ARG A 1 773 ? -20.745 2.179 37.017 1.00 82.88 773 ARG A CA 1
ATOM 6228 C C . ARG A 1 773 ? -21.063 2.678 38.436 1.00 82.88 773 ARG A C 1
ATOM 6230 O O . ARG A 1 773 ? -20.207 2.637 39.321 1.00 82.88 773 ARG A O 1
ATOM 6237 N N . ILE A 1 774 ? -22.290 3.149 38.666 1.00 77.38 774 ILE A N 1
ATOM 6238 C CA . ILE A 1 774 ? -22.682 3.745 39.954 1.00 77.38 774 ILE A CA 1
ATOM 6239 C C . ILE A 1 774 ? -22.646 2.710 41.075 1.00 77.38 774 ILE A C 1
ATOM 6241 O O . ILE A 1 774 ? -23.380 1.723 41.072 1.00 77.38 774 ILE A O 1
ATOM 6245 N N . GLN A 1 775 ? -21.828 2.990 42.086 1.00 73.44 775 GLN A N 1
ATOM 6246 C CA . GLN A 1 775 ? -21.843 2.270 43.352 1.00 73.44 775 GLN A CA 1
ATOM 6247 C C . GLN A 1 775 ? -22.790 2.984 44.319 1.00 73.44 775 GLN A C 1
ATOM 6249 O O . GLN A 1 775 ? -22.682 4.192 44.520 1.00 73.44 775 GLN A O 1
ATOM 6254 N N . CYS A 1 776 ? -23.711 2.245 44.942 1.00 65.44 776 CYS A N 1
ATOM 6255 C CA . CYS A 1 776 ? -24.682 2.813 45.877 1.00 65.44 776 CYS A CA 1
ATOM 6256 C C . CYS A 1 776 ? -23.985 3.482 47.076 1.00 65.44 776 CYS A C 1
ATOM 6258 O O . CYS A 1 776 ? -23.565 2.810 48.022 1.00 65.44 776 CYS A O 1
ATOM 6260 N N . LYS A 1 777 ? -23.893 4.818 47.082 1.00 73.19 777 LYS A N 1
ATOM 6261 C CA . LYS A 1 777 ? -23.522 5.572 48.289 1.00 73.19 777 LYS A CA 1
ATOM 6262 C C . LYS A 1 777 ? -24.656 5.474 49.314 1.00 73.19 777 LYS A C 1
ATOM 6264 O O . LYS A 1 777 ? -25.808 5.741 48.993 1.00 73.19 777 LYS A O 1
ATOM 6269 N N . LYS A 1 778 ? -24.326 5.146 50.570 1.00 67.62 778 LYS A N 1
ATOM 6270 C CA . LYS A 1 778 ? -25.303 4.885 51.654 1.00 67.62 778 LYS A CA 1
ATOM 6271 C C . LYS A 1 778 ? -26.296 6.031 51.944 1.00 67.62 778 LYS A C 1
ATOM 6273 O O . LYS A 1 778 ? -27.308 5.771 52.581 1.00 67.62 778 LYS A O 1
ATOM 6278 N N . ASN A 1 779 ? -26.025 7.259 51.488 1.00 75.25 779 ASN A N 1
ATOM 6279 C CA . ASN A 1 779 ? -26.767 8.470 51.866 1.00 75.25 779 ASN A CA 1
ATOM 6280 C C . ASN A 1 779 ? -27.473 9.192 50.697 1.00 75.25 779 ASN A C 1
ATOM 6282 O O . ASN A 1 779 ? -27.954 10.303 50.896 1.00 75.25 779 ASN A O 1
ATOM 6286 N N . MET A 1 780 ? -27.525 8.617 49.489 1.00 76.69 780 MET A N 1
ATOM 6287 C CA . MET A 1 780 ? -28.144 9.262 48.319 1.00 76.69 780 MET A CA 1
ATOM 6288 C C . MET A 1 780 ? -28.825 8.248 47.402 1.00 76.69 780 MET A C 1
ATOM 6290 O O . MET A 1 780 ? -28.311 7.145 47.224 1.00 76.69 780 MET A O 1
ATOM 6294 N N . SER A 1 781 ? -29.929 8.644 46.762 1.00 83.06 781 SER A N 1
ATOM 6295 C CA . SER A 1 781 ? -30.546 7.836 45.696 1.00 83.06 781 SER A CA 1
ATOM 6296 C C . SER A 1 781 ? -29.641 7.739 44.460 1.00 83.06 781 SER A C 1
ATOM 6298 O O . SER A 1 781 ? -28.769 8.587 44.246 1.00 83.06 781 SER A O 1
ATOM 6300 N N . ILE A 1 782 ? -29.839 6.701 43.642 1.00 82.62 782 ILE A N 1
ATOM 6301 C CA . ILE A 1 782 ? -29.081 6.494 42.397 1.00 82.62 782 ILE A CA 1
ATOM 6302 C C . ILE A 1 782 ? -29.377 7.631 41.410 1.00 82.62 782 ILE A C 1
ATOM 6304 O O . ILE A 1 782 ? -28.473 8.116 40.736 1.00 82.62 782 ILE A O 1
ATOM 6308 N N . GLU A 1 783 ? -30.622 8.100 41.363 1.00 84.31 783 GLU A N 1
ATOM 6309 C CA . GLU A 1 783 ? -31.081 9.183 40.494 1.00 84.31 783 GLU A CA 1
ATOM 6310 C C . GLU A 1 783 ? -30.430 10.520 40.863 1.00 84.31 783 GLU A C 1
ATOM 6312 O O . GLU A 1 783 ? -29.965 11.236 39.979 1.00 84.31 783 GLU A O 1
ATOM 6317 N N . GLN A 1 784 ? -30.326 10.837 42.159 1.00 84.44 784 GLN A N 1
ATOM 6318 C CA . GLN A 1 784 ? -29.623 12.043 42.615 1.00 84.44 784 GLN A CA 1
ATOM 6319 C C . GLN A 1 784 ? -28.128 11.979 42.291 1.00 84.44 784 GLN A C 1
ATOM 6321 O O . GLN A 1 784 ? -27.570 12.960 41.814 1.00 84.44 784 GLN A O 1
ATOM 6326 N N . GLN A 1 785 ? -27.491 10.818 42.481 1.00 84.88 785 GLN A N 1
ATOM 6327 C CA . GLN A 1 785 ? -26.084 10.635 42.108 1.00 84.88 785 GLN A CA 1
ATOM 6328 C C . GLN A 1 785 ? -25.873 10.792 40.595 1.00 84.88 785 GLN A C 1
ATOM 6330 O O . GLN A 1 785 ? -24.906 11.423 40.178 1.00 84.88 785 GLN A O 1
ATOM 6335 N N . ARG A 1 786 ? -26.789 10.272 39.763 1.00 86.81 786 ARG A N 1
ATOM 6336 C CA . ARG A 1 786 ? -26.764 10.486 38.305 1.00 86.81 786 ARG A CA 1
ATOM 6337 C C . ARG A 1 786 ? -26.883 11.959 37.944 1.00 86.81 786 ARG A C 1
ATOM 6339 O O . ARG A 1 786 ? -26.125 12.421 37.097 1.00 86.81 786 ARG A O 1
ATOM 6346 N N . ALA A 1 787 ? -27.808 12.680 38.574 1.00 87.69 787 ALA A N 1
ATOM 6347 C CA . ALA A 1 787 ? -28.012 14.102 38.317 1.00 87.69 787 ALA A CA 1
ATOM 6348 C C . ALA A 1 787 ? -26.772 14.936 38.682 1.00 87.69 787 ALA A C 1
ATOM 6350 O O . ALA A 1 787 ? -26.352 15.767 37.883 1.00 87.69 787 ALA A O 1
ATOM 6351 N N . GLU A 1 788 ? -26.138 14.667 39.829 1.00 89.69 788 GLU A N 1
ATOM 6352 C CA . GLU A 1 788 ? -24.895 15.342 40.235 1.00 89.69 788 GLU A CA 1
ATOM 6353 C C . GLU A 1 788 ? -23.747 15.080 39.254 1.00 89.69 788 GLU A C 1
ATOM 6355 O O . GLU A 1 788 ? -23.080 16.016 38.814 1.00 89.69 788 GLU A O 1
ATOM 6360 N N . ILE A 1 789 ? -23.537 13.818 38.860 1.00 89.19 789 ILE A N 1
ATOM 6361 C CA . ILE A 1 789 ? -22.490 13.463 37.891 1.00 89.19 789 ILE A CA 1
ATOM 6362 C C . ILE A 1 789 ? -22.773 14.117 36.529 1.00 89.19 789 ILE A C 1
ATOM 6364 O O . ILE A 1 789 ? -21.849 14.612 35.885 1.00 89.19 789 ILE A O 1
ATOM 6368 N N . ALA A 1 790 ? -24.036 14.166 36.093 1.00 90.31 790 ALA A N 1
ATOM 6369 C CA . ALA A 1 790 ? -24.424 14.848 34.860 1.00 90.31 790 ALA A CA 1
ATOM 6370 C C . ALA A 1 790 ? -24.142 16.361 34.924 1.00 90.31 790 ALA A C 1
ATOM 6372 O O . ALA A 1 790 ? -23.612 16.924 33.967 1.00 90.31 790 ALA A O 1
ATOM 6373 N N . GLU A 1 791 ? -24.419 17.015 36.056 1.00 91.06 791 GLU A N 1
ATOM 6374 C CA . GLU A 1 791 ? -24.102 18.432 36.261 1.00 91.06 791 GLU A CA 1
ATOM 6375 C C . GLU A 1 791 ? -22.583 18.688 36.240 1.00 91.06 791 GLU A C 1
ATOM 6377 O O . GLU A 1 791 ? -22.117 19.643 35.616 1.00 91.06 791 GLU A O 1
ATOM 6382 N N . GLU A 1 792 ? -21.787 17.819 36.871 1.00 92.88 792 GLU A N 1
ATOM 6383 C CA . GLU A 1 792 ? -20.320 17.881 36.815 1.00 92.88 792 GLU A CA 1
ATOM 6384 C C . GLU A 1 792 ? -19.791 17.709 35.382 1.00 92.88 792 GLU A C 1
ATOM 6386 O O . GLU A 1 792 ? -18.932 18.480 34.951 1.00 92.88 792 GLU A O 1
ATOM 6391 N N . LYS A 1 793 ? -20.337 16.760 34.608 1.00 92.81 793 LYS A N 1
ATOM 6392 C CA . LYS A 1 793 ? -19.992 16.582 33.188 1.00 92.81 793 LYS A CA 1
ATOM 6393 C C . LYS A 1 793 ? -20.278 17.845 32.370 1.00 92.81 793 LYS A C 1
ATOM 6395 O O . LYS A 1 793 ? -19.430 18.249 31.573 1.00 92.81 793 LYS A O 1
ATOM 6400 N N . MET A 1 794 ? -21.428 18.489 32.584 1.00 90.88 794 MET A N 1
ATOM 6401 C CA . MET A 1 794 ? -21.793 19.736 31.895 1.00 90.88 794 MET A CA 1
ATOM 6402 C C . MET A 1 794 ? -20.851 20.891 32.256 1.00 90.88 794 MET A C 1
ATOM 6404 O O . MET A 1 794 ? -20.439 21.639 31.372 1.00 90.88 794 MET A O 1
ATOM 6408 N N . LYS A 1 795 ? -20.430 21.002 33.525 1.00 92.75 795 LYS A N 1
ATOM 6409 C CA . LYS A 1 795 ? -19.415 21.987 33.949 1.00 92.75 795 LYS A CA 1
ATOM 6410 C C . LYS A 1 795 ? -18.089 21.784 33.215 1.00 92.75 795 LYS A C 1
ATOM 6412 O O . LYS A 1 795 ? -17.515 22.751 32.724 1.00 92.75 795 LYS A O 1
ATOM 6417 N N . ILE A 1 796 ? -17.641 20.535 33.070 1.00 93.31 796 ILE A N 1
ATOM 6418 C CA . ILE A 1 796 ? -16.404 20.221 32.340 1.00 93.31 796 ILE A CA 1
ATOM 6419 C C . ILE A 1 796 ? -16.526 20.585 30.849 1.00 93.31 796 ILE A C 1
ATOM 6421 O O . ILE A 1 796 ? -15.587 21.151 30.288 1.00 93.31 796 ILE A O 1
ATOM 6425 N N . ARG A 1 797 ? -17.677 20.328 30.203 1.00 91.69 797 ARG A N 1
ATOM 6426 C CA . ARG A 1 797 ? -17.916 20.754 28.807 1.00 91.69 797 ARG A CA 1
ATOM 6427 C C . ARG A 1 797 ? -17.928 22.279 28.657 1.00 91.69 797 ARG A C 1
ATOM 6429 O O . ARG A 1 797 ? -17.323 22.793 27.718 1.00 91.69 797 ARG A O 1
ATOM 6436 N N . ALA A 1 798 ? -18.522 23.007 29.604 1.00 89.62 798 ALA A N 1
ATOM 6437 C CA . ALA A 1 798 ? -18.484 24.471 29.623 1.00 89.62 798 ALA A CA 1
ATOM 6438 C C . ALA A 1 798 ? -17.050 25.015 29.796 1.00 89.62 798 ALA A C 1
ATOM 6440 O O . ALA A 1 798 ? -16.660 25.977 29.130 1.00 89.62 798 ALA A O 1
ATOM 6441 N N . ASP A 1 799 ? -16.230 24.370 30.633 1.00 90.12 799 ASP A N 1
ATOM 6442 C CA . ASP A 1 799 ? -14.812 24.711 30.785 1.00 90.12 799 ASP A CA 1
ATOM 6443 C C . ASP A 1 799 ? -14.009 24.439 29.501 1.00 90.12 799 ASP A C 1
ATOM 6445 O O . ASP A 1 799 ? -13.162 25.256 29.122 1.00 90.12 799 ASP A O 1
ATOM 6449 N N . GLN A 1 800 ? -14.288 23.330 28.800 1.00 89.94 800 GLN A N 1
ATOM 6450 C CA . GLN A 1 800 ? -13.719 23.046 27.476 1.00 89.94 800 GLN A CA 1
ATOM 6451 C C . GLN A 1 800 ? -14.091 24.150 26.471 1.00 89.94 800 GLN A C 1
ATOM 6453 O O . GLN A 1 800 ? -13.210 24.740 25.841 1.00 89.94 800 GLN A O 1
ATOM 6458 N N . GLN A 1 801 ? -15.372 24.514 26.383 1.00 86.62 801 GLN A N 1
ATOM 6459 C CA . GLN A 1 801 ? -15.847 25.569 25.487 1.00 86.62 801 GLN A CA 1
ATOM 6460 C C . GLN A 1 801 ? -15.162 26.916 25.776 1.00 86.62 801 GLN A C 1
ATOM 6462 O O . GLN A 1 801 ? -14.648 27.577 24.867 1.00 86.62 801 GLN A O 1
ATOM 6467 N N . LYS A 1 802 ? -15.056 27.294 27.055 1.00 86.50 802 LYS A N 1
ATOM 6468 C CA . LYS A 1 802 ? -14.389 28.532 27.473 1.00 86.50 802 LYS A CA 1
ATOM 6469 C C . LYS A 1 802 ? -12.913 28.564 27.074 1.00 86.50 802 LYS A C 1
ATOM 6471 O O . LYS A 1 802 ? -12.448 29.586 26.579 1.00 86.50 802 LYS A O 1
ATOM 6476 N N . LYS A 1 803 ? -12.176 27.462 27.260 1.00 85.25 803 LYS A N 1
ATOM 6477 C CA . LYS A 1 803 ? -10.760 27.377 26.857 1.00 85.25 803 LYS A CA 1
ATOM 6478 C C . LYS A 1 803 ? -10.567 27.391 25.342 1.00 85.25 803 LYS A C 1
ATOM 6480 O O . LYS A 1 803 ? -9.560 27.907 24.870 1.00 85.25 803 LYS A O 1
ATOM 6485 N N . SER A 1 804 ? -11.513 26.839 24.585 1.00 82.50 804 SER A N 1
ATOM 6486 C CA . SER A 1 804 ? -11.404 26.761 23.125 1.00 82.50 804 SER A CA 1
ATOM 6487 C C . SER A 1 804 ? -11.561 28.105 22.408 1.00 82.50 804 SER A C 1
ATOM 6489 O O . SER A 1 804 ? -10.943 28.324 21.370 1.00 82.50 804 SER A O 1
ATOM 6491 N N . SER A 1 805 ? -12.346 29.026 22.972 1.00 74.69 805 SER A N 1
ATOM 6492 C CA . SER A 1 805 ? -12.803 30.246 22.288 1.00 74.69 805 SER A CA 1
ATOM 6493 C C . SER A 1 805 ? -11.667 31.173 21.814 1.00 74.69 805 SER A C 1
ATOM 6495 O O . SER A 1 805 ? -11.830 31.885 20.823 1.00 74.69 805 SER A O 1
ATOM 6497 N N . GLU A 1 806 ? -10.505 31.138 22.475 1.00 74.94 806 GLU A N 1
ATOM 6498 C CA . GLU A 1 806 ? -9.338 31.994 22.189 1.00 74.94 806 GLU A CA 1
ATOM 6499 C C . GLU A 1 806 ? -8.185 31.258 21.472 1.00 74.94 806 GLU A C 1
ATOM 6501 O O . GLU A 1 806 ? -7.095 31.810 21.312 1.00 74.94 806 GLU A O 1
ATOM 6506 N N . ASN A 1 807 ? -8.392 30.018 21.012 1.00 86.06 807 ASN A N 1
ATOM 6507 C CA . ASN A 1 807 ? -7.327 29.222 20.402 1.00 86.06 807 ASN A CA 1
ATOM 6508 C C . ASN A 1 807 ? -7.044 29.644 18.943 1.00 86.06 807 ASN A C 1
ATOM 6510 O O . ASN A 1 807 ? -7.719 29.220 18.002 1.00 86.06 807 ASN A O 1
ATOM 6514 N N . ILE A 1 808 ? -6.016 30.481 18.755 1.00 88.31 808 ILE A N 1
ATOM 6515 C CA . ILE A 1 808 ? -5.575 30.980 17.438 1.00 88.31 808 ILE A CA 1
ATOM 6516 C C . ILE A 1 808 ? -5.133 29.829 16.524 1.00 88.31 808 ILE A C 1
ATOM 6518 O O . ILE A 1 808 ? -5.469 29.828 15.341 1.00 88.31 808 ILE A O 1
ATOM 6522 N N . PHE A 1 809 ? -4.414 28.841 17.066 1.00 90.31 809 PHE A N 1
ATOM 6523 C CA . PHE A 1 809 ? -3.921 27.700 16.297 1.00 90.31 809 PHE A CA 1
ATOM 6524 C C . PHE A 1 809 ? -5.077 26.881 15.709 1.00 90.31 809 PHE A C 1
ATOM 6526 O O . PHE A 1 809 ? -5.111 26.650 14.500 1.00 90.31 809 PHE A O 1
ATOM 6533 N N . MET A 1 810 ? -6.058 26.503 16.535 1.00 91.44 810 MET A N 1
ATOM 6534 C CA . MET A 1 810 ? -7.216 25.724 16.080 1.00 91.44 810 MET A CA 1
ATOM 6535 C C . MET A 1 810 ? -8.094 26.503 15.103 1.00 91.44 810 MET A C 1
ATOM 6537 O O . MET A 1 810 ? -8.604 25.922 14.148 1.00 91.44 810 MET A O 1
ATOM 6541 N N . LYS A 1 811 ? -8.225 27.821 15.288 1.00 90.06 811 LYS A N 1
ATOM 6542 C CA . LYS A 1 811 ? -8.930 28.688 14.339 1.00 90.06 811 LYS A CA 1
ATOM 6543 C C . LYS A 1 811 ? -8.307 28.632 12.941 1.00 90.06 811 LYS A C 1
ATOM 6545 O O . LYS A 1 811 ? -9.020 28.352 11.981 1.00 90.06 811 LYS A O 1
ATOM 6550 N N . GLU A 1 812 ? -7.004 28.881 12.823 1.00 90.44 812 GLU A N 1
ATOM 6551 C CA . GLU A 1 812 ? -6.308 28.863 11.527 1.00 90.44 812 GLU A CA 1
ATOM 6552 C C . GLU A 1 812 ? -6.280 27.449 10.926 1.00 90.44 812 GLU A C 1
ATOM 6554 O O . GLU A 1 812 ? -6.568 27.270 9.742 1.00 90.44 812 GLU A O 1
ATOM 6559 N N . PHE A 1 813 ? -6.022 26.422 11.748 1.00 91.94 813 PHE A N 1
ATOM 6560 C CA . PHE A 1 813 ? -6.019 25.029 11.294 1.00 91.94 813 PHE A CA 1
ATOM 6561 C C . PHE A 1 813 ? -7.368 24.629 10.691 1.00 91.94 813 PHE A C 1
ATOM 6563 O O . PHE A 1 813 ? -7.409 24.090 9.586 1.00 91.94 813 PHE A O 1
ATOM 6570 N N . LEU A 1 814 ? -8.479 24.919 11.376 1.00 90.88 814 LEU A N 1
ATOM 6571 C CA . LEU A 1 814 ? -9.815 24.585 10.885 1.00 90.88 814 LEU A CA 1
ATOM 6572 C C . LEU A 1 814 ? -10.175 25.360 9.612 1.00 90.88 814 LEU A C 1
ATOM 6574 O O . LEU A 1 814 ? -10.794 24.793 8.713 1.00 90.88 814 LEU A O 1
ATOM 6578 N N . GLN A 1 815 ? -9.759 26.623 9.487 1.00 89.00 815 GLN A N 1
ATOM 6579 C CA . GLN A 1 815 ? -9.965 27.384 8.251 1.00 89.00 815 GLN A CA 1
ATOM 6580 C C . GLN A 1 815 ? -9.269 26.715 7.061 1.00 89.00 815 GLN A C 1
ATOM 6582 O O . GLN A 1 815 ? -9.894 26.548 6.012 1.00 89.00 815 GLN A O 1
ATOM 6587 N N . TYR A 1 816 ? -8.024 26.262 7.228 1.00 89.69 816 TYR A N 1
ATOM 6588 C CA . TYR A 1 816 ? -7.287 25.567 6.169 1.00 89.69 816 TYR A CA 1
ATOM 6589 C C . TYR A 1 816 ? -7.789 24.141 5.914 1.00 89.69 816 TYR A C 1
ATOM 6591 O O . TYR A 1 816 ? -7.798 23.702 4.767 1.00 89.69 816 TYR A O 1
ATOM 6599 N N . ALA A 1 817 ? -8.233 23.426 6.949 1.00 86.44 817 ALA A N 1
ATOM 6600 C CA . ALA A 1 817 ? -8.703 22.048 6.832 1.00 86.44 817 ALA A CA 1
ATOM 6601 C C . ALA A 1 817 ? -10.134 21.928 6.277 1.00 86.44 817 ALA A C 1
ATOM 6603 O O . ALA A 1 817 ? -10.449 20.929 5.640 1.00 86.44 817 ALA A O 1
ATOM 6604 N N . VAL A 1 818 ? -11.005 22.916 6.509 1.00 84.38 818 VAL A N 1
ATOM 6605 C CA . VAL A 1 818 ? -12.434 22.841 6.138 1.00 84.38 818 VAL A CA 1
ATOM 6606 C C . VAL A 1 818 ? -12.780 23.706 4.920 1.00 84.38 818 VAL A C 1
ATOM 6608 O O . VAL A 1 818 ? -13.673 23.351 4.159 1.00 84.38 818 VAL A O 1
ATOM 6611 N N . SER A 1 819 ? -12.105 24.843 4.713 1.00 72.38 819 SER A N 1
ATOM 6612 C CA . SER A 1 819 ? -12.554 25.865 3.741 1.00 72.38 819 SER A CA 1
ATOM 6613 C C . SER A 1 819 ? -11.826 25.833 2.393 1.00 72.38 819 SER A C 1
ATOM 6615 O O . SER A 1 819 ? -12.023 26.725 1.571 1.00 72.38 819 SER A O 1
ATOM 6617 N N . VAL A 1 820 ? -10.947 24.857 2.177 1.00 75.56 820 VAL A N 1
ATOM 6618 C CA . VAL A 1 820 ? -10.013 24.800 1.044 1.00 75.56 820 VAL A CA 1
ATOM 6619 C C . VAL A 1 820 ? -10.393 23.654 0.104 1.00 75.56 820 VAL A C 1
ATOM 6621 O O . VAL A 1 820 ? -10.942 22.649 0.553 1.00 75.56 820 VAL A O 1
ATOM 6624 N N . GLU A 1 821 ? -10.094 23.792 -1.192 1.00 80.44 821 GLU A N 1
ATOM 6625 C CA . GLU A 1 821 ? -10.263 22.711 -2.172 1.00 80.44 821 GLU A CA 1
ATOM 6626 C C . GLU A 1 821 ? -9.545 21.424 -1.730 1.00 80.44 821 GLU A C 1
ATOM 6628 O O . GLU A 1 821 ? -8.480 21.466 -1.111 1.00 80.44 821 GLU A O 1
ATOM 6633 N N . GLU A 1 822 ? -10.107 20.267 -2.089 1.00 77.69 822 GLU A N 1
ATOM 6634 C CA . GLU A 1 822 ? -9.657 18.951 -1.616 1.00 77.69 822 GLU A CA 1
ATOM 6635 C C . GLU A 1 822 ? -8.152 18.708 -1.823 1.00 77.69 822 GLU A C 1
ATOM 6637 O O . GLU A 1 822 ? -7.460 18.309 -0.887 1.00 77.69 822 GLU A O 1
ATOM 6642 N N . ASN A 1 823 ? -7.620 19.006 -3.012 1.00 79.56 823 ASN A N 1
ATOM 6643 C CA . ASN A 1 823 ? -6.201 18.793 -3.318 1.00 79.56 823 ASN A CA 1
ATOM 6644 C C . ASN A 1 823 ? -5.284 19.669 -2.456 1.00 79.56 823 ASN A C 1
ATOM 6646 O O . ASN A 1 823 ? -4.298 19.185 -1.902 1.00 79.56 823 ASN A O 1
ATOM 6650 N N . GLU A 1 824 ? -5.607 20.955 -2.312 1.00 85.50 824 GLU A N 1
ATOM 6651 C CA . GLU A 1 824 ? -4.815 21.876 -1.496 1.00 85.50 824 GLU A CA 1
ATOM 6652 C C . GLU A 1 824 ? -4.911 21.519 -0.001 1.00 85.50 824 GLU A C 1
ATOM 6654 O O . GLU A 1 824 ? -3.897 21.565 0.698 1.00 85.50 824 GLU A O 1
ATOM 6659 N N . ARG A 1 825 ? -6.079 21.058 0.473 1.00 86.31 825 ARG A N 1
ATOM 6660 C CA . ARG A 1 825 ? -6.270 20.496 1.823 1.00 86.31 825 ARG A CA 1
ATOM 6661 C C . ARG A 1 825 ? -5.349 19.297 2.075 1.00 86.31 825 ARG A C 1
ATOM 6663 O O . ARG A 1 825 ? -4.695 19.243 3.116 1.00 86.31 825 ARG A O 1
ATOM 6670 N N . LEU A 1 826 ? -5.251 18.363 1.127 1.00 84.19 826 LEU A N 1
ATOM 6671 C CA . LEU A 1 826 ? -4.378 17.189 1.245 1.00 84.19 826 LEU A CA 1
ATOM 6672 C C . LEU A 1 826 ? -2.889 17.571 1.263 1.00 84.19 826 LEU A C 1
ATOM 6674 O O . LEU A 1 826 ? -2.136 17.035 2.083 1.00 84.19 826 LEU A O 1
ATOM 6678 N N . TYR A 1 827 ? -2.451 18.514 0.419 1.00 87.62 827 TYR A N 1
ATOM 6679 C CA . TYR A 1 827 ? -1.071 19.020 0.471 1.00 87.62 827 TYR A CA 1
ATOM 6680 C C . TYR A 1 827 ? -0.789 19.713 1.802 1.00 87.62 827 TYR A C 1
ATOM 6682 O O . TYR A 1 827 ? 0.251 19.458 2.406 1.00 87.62 827 TYR A O 1
ATOM 6690 N N . PHE A 1 828 ? -1.714 20.550 2.278 1.00 90.62 828 PHE A N 1
ATOM 6691 C CA . PHE A 1 828 ? -1.607 21.234 3.563 1.00 90.62 828 PHE A CA 1
ATOM 6692 C C . PHE A 1 828 ? -1.421 20.246 4.722 1.00 90.62 828 PHE A C 1
ATOM 6694 O O . PHE A 1 828 ? -0.447 20.369 5.462 1.00 90.62 828 PHE A O 1
ATOM 6701 N N . LEU A 1 829 ? -2.294 19.242 4.861 1.00 87.94 829 LEU A N 1
ATOM 6702 C CA . LEU A 1 829 ? -2.229 18.276 5.965 1.00 87.94 829 LEU A CA 1
ATOM 6703 C C . LEU A 1 829 ? -0.921 17.475 5.958 1.00 87.94 829 LEU A C 1
ATOM 6705 O O . LEU A 1 829 ? -0.291 17.299 7.003 1.00 87.94 829 LEU A O 1
ATOM 6709 N N . ASN A 1 830 ? -0.481 17.025 4.782 1.00 84.81 830 ASN A N 1
ATOM 6710 C CA . ASN A 1 830 ? 0.747 16.245 4.644 1.00 84.81 830 ASN A CA 1
ATOM 6711 C C . ASN A 1 830 ? 2.011 17.096 4.860 1.00 84.81 830 ASN A C 1
ATOM 6713 O O . ASN A 1 830 ? 2.920 16.666 5.574 1.00 84.81 830 ASN A O 1
ATOM 6717 N N . TRP A 1 831 ? 2.065 18.320 4.318 1.00 86.38 831 TRP A N 1
ATOM 6718 C CA . TRP A 1 831 ? 3.156 19.257 4.610 1.00 86.38 831 TRP A CA 1
ATOM 6719 C C . TRP A 1 831 ? 3.198 19.618 6.087 1.00 86.38 831 TRP A C 1
ATOM 6721 O O . TRP A 1 831 ? 4.275 19.658 6.673 1.00 86.38 831 TRP A O 1
ATOM 6731 N N . PHE A 1 832 ? 2.041 19.850 6.702 1.00 87.38 832 PHE A N 1
ATOM 6732 C CA . PHE A 1 832 ? 1.962 20.181 8.113 1.00 87.38 832 PHE A CA 1
ATOM 6733 C C . PHE A 1 832 ? 2.449 19.022 8.993 1.00 87.38 832 PHE A C 1
ATOM 6735 O O . PHE A 1 832 ? 3.290 19.253 9.858 1.00 87.38 832 PHE A O 1
ATOM 6742 N N . LYS A 1 833 ? 2.034 17.773 8.715 1.00 84.62 833 LYS A N 1
ATOM 6743 C CA . LYS A 1 833 ? 2.577 16.562 9.365 1.00 84.62 833 LYS A CA 1
ATOM 6744 C C . LYS A 1 833 ? 4.102 16.522 9.274 1.00 84.62 833 LYS A C 1
ATOM 6746 O O . LYS A 1 833 ? 4.780 16.386 10.286 1.00 84.62 833 LYS A O 1
ATOM 6751 N N . LYS A 1 834 ? 4.642 16.706 8.068 1.00 79.62 834 LYS A N 1
ATOM 6752 C CA . LYS A 1 834 ? 6.086 16.674 7.827 1.00 79.62 834 LYS A CA 1
ATOM 6753 C C . LYS A 1 834 ? 6.835 17.777 8.577 1.00 79.62 834 LYS A C 1
ATOM 6755 O O . LYS A 1 834 ? 7.827 17.489 9.241 1.00 79.62 834 LYS A O 1
ATOM 6760 N N . CYS A 1 835 ? 6.379 19.024 8.476 1.00 81.12 835 CYS A N 1
ATOM 6761 C CA . CYS A 1 835 ? 7.015 20.149 9.157 1.00 81.12 835 CYS A CA 1
ATOM 6762 C C . CYS A 1 835 ? 6.951 19.989 10.683 1.00 81.12 835 CYS A C 1
ATOM 6764 O O . CYS A 1 835 ? 7.903 20.350 11.371 1.00 81.12 835 CYS A O 1
ATOM 6766 N N . LEU A 1 836 ? 5.861 19.422 11.208 1.00 79.94 836 LEU A N 1
ATOM 6767 C CA . LEU A 1 836 ? 5.713 19.115 12.629 1.00 79.94 836 LEU A CA 1
ATOM 6768 C C . LEU A 1 836 ? 6.733 18.057 13.075 1.00 79.94 836 LEU A C 1
ATOM 6770 O O . LEU A 1 836 ? 7.452 18.271 14.049 1.00 79.94 836 LEU A O 1
ATOM 6774 N N . ASP A 1 837 ? 6.857 16.959 12.326 1.00 75.69 837 ASP A N 1
ATOM 6775 C CA . ASP A 1 837 ? 7.827 15.894 12.605 1.00 75.69 837 ASP A CA 1
ATOM 6776 C C . ASP A 1 837 ? 9.281 16.397 12.524 1.00 75.69 837 ASP A C 1
ATOM 6778 O O . ASP A 1 837 ? 10.133 15.988 13.315 1.00 75.69 837 ASP A O 1
ATOM 6782 N N . GLU A 1 838 ? 9.588 17.285 11.573 1.00 75.31 838 GLU A N 1
ATOM 6783 C CA . GLU A 1 838 ? 10.901 17.931 11.443 1.00 75.31 838 GLU A CA 1
ATOM 6784 C C . GLU A 1 838 ? 11.193 18.867 12.622 1.00 75.31 838 GLU A C 1
ATOM 6786 O O . GLU A 1 838 ? 12.260 18.767 13.227 1.00 75.31 838 GLU A O 1
ATOM 6791 N N . ALA A 1 839 ? 10.240 19.722 13.000 1.00 74.88 839 ALA A N 1
ATOM 6792 C CA . ALA A 1 839 ? 10.416 20.693 14.078 1.00 74.88 839 ALA A CA 1
ATOM 6793 C C . ALA A 1 839 ? 10.528 20.044 15.472 1.00 74.88 839 ALA A C 1
ATOM 6795 O O . ALA A 1 839 ? 11.155 20.602 16.377 1.00 74.88 839 ALA A O 1
ATOM 6796 N N . LEU A 1 840 ? 9.938 18.860 15.668 1.00 74.38 840 LEU A N 1
ATOM 6797 C CA . LEU A 1 840 ? 9.994 18.124 16.935 1.00 74.38 840 LEU A CA 1
ATOM 6798 C C . LEU A 1 840 ? 11.206 17.191 17.059 1.00 74.38 840 LEU A C 1
ATOM 6800 O O . LEU A 1 840 ? 11.561 16.803 18.178 1.00 74.38 840 LEU A O 1
ATOM 6804 N N . ARG A 1 841 ? 11.857 16.842 15.943 1.00 72.31 841 ARG A N 1
ATOM 6805 C CA . ARG A 1 841 ? 12.910 15.817 15.887 1.00 72.31 841 ARG A CA 1
ATOM 6806 C C . ARG A 1 841 ? 14.062 16.086 16.847 1.00 72.31 841 ARG A C 1
ATOM 6808 O O . ARG A 1 841 ? 14.368 15.226 17.672 1.00 72.31 841 ARG A O 1
ATOM 6815 N N . ASP A 1 842 ? 14.674 17.264 16.762 1.00 69.94 842 ASP A N 1
ATOM 6816 C CA . ASP A 1 842 ? 15.884 17.588 17.528 1.00 69.94 842 ASP A CA 1
ATOM 6817 C C . ASP A 1 842 ? 15.617 17.558 19.038 1.00 69.94 842 ASP A C 1
ATOM 6819 O O . ASP A 1 842 ? 16.385 16.979 19.806 1.00 69.94 842 ASP A O 1
ATOM 6823 N N . ASN A 1 843 ? 14.462 18.079 19.462 1.00 71.56 843 ASN A N 1
ATOM 6824 C CA . ASN A 1 843 ? 14.051 18.071 20.864 1.00 71.56 843 ASN A CA 1
ATOM 6825 C C . ASN A 1 843 ? 13.821 16.640 21.385 1.00 71.56 843 ASN A C 1
ATOM 6827 O O . ASN A 1 843 ? 14.266 16.290 22.479 1.00 71.56 843 ASN A O 1
ATOM 6831 N N . ILE A 1 844 ? 13.167 15.779 20.596 1.00 72.50 844 ILE A N 1
ATOM 6832 C CA . ILE A 1 844 ? 12.952 14.373 20.971 1.00 72.50 844 ILE A CA 1
ATOM 6833 C C . ILE A 1 844 ? 14.287 13.625 21.063 1.00 72.50 844 ILE A C 1
ATOM 6835 O O . ILE A 1 844 ? 14.492 12.864 22.015 1.00 72.50 844 ILE A O 1
ATOM 6839 N N . VAL A 1 845 ? 15.214 13.854 20.127 1.00 74.00 845 VAL A N 1
ATOM 6840 C CA . VAL A 1 845 ? 16.557 13.254 20.158 1.00 74.00 845 VAL A CA 1
ATOM 6841 C C . VAL A 1 845 ? 17.310 13.693 21.413 1.00 74.00 845 VAL A C 1
ATOM 6843 O O . VAL A 1 845 ? 17.798 12.834 22.151 1.00 74.00 845 VAL A O 1
ATOM 6846 N N . ASP A 1 846 ? 17.337 14.990 21.719 1.00 76.12 846 ASP A N 1
ATOM 6847 C CA . ASP A 1 846 ? 18.010 15.532 22.903 1.00 76.12 846 ASP A CA 1
ATOM 6848 C C . ASP A 1 846 ? 17.425 14.972 24.210 1.00 76.12 846 ASP A C 1
ATOM 6850 O O . ASP A 1 846 ? 18.165 14.508 25.089 1.00 76.12 846 ASP A O 1
ATOM 6854 N N . LEU A 1 847 ? 16.092 14.938 24.336 1.00 76.44 847 LEU A N 1
ATOM 6855 C CA . LEU A 1 847 ? 15.412 14.367 25.502 1.00 76.44 847 LEU A CA 1
ATOM 6856 C C . LEU A 1 847 ? 15.673 12.863 25.641 1.00 76.44 847 LEU A C 1
ATOM 6858 O O . LEU A 1 847 ? 15.895 12.379 26.753 1.00 76.44 847 LEU A O 1
ATOM 6862 N N . THR A 1 848 ? 15.699 12.123 24.531 1.00 77.81 848 THR A N 1
ATOM 6863 C CA . THR A 1 848 ? 15.975 10.678 24.524 1.00 77.81 848 THR A CA 1
ATOM 6864 C C . THR A 1 848 ? 17.429 10.391 24.897 1.00 77.81 848 THR A C 1
ATOM 6866 O O . THR A 1 848 ? 17.707 9.495 25.698 1.00 77.81 848 THR A O 1
ATOM 6869 N N . GLN A 1 849 ? 18.381 11.181 24.395 1.00 80.19 849 GLN A N 1
ATOM 6870 C CA . GLN A 1 849 ? 19.783 11.088 24.802 1.00 80.19 849 GLN A CA 1
ATOM 6871 C C . GLN A 1 849 ? 19.954 11.404 26.292 1.00 80.19 849 GLN A C 1
ATOM 6873 O O . GLN A 1 849 ? 20.684 10.699 26.996 1.00 80.19 849 GLN A O 1
ATOM 6878 N N . LEU A 1 850 ? 19.262 12.427 26.799 1.00 81.12 850 LEU A N 1
ATOM 6879 C CA . LEU A 1 850 ? 19.268 12.774 28.218 1.00 81.12 850 LEU A CA 1
ATOM 6880 C C . LEU A 1 850 ? 18.660 11.657 29.078 1.00 81.12 850 LEU A C 1
ATOM 6882 O O . LEU A 1 850 ? 19.231 11.318 30.120 1.00 81.12 850 LEU A O 1
ATOM 6886 N N . TYR A 1 851 ? 17.568 11.040 28.620 1.00 82.06 851 TYR A N 1
ATOM 6887 C CA . TYR A 1 851 ? 16.962 9.869 29.252 1.00 82.06 851 TYR A CA 1
ATOM 6888 C C . TYR A 1 851 ? 17.959 8.708 29.324 1.00 82.06 851 TYR A C 1
ATOM 6890 O O . TYR A 1 851 ? 18.247 8.218 30.415 1.00 82.06 851 TYR A O 1
ATOM 6898 N N . ASN A 1 852 ? 18.584 8.339 28.203 1.00 82.31 852 ASN A N 1
ATOM 6899 C CA . ASN A 1 852 ? 19.554 7.242 28.138 1.00 82.31 852 ASN A CA 1
ATOM 6900 C C . ASN A 1 852 ? 20.783 7.490 29.028 1.00 82.31 852 ASN A C 1
ATOM 6902 O O . ASN A 1 852 ? 21.217 6.601 29.763 1.00 82.31 852 ASN A O 1
ATOM 6906 N N . ARG A 1 853 ? 21.323 8.717 29.034 1.00 85.31 853 ARG A N 1
ATOM 6907 C CA . ARG A 1 853 ? 22.423 9.107 29.936 1.00 85.31 853 ARG A CA 1
ATOM 6908 C C . ARG A 1 853 ? 22.017 9.002 31.404 1.00 85.31 853 ARG A C 1
ATOM 6910 O O . ARG A 1 853 ? 22.807 8.551 32.231 1.00 85.31 853 ARG A O 1
ATOM 6917 N N . THR A 1 854 ? 20.794 9.404 31.733 1.00 83.69 854 THR A N 1
ATOM 6918 C CA . THR A 1 854 ? 20.251 9.298 33.094 1.00 83.69 854 THR A CA 1
ATOM 6919 C C . THR A 1 854 ? 20.038 7.838 33.491 1.00 83.69 854 THR A C 1
ATOM 6921 O O . THR A 1 854 ? 20.375 7.457 34.609 1.00 83.69 854 THR A O 1
ATOM 6924 N N . TRP A 1 855 ? 19.572 6.996 32.568 1.00 83.50 855 TRP A N 1
ATOM 6925 C CA . TRP A 1 855 ? 19.383 5.562 32.779 1.00 83.50 855 TRP A CA 1
ATOM 6926 C C . TRP A 1 855 ? 20.704 4.839 33.075 1.00 83.50 855 TRP A C 1
ATOM 6928 O O . TRP A 1 855 ? 20.780 4.007 33.981 1.00 83.50 855 TRP A O 1
ATOM 6938 N N . LEU A 1 856 ? 21.783 5.203 32.374 1.00 84.94 856 LEU A N 1
ATOM 6939 C CA . LEU A 1 856 ? 23.123 4.680 32.659 1.00 84.94 856 LEU A CA 1
ATOM 6940 C C . LEU A 1 856 ? 23.602 5.074 34.064 1.00 84.94 856 LEU A C 1
ATOM 6942 O O . LEU A 1 856 ? 24.132 4.232 34.788 1.00 84.94 856 LEU A O 1
ATOM 6946 N N . LYS A 1 857 ? 23.353 6.323 34.484 1.00 85.56 857 LYS A N 1
ATOM 6947 C CA . LYS A 1 857 ? 23.651 6.779 35.853 1.00 85.56 857 LYS A CA 1
ATOM 6948 C C . LYS A 1 857 ? 22.813 6.041 36.897 1.00 85.56 857 LYS A C 1
ATOM 6950 O O . LYS A 1 857 ? 23.353 5.659 37.927 1.00 85.56 857 LYS A O 1
ATOM 6955 N N . TYR A 1 858 ? 21.535 5.777 36.614 1.00 83.69 858 TYR A N 1
ATOM 6956 C CA . TYR A 1 858 ? 20.650 4.999 37.485 1.00 83.69 858 TYR A CA 1
ATOM 6957 C C . TYR A 1 858 ? 21.198 3.589 37.756 1.00 83.69 858 TYR A C 1
ATOM 6959 O O . TYR A 1 858 ? 21.239 3.166 38.913 1.00 83.69 858 TYR A O 1
ATOM 6967 N N . ARG A 1 859 ? 21.693 2.882 36.725 1.00 79.50 859 ARG A N 1
ATOM 6968 C CA . ARG A 1 859 ? 22.281 1.537 36.894 1.00 79.50 859 ARG A CA 1
ATOM 6969 C C . ARG A 1 859 ? 23.521 1.522 37.795 1.00 79.50 859 ARG A C 1
ATOM 6971 O O . ARG A 1 859 ? 23.712 0.552 38.523 1.00 79.50 859 ARG A O 1
ATOM 6978 N N . GLY A 1 860 ? 24.334 2.579 37.758 1.00 76.94 860 GLY A N 1
ATOM 6979 C CA . GLY A 1 860 ? 25.556 2.709 38.561 1.00 76.94 860 GLY A CA 1
ATOM 6980 C C . GLY A 1 860 ? 25.376 3.357 39.941 1.00 76.94 860 GLY A C 1
ATOM 6981 O O . GLY A 1 860 ? 26.363 3.506 40.655 1.00 76.94 860 GLY A O 1
ATOM 6982 N N . ALA A 1 861 ? 24.160 3.770 40.314 1.00 80.81 861 ALA A N 1
ATOM 6983 C CA . ALA A 1 861 ? 23.902 4.571 41.514 1.00 80.81 861 ALA A CA 1
ATOM 6984 C C . ALA A 1 861 ? 23.591 3.739 42.772 1.00 80.81 861 ALA A C 1
ATOM 6986 O O . ALA A 1 861 ? 23.082 2.617 42.686 1.00 80.81 861 ALA A O 1
ATOM 6987 N N . SER A 1 862 ? 23.836 4.337 43.945 1.00 78.00 862 SER A N 1
ATOM 6988 C CA . SER A 1 862 ? 23.446 3.810 45.263 1.00 78.00 862 SER A CA 1
ATOM 6989 C C . SER A 1 862 ? 21.926 3.914 45.508 1.00 78.00 862 SER A C 1
ATOM 6991 O O . SER A 1 862 ? 21.250 4.729 44.879 1.00 78.00 862 SER A O 1
ATOM 6993 N N . ASP A 1 863 ? 21.351 3.126 46.428 1.00 70.50 863 ASP A N 1
ATOM 6994 C CA . ASP A 1 863 ? 19.883 3.026 46.606 1.00 70.50 863 ASP A CA 1
ATOM 6995 C C . ASP A 1 863 ? 19.172 4.362 46.914 1.00 70.50 863 ASP A C 1
ATOM 6997 O O . ASP A 1 863 ? 18.040 4.582 46.474 1.00 70.50 863 ASP A O 1
ATOM 7001 N N . GLY A 1 864 ? 19.833 5.300 47.603 1.00 70.94 864 GLY A N 1
ATOM 7002 C CA . GLY A 1 864 ? 19.290 6.643 47.860 1.00 70.94 864 GLY A CA 1
ATOM 7003 C C . GLY A 1 864 ? 19.282 7.559 46.626 1.00 70.94 864 GLY A C 1
ATOM 7004 O O . GLY A 1 864 ? 18.378 8.380 46.457 1.00 70.94 864 GLY A O 1
ATOM 7005 N N . GLU A 1 865 ? 20.260 7.406 45.734 1.00 74.75 865 GLU A N 1
ATOM 7006 C CA . GLU A 1 865 ? 20.366 8.150 44.473 1.00 74.75 865 GLU A CA 1
ATOM 7007 C C . GLU A 1 865 ? 19.475 7.550 43.382 1.00 74.75 865 GLU A C 1
ATOM 7009 O O . GLU A 1 865 ? 18.923 8.288 42.562 1.00 74.75 865 GLU A O 1
ATOM 7014 N N . ARG A 1 866 ? 19.251 6.228 43.413 1.00 78.12 866 ARG A N 1
ATOM 7015 C CA . ARG A 1 866 ? 18.338 5.527 42.499 1.00 78.12 866 ARG A CA 1
ATOM 7016 C C . ARG A 1 866 ? 16.934 6.112 42.525 1.00 78.12 866 ARG A C 1
ATOM 7018 O O . ARG A 1 866 ? 16.381 6.331 41.455 1.00 78.12 866 ARG A O 1
ATOM 7025 N N . ARG A 1 867 ? 16.379 6.452 43.698 1.00 77.56 867 ARG A N 1
ATOM 7026 C CA . ARG A 1 867 ? 15.061 7.118 43.774 1.00 77.56 867 ARG A CA 1
ATOM 7027 C C . ARG A 1 867 ? 15.046 8.467 43.060 1.00 77.56 867 ARG A C 1
ATOM 7029 O O . ARG A 1 867 ? 14.100 8.750 42.338 1.00 77.56 867 ARG A O 1
ATOM 7036 N N . LYS A 1 868 ? 16.096 9.283 43.216 1.00 82.44 868 LYS A N 1
ATOM 7037 C CA . LYS A 1 868 ? 16.193 10.591 42.541 1.00 82.44 868 LYS A CA 1
ATOM 7038 C C . LYS A 1 868 ? 16.244 10.428 41.025 1.00 82.44 868 LYS A C 1
ATOM 7040 O O . LYS A 1 868 ? 15.501 11.096 40.312 1.00 82.44 868 LYS A O 1
ATOM 7045 N N . TYR A 1 869 ? 17.082 9.512 40.540 1.00 83.31 869 TYR A N 1
ATOM 7046 C CA . TYR A 1 869 ? 17.164 9.212 39.113 1.00 83.31 869 TYR A CA 1
ATOM 7047 C C . TYR A 1 869 ? 15.876 8.585 38.579 1.00 83.31 869 TYR A C 1
ATOM 7049 O O . TYR A 1 869 ? 15.479 8.916 37.472 1.00 83.31 869 TYR A O 1
ATOM 7057 N N . GLN A 1 870 ? 15.186 7.745 39.352 1.00 79.69 870 GLN A N 1
ATOM 7058 C CA . GLN A 1 870 ? 13.903 7.157 38.964 1.00 79.69 870 GLN A CA 1
ATOM 7059 C C . GLN A 1 870 ? 12.811 8.221 38.805 1.00 79.69 870 GLN A C 1
ATOM 7061 O O . GLN A 1 870 ? 12.110 8.223 37.794 1.00 79.69 870 GLN A O 1
ATOM 7066 N N . THR A 1 871 ? 12.701 9.166 39.746 1.00 82.19 871 THR A N 1
ATOM 7067 C CA . THR A 1 871 ? 11.780 10.306 39.614 1.00 82.19 871 THR A CA 1
ATOM 7068 C C . THR A 1 871 ? 12.131 11.151 38.392 1.00 82.19 871 THR A C 1
ATOM 7070 O O . THR A 1 871 ? 11.253 11.461 37.591 1.00 82.19 871 THR A O 1
ATOM 7073 N N . TYR A 1 872 ? 13.417 11.449 38.189 1.00 82.31 872 TYR A N 1
ATOM 7074 C CA . TYR A 1 872 ? 13.864 12.243 37.045 1.00 82.31 872 TYR A CA 1
ATOM 7075 C C . TYR A 1 872 ? 13.647 11.530 35.699 1.00 82.31 872 TYR A C 1
ATOM 7077 O O . TYR A 1 872 ? 13.228 12.152 34.730 1.00 82.31 872 TYR A O 1
ATOM 7085 N N . LEU A 1 873 ? 13.846 10.210 35.629 1.00 81.81 873 LEU A N 1
ATOM 7086 C CA . LEU A 1 873 ? 13.520 9.397 34.452 1.00 81.81 873 LEU A CA 1
ATOM 7087 C C . LEU A 1 873 ? 12.015 9.399 34.162 1.00 81.81 873 LEU A C 1
ATOM 7089 O O . LEU A 1 873 ? 11.623 9.462 32.999 1.00 81.81 873 LEU A O 1
ATOM 7093 N N . CYS A 1 874 ? 11.171 9.367 35.197 1.00 76.12 874 CYS A N 1
ATOM 7094 C CA . CYS A 1 874 ? 9.721 9.488 35.048 1.00 76.12 874 CYS A CA 1
ATOM 7095 C C . CYS A 1 874 ? 9.329 10.870 34.498 1.00 76.12 874 CYS A C 1
ATOM 7097 O O . CYS A 1 874 ? 8.537 10.962 33.561 1.00 76.12 874 CYS A O 1
ATOM 7099 N N . GLU A 1 875 ? 9.933 11.946 35.009 1.00 78.69 875 GLU A N 1
ATOM 7100 C CA . GLU A 1 875 ? 9.744 13.306 34.485 1.00 78.69 875 GLU A CA 1
ATOM 7101 C C . GLU A 1 875 ? 10.220 13.446 33.035 1.00 78.69 875 GLU A C 1
ATOM 7103 O O . GLU A 1 875 ? 9.509 14.019 32.211 1.00 78.69 875 GLU A O 1
ATOM 7108 N N . LEU A 1 876 ? 11.387 12.891 32.692 1.00 77.25 876 LEU A N 1
ATOM 7109 C CA . LEU A 1 876 ? 11.901 12.881 31.321 1.00 77.25 876 LEU A CA 1
ATOM 7110 C C . LEU A 1 876 ? 10.994 12.080 30.383 1.00 77.25 876 LEU A C 1
ATOM 7112 O O . LEU A 1 876 ? 10.703 12.547 29.288 1.00 77.25 876 LEU A O 1
ATOM 7116 N N . SER A 1 877 ? 10.490 10.922 30.816 1.00 75.81 877 SER A N 1
ATOM 7117 C CA . SER A 1 877 ? 9.527 10.134 30.038 1.00 75.81 877 SER A CA 1
ATOM 7118 C C . SER A 1 877 ? 8.239 10.920 29.772 1.00 75.81 877 SER A C 1
ATOM 7120 O O . SER A 1 877 ? 7.764 10.951 28.637 1.00 75.81 877 SER A O 1
ATOM 7122 N N . LYS A 1 878 ? 7.709 11.629 30.779 1.00 71.38 878 LYS A N 1
ATOM 7123 C CA . LYS A 1 878 ? 6.556 12.528 30.602 1.00 71.38 878 LYS A CA 1
ATOM 7124 C C . LYS A 1 878 ? 6.869 13.665 29.632 1.00 71.38 878 LYS A C 1
ATOM 7126 O O . LYS A 1 878 ? 6.077 13.926 28.735 1.00 71.38 878 LYS A O 1
ATOM 7131 N N . ARG A 1 879 ? 8.040 14.297 29.748 1.00 71.12 879 ARG A N 1
ATOM 7132 C CA . ARG A 1 879 ? 8.478 15.350 28.817 1.00 71.12 879 ARG A CA 1
ATOM 7133 C C . ARG A 1 879 ? 8.585 14.848 27.382 1.00 71.12 879 ARG A C 1
ATOM 7135 O O . ARG A 1 879 ? 8.115 15.543 26.495 1.00 71.12 879 ARG A O 1
ATOM 7142 N N . ILE A 1 880 ? 9.133 13.652 27.158 1.00 72.50 880 ILE A N 1
ATOM 7143 C CA . ILE A 1 880 ? 9.191 13.032 25.826 1.00 72.50 880 ILE A CA 1
ATOM 7144 C C . ILE A 1 880 ? 7.771 12.850 25.270 1.00 72.50 880 ILE A C 1
ATOM 7146 O O . ILE A 1 880 ? 7.504 13.274 24.152 1.00 72.50 880 ILE A O 1
ATOM 7150 N N . LYS A 1 881 ? 6.836 12.315 26.068 1.00 68.88 881 LYS A N 1
ATOM 7151 C CA . LYS A 1 881 ? 5.429 12.136 25.659 1.00 68.88 881 LYS A CA 1
ATOM 7152 C C . LYS A 1 881 ? 4.696 13.454 25.361 1.00 68.88 881 LYS A C 1
ATOM 7154 O O . LYS A 1 881 ? 3.852 13.505 24.470 1.00 68.88 881 LYS A O 1
ATOM 7159 N N . HIS A 1 882 ? 4.989 14.516 26.109 1.00 65.62 882 HIS A N 1
ATOM 7160 C CA . HIS A 1 882 ? 4.388 15.839 25.891 1.00 65.62 882 HIS A CA 1
ATOM 7161 C C . HIS A 1 882 ? 5.060 16.596 24.736 1.00 65.62 882 HIS A C 1
ATOM 7163 O O . HIS A 1 882 ? 4.436 17.459 24.124 1.00 65.62 882 HIS A O 1
ATOM 7169 N N . ALA A 1 883 ? 6.319 16.275 24.429 1.00 65.56 883 ALA A N 1
ATOM 7170 C CA . ALA A 1 883 ? 7.040 16.818 23.285 1.00 65.56 883 ALA A CA 1
ATOM 7171 C C . ALA A 1 883 ? 6.586 16.192 21.957 1.00 65.56 883 ALA A C 1
ATOM 7173 O O . ALA A 1 883 ? 6.793 16.796 20.916 1.00 65.56 883 ALA A O 1
ATOM 7174 N N . THR A 1 884 ? 5.945 15.020 21.957 1.00 69.62 884 THR A N 1
ATOM 7175 C CA . THR A 1 884 ? 5.400 14.406 20.737 1.00 69.62 884 THR A CA 1
ATOM 7176 C C . THR A 1 884 ? 3.985 14.910 20.448 1.00 69.62 884 THR A C 1
ATOM 7178 O O . THR A 1 884 ? 3.034 14.495 21.112 1.00 69.62 884 THR A O 1
ATOM 7181 N N . VAL A 1 885 ? 3.835 15.777 19.445 1.00 76.12 885 VAL A N 1
ATOM 7182 C CA . VAL A 1 885 ? 2.544 16.201 18.874 1.00 76.12 885 VAL A CA 1
ATOM 7183 C C . VAL A 1 885 ? 2.448 15.653 17.455 1.00 76.12 885 VAL A C 1
ATOM 7185 O O . VAL A 1 885 ? 3.442 15.595 16.746 1.00 76.12 885 VAL A O 1
ATOM 7188 N N . GLY A 1 886 ? 1.254 15.236 17.049 1.00 79.88 886 GLY A N 1
ATOM 7189 C CA . GLY A 1 886 ? 0.990 14.663 15.729 1.00 79.88 886 GLY A CA 1
ATOM 7190 C C . GLY A 1 886 ? -0.429 14.997 15.286 1.00 79.88 886 GLY A C 1
ATOM 7191 O O . GLY A 1 886 ? -1.230 15.437 16.114 1.00 79.88 886 GLY A O 1
ATOM 7192 N N . LEU A 1 887 ? -0.745 14.773 14.007 1.00 82.31 887 LEU A N 1
ATOM 7193 C CA . LEU A 1 887 ? -2.071 15.064 13.442 1.00 82.31 887 LEU A CA 1
ATOM 7194 C C . LEU A 1 887 ? -3.217 14.410 14.229 1.00 82.31 887 LEU A C 1
ATOM 7196 O O . LEU A 1 887 ? -4.259 15.033 14.405 1.00 82.31 887 LEU A O 1
ATOM 7200 N N . GLN A 1 888 ? -3.009 13.206 14.765 1.00 83.62 888 GLN A N 1
ATOM 7201 C CA . GLN A 1 888 ? -4.001 12.502 15.579 1.00 83.62 888 GLN A CA 1
ATOM 7202 C C . GLN A 1 888 ? -4.430 13.303 16.815 1.00 83.62 888 GLN A C 1
ATOM 7204 O O . GLN A 1 888 ? -5.609 13.337 17.142 1.00 83.62 888 GLN A O 1
ATOM 7209 N N . HIS A 1 889 ? -3.503 14.028 17.449 1.00 85.62 889 HIS A N 1
ATOM 7210 C CA . HIS A 1 889 ? -3.821 14.871 18.602 1.00 85.62 889 HIS A CA 1
ATOM 7211 C C . HIS A 1 889 ? -4.649 16.090 18.180 1.00 85.62 889 HIS A C 1
ATOM 7213 O O . HIS A 1 889 ? -5.526 16.533 18.910 1.00 85.62 889 HIS A O 1
ATOM 7219 N N . ILE A 1 890 ? -4.416 16.633 16.985 1.00 89.12 890 ILE A N 1
ATOM 7220 C CA . ILE A 1 890 ? -5.202 17.764 16.475 1.00 89.12 890 ILE A CA 1
ATOM 7221 C C . ILE A 1 890 ? -6.617 17.303 16.124 1.00 89.12 890 ILE A C 1
ATOM 7223 O O . ILE A 1 890 ? -7.579 17.970 16.488 1.00 89.12 890 ILE A O 1
ATOM 7227 N N . PHE A 1 891 ? -6.772 16.137 15.493 1.00 89.62 891 PHE A N 1
ATOM 7228 C CA . PHE A 1 891 ? -8.100 15.571 15.238 1.00 89.62 891 PHE A CA 1
ATOM 7229 C C . PHE A 1 891 ? -8.838 15.200 16.529 1.00 89.62 891 PHE A C 1
ATOM 7231 O O . PHE A 1 891 ? -10.041 15.433 16.619 1.00 89.62 891 PHE A O 1
ATOM 7238 N N . ARG A 1 892 ? -8.129 14.727 17.559 1.00 90.50 892 ARG A N 1
ATOM 7239 C CA . ARG A 1 892 ? -8.698 14.542 18.901 1.00 90.50 892 ARG A CA 1
ATOM 7240 C C . ARG A 1 892 ? -9.131 15.866 19.535 1.00 90.50 892 ARG A C 1
ATOM 7242 O O . ARG A 1 892 ? -10.172 15.932 20.173 1.00 90.50 892 ARG A O 1
ATOM 7249 N N . GLU A 1 893 ? -8.386 16.950 19.331 1.00 92.00 893 GLU A N 1
ATOM 7250 C CA . GLU A 1 893 ? -8.818 18.282 19.772 1.00 92.00 893 GLU A CA 1
ATOM 7251 C C . GLU A 1 893 ? -10.112 18.708 19.065 1.00 92.00 893 GLU A C 1
ATOM 7253 O O . GLU A 1 893 ? -11.017 19.246 19.699 1.00 92.00 893 GLU A O 1
ATOM 7258 N N . ILE A 1 894 ? -10.232 18.417 17.766 1.00 92.25 894 ILE A N 1
ATOM 7259 C CA . ILE A 1 894 ? -11.435 18.695 16.967 1.00 92.25 894 ILE A CA 1
ATOM 7260 C C . ILE A 1 894 ? -12.631 17.882 17.464 1.00 92.25 894 ILE A C 1
ATOM 7262 O O . ILE A 1 894 ? -13.726 18.438 17.563 1.00 92.25 894 ILE A O 1
ATOM 7266 N N . SER A 1 895 ? -12.434 16.614 17.842 1.00 92.44 895 SER A N 1
ATOM 7267 C CA . SER A 1 895 ? -13.510 15.818 18.439 1.00 92.44 895 SER A CA 1
ATOM 7268 C C . SER A 1 895 ? -14.001 16.448 19.743 1.00 92.44 895 SER A C 1
ATOM 7270 O O . SER A 1 895 ? -15.200 16.649 19.916 1.00 92.44 895 SER A O 1
ATOM 7272 N N . GLN A 1 896 ? -13.090 16.886 20.618 1.00 92.50 896 GLN A N 1
ATOM 7273 C CA . GLN A 1 896 ? -13.459 17.563 21.865 1.00 92.50 896 GLN A CA 1
ATOM 7274 C C . GLN A 1 896 ? -14.117 18.931 21.633 1.00 92.50 896 GLN A C 1
ATOM 7276 O O . GLN A 1 896 ? -15.035 19.303 22.372 1.00 92.50 896 GLN A O 1
ATOM 7281 N N . LEU A 1 897 ? -13.700 19.678 20.604 1.00 91.31 897 LEU A N 1
ATOM 7282 C CA . LEU A 1 897 ? -14.379 20.905 20.176 1.00 91.31 897 LEU A CA 1
ATOM 7283 C C . LEU A 1 897 ? -15.827 20.617 19.778 1.00 91.31 897 LEU A C 1
ATOM 7285 O O . LEU A 1 897 ? -16.727 21.308 20.250 1.00 91.31 897 LEU A O 1
ATOM 7289 N N . TYR A 1 898 ? -16.051 19.587 18.964 1.00 91.69 898 TYR A N 1
ATOM 7290 C CA . TYR A 1 898 ? -17.384 19.195 18.522 1.00 91.69 898 TYR A CA 1
ATOM 7291 C C . TYR A 1 898 ? -18.278 18.775 19.699 1.00 91.69 898 TYR A C 1
ATOM 7293 O O . TYR A 1 898 ? -19.340 19.365 19.899 1.00 91.69 898 TYR A O 1
ATOM 7301 N N . GLU A 1 899 ? -17.833 17.829 20.534 1.00 91.69 899 GLU A N 1
ATOM 7302 C CA . GLU A 1 899 ? -18.660 17.302 21.631 1.00 91.69 899 GLU A CA 1
ATOM 7303 C C . GLU A 1 899 ? -18.979 18.362 22.695 1.00 91.69 899 GLU A C 1
ATOM 7305 O O . GLU A 1 899 ? -20.092 18.409 23.226 1.00 91.69 899 GLU A O 1
ATOM 7310 N N . SER A 1 900 ? -18.024 19.249 23.001 1.00 90.19 900 SER A N 1
ATOM 7311 C CA . SER A 1 900 ? -18.248 20.330 23.969 1.00 90.19 900 SER A CA 1
ATOM 7312 C C . SER A 1 900 ? -19.277 21.350 23.491 1.00 90.19 900 SER A C 1
ATOM 7314 O O . SER A 1 900 ? -20.121 21.763 24.284 1.00 90.19 900 SER A O 1
ATOM 7316 N N . HIS A 1 901 ? -19.258 21.716 22.208 1.00 87.88 901 HIS A N 1
ATOM 7317 C CA . HIS A 1 901 ? -20.211 22.672 21.645 1.00 87.88 901 HIS A CA 1
ATOM 7318 C C . HIS A 1 901 ? -21.574 22.047 21.341 1.00 87.88 901 HIS A C 1
ATOM 7320 O O . HIS A 1 901 ? -22.569 22.758 21.405 1.00 87.88 901 HIS A O 1
ATOM 7326 N N . MET A 1 902 ? -21.649 20.737 21.075 1.00 86.06 902 MET A N 1
ATOM 7327 C CA . MET A 1 902 ? -22.938 20.039 20.991 1.00 86.06 902 MET A CA 1
ATOM 7328 C C . MET A 1 902 ? -23.629 19.899 22.342 1.00 86.06 902 MET A C 1
ATOM 7330 O O . MET A 1 902 ? -24.853 19.952 22.412 1.00 86.06 902 MET A O 1
ATOM 7334 N N . SER A 1 903 ? -22.856 19.757 23.419 1.00 80.75 903 SER A N 1
ATOM 7335 C CA . SER A 1 903 ? -23.403 19.593 24.769 1.00 80.75 903 SER A CA 1
ATOM 7336 C C . SER A 1 903 ? -24.018 20.878 25.343 1.00 80.75 903 SER A C 1
ATOM 7338 O O . SER A 1 903 ? -24.771 20.806 26.309 1.00 80.75 903 SER A O 1
ATOM 7340 N N . VAL A 1 904 ? -23.691 22.057 24.802 1.00 74.50 904 VAL A N 1
ATOM 7341 C CA . VAL A 1 904 ? -24.155 23.360 25.311 1.00 74.50 904 VAL A CA 1
ATOM 7342 C C . VAL A 1 904 ? -25.036 24.019 24.245 1.00 74.50 904 VAL A C 1
ATOM 7344 O O . VAL A 1 904 ? -24.545 24.350 23.172 1.00 74.50 904 VAL A O 1
ATOM 7347 N N . GLU A 1 905 ? -26.326 24.229 24.537 1.00 58.50 905 GLU A N 1
ATOM 7348 C CA . GLU A 1 905 ? -27.410 24.564 23.579 1.00 58.50 905 GLU A CA 1
ATOM 7349 C C . GLU A 1 905 ? -27.263 25.873 22.746 1.00 58.50 905 GLU A C 1
ATOM 7351 O O . GLU A 1 905 ? -28.175 26.226 22.002 1.00 58.50 905 GLU A O 1
ATOM 7356 N N . ASP A 1 906 ? -26.121 26.572 22.768 1.00 60.38 906 ASP A N 1
ATOM 7357 C CA . ASP A 1 906 ? -25.970 27.941 22.238 1.00 60.38 906 ASP A CA 1
ATOM 7358 C C . ASP A 1 906 ? -24.912 28.143 21.129 1.00 60.38 906 ASP A C 1
ATOM 7360 O O . ASP A 1 906 ? -24.688 29.279 20.702 1.00 60.38 906 ASP A O 1
ATOM 7364 N N . SER A 1 907 ? -24.257 27.098 20.599 1.00 64.50 907 SER A N 1
ATOM 7365 C CA . SER A 1 907 ? -23.218 27.289 19.568 1.00 64.50 907 SER A CA 1
ATOM 7366 C C . SER A 1 907 ? -23.447 26.521 18.267 1.00 64.50 907 SER A C 1
ATOM 7368 O O . SER A 1 907 ? -23.157 25.335 18.149 1.00 64.50 907 SER A O 1
ATOM 7370 N N . LYS A 1 908 ? -23.912 27.238 17.236 1.00 76.62 908 LYS A N 1
ATOM 7371 C CA . LYS A 1 908 ? -24.025 26.714 15.859 1.00 76.62 908 LYS A CA 1
ATOM 7372 C C . LYS A 1 908 ? -22.720 26.805 15.063 1.00 76.62 908 LYS A C 1
ATOM 7374 O O . LYS A 1 908 ? -22.609 26.210 13.993 1.00 76.62 908 LYS A O 1
ATOM 7379 N N . THR A 1 909 ? -21.750 27.579 15.549 1.00 80.75 909 THR A N 1
ATOM 7380 C CA . THR A 1 909 ? -20.499 27.854 14.834 1.00 80.75 909 THR A CA 1
ATOM 7381 C C . THR A 1 909 ? -19.310 27.897 15.781 1.00 80.75 909 THR A C 1
ATOM 7383 O O . THR A 1 909 ? -19.363 28.585 16.799 1.00 80.75 909 THR A O 1
ATOM 7386 N N . ILE A 1 910 ? -18.201 27.280 15.383 1.00 83.12 910 ILE A N 1
ATOM 7387 C CA . ILE A 1 910 ? -16.919 27.311 16.093 1.00 83.12 910 ILE A CA 1
ATOM 7388 C C . ILE A 1 910 ? -15.906 28.032 15.208 1.00 83.12 910 ILE A C 1
ATOM 7390 O O . ILE A 1 910 ? -15.725 27.670 14.049 1.00 83.12 910 ILE A O 1
ATOM 7394 N N . HIS A 1 911 ? -15.250 29.076 15.724 1.00 82.94 911 HIS A N 1
ATOM 7395 C CA . HIS A 1 911 ? -14.225 29.835 14.988 1.00 82.94 911 HIS A CA 1
ATOM 7396 C C . HIS A 1 911 ? -14.664 30.373 13.601 1.00 82.94 911 HIS A C 1
ATOM 7398 O O . HIS A 1 911 ? -13.826 30.639 12.739 1.00 82.94 911 HIS A O 1
ATOM 7404 N N . GLY A 1 912 ? -15.970 30.585 13.395 1.00 81.69 912 GLY A N 1
ATOM 7405 C CA . GLY A 1 912 ? -16.549 31.028 12.118 1.00 81.69 912 GLY A CA 1
ATOM 7406 C C . GLY A 1 912 ? -16.899 29.895 11.143 1.00 81.69 912 GLY A C 1
ATOM 7407 O O . GLY A 1 912 ? -17.290 30.173 10.014 1.00 81.69 912 GLY A O 1
ATOM 7408 N N . ILE A 1 913 ? -16.780 28.637 11.570 1.00 85.38 913 ILE A N 1
ATOM 7409 C CA . ILE A 1 913 ? -17.118 27.435 10.802 1.00 85.38 913 ILE A CA 1
ATOM 7410 C C . ILE A 1 913 ? -18.378 26.813 11.402 1.00 85.38 913 ILE A C 1
ATOM 7412 O O . ILE A 1 913 ? -18.522 26.743 12.622 1.00 85.38 913 ILE A O 1
ATOM 7416 N N . ALA A 1 914 ? -19.306 26.398 10.545 1.00 88.19 914 ALA A N 1
ATOM 7417 C CA . ALA A 1 914 ? -20.519 25.715 10.971 1.00 88.19 914 ALA A CA 1
ATOM 7418 C C . ALA A 1 914 ? -20.180 24.322 11.532 1.00 88.19 914 ALA A C 1
ATOM 7420 O O . ALA A 1 914 ? -19.281 23.644 11.034 1.00 88.19 914 ALA A O 1
ATOM 7421 N N . LEU A 1 915 ? -20.838 23.941 12.625 1.00 87.62 915 LEU A N 1
ATOM 7422 C CA . LEU A 1 915 ? -20.468 22.767 13.420 1.00 87.62 915 LEU A CA 1
ATOM 7423 C C . LEU A 1 915 ? -20.623 21.434 12.661 1.00 87.62 915 LEU A C 1
ATOM 7425 O O . LEU A 1 915 ? -19.826 20.517 12.845 1.00 87.62 915 LEU A O 1
ATOM 7429 N N . ASP A 1 916 ? -21.618 21.365 11.782 1.00 86.81 916 ASP A N 1
ATOM 7430 C CA . ASP A 1 916 ? -21.914 20.275 10.845 1.00 86.81 916 ASP A CA 1
ATOM 7431 C C . ASP A 1 916 ? -20.768 19.990 9.864 1.00 86.81 916 ASP A C 1
ATOM 7433 O O . ASP A 1 916 ? -20.557 18.841 9.478 1.00 86.81 916 ASP A O 1
ATOM 7437 N N . LYS A 1 917 ? -19.948 20.995 9.540 1.00 90.06 917 LYS A N 1
ATOM 7438 C CA . LYS A 1 917 ? -18.791 20.810 8.654 1.00 90.06 917 LYS A CA 1
ATOM 7439 C C . LYS A 1 917 ? -17.641 20.023 9.284 1.00 90.06 917 LYS A C 1
ATOM 7441 O O . LYS A 1 917 ? -16.773 19.540 8.557 1.00 90.06 917 LYS A O 1
ATOM 7446 N N . LEU A 1 918 ? -17.576 19.907 10.617 1.00 91.44 918 LEU A N 1
ATOM 7447 C CA . LEU A 1 918 ? -16.482 19.176 11.269 1.00 91.44 918 LEU A CA 1
ATOM 7448 C C . LEU A 1 918 ? -16.600 17.663 11.030 1.00 91.44 918 LEU A C 1
ATOM 7450 O O . LEU A 1 918 ? -15.627 17.088 10.533 1.00 91.44 918 LEU A O 1
ATOM 7454 N N . PRO A 1 919 ? -17.750 17.005 11.290 1.00 93.00 919 PRO A N 1
ATOM 7455 C CA . PRO A 1 919 ? -17.882 15.592 10.961 1.00 93.00 919 PRO A CA 1
ATOM 7456 C C . PRO A 1 919 ? -17.860 15.326 9.446 1.00 93.00 919 PRO A C 1
ATOM 7458 O O . PRO A 1 919 ? -17.308 14.310 9.038 1.00 93.00 919 PRO A O 1
ATOM 7461 N N . GLU A 1 920 ? -18.361 16.240 8.598 1.00 91.69 920 GLU A N 1
ATOM 7462 C CA . GLU A 1 920 ? -18.204 16.146 7.129 1.00 91.69 920 GLU A CA 1
ATOM 7463 C C . GLU A 1 920 ? -16.729 16.077 6.705 1.00 91.69 920 GLU A C 1
ATOM 7465 O O . GLU A 1 920 ? -16.350 15.245 5.880 1.00 91.69 920 GLU A O 1
ATOM 7470 N N . MET A 1 921 ? -15.873 16.905 7.311 1.00 90.06 921 MET A N 1
ATOM 7471 C CA . MET A 1 921 ? -14.428 16.846 7.092 1.00 90.06 921 MET A CA 1
ATOM 7472 C C . MET A 1 921 ? -13.842 15.503 7.553 1.00 90.06 921 MET A C 1
ATOM 7474 O O . MET A 1 921 ? -12.998 14.941 6.855 1.00 90.06 921 MET A O 1
ATOM 7478 N N . GLY A 1 922 ? -14.330 14.940 8.663 1.00 90.50 922 GLY A N 1
ATOM 7479 C CA . GLY A 1 922 ? -13.980 13.583 9.096 1.00 90.50 922 GLY A CA 1
ATOM 7480 C C . GLY A 1 922 ? -14.330 12.512 8.054 1.00 90.50 922 GLY A C 1
ATOM 7481 O O . GLY A 1 922 ? -13.498 11.654 7.756 1.00 90.50 922 GLY A O 1
ATOM 7482 N N . VAL A 1 923 ? -15.518 12.601 7.445 1.00 92.06 923 VAL A N 1
ATOM 7483 C CA . VAL A 1 923 ? -15.968 11.700 6.367 1.00 92.06 923 VAL A CA 1
ATOM 7484 C C . VAL A 1 923 ? -15.090 11.832 5.125 1.00 92.06 923 VAL A C 1
ATOM 7486 O O . VAL A 1 923 ? -14.655 10.824 4.571 1.00 92.06 923 VAL A O 1
ATOM 7489 N N . ASP A 1 924 ? -14.793 13.056 4.690 1.00 88.88 924 ASP A N 1
ATOM 7490 C CA . ASP A 1 924 ? -13.906 13.302 3.550 1.00 88.88 924 ASP A CA 1
ATOM 7491 C C . ASP A 1 924 ? -12.512 12.702 3.768 1.00 88.88 924 ASP A C 1
ATOM 7493 O O . ASP A 1 924 ? -11.971 12.037 2.882 1.00 88.88 924 ASP A O 1
ATOM 7497 N N . LEU A 1 925 ? -11.939 12.893 4.961 1.00 86.25 925 LEU A N 1
ATOM 7498 C CA . LEU A 1 925 ? -10.647 12.313 5.319 1.00 86.25 925 LEU A CA 1
ATOM 7499 C C . LEU A 1 925 ? -10.704 10.781 5.285 1.00 86.25 925 LEU A C 1
ATOM 7501 O O . LEU A 1 925 ? -9.842 10.161 4.660 1.00 86.25 925 LEU A O 1
ATOM 7505 N N . MET A 1 926 ? -11.739 10.178 5.872 1.00 87.69 926 MET A N 1
ATOM 7506 C CA . MET A 1 926 ? -11.934 8.725 5.876 1.00 87.69 926 MET A CA 1
ATOM 7507 C C . MET A 1 926 ? -12.051 8.156 4.453 1.00 87.69 926 MET A C 1
ATOM 7509 O O . MET A 1 926 ? -11.391 7.169 4.136 1.00 87.69 926 MET A O 1
ATOM 7513 N N . LEU A 1 927 ? -12.808 8.812 3.564 1.00 86.75 927 LEU A N 1
ATOM 7514 C CA . LEU A 1 927 ? -12.955 8.412 2.156 1.00 86.75 927 LEU A CA 1
ATOM 7515 C C . LEU A 1 927 ? -11.680 8.622 1.327 1.00 86.75 927 LEU A C 1
ATOM 7517 O O . LEU A 1 927 ? -11.433 7.880 0.376 1.00 86.75 927 LEU A O 1
ATOM 7521 N N . SER A 1 928 ? -10.849 9.601 1.690 1.00 79.12 928 SER A N 1
ATOM 7522 C CA . SER A 1 928 ? -9.542 9.828 1.053 1.00 79.12 928 SER A CA 1
ATOM 7523 C C . SER A 1 928 ? -8.444 8.849 1.514 1.00 79.12 928 SER A C 1
ATOM 7525 O O . SER A 1 928 ? -7.326 8.877 0.985 1.00 79.12 928 SER A O 1
ATOM 7527 N N . GLY A 1 929 ? -8.761 7.961 2.466 1.00 80.00 929 GLY A N 1
ATOM 7528 C CA . GLY A 1 929 ? -7.844 6.965 3.019 1.00 80.00 929 GLY A CA 1
ATOM 7529 C C . GLY A 1 929 ? -6.991 7.480 4.182 1.00 80.00 929 GLY A C 1
ATOM 7530 O O . GLY A 1 929 ? -5.875 7.003 4.382 1.00 80.00 929 GLY A O 1
ATOM 7531 N N . HIS A 1 930 ? -7.459 8.469 4.949 1.00 81.62 930 HIS A N 1
ATOM 7532 C CA . HIS A 1 930 ? -6.826 8.842 6.216 1.00 81.62 930 HIS A CA 1
ATOM 7533 C C . HIS A 1 930 ? -7.420 8.027 7.379 1.00 81.62 930 HIS A C 1
ATOM 7535 O O . HIS A 1 930 ? -8.643 7.932 7.489 1.00 81.62 930 HIS A O 1
ATOM 7541 N N . PRO A 1 931 ? -6.587 7.455 8.273 1.00 86.50 931 PRO A N 1
ATOM 7542 C CA . PRO A 1 931 ? -7.088 6.747 9.445 1.00 86.50 931 PRO A CA 1
ATOM 7543 C C . PRO A 1 931 ? -7.707 7.730 10.446 1.00 86.50 931 PRO A C 1
ATOM 7545 O O . PRO A 1 931 ? -7.104 8.758 10.764 1.00 86.50 931 PRO A O 1
ATOM 7548 N N . LEU A 1 932 ? -8.883 7.390 10.973 1.00 89.81 932 LEU A N 1
ATOM 7549 C CA . LEU A 1 932 ? -9.576 8.167 12.000 1.00 89.81 932 LEU A CA 1
ATOM 7550 C C . LEU A 1 932 ? -9.471 7.458 13.354 1.00 89.81 932 LEU A C 1
ATOM 7552 O O . LEU A 1 932 ? -9.543 6.233 13.429 1.00 89.81 932 LEU A O 1
ATOM 7556 N N . GLU A 1 933 ? -9.277 8.213 14.432 1.00 90.75 933 GLU A N 1
ATOM 7557 C CA . GLU A 1 933 ? -9.225 7.644 15.780 1.00 90.75 933 GLU A CA 1
ATOM 7558 C C . GLU A 1 933 ? -10.622 7.206 16.238 1.00 90.75 933 GLU A C 1
ATOM 7560 O O . GLU A 1 933 ? -11.563 7.999 16.231 1.00 90.75 933 GLU A O 1
ATOM 7565 N N . LEU A 1 934 ? -10.742 5.942 16.643 1.00 93.06 934 LEU A N 1
ATOM 7566 C CA . LEU A 1 934 ? -11.947 5.366 17.235 1.00 93.06 934 LEU A CA 1
ATOM 7567 C C . LEU A 1 934 ? -11.912 5.469 18.764 1.00 93.06 934 LEU A C 1
ATOM 7569 O O . LEU A 1 934 ? -12.901 5.843 19.384 1.00 93.06 934 LEU A O 1
ATOM 7573 N N . MET A 1 935 ? -10.780 5.130 19.382 1.00 90.75 935 MET A N 1
ATOM 7574 C CA . MET A 1 935 ? -10.625 5.113 20.839 1.00 90.75 935 MET A CA 1
ATOM 7575 C C . MET A 1 935 ? -9.320 5.788 21.233 1.00 90.75 935 MET A C 1
ATOM 7577 O O . MET A 1 935 ? -8.268 5.449 20.699 1.00 90.75 935 MET A O 1
ATOM 7581 N N . ASP A 1 936 ? -9.384 6.683 22.214 1.00 88.62 936 ASP A N 1
ATOM 7582 C CA . ASP A 1 936 ? -8.215 7.320 22.807 1.00 88.62 936 ASP A CA 1
ATOM 7583 C C . ASP A 1 936 ? -7.571 6.385 23.847 1.00 88.62 936 ASP A C 1
ATOM 7585 O O . ASP A 1 936 ? -8.170 6.092 24.885 1.00 88.62 936 ASP A O 1
ATOM 7589 N N . GLY A 1 937 ? -6.336 5.937 23.596 1.00 82.00 937 GLY A N 1
ATOM 7590 C CA . GLY A 1 937 ? -5.569 5.083 24.516 1.00 82.00 937 GLY A CA 1
ATOM 7591 C C . GLY A 1 937 ? -4.886 5.810 25.684 1.00 82.00 937 GLY A C 1
ATOM 7592 O O . GLY A 1 937 ? -4.306 5.169 26.559 1.00 82.00 937 GLY A O 1
ATOM 7593 N N . ASP A 1 938 ? -4.907 7.146 25.741 1.00 79.50 938 ASP A N 1
ATOM 7594 C CA . ASP A 1 938 ? -4.463 7.892 26.925 1.00 79.50 938 ASP A CA 1
ATOM 7595 C C . ASP A 1 938 ? -5.459 7.757 28.081 1.00 79.50 938 ASP A C 1
ATOM 7597 O O . ASP A 1 938 ? -5.048 7.579 29.231 1.00 79.50 938 ASP A O 1
ATOM 7601 N N . VAL A 1 939 ? -6.757 7.807 27.771 1.00 83.69 939 VAL A N 1
ATOM 7602 C CA . VAL A 1 939 ? -7.853 7.738 28.755 1.00 83.69 939 VAL A CA 1
ATOM 7603 C C . VAL A 1 939 ? -8.656 6.430 28.691 1.00 83.69 939 VAL A C 1
ATOM 7605 O O . VAL A 1 939 ? -9.465 6.153 29.583 1.00 83.69 939 VAL A O 1
ATOM 7608 N N . ASN A 1 940 ? -8.421 5.614 27.660 1.00 85.38 940 ASN A N 1
ATOM 7609 C CA . ASN A 1 940 ? -9.183 4.414 27.312 1.00 85.38 940 ASN A CA 1
ATOM 7610 C C . ASN A 1 940 ? -10.682 4.700 27.214 1.00 85.38 940 ASN A C 1
ATOM 7612 O O . ASN A 1 940 ? -11.482 4.176 27.997 1.00 85.38 940 ASN A O 1
ATOM 7616 N N . TYR A 1 941 ? -11.047 5.585 26.288 1.00 89.38 941 TYR A N 1
ATOM 7617 C CA . TYR A 1 941 ? -12.429 6.005 26.074 1.00 89.38 941 TYR A CA 1
ATOM 7618 C C . TYR A 1 941 ? -12.681 6.401 24.610 1.00 89.38 941 TYR A C 1
ATOM 7620 O O . TYR A 1 941 ? -11.754 6.782 23.896 1.00 89.38 941 TYR A O 1
ATOM 7628 N N . VAL A 1 942 ? -13.934 6.292 24.164 1.00 91.88 942 VAL A N 1
ATOM 7629 C CA . VAL A 1 942 ? -14.387 6.635 22.805 1.00 91.88 942 VAL A CA 1
ATOM 7630 C C . VAL A 1 942 ? -15.126 7.968 22.856 1.00 91.88 942 VAL A C 1
ATOM 7632 O O . VAL A 1 942 ? -16.009 8.145 23.688 1.00 91.88 942 VAL A O 1
ATOM 7635 N N . ALA A 1 943 ? -14.798 8.901 21.966 1.00 92.50 943 ALA A N 1
ATOM 7636 C CA . ALA A 1 943 ? -15.581 10.124 21.773 1.00 92.50 943 ALA A CA 1
ATOM 7637 C C . ALA A 1 943 ? -16.874 9.774 21.004 1.00 92.50 943 ALA A C 1
ATOM 7639 O O . ALA A 1 943 ? -16.914 9.849 19.776 1.00 92.50 943 ALA A O 1
ATOM 7640 N N . ILE A 1 944 ? -17.878 9.252 21.722 1.00 91.75 944 ILE A N 1
ATOM 7641 C CA . ILE A 1 944 ? -19.068 8.609 21.137 1.00 91.75 944 ILE A CA 1
ATOM 7642 C C . ILE A 1 944 ? -19.861 9.582 20.265 1.00 91.75 944 ILE A C 1
ATOM 7644 O O . ILE A 1 944 ? -20.258 9.194 19.167 1.00 91.75 944 ILE A O 1
ATOM 7648 N N . ASP A 1 945 ? -20.073 10.822 20.709 1.00 92.25 945 ASP A N 1
ATOM 7649 C CA . ASP A 1 945 ? -20.890 11.791 19.971 1.00 92.25 945 ASP A CA 1
ATOM 7650 C C . ASP A 1 945 ? -20.182 12.200 18.671 1.00 92.25 945 ASP A C 1
ATOM 7652 O O . ASP A 1 945 ? -20.802 12.268 17.610 1.00 92.25 945 ASP A O 1
ATOM 7656 N N . TRP A 1 946 ? -18.860 12.395 18.727 1.00 93.94 946 TRP A N 1
ATOM 7657 C CA . TRP A 1 946 ? -18.047 12.672 17.541 1.00 93.94 946 TRP A CA 1
ATOM 7658 C C . TRP A 1 946 ? -18.036 11.504 16.548 1.00 93.94 946 TRP A C 1
ATOM 7660 O O . TRP A 1 946 ? -18.292 11.701 15.360 1.00 93.94 946 TRP A O 1
ATOM 7670 N N . VAL A 1 947 ? -17.739 10.288 17.017 1.00 94.88 947 VAL A N 1
ATOM 7671 C CA . VAL A 1 947 ? -17.662 9.102 16.150 1.00 94.88 947 VAL A CA 1
ATOM 7672 C C . VAL A 1 947 ? -19.024 8.809 15.523 1.00 94.88 947 VAL A C 1
ATOM 7674 O O . VAL A 1 947 ? -19.084 8.540 14.325 1.00 94.88 947 VAL A O 1
ATOM 7677 N N . SER A 1 948 ? -20.111 8.928 16.291 1.00 94.81 948 SER A N 1
ATOM 7678 C CA . SER A 1 948 ? -21.473 8.733 15.780 1.00 94.81 948 SER A CA 1
ATOM 7679 C C . SER A 1 948 ? -21.803 9.754 14.694 1.00 94.81 948 SER A C 1
ATOM 7681 O O . SER A 1 948 ? -22.209 9.361 13.610 1.00 94.81 948 SER A O 1
ATOM 7683 N N . ALA A 1 949 ? -21.509 11.041 14.911 1.00 94.62 949 ALA A N 1
ATOM 7684 C CA . ALA A 1 949 ? -21.762 12.081 13.914 1.00 94.62 949 ALA A CA 1
ATOM 7685 C C . ALA A 1 949 ? -20.990 11.867 12.598 1.00 94.62 949 ALA A C 1
ATOM 7687 O O . ALA A 1 949 ? -21.511 12.140 11.515 1.00 94.62 949 ALA A O 1
ATOM 7688 N N . VAL A 1 950 ? -19.747 11.374 12.667 1.00 95.06 950 VAL A N 1
ATOM 7689 C CA . VAL A 1 950 ? -18.969 11.032 11.466 1.00 95.06 950 VAL A CA 1
ATOM 7690 C C . VAL A 1 950 ? -19.587 9.834 10.740 1.00 95.06 950 VAL A C 1
ATOM 7692 O O . VAL A 1 950 ? -19.738 9.883 9.520 1.00 95.06 950 VAL A O 1
ATOM 7695 N N . LEU A 1 951 ? -19.968 8.776 11.462 1.00 94.25 951 LEU A N 1
ATOM 7696 C CA . LEU A 1 951 ? -20.581 7.585 10.865 1.00 94.25 951 LEU A CA 1
ATOM 7697 C C . LEU A 1 951 ? -21.975 7.877 10.289 1.00 94.25 951 LEU A C 1
ATOM 7699 O O . LEU A 1 951 ? -22.277 7.419 9.191 1.00 94.25 951 LEU A O 1
ATOM 7703 N N . ASP A 1 952 ? -22.787 8.698 10.951 1.00 94.56 952 ASP A N 1
ATOM 7704 C CA . ASP A 1 952 ? -24.102 9.119 10.457 1.00 94.56 952 ASP A CA 1
ATOM 7705 C C . ASP A 1 952 ? -23.977 9.926 9.157 1.00 94.56 952 ASP A C 1
ATOM 7707 O O . ASP A 1 952 ? -24.686 9.668 8.182 1.00 94.56 952 ASP A O 1
ATOM 7711 N N . ASN A 1 953 ? -23.018 10.856 9.089 1.00 93.94 953 ASN A N 1
ATOM 7712 C CA . ASN A 1 953 ? -22.735 11.596 7.857 1.00 93.94 953 ASN A CA 1
ATOM 7713 C C . ASN A 1 953 ? -22.151 10.701 6.755 1.00 93.94 953 ASN A C 1
ATOM 7715 O O . ASN A 1 953 ? -22.419 10.924 5.572 1.00 93.94 953 ASN A O 1
ATOM 7719 N N . LEU A 1 954 ? -21.377 9.675 7.118 1.00 93.81 954 LEU A N 1
ATOM 7720 C CA . LEU A 1 954 ? -20.890 8.673 6.173 1.00 93.81 954 LEU A CA 1
ATOM 7721 C C . LEU A 1 954 ? -22.061 7.881 5.572 1.00 93.81 954 LEU A C 1
ATOM 7723 O O . LEU A 1 954 ? -22.118 7.731 4.351 1.00 93.81 954 LEU A O 1
ATOM 7727 N N . ILE A 1 955 ? -23.015 7.444 6.401 1.00 93.75 955 ILE A N 1
ATOM 7728 C CA . ILE A 1 955 ? -24.247 6.764 5.969 1.00 93.75 955 ILE A CA 1
ATOM 7729 C C . ILE A 1 955 ? -25.089 7.697 5.095 1.00 93.75 955 ILE A C 1
ATOM 7731 O O . ILE A 1 955 ? -25.575 7.284 4.047 1.00 93.75 955 ILE A O 1
ATOM 7735 N N . HIS A 1 956 ? -25.215 8.977 5.452 1.00 93.06 956 HIS A N 1
ATOM 7736 C CA . HIS A 1 956 ? -25.925 9.954 4.625 1.00 93.06 956 HIS A CA 1
ATOM 7737 C C . HIS A 1 956 ? -25.275 10.128 3.238 1.00 93.06 956 HIS A C 1
ATOM 7739 O O . HIS A 1 956 ? -25.975 10.266 2.235 1.00 93.06 956 HIS A O 1
ATOM 7745 N N . LYS A 1 957 ? -23.936 10.098 3.159 1.00 92.69 957 LYS A N 1
ATOM 7746 C CA . LYS A 1 957 ? -23.179 10.291 1.909 1.00 92.69 957 LYS A CA 1
ATOM 7747 C C . LYS A 1 957 ? -23.129 9.041 1.027 1.00 92.69 957 LYS A C 1
ATOM 7749 O O . LYS A 1 957 ? -23.185 9.162 -0.194 1.00 92.69 957 LYS A O 1
ATOM 7754 N N . LEU A 1 958 ? -22.989 7.855 1.621 1.00 91.00 958 LEU A N 1
ATOM 7755 C CA . LEU A 1 958 ? -22.839 6.587 0.896 1.00 91.00 958 LEU A CA 1
ATOM 7756 C C . LEU A 1 958 ? -24.151 5.800 0.752 1.00 91.00 958 LEU A C 1
ATOM 7758 O O . LEU A 1 958 ? -24.235 4.916 -0.103 1.00 91.00 958 LEU A O 1
ATOM 7762 N N . GLY A 1 959 ? -25.164 6.119 1.556 1.00 90.50 959 GLY A N 1
ATOM 7763 C CA . GLY A 1 959 ? -26.362 5.310 1.757 1.00 90.50 959 GLY A CA 1
ATOM 7764 C C . GLY A 1 959 ? -26.138 4.170 2.754 1.00 90.50 959 GLY A C 1
ATOM 7765 O O . GLY A 1 959 ? -25.058 4.015 3.324 1.00 90.50 959 GLY A O 1
ATOM 7766 N N . ASP A 1 960 ? -27.168 3.345 2.935 1.00 88.00 960 ASP A N 1
ATOM 7767 C CA . ASP A 1 960 ? -27.087 2.136 3.757 1.00 88.00 960 ASP A CA 1
ATOM 7768 C C . ASP A 1 960 ? -26.254 1.062 3.031 1.00 88.00 960 ASP A C 1
ATOM 7770 O O . ASP A 1 960 ? -26.592 0.637 1.918 1.00 88.00 960 ASP A O 1
ATOM 7774 N N . LYS A 1 961 ? -25.105 0.698 3.611 1.00 90.44 961 LYS A N 1
ATOM 7775 C CA . LYS A 1 961 ? -24.076 -0.156 2.996 1.00 90.44 961 LYS A CA 1
ATOM 7776 C C . LYS A 1 961 ? -23.635 -1.239 3.964 1.00 90.44 961 LYS A C 1
ATOM 7778 O O . LYS A 1 961 ? -23.446 -0.986 5.149 1.00 90.44 961 LYS A O 1
ATOM 7783 N N . ARG A 1 962 ? -23.385 -2.437 3.435 1.00 91.12 962 ARG A N 1
ATOM 7784 C CA . ARG A 1 962 ? -22.895 -3.579 4.216 1.00 91.12 962 ARG A CA 1
ATOM 7785 C C . ARG A 1 962 ? -21.391 -3.450 4.426 1.00 91.12 962 ARG A C 1
ATOM 7787 O O . ARG A 1 962 ? -20.645 -3.271 3.458 1.00 91.12 962 ARG A O 1
ATOM 7794 N N . VAL A 1 963 ? -20.938 -3.570 5.669 1.00 92.00 963 VAL A N 1
ATOM 7795 C CA . VAL A 1 963 ? -19.533 -3.377 6.050 1.00 92.00 963 VAL A CA 1
ATOM 7796 C C . VAL A 1 963 ? -19.007 -4.631 6.736 1.00 92.00 963 VAL A C 1
ATOM 7798 O O . VAL A 1 963 ? -19.640 -5.128 7.656 1.00 92.00 963 VAL A O 1
ATOM 7801 N N . LEU A 1 964 ? -17.840 -5.114 6.305 1.00 92.50 964 LEU A N 1
ATOM 7802 C CA . LEU A 1 964 ? -17.066 -6.131 7.020 1.00 92.50 964 LEU A CA 1
ATOM 7803 C C . LEU A 1 964 ? -16.070 -5.449 7.963 1.00 92.50 964 LEU A C 1
ATOM 7805 O O . LEU A 1 964 ? -15.205 -4.706 7.495 1.00 92.50 964 LEU A O 1
ATOM 7809 N N . VAL A 1 965 ? -16.127 -5.730 9.261 1.00 93.31 965 VAL A N 1
ATOM 7810 C CA . VAL A 1 965 ? -15.209 -5.164 10.258 1.00 93.31 965 VAL A CA 1
ATOM 7811 C C . VAL A 1 965 ? -14.090 -6.153 10.591 1.00 93.31 965 VAL A C 1
ATOM 7813 O O . VAL A 1 965 ? -14.313 -7.217 11.174 1.00 93.31 965 VAL A O 1
ATOM 7816 N N . LEU A 1 966 ? -12.857 -5.781 10.238 1.00 94.69 966 LEU A N 1
ATOM 7817 C CA . LEU A 1 966 ? -11.638 -6.547 10.491 1.00 94.69 966 LEU A CA 1
ATOM 7818 C C . LEU A 1 966 ? -10.773 -5.835 11.532 1.00 94.69 966 LEU A C 1
ATOM 7820 O O . LEU A 1 966 ? -10.296 -4.730 11.285 1.00 94.69 966 LEU A O 1
ATOM 7824 N N . SER A 1 967 ? -10.477 -6.498 12.646 1.00 93.56 967 SER A N 1
ATOM 7825 C CA . SER A 1 967 ? -9.549 -5.997 13.666 1.00 93.56 967 SER A CA 1
ATOM 7826 C C . SER A 1 967 ? -8.291 -6.834 13.801 1.00 93.56 967 SER A C 1
ATOM 7828 O O . SER A 1 967 ? -8.255 -8.008 13.436 1.00 93.56 967 SER A O 1
ATOM 7830 N N . VAL A 1 968 ? -7.249 -6.235 14.377 1.00 92.12 968 VAL A N 1
ATOM 7831 C CA . VAL A 1 968 ? -6.034 -6.938 14.791 1.00 92.12 968 VAL A CA 1
ATOM 7832 C C . VAL A 1 968 ? -5.757 -6.705 16.272 1.00 92.12 968 VAL A C 1
ATOM 7834 O O . VAL A 1 968 ? -5.836 -5.584 16.749 1.00 92.12 968 VAL A O 1
ATOM 7837 N N . VAL A 1 969 ? -5.399 -7.758 17.003 1.00 90.38 969 VAL A N 1
ATOM 7838 C CA . VAL A 1 969 ? -5.037 -7.716 18.425 1.00 90.38 969 VAL A CA 1
ATOM 7839 C C . VAL A 1 969 ? -3.756 -8.518 18.638 1.00 90.38 969 VAL A C 1
ATOM 7841 O O . VAL A 1 969 ? -3.494 -9.504 17.956 1.00 90.38 969 VAL A O 1
ATOM 7844 N N . GLY A 1 970 ? -2.915 -8.093 19.577 1.00 88.88 970 GLY A N 1
ATOM 7845 C CA . GLY A 1 970 ? -1.658 -8.771 19.886 1.00 88.88 970 GLY A CA 1
ATOM 7846 C C . GLY A 1 970 ? -0.760 -7.937 20.787 1.00 88.88 970 GLY A C 1
ATOM 7847 O O . GLY A 1 970 ? -1.005 -6.742 20.990 1.00 88.88 970 GLY A O 1
ATOM 7848 N N . LEU A 1 971 ? 0.306 -8.553 21.303 1.00 84.88 971 LEU A N 1
ATOM 7849 C CA . LEU A 1 971 ? 1.264 -7.877 22.183 1.00 84.88 971 LEU A CA 1
ATOM 7850 C C . LEU A 1 971 ? 1.874 -6.636 21.517 1.00 84.88 971 LEU A C 1
ATOM 7852 O O . LEU A 1 971 ? 1.874 -6.474 20.285 1.00 84.88 971 LEU A O 1
ATOM 7856 N N . GLN A 1 972 ? 2.395 -5.735 22.344 1.00 79.94 972 GLN A N 1
ATOM 7857 C CA . GLN A 1 972 ? 3.152 -4.581 21.876 1.00 79.94 972 GLN A CA 1
ATOM 7858 C C . GLN A 1 972 ? 4.325 -5.003 20.980 1.00 79.94 972 GLN A C 1
ATOM 7860 O O . GLN A 1 972 ? 5.017 -5.979 21.249 1.00 79.94 972 GLN A O 1
ATOM 7865 N N . SER A 1 973 ? 4.513 -4.270 19.879 1.00 75.00 973 SER A N 1
ATOM 7866 C CA . SER A 1 973 ? 5.580 -4.512 18.897 1.00 75.00 973 SER A CA 1
ATOM 7867 C C . SER A 1 973 ? 5.544 -5.880 18.196 1.00 75.00 973 SER A C 1
ATOM 7869 O O . SER A 1 973 ? 6.541 -6.293 17.615 1.00 75.00 973 SER A O 1
ATOM 7871 N N . SER A 1 974 ? 4.388 -6.554 18.162 1.00 81.12 974 SER A N 1
ATOM 7872 C CA . SER A 1 974 ? 4.208 -7.836 17.455 1.00 81.12 974 SER A CA 1
ATOM 7873 C C . SER A 1 974 ? 4.073 -7.733 15.925 1.00 81.12 974 SER A C 1
ATOM 7875 O O . SER A 1 974 ? 3.979 -8.751 15.248 1.00 81.12 974 SER A O 1
ATOM 7877 N N . GLY A 1 975 ? 4.082 -6.527 15.344 1.00 84.69 975 GLY A N 1
ATOM 7878 C CA . GLY A 1 975 ? 3.981 -6.333 13.888 1.00 84.69 975 GLY A CA 1
ATOM 7879 C C . GLY A 1 975 ? 2.556 -6.195 13.332 1.00 84.69 975 GLY A C 1
ATOM 7880 O O . GLY A 1 975 ? 2.372 -6.333 12.128 1.00 84.69 975 GLY A O 1
ATOM 7881 N N . LYS A 1 976 ? 1.562 -5.878 14.174 1.00 88.06 976 LYS A N 1
ATOM 7882 C CA . LYS A 1 976 ? 0.143 -5.683 13.794 1.00 88.06 976 LYS A CA 1
ATOM 7883 C C . LYS A 1 976 ? -0.058 -4.691 12.642 1.00 88.06 976 LYS A C 1
ATOM 7885 O O . LYS A 1 976 ? -0.504 -5.069 11.562 1.00 88.06 976 LYS A O 1
ATOM 7890 N N . SER A 1 977 ? 0.365 -3.445 12.844 1.00 86.88 977 SER A N 1
ATOM 7891 C CA . SER A 1 977 ? 0.253 -2.383 11.844 1.00 86.88 977 SER A CA 1
ATOM 7892 C C . SER A 1 977 ? 1.072 -2.718 10.590 1.00 86.88 977 SER A C 1
ATOM 7894 O O . SER A 1 977 ? 0.646 -2.441 9.476 1.00 86.88 977 SER A O 1
ATOM 7896 N N . THR A 1 978 ? 2.212 -3.409 10.734 1.00 88.44 978 THR A N 1
ATOM 7897 C CA . THR A 1 978 ? 3.010 -3.907 9.598 1.00 88.44 978 THR A CA 1
ATOM 7898 C C . THR A 1 978 ? 2.246 -4.926 8.751 1.00 88.44 978 THR A C 1
ATOM 7900 O O . THR A 1 978 ? 2.291 -4.841 7.521 1.00 88.44 978 THR A O 1
ATOM 7903 N N . LEU A 1 979 ? 1.529 -5.860 9.385 1.00 90.75 979 LEU A N 1
ATOM 7904 C CA . LEU A 1 979 ? 0.688 -6.845 8.705 1.00 90.75 979 LEU A CA 1
ATOM 7905 C C . LEU A 1 979 ? -0.441 -6.154 7.930 1.00 90.75 979 LEU A C 1
ATOM 7907 O O . LEU A 1 979 ? -0.591 -6.401 6.735 1.00 90.75 979 LEU A O 1
ATOM 7911 N N . LEU A 1 980 ? -1.178 -5.242 8.572 1.00 90.88 980 LEU A N 1
ATOM 7912 C CA . LEU A 1 980 ? -2.274 -4.502 7.934 1.00 90.88 980 LEU A CA 1
ATOM 7913 C C . LEU A 1 980 ? -1.786 -3.608 6.785 1.00 90.88 980 LEU A C 1
ATOM 7915 O O . LEU A 1 980 ? -2.358 -3.632 5.693 1.00 90.88 980 LEU A O 1
ATOM 7919 N N . ASN A 1 981 ? -0.677 -2.892 6.990 1.00 88.12 981 ASN A N 1
ATOM 7920 C CA . ASN A 1 981 ? -0.048 -2.068 5.958 1.00 88.12 981 ASN A CA 1
ATOM 7921 C C . ASN A 1 981 ? 0.407 -2.907 4.755 1.00 88.12 981 ASN A C 1
ATOM 7923 O O . ASN A 1 981 ? 0.343 -2.432 3.627 1.00 88.12 981 ASN A O 1
ATOM 7927 N N . THR A 1 982 ? 0.851 -4.150 4.968 1.00 88.12 982 THR A N 1
ATOM 7928 C CA . THR A 1 982 ? 1.247 -5.053 3.870 1.00 88.12 982 THR A CA 1
ATOM 7929 C C . THR A 1 982 ? 0.031 -5.695 3.192 1.00 88.12 982 THR A C 1
ATOM 7931 O O . THR A 1 982 ? 0.038 -5.916 1.987 1.00 88.12 982 THR A O 1
ATOM 7934 N N . MET A 1 983 ? -1.040 -5.980 3.934 1.00 87.69 983 MET A N 1
ATOM 7935 C CA . MET A 1 983 ? -2.239 -6.637 3.400 1.00 87.69 983 MET A CA 1
ATOM 7936 C C . MET A 1 983 ? -3.109 -5.708 2.548 1.00 87.69 983 MET A C 1
ATOM 7938 O O . MET A 1 983 ? -3.652 -6.120 1.516 1.00 87.69 983 MET A O 1
ATOM 7942 N N . PHE A 1 984 ? -3.248 -4.453 2.969 1.00 86.94 984 PHE A N 1
ATOM 7943 C CA . PHE A 1 984 ? -4.151 -3.485 2.344 1.00 86.94 984 PHE A CA 1
ATOM 7944 C C . PHE A 1 984 ? -3.444 -2.233 1.816 1.00 86.94 984 PHE A C 1
ATOM 7946 O O . PHE A 1 984 ? -4.096 -1.396 1.203 1.00 86.94 984 PHE A O 1
ATOM 7953 N N . GLY A 1 985 ? -2.125 -2.104 2.000 1.00 80.94 985 GLY A N 1
ATOM 7954 C CA . GLY A 1 985 ? -1.387 -0.923 1.551 1.00 80.94 985 GLY A CA 1
ATOM 7955 C C . GLY A 1 985 ? -1.578 0.315 2.422 1.00 80.94 985 GLY A C 1
ATOM 7956 O O . GLY A 1 985 ? -1.356 1.422 1.947 1.00 80.94 985 GLY A O 1
ATOM 7957 N N . LEU A 1 986 ? -2.015 0.138 3.667 1.00 83.38 986 LEU A N 1
ATOM 7958 C CA . LEU A 1 986 ? -2.343 1.224 4.593 1.00 83.38 986 LEU A CA 1
ATOM 7959 C C . LEU A 1 986 ? -1.083 1.946 5.105 1.00 83.38 986 LEU A C 1
ATOM 7961 O O . LEU A 1 986 ? 0.040 1.445 4.977 1.00 83.38 986 LEU A O 1
ATOM 7965 N N . ASP A 1 987 ? -1.289 3.114 5.717 1.00 72.56 987 ASP A N 1
ATOM 7966 C CA . ASP A 1 987 ? -0.239 3.943 6.331 1.00 72.56 987 ASP A CA 1
ATOM 7967 C C . ASP A 1 987 ? -0.438 4.096 7.851 1.00 72.56 987 ASP A C 1
ATOM 7969 O O . ASP A 1 987 ? -0.350 5.191 8.411 1.00 72.56 987 ASP A O 1
ATOM 7973 N N . PHE A 1 988 ? -0.740 2.994 8.550 1.00 78.62 988 PHE A N 1
ATOM 7974 C CA . PHE A 1 988 ? -0.702 2.995 10.015 1.00 78.62 988 PHE A CA 1
ATOM 7975 C C . PHE A 1 988 ? 0.737 3.203 10.509 1.00 78.62 988 PHE A C 1
ATOM 7977 O O . PHE A 1 988 ? 1.690 2.683 9.919 1.00 78.62 988 PHE A O 1
ATOM 7984 N N . ALA A 1 989 ? 0.911 3.946 11.605 1.00 64.19 989 ALA A N 1
ATOM 7985 C CA . ALA A 1 989 ? 2.230 4.270 12.141 1.00 64.19 989 ALA A CA 1
ATOM 7986 C C . ALA A 1 989 ? 2.975 3.011 12.628 1.00 64.19 989 ALA A C 1
ATOM 7988 O O . ALA A 1 989 ? 2.452 2.237 13.423 1.00 64.19 989 ALA A O 1
ATOM 7989 N N . VAL A 1 990 ? 4.231 2.830 12.198 1.00 53.38 990 VAL A N 1
ATOM 7990 C CA . VAL A 1 990 ? 5.102 1.719 12.628 1.00 53.38 990 VAL A CA 1
ATOM 7991 C C . VAL A 1 990 ? 6.374 2.293 13.255 1.00 53.38 990 VAL A C 1
ATOM 7993 O O . VAL A 1 990 ? 7.129 3.007 12.602 1.00 53.38 990 VAL A O 1
ATOM 7996 N N . SER A 1 991 ? 6.626 1.993 14.527 1.00 47.94 991 SER A N 1
ATOM 7997 C CA . SER A 1 991 ? 7.817 2.402 15.281 1.00 47.94 991 SER A CA 1
ATOM 7998 C C . SER A 1 991 ? 8.266 1.294 16.246 1.00 47.94 991 SER A C 1
ATOM 8000 O O . SER A 1 991 ? 7.564 0.316 16.477 1.00 47.94 991 SER A O 1
ATOM 8002 N N . SER A 1 992 ? 9.471 1.408 16.804 1.00 32.69 992 SER A N 1
ATOM 8003 C CA . SER A 1 992 ? 10.012 0.444 17.776 1.00 32.69 992 SER A CA 1
ATOM 8004 C C . SER A 1 992 ? 9.501 0.654 19.215 1.00 32.69 992 SER A C 1
ATOM 8006 O O . SER A 1 992 ? 9.813 -0.148 20.094 1.00 32.69 992 SER A O 1
ATOM 8008 N N . GLY A 1 993 ? 8.708 1.707 19.459 1.00 39.03 993 GLY A N 1
ATOM 8009 C CA . GLY A 1 993 ? 7.966 1.959 20.705 1.00 39.03 993 GLY A CA 1
ATOM 8010 C C . GLY A 1 993 ? 6.458 1.707 20.534 1.00 39.03 993 GLY A C 1
ATOM 8011 O O . GLY A 1 993 ? 6.058 1.172 19.507 1.00 39.03 993 GLY A O 1
ATOM 8012 N N . PRO A 1 994 ? 5.588 2.073 21.500 1.00 48.69 994 PRO A N 1
ATOM 8013 C CA . PRO A 1 994 ? 4.141 2.056 21.272 1.00 48.69 994 PRO A CA 1
ATOM 8014 C C . PRO A 1 994 ? 3.805 3.056 20.157 1.00 48.69 994 PRO A C 1
ATOM 8016 O O . PRO A 1 994 ? 3.812 4.265 20.377 1.00 48.69 994 PRO A O 1
ATOM 8019 N N . CYS A 1 995 ? 3.619 2.548 18.938 1.00 52.72 995 CYS A N 1
ATOM 8020 C CA . CYS A 1 995 ? 3.336 3.350 17.742 1.00 52.72 995 CYS A CA 1
ATOM 8021 C C . CYS A 1 995 ? 1.865 3.745 17.696 1.00 52.72 995 CYS A C 1
ATOM 8023 O O . CYS A 1 995 ? 1.539 4.889 17.399 1.00 52.72 995 CYS A O 1
ATOM 8025 N N . THR A 1 996 ? 1.008 2.783 18.027 1.00 54.88 996 THR A N 1
ATOM 8026 C CA . THR A 1 996 ? -0.442 2.933 18.078 1.00 54.88 996 THR A CA 1
ATOM 8027 C C . THR A 1 996 ? -0.846 3.013 19.540 1.00 54.88 996 THR A C 1
ATOM 8029 O O . THR A 1 996 ? -0.522 2.115 20.320 1.00 54.88 996 THR A O 1
ATOM 8032 N N . ARG A 1 997 ? -1.520 4.101 19.910 1.00 74.00 997 ARG A N 1
ATOM 8033 C CA . ARG A 1 997 ? -2.090 4.301 21.240 1.00 74.00 997 ARG A CA 1
ATOM 8034 C C . ARG A 1 997 ? -3.589 4.508 21.088 1.00 74.00 997 ARG A C 1
ATOM 8036 O O . ARG A 1 997 ? -3.984 5.463 20.430 1.00 74.00 997 ARG A O 1
ATOM 8043 N N . GLY A 1 998 ? -4.393 3.610 21.649 1.00 84.81 998 GLY A N 1
ATOM 8044 C CA . GLY A 1 998 ? -5.826 3.517 21.363 1.00 84.81 998 GLY A CA 1
ATOM 8045 C C . GLY A 1 998 ? -6.159 2.646 20.147 1.00 84.81 998 GLY A C 1
ATOM 8046 O O . GLY A 1 998 ? -5.484 1.648 19.892 1.00 84.81 998 GLY A O 1
ATOM 8047 N N . ALA A 1 999 ? -7.210 3.000 19.406 1.00 90.31 999 ALA A N 1
ATOM 8048 C CA . ALA A 1 999 ? -7.650 2.269 18.215 1.00 90.31 999 ALA A CA 1
ATOM 8049 C C . ALA A 1 999 ? -8.001 3.214 17.063 1.00 90.31 999 ALA A C 1
ATOM 8051 O O . ALA A 1 999 ? -8.616 4.255 17.285 1.00 90.31 999 ALA A O 1
ATOM 8052 N N . PHE A 1 1000 ? -7.647 2.827 15.838 1.00 91.19 1000 PHE A N 1
ATOM 8053 C CA . PHE A 1 1000 ? -7.853 3.615 14.622 1.00 91.19 1000 PHE A CA 1
ATOM 8054 C C . PHE A 1 1000 ? -8.616 2.811 13.580 1.00 91.19 1000 PHE A C 1
ATOM 8056 O O . PHE A 1 1000 ? -8.370 1.619 13.416 1.00 91.19 1000 PHE A O 1
ATOM 8063 N N . MET A 1 1001 ? -9.501 3.481 12.850 1.00 92.19 1001 MET A N 1
ATOM 8064 C CA . MET A 1 1001 ? -10.339 2.896 11.811 1.00 92.19 1001 MET A CA 1
ATOM 8065 C C . MET A 1 1001 ? -9.984 3.430 10.422 1.00 92.19 1001 MET A C 1
ATOM 8067 O O . MET A 1 1001 ? -9.653 4.606 10.257 1.00 92.19 1001 MET A O 1
ATOM 8071 N N . HIS A 1 1002 ? -10.058 2.555 9.420 1.00 91.38 1002 HIS A N 1
ATOM 8072 C CA . HIS A 1 1002 ? -9.784 2.868 8.021 1.00 91.38 1002 HIS A CA 1
ATOM 8073 C C . HIS A 1 1002 ? -10.786 2.152 7.109 1.00 91.38 1002 HIS A C 1
ATOM 8075 O O . HIS A 1 1002 ? -10.951 0.937 7.212 1.00 91.38 1002 HIS A O 1
ATOM 8081 N N . LEU A 1 1003 ? -11.451 2.890 6.218 1.00 91.88 1003 LEU A N 1
ATOM 8082 C CA . LEU A 1 1003 ? -12.500 2.356 5.348 1.00 91.88 1003 LEU A CA 1
ATOM 8083 C C . LEU A 1 1003 ? -11.964 2.038 3.952 1.00 91.88 1003 LEU A C 1
ATOM 8085 O O . LEU A 1 1003 ? -11.351 2.889 3.315 1.00 91.88 1003 LEU A O 1
ATOM 8089 N N . LEU A 1 1004 ? -12.241 0.833 3.459 1.00 91.38 1004 LEU A N 1
ATOM 8090 C CA . LEU A 1 1004 ? -11.818 0.362 2.143 1.00 91.38 1004 LEU A CA 1
ATOM 8091 C C . LEU A 1 1004 ? -13.038 0.005 1.284 1.00 91.38 1004 LEU A C 1
ATOM 8093 O O . LEU A 1 1004 ? -13.839 -0.831 1.708 1.00 91.38 1004 LEU A O 1
ATOM 8097 N N . PRO A 1 1005 ? -13.208 0.601 0.091 1.00 91.44 1005 PRO A N 1
ATOM 8098 C CA . PRO A 1 1005 ? -14.298 0.243 -0.811 1.00 91.44 1005 PRO A CA 1
ATOM 8099 C C . PRO A 1 1005 ? -14.066 -1.120 -1.477 1.00 91.44 1005 PRO A C 1
ATOM 8101 O O . PRO A 1 1005 ? -12.930 -1.508 -1.753 1.00 91.44 1005 PRO A O 1
ATOM 8104 N N . VAL A 1 1006 ? -15.157 -1.831 -1.770 1.00 90.50 1006 VAL A N 1
ATOM 8105 C CA . VAL A 1 1006 ? -15.167 -3.052 -2.590 1.00 90.50 1006 VAL A CA 1
ATOM 8106 C C . VAL A 1 1006 ? -15.710 -2.734 -3.983 1.00 90.50 1006 VAL A C 1
ATOM 8108 O O . VAL A 1 1006 ? -16.691 -1.999 -4.127 1.00 90.50 1006 VAL A O 1
ATOM 8111 N N . GLU A 1 1007 ? -15.105 -3.303 -5.022 1.00 87.44 1007 GLU A N 1
ATOM 8112 C CA . GLU A 1 1007 ? -15.516 -3.114 -6.412 1.00 87.44 1007 GLU A CA 1
ATOM 8113 C C . GLU A 1 1007 ? -16.872 -3.773 -6.705 1.00 87.44 1007 GLU A C 1
ATOM 8115 O O . GLU A 1 1007 ? -17.114 -4.920 -6.330 1.00 87.44 1007 GLU A O 1
ATOM 8120 N N . GLU A 1 1008 ? -17.745 -3.069 -7.434 1.00 84.38 1008 GLU A N 1
ATOM 8121 C CA . GLU A 1 1008 ? -19.127 -3.491 -7.718 1.00 84.38 1008 GLU A CA 1
ATOM 8122 C C . GLU A 1 1008 ? -19.244 -4.916 -8.260 1.00 84.38 1008 GLU A C 1
ATOM 8124 O O . GLU A 1 1008 ? -20.085 -5.680 -7.797 1.00 84.38 1008 GLU A O 1
ATOM 8129 N N . GLN A 1 1009 ? -18.338 -5.314 -9.155 1.00 82.38 1009 GLN A N 1
ATOM 8130 C CA . GLN A 1 1009 ? -18.348 -6.629 -9.805 1.00 82.38 1009 GLN A CA 1
ATOM 8131 C C . GLN A 1 1009 ? -18.179 -7.813 -8.839 1.00 82.38 1009 GLN A C 1
ATOM 8133 O O . GLN A 1 1009 ? -18.505 -8.949 -9.191 1.00 82.38 1009 GLN A O 1
ATOM 8138 N N . ILE A 1 1010 ? -17.622 -7.582 -7.645 1.00 82.56 1010 ILE A N 1
ATOM 8139 C CA . ILE A 1 1010 ? -17.389 -8.634 -6.649 1.00 82.56 1010 ILE A CA 1
ATOM 8140 C C . ILE A 1 1010 ? -18.242 -8.476 -5.389 1.00 82.56 1010 ILE A C 1
ATOM 8142 O O . ILE A 1 1010 ? -18.266 -9.408 -4.584 1.00 82.56 1010 ILE A O 1
ATOM 8146 N N . ARG A 1 1011 ? -18.975 -7.365 -5.225 1.00 85.75 1011 ARG A N 1
ATOM 8147 C CA . ARG A 1 1011 ? -19.861 -7.137 -4.066 1.00 85.75 1011 ARG A CA 1
ATOM 8148 C C . ARG A 1 1011 ? -20.889 -8.251 -3.908 1.00 85.75 1011 ARG A C 1
ATOM 8150 O O . ARG A 1 1011 ? -21.093 -8.731 -2.798 1.00 85.75 1011 ARG A O 1
ATOM 8157 N N . ASP A 1 1012 ? -21.456 -8.743 -5.008 1.00 81.25 1012 ASP A N 1
ATOM 8158 C CA . ASP A 1 1012 ? -22.431 -9.844 -4.978 1.00 81.25 1012 ASP A CA 1
ATOM 8159 C C . ASP A 1 1012 ? -21.820 -11.173 -4.516 1.00 81.25 1012 ASP A C 1
ATOM 8161 O O . ASP A 1 1012 ? -22.499 -12.003 -3.918 1.00 81.25 1012 ASP A O 1
ATOM 8165 N N . LYS A 1 1013 ? -20.519 -11.377 -4.760 1.00 82.56 1013 LYS A N 1
ATOM 8166 C CA . LYS A 1 1013 ? -19.792 -12.579 -4.321 1.00 82.56 1013 LYS A CA 1
ATOM 8167 C C . LYS A 1 1013 ? -19.357 -12.476 -2.860 1.00 82.56 1013 LYS A C 1
ATOM 8169 O O . LYS A 1 1013 ? -19.390 -13.465 -2.132 1.00 82.56 1013 LYS A O 1
ATOM 8174 N N . LEU A 1 1014 ? -18.913 -11.291 -2.447 1.00 84.69 1014 LEU A N 1
ATOM 8175 C CA . LEU A 1 1014 ? -18.401 -11.039 -1.101 1.00 84.69 1014 LEU A CA 1
ATOM 8176 C C . LEU A 1 1014 ? -19.519 -10.771 -0.082 1.00 84.69 1014 LEU A C 1
ATOM 8178 O O . LEU A 1 1014 ? -19.338 -11.061 1.094 1.00 84.69 1014 LEU A O 1
ATOM 8182 N N . LEU A 1 1015 ? -20.687 -10.316 -0.543 1.00 87.25 1015 LEU A N 1
ATOM 8183 C CA . LEU A 1 1015 ? -21.861 -9.910 0.241 1.00 87.25 1015 LEU A CA 1
ATOM 8184 C C . LEU A 1 1015 ? -21.689 -8.622 1.062 1.00 87.25 1015 LEU A C 1
ATOM 8186 O O . LEU A 1 1015 ? -22.607 -8.256 1.786 1.00 87.25 1015 LEU A O 1
ATOM 8190 N N . PHE A 1 1016 ? -20.582 -7.895 0.923 1.00 90.44 1016 PHE A N 1
ATOM 8191 C CA . PHE A 1 1016 ? -20.357 -6.605 1.582 1.00 90.44 1016 PHE A CA 1
ATOM 8192 C C . PHE A 1 1016 ? -19.810 -5.560 0.601 1.00 90.44 1016 PHE A C 1
ATOM 8194 O O . PHE A 1 1016 ? -19.192 -5.896 -0.412 1.00 90.44 1016 PHE A O 1
ATOM 8201 N N . ASP A 1 1017 ? -20.056 -4.287 0.905 1.00 91.31 1017 ASP A N 1
ATOM 8202 C CA . ASP A 1 1017 ? -19.736 -3.140 0.049 1.00 91.31 1017 ASP A CA 1
ATOM 8203 C C . ASP A 1 1017 ? -18.435 -2.437 0.479 1.00 91.31 1017 ASP A C 1
ATOM 8205 O O . ASP A 1 1017 ? -17.741 -1.852 -0.356 1.00 91.31 1017 ASP A O 1
ATOM 8209 N N . TYR A 1 1018 ? -18.087 -2.519 1.768 1.00 92.69 1018 TYR A N 1
ATOM 8210 C CA . TYR A 1 1018 ? -16.879 -1.929 2.353 1.00 92.69 1018 TYR A CA 1
ATOM 8211 C C . TYR A 1 1018 ? -16.209 -2.868 3.362 1.00 92.69 1018 TYR A C 1
ATOM 8213 O O . TYR A 1 1018 ? -16.858 -3.725 3.960 1.00 92.69 1018 TYR A O 1
ATOM 8221 N N . VAL A 1 1019 ? -14.910 -2.664 3.591 1.00 93.06 1019 VAL A N 1
ATOM 8222 C CA . VAL A 1 1019 ? -14.148 -3.277 4.688 1.00 93.06 1019 VAL A CA 1
ATOM 8223 C C . VAL A 1 1019 ? -13.654 -2.176 5.622 1.00 93.06 1019 VAL A C 1
ATOM 8225 O O . VAL A 1 1019 ? -12.942 -1.271 5.189 1.00 93.06 1019 VAL A O 1
ATOM 8228 N N . LEU A 1 1020 ? -14.010 -2.252 6.901 1.00 93.88 1020 LEU A N 1
ATOM 8229 C CA . LEU A 1 1020 ? -13.516 -1.369 7.951 1.00 93.88 1020 LEU A CA 1
ATOM 8230 C C . LEU A 1 1020 ? -12.370 -2.063 8.691 1.00 93.88 1020 LEU A C 1
ATOM 8232 O O . LEU A 1 1020 ? -12.581 -3.037 9.411 1.00 93.88 1020 LEU A O 1
ATOM 8236 N N . VAL A 1 1021 ? -11.149 -1.569 8.502 1.00 94.69 1021 VAL A N 1
ATOM 8237 C CA . VAL A 1 1021 ? -9.942 -2.112 9.133 1.00 94.69 1021 VAL A CA 1
ATOM 8238 C C . VAL A 1 1021 ? -9.636 -1.343 10.414 1.00 94.69 1021 VAL A C 1
ATOM 8240 O O . VAL A 1 1021 ? -9.499 -0.119 10.383 1.00 94.69 1021 VAL A O 1
ATOM 8243 N N . LEU A 1 1022 ? -9.489 -2.065 11.525 1.00 93.50 1022 LEU A N 1
ATOM 8244 C CA . LEU A 1 1022 ? -9.186 -1.529 12.849 1.00 93.50 1022 LEU A CA 1
ATOM 8245 C C . LEU A 1 1022 ? -7.764 -1.918 13.287 1.00 93.50 1022 LEU A C 1
ATOM 8247 O O . LEU A 1 1022 ? -7.487 -3.098 13.520 1.00 93.50 1022 LEU A O 1
ATOM 8251 N N . ASP A 1 1023 ? -6.878 -0.929 13.437 1.00 91.81 1023 ASP A N 1
ATOM 8252 C CA . ASP A 1 1023 ? -5.559 -1.105 14.065 1.00 91.81 1023 ASP A CA 1
ATOM 8253 C C . ASP A 1 1023 ? -5.621 -0.717 15.544 1.00 91.81 1023 ASP A C 1
ATOM 8255 O O . ASP A 1 1023 ? -6.170 0.331 15.896 1.00 91.81 1023 ASP A O 1
ATOM 8259 N N . THR A 1 1024 ? -5.047 -1.548 16.415 1.00 89.06 1024 THR A N 1
ATOM 8260 C CA . THR A 1 1024 ? -5.112 -1.354 17.869 1.00 89.06 1024 THR A CA 1
ATOM 8261 C C . THR A 1 1024 ? -3.741 -1.167 18.496 1.00 89.06 1024 THR A C 1
ATOM 8263 O O . THR A 1 1024 ? -2.715 -1.672 18.025 1.00 89.06 1024 THR A O 1
ATOM 8266 N N . GLU A 1 1025 ? -3.736 -0.528 19.662 1.00 83.19 1025 GLU A N 1
ATOM 8267 C CA . GLU A 1 1025 ? -2.619 -0.561 20.594 1.00 83.19 1025 GLU A CA 1
ATOM 8268 C C . GLU A 1 1025 ? -2.224 -2.004 20.949 1.00 83.19 1025 GLU A C 1
ATOM 8270 O O . GLU A 1 1025 ? -3.004 -2.958 20.855 1.00 83.19 1025 GLU A O 1
ATOM 8275 N N . GLY A 1 1026 ? -0.946 -2.183 21.284 1.00 80.00 1026 GLY A N 1
ATOM 8276 C CA . GLY A 1 1026 ? -0.438 -3.466 21.743 1.00 80.00 1026 GLY A CA 1
ATOM 8277 C C . GLY A 1 1026 ? -0.782 -3.745 23.195 1.00 80.00 1026 GLY A C 1
ATOM 8278 O O . GLY A 1 1026 ? -0.526 -2.908 24.053 1.00 80.00 1026 GLY A O 1
ATOM 8279 N N . LEU A 1 1027 ? -1.276 -4.954 23.454 1.00 79.38 1027 LEU A N 1
ATOM 8280 C CA . LEU A 1 1027 ? -1.599 -5.404 24.804 1.00 79.38 1027 LEU A CA 1
ATOM 8281 C C . LEU A 1 1027 ? -0.337 -5.583 25.660 1.00 79.38 1027 LEU A C 1
ATOM 8283 O O . LEU A 1 1027 ? 0.754 -5.852 25.139 1.00 79.38 1027 LEU A O 1
ATOM 8287 N N . ARG A 1 1028 ? -0.527 -5.509 26.981 1.00 72.88 1028 ARG A N 1
ATOM 8288 C CA . ARG A 1 1028 ? 0.476 -5.661 28.042 1.00 72.88 1028 ARG A CA 1
ATOM 8289 C C . ARG A 1 1028 ? 1.643 -4.694 27.905 1.00 72.88 1028 ARG A C 1
ATOM 8291 O O . ARG A 1 1028 ? 2.810 -5.093 27.912 1.00 72.88 1028 ARG A O 1
ATOM 8298 N N . SER A 1 1029 ? 1.319 -3.409 27.792 1.00 65.88 1029 SER A N 1
ATOM 8299 C CA . SER A 1 1029 ? 2.333 -2.356 27.790 1.00 65.88 1029 SER A CA 1
ATOM 8300 C C . SER A 1 1029 ? 3.197 -2.403 29.060 1.00 65.88 1029 SER A C 1
ATOM 8302 O O . SER A 1 1029 ? 2.742 -2.772 30.143 1.00 65.88 1029 SER A O 1
ATOM 8304 N N . THR A 1 1030 ? 4.470 -2.015 28.951 1.00 54.41 1030 THR A N 1
ATOM 8305 C CA . THR A 1 1030 ? 5.465 -2.091 30.043 1.00 54.41 1030 THR A CA 1
ATOM 8306 C C . THR A 1 1030 ? 5.278 -1.017 31.135 1.00 54.41 1030 THR A C 1
ATOM 8308 O O . THR A 1 1030 ? 6.257 -0.480 31.657 1.00 54.41 1030 THR A O 1
ATOM 8311 N N . VAL A 1 1031 ? 4.040 -0.617 31.430 1.00 51.69 1031 VAL A N 1
ATOM 8312 C CA . VAL A 1 1031 ? 3.708 0.496 32.334 1.00 51.69 1031 VAL A CA 1
ATOM 8313 C C . VAL A 1 1031 ? 3.710 0.046 33.806 1.00 51.69 1031 VAL A C 1
ATOM 8315 O O . VAL A 1 1031 ? 3.558 -1.125 34.129 1.00 51.69 1031 VAL A O 1
ATOM 8318 N N . THR A 1 1032 ? 3.942 1.009 34.701 1.00 51.69 1032 THR A N 1
ATOM 8319 C CA . THR A 1 1032 ? 4.342 0.879 36.114 1.00 51.69 1032 THR A CA 1
ATOM 8320 C C . THR A 1 1032 ? 3.346 0.188 37.058 1.00 51.69 1032 THR A C 1
ATOM 8322 O O . THR A 1 1032 ? 3.757 -0.173 38.158 1.00 51.69 1032 THR A O 1
ATOM 8325 N N . ASP A 1 1033 ? 2.074 0.031 36.673 1.00 59.94 1033 ASP A N 1
ATOM 8326 C CA . ASP A 1 1033 ? 1.030 -0.604 37.494 1.00 59.94 1033 ASP A CA 1
ATOM 8327 C C . ASP A 1 1033 ? 0.332 -1.737 36.708 1.00 59.94 1033 ASP A C 1
ATOM 8329 O O . ASP A 1 1033 ? -0.421 -1.447 35.771 1.00 59.94 1033 ASP A O 1
ATOM 8333 N N . PRO A 1 1034 ? 0.581 -3.015 37.057 1.00 65.81 1034 PRO A N 1
ATOM 8334 C CA . PRO A 1 1034 ? 0.019 -4.170 36.360 1.00 65.81 1034 PRO A CA 1
ATOM 8335 C C . PRO A 1 1034 ? -1.513 -4.199 36.342 1.00 65.81 1034 PRO A C 1
ATOM 8337 O O . PRO A 1 1034 ? -2.097 -4.574 35.326 1.00 65.81 1034 PRO A O 1
ATOM 8340 N N . ASP A 1 1035 ? -2.171 -3.771 37.422 1.00 68.19 1035 ASP A N 1
ATOM 8341 C CA . ASP A 1 1035 ? -3.627 -3.897 37.563 1.00 68.19 1035 ASP A CA 1
ATOM 8342 C C . ASP A 1 1035 ? -4.361 -2.908 36.648 1.00 68.19 1035 ASP A C 1
ATOM 8344 O O . ASP A 1 1035 ? -5.383 -3.225 36.031 1.00 68.19 1035 ASP A O 1
ATOM 8348 N N . VAL A 1 1036 ? -3.803 -1.702 36.505 1.00 71.38 1036 VAL A N 1
ATOM 8349 C CA . VAL A 1 1036 ? -4.319 -0.678 35.588 1.00 71.38 1036 VAL A CA 1
ATOM 8350 C C . VAL A 1 1036 ? -4.130 -1.110 34.134 1.00 71.38 1036 VAL A C 1
ATOM 8352 O O . VAL A 1 1036 ? -5.037 -0.919 33.325 1.00 71.38 1036 VAL A O 1
ATOM 8355 N N . VAL A 1 1037 ? -2.987 -1.718 33.799 1.00 73.62 1037 VAL A N 1
ATOM 8356 C CA . VAL A 1 1037 ? -2.709 -2.214 32.441 1.00 73.62 1037 VAL A CA 1
ATOM 8357 C C . VAL A 1 1037 ? -3.694 -3.310 32.053 1.00 73.62 1037 VAL A C 1
ATOM 8359 O O . VAL A 1 1037 ? -4.325 -3.195 31.008 1.00 73.62 1037 VAL A O 1
ATOM 8362 N N . VAL A 1 1038 ? -3.902 -4.312 32.912 1.00 75.44 1038 VAL A N 1
ATOM 8363 C CA . VAL A 1 1038 ? -4.851 -5.405 32.640 1.00 75.44 1038 VAL A CA 1
ATOM 8364 C C . VAL A 1 1038 ? -6.263 -4.864 32.420 1.00 75.44 1038 VAL A C 1
ATOM 8366 O O . VAL A 1 1038 ? -6.937 -5.253 31.470 1.00 75.44 1038 VAL A O 1
ATOM 8369 N N . LYS A 1 1039 ? -6.711 -3.914 33.248 1.00 77.69 1039 LYS A N 1
ATOM 8370 C CA . LYS A 1 1039 ? -8.028 -3.291 33.076 1.00 77.69 1039 LYS A CA 1
ATOM 8371 C C . LYS A 1 1039 ? -8.150 -2.540 31.747 1.00 77.69 1039 LYS A C 1
ATOM 8373 O O . LYS A 1 1039 ? -9.171 -2.671 31.077 1.00 77.69 1039 LYS A O 1
ATOM 8378 N N . ASN A 1 1040 ? -7.139 -1.755 31.384 1.00 80.62 1040 ASN A N 1
ATOM 8379 C CA . ASN A 1 1040 ? -7.133 -0.980 30.144 1.00 80.62 1040 ASN A CA 1
ATOM 8380 C C . ASN A 1 1040 ? -7.127 -1.894 28.912 1.00 80.62 1040 ASN A C 1
ATOM 8382 O O . ASN A 1 1040 ? -7.933 -1.706 28.004 1.00 80.62 1040 ASN A O 1
ATOM 8386 N N . ASP A 1 1041 ? -6.280 -2.924 28.932 1.00 84.25 1041 ASP A N 1
ATOM 8387 C CA . ASP A 1 1041 ? -6.200 -3.955 27.898 1.00 84.25 1041 ASP A CA 1
ATOM 8388 C C . ASP A 1 1041 ? -7.545 -4.677 27.731 1.00 84.25 1041 ASP A C 1
ATOM 8390 O O . ASP A 1 1041 ? -8.002 -4.892 26.610 1.00 84.25 1041 ASP A O 1
ATOM 8394 N N . ASN A 1 1042 ? -8.219 -4.995 28.841 1.00 84.00 1042 ASN A N 1
ATOM 8395 C CA . ASN A 1 1042 ? -9.543 -5.613 28.827 1.00 84.00 1042 ASN A CA 1
ATOM 8396 C C . ASN A 1 1042 ? -10.618 -4.680 28.249 1.00 84.00 1042 ASN A C 1
ATOM 8398 O O . ASN A 1 1042 ? -11.490 -5.148 27.516 1.00 84.00 1042 ASN A O 1
ATOM 8402 N N . GLU A 1 1043 ? -10.593 -3.382 28.576 1.00 86.19 1043 GLU A N 1
ATOM 8403 C CA . GLU A 1 1043 ? -11.528 -2.387 28.023 1.00 86.19 1043 GLU A CA 1
ATOM 8404 C C . GLU A 1 1043 ? -11.339 -2.254 26.499 1.00 86.19 1043 GLU A C 1
ATOM 8406 O O . GLU A 1 1043 ? -12.321 -2.355 25.759 1.00 86.19 1043 GLU A O 1
ATOM 8411 N N . LEU A 1 1044 ? -10.092 -2.144 26.027 1.00 88.56 1044 LEU A N 1
ATOM 8412 C CA . LEU A 1 1044 ? -9.757 -2.100 24.599 1.00 88.56 1044 LEU A CA 1
ATOM 8413 C C . LEU A 1 1044 ? -10.167 -3.390 23.873 1.00 88.56 1044 LEU A C 1
ATOM 8415 O O . LEU A 1 1044 ? -10.862 -3.335 22.860 1.00 88.56 1044 LEU A O 1
ATOM 8419 N N . ALA A 1 1045 ? -9.777 -4.556 24.399 1.00 88.94 1045 ALA A N 1
ATOM 8420 C CA . ALA A 1 1045 ? -10.099 -5.844 23.791 1.00 88.94 1045 ALA A CA 1
ATOM 8421 C C . ALA A 1 1045 ? -11.615 -6.074 23.727 1.00 88.94 1045 ALA A C 1
ATOM 8423 O O . ALA A 1 1045 ? -12.111 -6.541 22.706 1.00 88.94 1045 ALA A O 1
ATOM 8424 N N . THR A 1 1046 ? -12.360 -5.695 24.774 1.00 87.56 1046 THR A N 1
ATOM 8425 C CA . THR A 1 1046 ? -13.829 -5.811 24.796 1.00 87.56 1046 THR A CA 1
ATOM 8426 C C . THR A 1 1046 ? -14.472 -4.973 23.695 1.00 87.56 1046 THR A C 1
ATOM 8428 O O . THR A 1 1046 ? -15.345 -5.481 22.998 1.00 87.56 1046 THR A O 1
ATOM 8431 N N . LEU A 1 1047 ? -14.036 -3.722 23.511 1.00 89.12 1047 LEU A N 1
ATOM 8432 C CA . LEU A 1 1047 ? -14.567 -2.864 22.452 1.00 89.12 1047 LEU A CA 1
ATOM 8433 C C . LEU A 1 1047 ? -14.272 -3.451 21.068 1.00 89.12 1047 LEU A C 1
ATOM 8435 O O . LEU A 1 1047 ? -15.188 -3.649 20.278 1.00 89.12 1047 LEU A O 1
ATOM 8439 N N . ILE A 1 1048 ? -13.002 -3.753 20.792 1.00 90.81 1048 ILE A N 1
ATOM 8440 C CA . ILE A 1 1048 ? -12.551 -4.139 19.453 1.00 90.81 1048 ILE A CA 1
ATOM 8441 C C . ILE A 1 1048 ? -13.125 -5.484 19.026 1.00 90.81 1048 ILE A C 1
ATOM 8443 O O . ILE A 1 1048 ? -13.638 -5.598 17.917 1.00 90.81 1048 ILE A O 1
ATOM 8447 N N . ILE A 1 1049 ? -13.084 -6.488 19.901 1.00 88.44 1049 ILE A N 1
ATOM 8448 C CA . ILE A 1 1049 ? -13.673 -7.801 19.615 1.00 88.44 1049 ILE A CA 1
ATOM 8449 C C . ILE A 1 1049 ? -15.192 -7.682 19.455 1.00 88.44 1049 ILE A C 1
ATOM 8451 O O . ILE A 1 1049 ? -15.767 -8.381 18.629 1.00 88.44 1049 ILE A O 1
ATOM 8455 N N . GLY A 1 1050 ? -15.843 -6.803 20.224 1.00 86.75 1050 GLY A N 1
ATOM 8456 C CA . GLY A 1 1050 ? -17.297 -6.668 20.196 1.00 86.75 1050 GLY A CA 1
ATOM 8457 C C . GLY A 1 1050 ? -17.862 -6.026 18.937 1.00 86.75 1050 GLY A C 1
ATOM 8458 O O . GLY A 1 1050 ? -18.989 -6.341 18.569 1.00 86.75 1050 GLY A O 1
ATOM 8459 N N . ILE A 1 1051 ? -17.093 -5.163 18.273 1.00 88.38 1051 ILE A N 1
ATOM 8460 C CA . ILE A 1 1051 ? -17.509 -4.515 17.019 1.00 88.38 1051 ILE A CA 1
ATOM 8461 C C . ILE A 1 1051 ? -17.006 -5.239 15.764 1.00 88.38 1051 ILE A C 1
ATOM 8463 O O . ILE A 1 1051 ? -17.349 -4.824 14.663 1.00 88.38 1051 ILE A O 1
ATOM 8467 N N . SER A 1 1052 ? -16.163 -6.268 15.906 1.00 90.25 1052 SER A N 1
ATOM 8468 C CA . SER A 1 1052 ? -15.508 -6.928 14.771 1.00 90.25 1052 SER A CA 1
ATOM 8469 C C . SER A 1 1052 ? -16.214 -8.205 14.336 1.00 90.25 1052 SER A C 1
ATOM 8471 O O . SER A 1 1052 ? -16.548 -9.049 15.166 1.00 90.25 1052 SER A O 1
ATOM 8473 N N . ASP A 1 1053 ? -16.299 -8.413 13.024 1.00 88.69 1053 ASP A N 1
ATOM 8474 C CA . ASP A 1 1053 ? -16.693 -9.698 12.441 1.00 88.69 1053 ASP A CA 1
ATOM 8475 C C . ASP A 1 1053 ? -15.541 -10.707 12.518 1.00 88.69 1053 ASP A C 1
ATOM 8477 O O . ASP A 1 1053 ? -15.737 -11.880 12.850 1.00 88.69 1053 ASP A O 1
ATOM 8481 N N . ILE A 1 1054 ? -14.318 -10.232 12.242 1.00 90.75 1054 ILE A N 1
ATOM 8482 C CA . ILE A 1 1054 ? -13.081 -11.017 12.303 1.00 90.75 1054 ILE A CA 1
ATOM 8483 C C . ILE A 1 1054 ? -12.043 -10.290 13.155 1.00 90.75 1054 ILE A C 1
ATOM 8485 O O . ILE A 1 1054 ? -11.700 -9.138 12.889 1.00 90.75 1054 ILE A O 1
ATOM 8489 N N . THR A 1 1055 ? -11.456 -11.006 14.111 1.00 91.19 1055 THR A N 1
ATOM 8490 C CA . THR A 1 1055 ? -10.302 -10.544 14.890 1.00 91.19 1055 THR A CA 1
ATOM 8491 C C . THR A 1 1055 ? -9.055 -11.370 14.571 1.00 91.19 1055 THR A C 1
ATOM 8493 O O . THR A 1 1055 ? -8.986 -12.569 14.846 1.00 91.19 1055 THR A O 1
ATOM 8496 N N . LEU A 1 1056 ? -8.029 -10.720 14.023 1.00 92.75 1056 LEU A N 1
ATOM 8497 C CA . LEU A 1 1056 ? -6.704 -11.298 13.805 1.00 92.75 1056 LEU A CA 1
ATOM 8498 C C . LEU A 1 1056 ? -5.892 -11.246 15.104 1.00 92.75 1056 LEU A C 1
ATOM 8500 O O . LEU A 1 1056 ? -5.535 -10.170 15.579 1.00 92.75 1056 LEU A O 1
ATOM 8504 N N . VAL A 1 1057 ? -5.556 -12.403 15.663 1.00 90.25 1057 VAL A N 1
ATOM 8505 C CA . VAL A 1 1057 ? -4.683 -12.544 16.831 1.00 90.25 1057 VAL A CA 1
ATOM 8506 C C . VAL A 1 1057 ? -3.247 -12.722 16.348 1.00 90.25 1057 VAL A C 1
ATOM 8508 O O . VAL A 1 1057 ? -2.848 -13.792 15.890 1.00 90.25 1057 VAL A O 1
ATOM 8511 N N . ASN A 1 1058 ? -2.462 -11.653 16.429 1.00 90.38 1058 ASN A N 1
ATOM 8512 C CA . ASN A 1 1058 ? -1.093 -11.606 15.934 1.00 90.38 1058 ASN A CA 1
ATOM 8513 C C . ASN A 1 1058 ? -0.087 -11.933 17.053 1.00 90.38 1058 ASN A C 1
ATOM 8515 O O . ASN A 1 1058 ? -0.005 -11.227 18.064 1.00 90.38 1058 ASN A O 1
ATOM 8519 N N . VAL A 1 1059 ? 0.689 -12.997 16.852 1.00 86.94 1059 VAL A N 1
ATOM 8520 C CA . VAL A 1 1059 ? 1.599 -13.612 17.831 1.00 86.94 1059 VAL A CA 1
ATOM 8521 C C . VAL A 1 1059 ? 3.023 -13.593 17.279 1.00 86.94 1059 VAL A C 1
ATOM 8523 O O . VAL A 1 1059 ? 3.228 -13.889 16.103 1.00 86.94 1059 VAL A O 1
ATOM 8526 N N . MET A 1 1060 ? 4.020 -13.259 18.104 1.00 82.44 1060 MET A N 1
ATOM 8527 C CA . MET A 1 1060 ? 5.423 -13.320 17.687 1.00 82.44 1060 MET A CA 1
ATOM 8528 C C . MET A 1 1060 ? 6.010 -14.707 17.970 1.00 82.44 1060 MET A C 1
ATOM 8530 O O . MET A 1 1060 ? 6.019 -15.195 19.098 1.00 82.44 1060 MET A O 1
ATOM 8534 N N . GLY A 1 1061 ? 6.529 -15.354 16.928 1.00 77.75 1061 GLY A N 1
ATOM 8535 C CA . GLY A 1 1061 ? 7.052 -16.714 17.001 1.00 77.75 1061 GLY A CA 1
ATOM 8536 C C . GLY A 1 1061 ? 5.988 -17.758 17.362 1.00 77.75 1061 GLY A C 1
ATOM 8537 O O . GLY A 1 1061 ? 4.784 -17.562 17.186 1.00 77.75 1061 GLY A O 1
ATOM 8538 N N . GLU A 1 1062 ? 6.448 -18.894 17.886 1.00 72.19 1062 GLU A N 1
ATOM 8539 C CA . GLU A 1 1062 ? 5.609 -20.043 18.273 1.00 72.19 1062 GLU A CA 1
ATOM 8540 C C . GLU A 1 1062 ? 5.460 -20.176 19.803 1.00 72.19 1062 GLU A C 1
ATOM 8542 O O . GLU A 1 1062 ? 5.203 -21.254 20.336 1.00 72.19 1062 GLU A O 1
ATOM 8547 N N . ASN A 1 1063 ? 5.654 -19.083 20.548 1.00 71.62 1063 ASN A N 1
ATOM 8548 C CA . ASN A 1 1063 ? 5.673 -19.126 22.006 1.00 71.62 1063 ASN A CA 1
ATOM 8549 C C . ASN A 1 1063 ? 4.255 -19.211 22.603 1.00 71.62 1063 ASN A C 1
ATOM 8551 O O . ASN A 1 1063 ? 3.521 -18.221 22.642 1.00 71.62 1063 ASN A O 1
ATOM 8555 N N . LEU A 1 1064 ? 3.901 -20.374 23.160 1.00 70.75 1064 LEU A N 1
ATOM 8556 C CA . LEU A 1 1064 ? 2.614 -20.601 23.833 1.00 70.75 1064 LEU A CA 1
ATOM 8557 C C . LEU A 1 1064 ? 2.369 -19.652 25.023 1.00 70.75 1064 LEU A C 1
ATOM 8559 O O . LEU A 1 1064 ? 1.217 -19.339 25.322 1.00 70.75 1064 LEU A O 1
ATOM 8563 N N . CYS A 1 1065 ? 3.418 -19.138 25.675 1.00 72.19 1065 CYS A N 1
ATOM 8564 C CA . CYS A 1 1065 ? 3.265 -18.153 26.749 1.00 72.19 1065 CYS A CA 1
ATOM 8565 C C . CYS A 1 1065 ? 2.738 -16.808 26.226 1.00 72.19 1065 CYS A C 1
ATOM 8567 O O . CYS A 1 1065 ? 1.950 -16.153 26.904 1.00 72.19 1065 CYS A O 1
ATOM 8569 N N . GLU A 1 1066 ? 3.147 -16.382 25.026 1.00 73.19 1066 GLU A N 1
ATOM 8570 C CA . GLU A 1 1066 ? 2.630 -15.147 24.420 1.00 73.19 1066 GLU A CA 1
ATOM 8571 C C . GLU A 1 1066 ? 1.165 -15.296 24.023 1.00 73.19 1066 GLU A C 1
ATOM 8573 O O . GLU A 1 1066 ? 0.358 -14.405 24.294 1.00 73.19 1066 GLU A O 1
ATOM 8578 N N . VAL A 1 1067 ? 0.819 -16.455 23.460 1.00 75.56 1067 VAL A N 1
ATOM 8579 C CA . VAL A 1 1067 ? -0.564 -16.827 23.151 1.00 75.56 1067 VAL A CA 1
ATOM 8580 C C . VAL A 1 1067 ? -1.419 -16.761 24.416 1.00 75.56 1067 VAL A C 1
ATOM 8582 O O . VAL A 1 1067 ? -2.435 -16.071 24.433 1.00 75.56 1067 VAL A O 1
ATOM 8585 N N . GLN A 1 1068 ? -0.973 -17.384 25.511 1.00 76.56 1068 GLN A N 1
ATOM 8586 C CA . GLN A 1 1068 ? -1.675 -17.327 26.794 1.00 76.56 1068 GLN A CA 1
ATOM 8587 C C . GLN A 1 1068 ? -1.852 -15.887 27.293 1.00 76.56 1068 GLN A C 1
ATOM 8589 O O . GLN A 1 1068 ? -2.923 -15.523 27.778 1.00 76.56 1068 GLN A O 1
ATOM 8594 N N . ASN A 1 1069 ? -0.823 -15.055 27.145 1.00 75.94 1069 ASN A N 1
ATOM 8595 C CA . ASN A 1 1069 ? -0.849 -13.681 27.622 1.00 75.94 1069 ASN A CA 1
ATOM 8596 C C . ASN A 1 1069 ? -1.877 -12.805 26.891 1.00 75.94 1069 ASN A C 1
ATOM 8598 O O . ASN A 1 1069 ? -2.579 -12.023 27.538 1.00 75.94 1069 ASN A O 1
ATOM 8602 N N . ILE A 1 1070 ? -1.959 -12.936 25.564 1.00 79.50 1070 ILE A N 1
ATOM 8603 C CA . ILE A 1 1070 ? -2.942 -12.229 24.731 1.00 79.50 1070 ILE A CA 1
ATOM 8604 C C . ILE A 1 1070 ? -4.346 -12.755 25.026 1.00 79.50 1070 ILE A C 1
ATOM 8606 O O . ILE A 1 1070 ? -5.288 -11.982 25.205 1.00 79.50 1070 ILE A O 1
ATOM 8610 N N . LEU A 1 1071 ? -4.489 -14.078 25.099 1.00 76.50 1071 LEU A N 1
ATOM 8611 C CA . LEU A 1 1071 ? -5.793 -14.707 25.216 1.00 76.50 1071 LEU A CA 1
ATOM 8612 C C . LEU A 1 1071 ? -6.439 -14.530 26.575 1.00 76.50 1071 LEU A C 1
ATOM 8614 O O . LEU A 1 1071 ? -7.649 -14.400 26.606 1.00 76.50 1071 LEU A O 1
ATOM 8618 N N . GLN A 1 1072 ? -5.691 -14.454 27.676 1.00 77.06 1072 GLN A N 1
ATOM 8619 C CA . GLN A 1 1072 ? -6.289 -14.123 28.977 1.00 77.06 1072 GLN A CA 1
ATOM 8620 C C . GLN A 1 1072 ? -7.084 -12.806 28.925 1.00 77.06 1072 GLN A C 1
ATOM 8622 O O . GLN A 1 1072 ? -8.187 -12.734 29.457 1.00 77.06 1072 GLN A O 1
ATOM 8627 N N . VAL A 1 1073 ? -6.560 -11.797 28.219 1.00 78.19 1073 VAL A N 1
ATOM 8628 C CA . VAL A 1 1073 ? -7.239 -10.507 28.009 1.00 78.19 1073 VAL A CA 1
ATOM 8629 C C . VAL A 1 1073 ? -8.421 -10.667 27.048 1.00 78.19 1073 VAL A C 1
ATOM 8631 O O . VAL A 1 1073 ? -9.542 -10.249 27.334 1.00 78.19 1073 VAL A O 1
ATOM 8634 N N . CYS A 1 1074 ? -8.190 -11.310 25.899 1.00 82.00 1074 CYS A N 1
ATOM 8635 C CA . CYS A 1 1074 ? -9.221 -11.461 24.871 1.00 82.00 1074 CYS A CA 1
ATOM 8636 C C . CYS A 1 1074 ? -10.382 -12.356 25.332 1.00 82.00 1074 CYS A C 1
ATOM 8638 O O . CYS A 1 1074 ? -11.518 -12.155 24.920 1.00 82.00 1074 CYS A O 1
ATOM 8640 N N . PHE A 1 1075 ? -10.135 -13.328 26.209 1.00 78.25 1075 PHE A N 1
ATOM 8641 C CA . PHE A 1 1075 ? -11.140 -14.296 26.631 1.00 78.25 1075 PHE A CA 1
ATOM 8642 C C . PHE A 1 1075 ? -12.237 -13.680 27.488 1.00 78.25 1075 PHE A C 1
ATOM 8644 O O . PHE A 1 1075 ? -13.411 -13.979 27.282 1.00 78.25 1075 PHE A O 1
ATOM 8651 N N . GLN A 1 1076 ? -11.885 -12.748 28.374 1.00 78.00 1076 GLN A N 1
ATOM 8652 C CA . GLN A 1 1076 ? -12.888 -11.980 29.110 1.00 78.00 1076 GLN A CA 1
ATOM 8653 C C . GLN A 1 1076 ? -13.790 -11.182 28.157 1.00 78.00 1076 GLN A C 1
ATOM 8655 O O . GLN A 1 1076 ? -14.996 -11.079 28.385 1.00 78.00 1076 GLN A O 1
ATOM 8660 N N . ALA A 1 1077 ? -13.236 -10.655 27.060 1.00 82.50 1077 ALA A N 1
ATOM 8661 C CA . ALA A 1 1077 ? -14.033 -10.032 26.007 1.00 82.50 1077 ALA A CA 1
ATOM 8662 C C . ALA A 1 1077 ? -14.929 -11.058 25.291 1.00 82.50 1077 ALA A C 1
ATOM 8664 O O . ALA A 1 1077 ? -16.128 -10.822 25.158 1.00 82.50 1077 ALA A O 1
ATOM 8665 N N . PHE A 1 1078 ? -14.394 -12.220 24.904 1.00 80.56 1078 PHE A N 1
ATOM 8666 C CA . PHE A 1 1078 ? -15.153 -13.277 24.229 1.00 80.56 1078 PHE A CA 1
ATOM 8667 C C . PHE A 1 1078 ? -16.331 -13.805 25.069 1.00 80.56 1078 PHE A C 1
ATOM 8669 O O . PHE A 1 1078 ? -17.434 -13.970 24.547 1.00 80.56 1078 PHE A O 1
ATOM 8676 N N . LEU A 1 1079 ? -16.152 -13.999 26.380 1.00 80.00 1079 LEU A N 1
ATOM 8677 C CA . LEU A 1 1079 ? -17.240 -14.381 27.292 1.00 80.00 1079 LEU A CA 1
ATOM 8678 C C . LEU A 1 1079 ? -18.343 -13.320 27.361 1.00 80.00 1079 LEU A C 1
ATOM 8680 O O . LEU A 1 1079 ? -19.531 -13.645 27.340 1.00 80.00 1079 LEU A O 1
ATOM 8684 N N . LYS A 1 1080 ? -17.969 -12.036 27.400 1.00 79.06 1080 LYS A N 1
ATOM 8685 C CA . LYS A 1 1080 ? -18.946 -10.941 27.356 1.00 79.06 1080 LYS A CA 1
ATOM 8686 C C . LYS A 1 1080 ? -19.725 -10.942 26.043 1.00 79.06 1080 LYS A C 1
ATOM 8688 O O . LYS A 1 1080 ? -20.933 -10.731 26.087 1.00 79.06 1080 LYS A O 1
ATOM 8693 N N . MET A 1 1081 ? -19.081 -11.256 24.914 1.00 79.56 1081 MET A N 1
ATOM 8694 C CA . MET A 1 1081 ? -19.765 -11.395 23.619 1.00 79.56 1081 MET A CA 1
ATOM 8695 C C . MET A 1 1081 ? -20.783 -12.533 23.620 1.00 79.56 1081 MET A C 1
ATOM 8697 O O . MET A 1 1081 ? -21.906 -12.356 23.147 1.00 79.56 1081 MET A O 1
ATOM 8701 N N . LYS A 1 1082 ? -20.458 -13.659 24.265 1.00 77.06 1082 LYS A N 1
ATOM 8702 C CA . LYS A 1 1082 ? -21.413 -14.756 24.467 1.00 77.06 1082 LYS A CA 1
ATOM 8703 C C . LYS A 1 1082 ? -22.662 -14.304 25.235 1.00 77.06 1082 LYS A C 1
ATOM 8705 O O . LYS A 1 1082 ? -23.761 -14.702 24.861 1.00 77.06 1082 LYS A O 1
ATOM 8710 N N . ASN A 1 1083 ? -22.525 -13.443 26.249 1.00 77.25 1083 ASN A N 1
ATOM 8711 C CA . ASN A 1 1083 ? -23.670 -12.916 27.012 1.00 77.25 1083 ASN A CA 1
ATOM 8712 C C . ASN A 1 1083 ? -24.612 -12.045 26.182 1.00 77.25 1083 ASN A C 1
ATOM 8714 O O . ASN A 1 1083 ? -25.809 -12.002 26.460 1.00 77.25 1083 ASN A O 1
ATOM 8718 N N . VAL A 1 1084 ? -24.080 -11.362 25.170 1.00 76.62 1084 VAL A N 1
ATOM 8719 C CA . VAL A 1 1084 ? -24.865 -10.554 24.228 1.00 76.62 1084 VAL A CA 1
ATOM 8720 C C . VAL A 1 1084 ? -25.217 -11.321 22.946 1.00 76.62 1084 VAL A C 1
ATOM 8722 O O . VAL A 1 1084 ? -25.697 -10.723 21.990 1.00 76.62 1084 VAL A O 1
ATOM 8725 N N . ASN A 1 1085 ? -25.033 -12.650 22.929 1.00 74.19 1085 ASN A N 1
ATOM 8726 C CA . ASN A 1 1085 ? -25.284 -13.548 21.794 1.00 74.19 1085 ASN A CA 1
ATOM 8727 C C . ASN A 1 1085 ? -24.504 -13.210 20.507 1.00 74.19 1085 ASN A C 1
ATOM 8729 O O . ASN A 1 1085 ? -24.921 -13.589 19.412 1.00 74.19 1085 ASN A O 1
ATOM 8733 N N . ILE A 1 1086 ? -23.343 -12.563 20.631 1.00 75.81 1086 ILE A N 1
ATOM 8734 C CA . ILE A 1 1086 ? -22.422 -12.314 19.519 1.00 75.81 1086 ILE A CA 1
ATOM 8735 C C . ILE A 1 1086 ? -21.369 -13.427 19.513 1.00 75.81 1086 ILE A C 1
ATOM 8737 O O . ILE A 1 1086 ? -20.721 -13.693 20.526 1.00 75.81 1086 ILE A O 1
ATOM 8741 N N . LYS A 1 1087 ? -21.198 -14.094 18.367 1.00 70.69 1087 LYS A N 1
ATOM 8742 C CA . LYS A 1 1087 ? -20.142 -15.095 18.153 1.00 70.69 1087 LYS A CA 1
ATOM 8743 C C . LYS A 1 1087 ? -19.104 -14.536 17.179 1.00 70.69 1087 LYS A C 1
ATOM 8745 O O . LYS A 1 1087 ? -19.268 -14.757 15.975 1.00 70.69 1087 LYS A O 1
ATOM 8750 N N . PRO A 1 1088 ? -18.077 -13.820 17.670 1.00 72.25 1088 PRO A N 1
ATOM 8751 C CA . PRO A 1 1088 ? -17.025 -13.302 16.806 1.00 72.25 1088 PRO A CA 1
ATOM 8752 C C . PRO A 1 1088 ? -16.230 -14.460 16.188 1.00 72.25 1088 PRO A C 1
ATOM 8754 O O . PRO A 1 1088 ? -16.242 -15.585 16.703 1.00 72.25 1088 PRO A O 1
ATOM 8757 N N . SER A 1 1089 ? -15.534 -14.185 15.087 1.00 83.56 1089 SER A N 1
ATOM 8758 C CA . SER A 1 1089 ? -14.555 -15.102 14.500 1.00 83.56 1089 SER A CA 1
ATOM 8759 C C . SER A 1 1089 ? -13.137 -14.616 14.735 1.00 83.56 1089 SER A C 1
ATOM 8761 O O . SER A 1 1089 ? -12.876 -13.414 14.757 1.00 83.56 1089 SER A O 1
ATOM 8763 N N . CYS A 1 1090 ? -12.202 -15.549 14.908 1.00 86.31 1090 CYS A N 1
ATOM 8764 C CA . CYS A 1 1090 ? -10.799 -15.213 15.104 1.00 86.31 1090 CYS A CA 1
ATOM 8765 C C . CYS A 1 1090 ? -9.874 -16.025 14.198 1.00 86.31 1090 CYS A C 1
ATOM 8767 O O . CYS A 1 1090 ? -10.189 -17.146 13.804 1.00 86.31 1090 CYS A O 1
ATOM 8769 N N . MET A 1 1091 ? -8.720 -15.444 13.877 1.00 89.75 1091 MET A N 1
ATOM 8770 C CA . MET A 1 1091 ? -7.641 -16.113 13.147 1.00 89.75 1091 MET A CA 1
ATOM 8771 C C . MET A 1 1091 ? -6.313 -15.836 13.833 1.00 89.75 1091 MET A C 1
ATOM 8773 O O . MET A 1 1091 ? -6.054 -14.702 14.230 1.00 89.75 1091 MET A O 1
ATOM 8777 N N . PHE A 1 1092 ? -5.454 -16.844 13.944 1.00 88.31 1092 PHE A N 1
ATOM 8778 C CA . PHE A 1 1092 ? -4.132 -16.705 14.548 1.00 88.31 1092 PHE A CA 1
ATOM 8779 C C . PHE A 1 1092 ? -3.072 -16.518 13.469 1.00 88.31 1092 PHE A C 1
ATOM 8781 O O . PHE A 1 1092 ? -2.993 -17.291 12.515 1.00 88.31 1092 PHE A O 1
ATOM 8788 N N . VAL A 1 1093 ? -2.229 -15.504 13.644 1.00 90.50 1093 VAL A N 1
ATOM 8789 C CA . VAL A 1 1093 ? -1.105 -15.212 12.752 1.00 90.50 1093 VAL A CA 1
ATOM 8790 C C . VAL A 1 1093 ? 0.182 -15.265 13.562 1.00 90.50 1093 VAL A C 1
ATOM 8792 O O . VAL A 1 1093 ? 0.446 -14.384 14.377 1.00 90.50 1093 VAL A O 1
ATOM 8795 N N . HIS A 1 1094 ? 0.986 -16.299 13.331 1.00 87.44 1094 HIS A N 1
ATOM 8796 C CA . HIS A 1 1094 ? 2.306 -16.467 13.931 1.00 87.44 1094 HIS A CA 1
ATOM 8797 C C . HIS A 1 1094 ? 3.370 -15.819 13.043 1.00 87.44 1094 HIS A C 1
ATOM 8799 O O . HIS A 1 1094 ? 3.631 -16.291 11.939 1.00 87.44 1094 HIS A O 1
ATOM 8805 N N . GLN A 1 1095 ? 3.984 -14.738 13.514 1.00 86.62 1095 GLN A N 1
ATOM 8806 C CA . GLN A 1 1095 ? 5.045 -14.006 12.816 1.00 86.62 1095 GLN A CA 1
ATOM 8807 C C . GLN A 1 1095 ? 6.428 -14.624 13.083 1.00 86.62 1095 GLN A C 1
ATOM 8809 O O . GLN A 1 1095 ? 6.653 -15.205 14.141 1.00 86.62 1095 GLN A O 1
ATOM 8814 N N . ASN A 1 1096 ? 7.386 -14.422 12.173 1.00 81.12 1096 ASN A N 1
ATOM 8815 C CA . ASN A 1 1096 ? 8.797 -14.823 12.320 1.00 81.12 1096 ASN A CA 1
ATOM 8816 C C . ASN A 1 1096 ? 9.032 -16.330 12.553 1.00 81.12 1096 ASN A C 1
ATOM 8818 O O . ASN A 1 1096 ? 9.875 -16.736 13.355 1.00 81.12 1096 ASN A O 1
ATOM 8822 N N . VAL A 1 1097 ? 8.295 -17.170 11.832 1.00 78.38 1097 VAL A N 1
ATOM 8823 C CA . VAL A 1 1097 ? 8.419 -18.631 11.862 1.00 78.38 1097 VAL A CA 1
ATOM 8824 C C . VAL A 1 1097 ? 9.473 -19.072 10.842 1.00 78.38 1097 VAL A C 1
ATOM 8826 O O . VAL A 1 1097 ? 9.450 -18.653 9.683 1.00 78.38 1097 VAL A O 1
ATOM 8829 N N . SER A 1 1098 ? 10.432 -19.892 11.271 1.00 64.31 1098 SER A N 1
ATOM 8830 C CA . SER A 1 1098 ? 11.648 -20.192 10.502 1.00 64.31 1098 SER A CA 1
ATOM 8831 C C . SER A 1 1098 ? 11.507 -21.319 9.469 1.00 64.31 1098 SER A C 1
ATOM 8833 O O . SER A 1 1098 ? 12.276 -21.333 8.508 1.00 64.31 1098 SER A O 1
ATOM 8835 N N . ASP A 1 1099 ? 10.549 -22.242 9.614 1.00 61.03 1099 ASP A N 1
ATOM 8836 C CA . ASP A 1 1099 ? 10.487 -23.477 8.814 1.00 61.03 1099 ASP A CA 1
ATOM 8837 C C . ASP A 1 1099 ? 9.166 -23.619 8.026 1.00 61.03 1099 ASP A C 1
ATOM 8839 O O . ASP A 1 1099 ? 8.070 -23.513 8.573 1.00 61.03 1099 ASP A O 1
ATOM 8843 N N . ILE A 1 1100 ? 9.272 -23.894 6.719 1.00 51.84 1100 ILE A N 1
ATOM 8844 C CA . ILE A 1 1100 ? 8.139 -24.108 5.792 1.00 51.84 1100 ILE A CA 1
ATOM 8845 C C . ILE A 1 1100 ? 7.383 -25.392 6.162 1.00 51.84 1100 ILE A C 1
ATOM 8847 O O . ILE A 1 1100 ? 6.175 -25.495 5.954 1.00 51.84 1100 ILE A O 1
ATOM 8851 N N . SER A 1 1101 ? 8.082 -26.356 6.770 1.00 49.16 1101 SER A N 1
ATOM 8852 C CA . SER A 1 1101 ? 7.479 -27.608 7.219 1.00 49.16 1101 SER A CA 1
ATOM 8853 C C . SER A 1 1101 ? 6.641 -27.470 8.495 1.00 49.16 1101 SER A C 1
ATOM 8855 O O . SER A 1 1101 ? 6.022 -28.449 8.900 1.00 49.16 1101 SER A O 1
ATOM 8857 N N . ALA A 1 1102 ? 6.536 -26.277 9.097 1.00 50.94 1102 ALA A N 1
ATOM 8858 C CA . ALA A 1 1102 ? 5.656 -26.036 10.243 1.00 50.94 1102 ALA A CA 1
ATOM 8859 C C . ALA A 1 1102 ? 4.168 -26.286 9.916 1.00 50.94 1102 ALA A C 1
ATOM 8861 O O . ALA A 1 1102 ? 3.437 -26.789 10.764 1.00 50.94 1102 ALA A O 1
ATOM 8862 N N . LYS A 1 1103 ? 3.705 -26.027 8.682 1.00 51.59 1103 LYS A N 1
ATOM 8863 C CA . LYS A 1 1103 ? 2.299 -26.285 8.296 1.00 51.59 1103 LYS A CA 1
ATOM 8864 C C . LYS A 1 1103 ? 1.966 -27.792 8.297 1.00 51.59 1103 LYS A C 1
ATOM 8866 O O . LYS A 1 1103 ? 0.885 -28.161 8.746 1.00 51.59 1103 LYS A O 1
ATOM 8871 N N . ASP A 1 1104 ? 2.920 -28.642 7.894 1.00 51.22 1104 ASP A N 1
ATOM 8872 C CA . ASP A 1 1104 ? 2.727 -30.097 7.724 1.00 51.22 1104 ASP A CA 1
ATOM 8873 C C . ASP A 1 1104 ? 3.248 -30.949 8.901 1.00 51.22 1104 ASP A C 1
ATOM 8875 O O . ASP A 1 1104 ? 2.711 -32.022 9.175 1.00 51.22 1104 ASP A O 1
ATOM 8879 N N . LYS A 1 1105 ? 4.275 -30.494 9.634 1.00 50.00 1105 LYS A N 1
ATOM 8880 C CA . LYS A 1 1105 ? 4.877 -31.220 10.774 1.00 50.00 1105 LYS A CA 1
ATOM 8881 C C . LYS A 1 1105 ? 4.316 -30.820 12.137 1.00 50.00 1105 LYS A C 1
ATOM 8883 O O . LYS A 1 1105 ? 4.595 -31.505 13.118 1.00 50.00 1105 LYS A O 1
ATOM 8888 N N . ASN A 1 1106 ? 3.524 -29.751 12.227 1.00 58.78 1106 ASN A N 1
ATOM 8889 C CA . ASN A 1 1106 ? 3.079 -29.203 13.509 1.00 58.78 1106 ASN A CA 1
ATOM 8890 C C . ASN A 1 1106 ? 1.635 -29.584 13.880 1.00 58.78 1106 ASN A C 1
ATOM 8892 O O . ASN A 1 1106 ? 0.965 -28.837 14.589 1.00 58.78 1106 ASN A O 1
ATOM 8896 N N . GLN A 1 1107 ? 1.149 -30.766 13.465 1.00 64.81 1107 GLN A N 1
ATOM 8897 C CA . GLN A 1 1107 ? -0.077 -31.334 14.055 1.00 64.81 1107 GLN A CA 1
ATOM 8898 C C . GLN A 1 1107 ? 0.032 -31.372 15.588 1.00 64.81 1107 GLN A C 1
ATOM 8900 O O . GLN A 1 1107 ? -0.910 -30.994 16.275 1.00 64.81 1107 GLN A O 1
ATOM 8905 N N . GLY A 1 1108 ? 1.210 -31.725 16.121 1.00 65.50 1108 GLY A N 1
ATOM 8906 C CA . GLY A 1 1108 ? 1.494 -31.675 17.557 1.00 65.50 1108 GLY A CA 1
ATOM 8907 C C . GLY A 1 1108 ? 1.352 -30.273 18.162 1.00 65.50 1108 GLY A C 1
ATOM 8908 O O . GLY A 1 1108 ? 0.677 -30.130 19.176 1.00 65.50 1108 GLY A O 1
ATOM 8909 N N . GLY A 1 1109 ? 1.913 -29.232 17.536 1.00 70.06 1109 GLY A N 1
ATOM 8910 C CA . GLY A 1 1109 ? 1.771 -27.848 18.009 1.00 70.06 1109 GLY A CA 1
ATOM 8911 C C . GLY A 1 1109 ? 0.349 -27.296 17.879 1.00 70.06 1109 GLY A C 1
ATOM 8912 O O . GLY A 1 1109 ? -0.097 -26.566 18.758 1.00 70.06 1109 GLY A O 1
ATOM 8913 N N . ARG A 1 1110 ? -0.404 -27.688 16.842 1.00 75.00 1110 ARG A N 1
ATOM 8914 C CA . ARG A 1 1110 ? -1.833 -27.351 16.696 1.00 75.00 1110 ARG A CA 1
ATOM 8915 C C . ARG A 1 1110 ? -2.694 -28.004 17.777 1.00 75.00 1110 ARG A C 1
ATOM 8917 O O . ARG A 1 1110 ? -3.564 -27.341 18.332 1.00 75.00 1110 ARG A O 1
ATOM 8924 N N . ILE A 1 1111 ? -2.434 -29.274 18.097 1.00 76.12 1111 ILE A N 1
ATOM 8925 C CA . ILE A 1 1111 ? -3.106 -29.984 19.196 1.00 76.12 1111 ILE A CA 1
ATOM 8926 C C . ILE A 1 1111 ? -2.786 -29.299 20.529 1.00 76.12 1111 ILE A C 1
ATOM 8928 O O . ILE A 1 1111 ? -3.705 -28.957 21.263 1.00 76.12 1111 ILE A O 1
ATOM 8932 N N . GLN A 1 1112 ? -1.509 -29.009 20.800 1.00 76.75 1112 GLN A N 1
ATOM 8933 C CA . GLN A 1 1112 ? -1.096 -28.292 22.012 1.00 76.75 1112 GLN A CA 1
ATOM 8934 C C . GLN A 1 1112 ? -1.723 -26.897 22.111 1.00 76.75 1112 GLN A C 1
ATOM 8936 O O . GLN A 1 1112 ? -2.103 -26.472 23.200 1.00 76.75 1112 GLN A O 1
ATOM 8941 N N . LEU A 1 1113 ? -1.853 -26.188 20.984 1.00 80.06 1113 LEU A N 1
ATOM 8942 C CA . LEU A 1 1113 ? -2.551 -24.909 20.931 1.00 80.06 1113 LEU A CA 1
ATOM 8943 C C . LEU A 1 1113 ? -4.014 -25.085 21.350 1.00 80.06 1113 LEU A C 1
ATOM 8945 O O . LEU A 1 1113 ? -4.432 -24.401 22.274 1.00 80.06 1113 LEU A O 1
ATOM 8949 N N . ILE A 1 1114 ? -4.764 -26.015 20.746 1.00 82.81 1114 ILE A N 1
ATOM 8950 C CA . ILE A 1 1114 ? -6.171 -26.271 21.106 1.00 82.81 1114 ILE A CA 1
ATOM 8951 C C . ILE A 1 1114 ? -6.314 -26.656 22.579 1.00 82.81 1114 ILE A C 1
ATOM 8953 O O . ILE A 1 1114 ? -7.127 -26.064 23.281 1.00 82.81 1114 ILE A O 1
ATOM 8957 N N . GLU A 1 1115 ? -5.508 -27.598 23.072 1.00 83.69 1115 GLU A N 1
ATOM 8958 C CA . GLU A 1 1115 ? -5.562 -28.022 24.476 1.00 83.69 1115 GLU A CA 1
ATOM 8959 C C . GLU A 1 1115 ? -5.341 -26.837 25.423 1.00 83.69 1115 GLU A C 1
ATOM 8961 O O . GLU A 1 1115 ? -6.050 -26.685 26.422 1.00 83.69 1115 GLU A O 1
ATOM 8966 N N . LYS A 1 1116 ? -4.398 -25.949 25.080 1.00 81.88 1116 LYS A N 1
ATOM 8967 C CA . LYS A 1 1116 ? -4.137 -24.736 25.855 1.00 81.88 1116 LYS A CA 1
ATOM 8968 C C . LYS A 1 1116 ? -5.264 -23.712 25.730 1.00 81.88 1116 LYS A C 1
ATOM 8970 O O . LYS A 1 1116 ? -5.609 -23.083 26.731 1.00 81.88 1116 LYS A O 1
ATOM 8975 N N . LEU A 1 1117 ? -5.848 -23.551 24.541 1.00 83.12 1117 LEU A N 1
ATOM 8976 C CA . LEU A 1 1117 ? -7.025 -22.710 24.318 1.00 83.12 1117 LEU A CA 1
ATOM 8977 C C . LEU A 1 1117 ? -8.182 -23.177 25.204 1.00 83.12 1117 LEU A C 1
ATOM 8979 O O . LEU A 1 1117 ? -8.764 -22.358 25.911 1.00 83.12 1117 LEU A O 1
ATOM 8983 N N . ASP A 1 1118 ? -8.471 -24.476 25.238 1.00 86.12 1118 ASP A N 1
ATOM 8984 C CA . ASP A 1 1118 ? -9.545 -25.057 26.047 1.00 86.12 1118 ASP A CA 1
ATOM 8985 C C . ASP A 1 1118 ? -9.270 -24.947 27.554 1.00 86.12 1118 ASP A C 1
ATOM 8987 O O . ASP A 1 1118 ? -10.188 -24.714 28.341 1.00 86.12 1118 ASP A O 1
ATOM 8991 N N . GLU A 1 1119 ? -8.013 -25.082 27.984 1.00 85.06 1119 GLU A N 1
ATOM 8992 C CA . GLU A 1 1119 ? -7.605 -24.863 29.377 1.00 85.06 1119 GLU A CA 1
ATOM 8993 C C . GLU A 1 1119 ? -7.825 -23.410 29.819 1.00 85.06 1119 GLU A C 1
ATOM 8995 O O . GLU A 1 1119 ? -8.485 -23.172 30.831 1.00 85.06 1119 GLU A O 1
ATOM 9000 N N . ILE A 1 1120 ? -7.317 -22.441 29.046 1.00 81.50 1120 ILE A N 1
ATOM 9001 C CA . ILE A 1 1120 ? -7.501 -21.007 29.324 1.00 81.50 1120 ILE A CA 1
ATOM 9002 C C . ILE A 1 1120 ? -8.990 -20.665 29.306 1.00 81.50 1120 ILE A C 1
ATOM 9004 O O . ILE A 1 1120 ? -9.457 -19.897 30.147 1.00 81.50 1120 ILE A O 1
ATOM 9008 N N . SER A 1 1121 ? -9.735 -21.278 28.384 1.00 81.19 1121 SER A N 1
ATOM 9009 C CA . SER A 1 1121 ? -11.161 -21.030 28.241 1.00 81.19 1121 SER A CA 1
ATOM 9010 C C . SER A 1 1121 ? -11.954 -21.457 29.467 1.00 81.19 1121 SER A C 1
ATOM 9012 O O . SER A 1 1121 ? -12.808 -20.717 29.951 1.00 81.19 1121 SER A O 1
ATOM 9014 N N . ARG A 1 1122 ? -11.655 -22.643 30.003 1.00 84.06 1122 ARG A N 1
ATOM 9015 C CA . ARG A 1 1122 ? -12.292 -23.139 31.226 1.00 84.06 1122 ARG A CA 1
ATOM 9016 C C . ARG A 1 1122 ? -11.928 -22.280 32.431 1.00 84.06 1122 ARG A C 1
ATOM 9018 O O . ARG A 1 1122 ? -12.826 -21.858 33.149 1.00 84.06 1122 ARG A O 1
ATOM 9025 N N . ALA A 1 1123 ? -10.646 -21.958 32.598 1.00 81.44 1123 ALA A N 1
ATOM 9026 C CA . ALA A 1 1123 ? -10.177 -21.160 33.729 1.00 81.44 1123 ALA A CA 1
ATOM 9027 C C . ALA A 1 1123 ? -10.835 -19.770 33.778 1.00 81.44 1123 ALA A C 1
ATOM 9029 O O . ALA A 1 1123 ? -11.336 -19.351 34.816 1.00 81.44 1123 ALA A O 1
ATOM 9030 N N . ALA A 1 1124 ? -10.894 -19.066 32.649 1.00 77.56 1124 ALA A N 1
ATOM 9031 C CA . ALA A 1 1124 ? -11.492 -17.737 32.620 1.00 77.56 1124 ALA A CA 1
ATOM 9032 C C . ALA A 1 1124 ? -13.036 -17.772 32.639 1.00 77.56 1124 ALA A C 1
ATOM 9034 O O . ALA A 1 1124 ? -13.662 -16.827 33.112 1.00 77.56 1124 ALA A O 1
ATOM 9035 N N . ALA A 1 1125 ? -13.671 -18.864 32.193 1.00 81.75 1125 ALA A N 1
ATOM 9036 C CA . ALA A 1 1125 ? -15.108 -19.064 32.390 1.00 81.75 1125 ALA A CA 1
ATOM 9037 C C . ALA A 1 1125 ? -15.455 -19.279 33.873 1.00 81.75 1125 ALA A C 1
ATOM 9039 O O . ALA A 1 1125 ? -16.445 -18.723 34.345 1.00 81.75 1125 ALA A O 1
ATOM 9040 N N . GLU A 1 1126 ? -14.622 -20.014 34.619 1.00 81.94 1126 GLU A N 1
ATOM 9041 C CA . GLU A 1 1126 ? -14.766 -20.183 36.070 1.00 81.94 1126 GLU A CA 1
ATOM 9042 C C . GLU A 1 1126 ? -14.683 -18.839 36.814 1.00 81.94 1126 GLU A C 1
ATOM 9044 O O . GLU A 1 1126 ? -15.515 -18.581 37.685 1.00 81.94 1126 GLU A O 1
ATOM 9049 N N . GLU A 1 1127 ? -13.750 -17.954 36.436 1.00 75.81 1127 GLU A N 1
ATOM 9050 C CA . GLU A 1 1127 ? -13.633 -16.600 37.010 1.00 75.81 1127 GLU A CA 1
ATOM 9051 C C . GLU A 1 1127 ? -14.910 -15.757 36.822 1.00 75.81 1127 GLU A C 1
ATOM 9053 O O . GLU A 1 1127 ? -15.297 -15.001 37.714 1.00 75.81 1127 GLU A O 1
ATOM 9058 N N . GLU A 1 1128 ? -15.602 -15.923 35.693 1.00 72.31 1128 GLU A N 1
ATOM 9059 C CA . GLU A 1 1128 ? -16.835 -15.200 35.343 1.00 72.31 1128 GLU A CA 1
ATOM 9060 C C . GLU A 1 1128 ? -18.122 -15.972 35.720 1.00 72.31 1128 GLU A C 1
ATOM 9062 O O . GLU A 1 1128 ? -19.227 -15.581 35.338 1.00 72.31 1128 GLU A O 1
ATOM 9067 N N . ASN A 1 1129 ? -18.013 -17.063 36.493 1.00 77.44 1129 ASN A N 1
ATOM 9068 C CA . ASN A 1 1129 ? -19.120 -17.951 36.888 1.00 77.44 1129 ASN A CA 1
ATOM 9069 C C . ASN A 1 1129 ? -19.925 -18.530 35.702 1.00 77.44 1129 ASN A C 1
ATOM 9071 O O . ASN A 1 1129 ? -21.145 -18.703 35.784 1.00 77.44 1129 ASN A O 1
ATOM 9075 N N . GLN A 1 1130 ? -19.253 -18.843 34.594 1.00 76.62 1130 GLN A N 1
ATOM 9076 C CA . GLN A 1 1130 ? -19.835 -19.471 33.407 1.00 76.62 1130 GLN A CA 1
ATOM 9077 C C . GLN A 1 1130 ? -19.276 -20.872 33.169 1.00 76.62 1130 GLN A C 1
ATOM 9079 O O . GLN A 1 1130 ? -18.156 -21.191 33.551 1.00 76.62 1130 GLN A O 1
ATOM 9084 N N . VAL A 1 1131 ? -20.052 -21.714 32.479 1.00 76.50 1131 VAL A N 1
ATOM 9085 C CA . VAL A 1 1131 ? -19.603 -23.048 32.060 1.00 76.50 1131 VAL A CA 1
ATOM 9086 C C . VAL A 1 1131 ? -19.339 -23.045 30.557 1.00 76.50 1131 VAL A C 1
ATOM 9088 O O . VAL A 1 1131 ? -20.211 -22.706 29.749 1.00 76.50 1131 VAL A O 1
ATOM 9091 N N . VAL A 1 1132 ? -18.114 -23.411 30.192 1.00 78.94 1132 VAL A N 1
ATOM 9092 C CA . VAL A 1 1132 ? -17.610 -23.515 28.818 1.00 78.94 1132 VAL A CA 1
ATOM 9093 C C . VAL A 1 1132 ? -16.844 -24.833 28.718 1.00 78.94 1132 VAL A C 1
ATOM 9095 O O . VAL A 1 1132 ? -16.046 -25.129 29.605 1.00 78.94 1132 VAL A O 1
ATOM 9098 N N . VAL A 1 1133 ? -17.102 -25.642 27.686 1.00 78.88 1133 VAL A N 1
ATOM 9099 C CA . VAL A 1 1133 ? -16.428 -26.936 27.486 1.00 78.88 1133 VAL A CA 1
ATOM 9100 C C . VAL A 1 1133 ? -15.092 -26.725 26.775 1.00 78.88 1133 VAL A C 1
ATOM 9102 O O . VAL A 1 1133 ? -14.090 -27.306 27.187 1.00 78.88 1133 VAL A O 1
ATOM 9105 N N . GLY A 1 1134 ? -15.064 -25.848 25.769 1.00 78.94 1134 GLY A N 1
ATOM 9106 C CA . GLY A 1 1134 ? -13.852 -25.482 25.038 1.00 78.94 1134 GLY A CA 1
ATOM 9107 C C . GLY A 1 1134 ? -13.953 -24.135 24.322 1.00 78.94 1134 GLY A C 1
ATOM 9108 O O . GLY A 1 1134 ? -15.010 -23.506 24.270 1.00 78.94 1134 GLY A O 1
ATOM 9109 N N . PHE A 1 1135 ? -12.841 -23.686 23.749 1.00 79.56 1135 PHE A N 1
ATOM 9110 C CA . PHE A 1 1135 ? -12.705 -22.381 23.092 1.00 79.56 1135 PHE A CA 1
ATOM 9111 C C . PHE A 1 1135 ? -13.714 -22.182 21.949 1.00 79.56 1135 PHE A C 1
ATOM 9113 O O . PHE A 1 1135 ? -14.307 -21.110 21.798 1.00 79.56 1135 PHE A O 1
ATOM 9120 N N . SER A 1 1136 ? -13.981 -23.255 21.200 1.00 80.56 1136 SER A N 1
ATOM 9121 C CA . SER A 1 1136 ? -14.907 -23.259 20.060 1.00 80.56 1136 SER A CA 1
ATOM 9122 C C . SER A 1 1136 ? -16.382 -23.061 20.449 1.00 80.56 1136 SER A C 1
ATOM 9124 O O . SER A 1 1136 ? -17.221 -22.784 19.591 1.00 80.56 1136 SER A O 1
ATOM 9126 N N . ASP A 1 1137 ? -16.729 -23.167 21.737 1.00 77.06 1137 ASP A N 1
ATOM 9127 C CA . ASP A 1 1137 ? -18.090 -22.879 22.210 1.00 77.06 1137 ASP A CA 1
ATOM 9128 C C . ASP A 1 1137 ? -18.408 -21.378 22.177 1.00 77.06 1137 ASP A C 1
ATOM 9130 O O . ASP A 1 1137 ? -19.578 -20.981 22.115 1.00 77.06 1137 ASP A O 1
ATOM 9134 N N . ILE A 1 1138 ? -17.369 -20.544 22.264 1.00 75.06 1138 ILE A N 1
ATOM 9135 C CA . ILE A 1 1138 ? -17.479 -19.088 22.372 1.00 75.06 1138 ILE A CA 1
ATOM 9136 C C . ILE A 1 1138 ? -17.205 -18.428 21.022 1.00 75.06 1138 ILE A C 1
ATOM 9138 O O . ILE A 1 1138 ? -17.897 -17.482 20.648 1.00 75.06 1138 ILE A O 1
ATOM 9142 N N . ILE A 1 1139 ? -16.227 -18.949 20.281 1.00 77.75 1139 ILE A N 1
ATOM 9143 C CA . ILE A 1 1139 ? -15.722 -18.363 19.038 1.00 77.75 1139 ILE A CA 1
ATOM 9144 C C . ILE A 1 1139 ? -15.787 -19.404 17.933 1.00 77.75 1139 ILE A C 1
ATOM 9146 O O . ILE A 1 1139 ? -15.483 -20.574 18.153 1.00 77.75 1139 ILE A O 1
ATOM 9150 N N . LYS A 1 1140 ? -16.137 -18.983 16.717 1.00 76.44 1140 LYS A N 1
ATOM 9151 C CA . LYS A 1 1140 ? -15.995 -19.858 15.549 1.00 76.44 1140 LYS A CA 1
ATOM 9152 C C . LYS A 1 1140 ? -14.529 -19.889 15.123 1.00 76.44 1140 LYS A C 1
ATOM 9154 O O . LYS A 1 1140 ? -14.021 -18.877 14.638 1.00 76.44 1140 LYS A O 1
ATOM 9159 N N . PHE A 1 1141 ? -13.886 -21.036 15.320 1.00 82.25 1141 PHE A N 1
ATOM 9160 C CA . PHE A 1 1141 ? -12.467 -21.246 15.056 1.00 82.25 1141 PHE A CA 1
ATOM 9161 C C . PHE A 1 1141 ? -12.212 -22.670 14.543 1.00 82.25 1141 PHE A C 1
ATOM 9163 O O . PHE A 1 1141 ? -12.646 -23.639 15.165 1.00 82.25 1141 PHE A O 1
ATOM 9170 N N . ASP A 1 1142 ? -11.482 -22.795 13.435 1.00 82.12 1142 ASP A N 1
ATOM 9171 C CA . ASP A 1 1142 ? -10.935 -24.057 12.930 1.00 82.12 1142 ASP A CA 1
ATOM 9172 C C . ASP A 1 1142 ? -9.405 -23.973 12.847 1.00 82.12 1142 ASP A C 1
ATOM 9174 O O . ASP A 1 1142 ? -8.831 -23.257 12.024 1.00 82.12 1142 ASP A O 1
ATOM 9178 N N . VAL A 1 1143 ? -8.721 -24.771 13.672 1.00 80.25 1143 VAL A N 1
ATOM 9179 C CA . VAL A 1 1143 ? -7.252 -24.797 13.756 1.00 80.25 1143 VAL A CA 1
ATOM 9180 C C . VAL A 1 1143 ? -6.568 -25.110 12.420 1.00 80.25 1143 VAL A C 1
ATOM 9182 O O . VAL A 1 1143 ? -5.408 -24.750 12.213 1.00 80.25 1143 VAL A O 1
ATOM 9185 N N . ASN A 1 1144 ? -7.247 -25.820 11.514 1.00 78.50 1144 ASN A N 1
ATOM 9186 C CA . ASN A 1 1144 ? -6.653 -26.247 10.253 1.00 78.50 1144 ASN A CA 1
ATOM 9187 C C . ASN A 1 1144 ? -6.656 -25.135 9.207 1.00 78.50 1144 ASN A C 1
ATOM 9189 O O . ASN A 1 1144 ? -5.753 -25.107 8.367 1.00 78.50 1144 ASN A O 1
ATOM 9193 N N . THR A 1 1145 ? -7.639 -24.234 9.267 1.00 81.50 1145 THR A N 1
ATOM 9194 C CA . THR A 1 1145 ? -7.845 -23.176 8.269 1.00 81.50 1145 THR A CA 1
ATOM 9195 C C . THR A 1 1145 ? -7.581 -21.770 8.791 1.00 81.50 1145 THR A C 1
ATOM 9197 O O . THR A 1 1145 ? -7.328 -20.878 7.984 1.00 81.50 1145 THR A O 1
ATOM 9200 N N . ASP A 1 1146 ? -7.631 -21.561 10.108 1.00 86.44 1146 ASP A N 1
ATOM 9201 C CA . ASP A 1 1146 ? -7.617 -20.230 10.727 1.00 86.44 1146 ASP A CA 1
ATOM 9202 C C . ASP A 1 1146 ? -6.297 -19.930 11.465 1.00 86.44 1146 ASP A C 1
ATOM 9204 O O . ASP A 1 1146 ? -6.180 -18.916 12.153 1.00 86.44 1146 ASP A O 1
ATOM 9208 N N . VAL A 1 1147 ? -5.281 -20.790 11.309 1.00 86.56 1147 VAL A N 1
ATOM 9209 C CA . VAL A 1 1147 ? -3.921 -20.589 11.837 1.00 86.56 1147 VAL A CA 1
ATOM 9210 C C . VAL A 1 1147 ? -2.926 -20.439 10.689 1.00 86.56 1147 VAL A C 1
ATOM 9212 O O . VAL A 1 1147 ? -2.721 -21.361 9.895 1.00 86.56 1147 VAL A O 1
ATOM 9215 N N . PHE A 1 1148 ? -2.258 -19.288 10.644 1.00 87.44 1148 PHE A N 1
ATOM 9216 C CA . PHE A 1 1148 ? -1.294 -18.925 9.613 1.00 87.44 1148 PHE A CA 1
ATOM 9217 C C . PHE A 1 1148 ? 0.102 -18.714 10.199 1.00 87.44 1148 PHE A C 1
ATOM 9219 O O . PHE A 1 1148 ? 0.265 -18.077 11.238 1.00 87.44 1148 PHE A O 1
ATOM 9226 N N . TYR A 1 1149 ? 1.121 -19.198 9.489 1.00 85.88 1149 TYR A N 1
ATOM 9227 C CA . TYR A 1 1149 ? 2.528 -19.073 9.875 1.00 85.88 1149 TYR A CA 1
ATOM 9228 C C . TYR A 1 1149 ? 3.264 -18.217 8.848 1.00 85.88 1149 TYR A C 1
ATOM 9230 O O . TYR A 1 1149 ? 3.237 -18.496 7.650 1.00 85.88 1149 TYR A O 1
ATOM 9238 N N . PHE A 1 1150 ? 3.888 -17.140 9.307 1.00 87.75 1150 PHE A N 1
ATOM 9239 C CA . PHE A 1 1150 ? 4.537 -16.129 8.485 1.00 87.75 1150 PHE A CA 1
ATOM 9240 C C . PHE A 1 1150 ? 6.046 -16.200 8.692 1.00 87.75 1150 PHE A C 1
ATOM 9242 O O . PHE A 1 1150 ? 6.522 -16.268 9.824 1.00 87.75 1150 PHE A O 1
ATOM 9249 N N . LYS A 1 1151 ? 6.810 -16.151 7.595 1.00 85.00 1151 LYS A N 1
ATOM 9250 C CA . LYS A 1 1151 ? 8.269 -15.989 7.670 1.00 85.00 1151 LYS A CA 1
ATOM 9251 C C . LYS A 1 1151 ? 8.641 -14.587 8.158 1.00 85.00 1151 LYS A C 1
ATOM 9253 O O . LYS A 1 1151 ? 7.783 -13.730 8.350 1.00 85.00 1151 LYS A O 1
ATOM 9258 N N . ASN A 1 1152 ? 9.935 -14.339 8.328 1.00 86.62 1152 ASN A N 1
ATOM 9259 C CA . ASN A 1 1152 ? 10.437 -12.985 8.544 1.00 86.62 1152 ASN A CA 1
ATOM 9260 C C . ASN A 1 1152 ? 10.057 -12.076 7.365 1.00 86.62 1152 ASN A C 1
ATOM 9262 O O . ASN A 1 1152 ? 10.111 -12.497 6.209 1.00 86.62 1152 ASN A O 1
ATOM 9266 N N . LEU A 1 1153 ? 9.729 -10.818 7.669 1.00 85.69 1153 LEU A N 1
ATOM 9267 C CA . LEU A 1 1153 ? 9.370 -9.806 6.670 1.00 85.69 1153 LEU A CA 1
ATOM 9268 C C . LEU A 1 1153 ? 10.489 -9.545 5.649 1.00 85.69 1153 LEU A C 1
ATOM 9270 O O . LEU A 1 1153 ? 10.191 -9.242 4.497 1.00 85.69 1153 LEU A O 1
ATOM 9274 N N . LEU A 1 1154 ? 11.756 -9.638 6.066 1.00 85.69 1154 LEU A N 1
ATOM 9275 C CA . LEU A 1 1154 ? 12.936 -9.366 5.240 1.00 85.69 1154 LEU A CA 1
ATOM 9276 C C . LEU A 1 1154 ? 13.746 -10.646 4.989 1.00 85.69 1154 LEU A C 1
ATOM 9278 O O . LEU A 1 1154 ? 13.812 -11.530 5.846 1.00 85.69 1154 LEU A O 1
ATOM 9282 N N . GLU A 1 1155 ? 14.387 -10.728 3.824 1.00 82.56 1155 GLU A N 1
ATOM 9283 C CA . GLU A 1 1155 ? 15.303 -11.804 3.420 1.00 82.56 1155 GLU A CA 1
ATOM 9284 C C . GLU A 1 1155 ? 16.758 -11.467 3.811 1.00 82.56 1155 GLU A C 1
ATOM 9286 O O . GLU A 1 1155 ? 17.670 -11.459 2.988 1.00 82.56 1155 GLU A O 1
ATOM 9291 N N . GLY A 1 1156 ? 16.975 -11.116 5.083 1.00 79.12 1156 GLY A N 1
ATOM 9292 C CA . GLY A 1 1156 ? 18.291 -10.756 5.622 1.00 79.12 1156 GLY A CA 1
ATOM 9293 C C . GLY A 1 1156 ? 18.233 -9.703 6.728 1.00 79.12 1156 GLY A C 1
ATOM 9294 O O . GLY A 1 1156 ? 17.158 -9.366 7.230 1.00 79.12 1156 GLY A O 1
ATOM 9295 N N . ASP A 1 1157 ? 19.403 -9.170 7.081 1.00 76.75 1157 ASP A N 1
ATOM 9296 C CA . ASP A 1 1157 ? 19.532 -8.109 8.080 1.00 76.75 1157 ASP A CA 1
ATOM 9297 C C . ASP A 1 1157 ? 19.312 -6.717 7.449 1.00 76.75 1157 ASP A C 1
ATOM 9299 O O . ASP A 1 1157 ? 19.875 -6.416 6.393 1.00 76.75 1157 ASP A O 1
ATOM 9303 N N . PRO A 1 1158 ? 18.531 -5.820 8.077 1.00 75.56 1158 PRO A N 1
ATOM 9304 C CA . PRO A 1 1158 ? 18.471 -4.418 7.660 1.00 75.56 1158 PRO A CA 1
ATOM 9305 C C . PRO A 1 1158 ? 19.855 -3.740 7.803 1.00 75.56 1158 PRO A C 1
ATOM 9307 O O . PRO A 1 1158 ? 20.654 -4.167 8.637 1.00 75.56 1158 PRO A O 1
ATOM 9310 N N . PRO A 1 1159 ? 20.146 -2.651 7.060 1.00 75.31 1159 PRO A N 1
ATOM 9311 C CA . PRO A 1 1159 ? 19.196 -1.788 6.354 1.00 75.31 1159 PRO A CA 1
ATOM 9312 C C . PRO A 1 1159 ? 18.994 -2.093 4.861 1.00 75.31 1159 PRO A C 1
ATOM 9314 O O . PRO A 1 1159 ? 18.141 -1.450 4.257 1.00 75.31 1159 PRO A O 1
ATOM 9317 N N . MET A 1 1160 ? 19.743 -3.032 4.272 1.00 78.81 1160 MET A N 1
ATOM 9318 C CA . MET A 1 1160 ? 19.680 -3.345 2.833 1.00 78.81 1160 MET A CA 1
ATOM 9319 C C . MET A 1 1160 ? 18.991 -4.684 2.518 1.00 78.81 1160 MET A C 1
ATOM 9321 O O . MET A 1 1160 ? 19.043 -5.138 1.381 1.00 78.81 1160 MET A O 1
ATOM 9325 N N . ALA A 1 1161 ? 18.345 -5.349 3.478 1.00 82.31 1161 ALA A N 1
ATOM 9326 C CA . ALA A 1 1161 ? 17.633 -6.598 3.203 1.00 82.31 1161 ALA A CA 1
ATOM 9327 C C . ALA A 1 1161 ? 16.297 -6.369 2.464 1.00 82.31 1161 ALA A C 1
ATOM 9329 O O . ALA A 1 1161 ? 15.435 -5.661 2.991 1.00 82.31 1161 ALA A O 1
ATOM 9330 N N . PRO A 1 1162 ? 16.069 -6.999 1.291 1.00 85.00 1162 PRO A N 1
ATOM 9331 C CA . PRO A 1 1162 ? 14.803 -6.888 0.569 1.00 85.00 1162 PRO A CA 1
ATOM 9332 C C . PRO A 1 1162 ? 13.649 -7.605 1.288 1.00 85.00 1162 PRO A C 1
ATOM 9334 O O . PRO A 1 1162 ? 13.886 -8.495 2.111 1.00 85.00 1162 PRO A O 1
ATOM 9337 N N . PRO A 1 1163 ? 12.386 -7.243 0.984 1.00 88.19 1163 PRO A N 1
ATOM 9338 C CA . PRO A 1 1163 ? 11.221 -7.974 1.470 1.00 88.19 1163 PRO A CA 1
ATOM 9339 C C . PRO A 1 1163 ? 11.251 -9.445 1.054 1.00 88.19 1163 PRO A C 1
ATOM 9341 O O . PRO A 1 1163 ? 11.594 -9.774 -0.079 1.00 88.19 1163 PRO A O 1
ATOM 9344 N N . ASN A 1 1164 ? 10.840 -10.326 1.963 1.00 88.06 1164 ASN A N 1
ATOM 9345 C CA . ASN A 1 1164 ? 10.783 -11.761 1.727 1.00 88.06 1164 ASN A CA 1
ATOM 9346 C C . ASN A 1 1164 ? 9.567 -12.121 0.845 1.00 88.06 1164 ASN A C 1
ATOM 9348 O O . ASN A 1 1164 ? 8.429 -11.900 1.277 1.00 88.06 1164 ASN A O 1
ATOM 9352 N N . PRO A 1 1165 ? 9.753 -12.750 -0.333 1.00 86.75 1165 PRO A N 1
ATOM 9353 C CA . PRO A 1 1165 ? 8.643 -13.137 -1.209 1.00 86.75 1165 PRO A CA 1
ATOM 9354 C C . PRO A 1 1165 ? 7.649 -14.117 -0.566 1.00 86.75 1165 PRO A C 1
ATOM 9356 O O . PRO A 1 1165 ? 6.467 -14.111 -0.893 1.00 86.75 1165 PRO A O 1
ATOM 9359 N N . SER A 1 1166 ? 8.094 -14.971 0.364 1.00 86.50 1166 SER A N 1
ATOM 9360 C CA . SER A 1 1166 ? 7.181 -15.872 1.084 1.00 86.50 1166 SER A CA 1
ATOM 9361 C C . SER A 1 1166 ? 6.245 -15.102 2.023 1.00 86.50 1166 SER A C 1
ATOM 9363 O O . SER A 1 1166 ? 5.124 -15.537 2.261 1.00 86.50 1166 SER A O 1
ATOM 9365 N N . TYR A 1 1167 ? 6.687 -13.962 2.567 1.00 88.94 1167 TYR A N 1
ATOM 9366 C CA . TYR A 1 1167 ? 5.849 -13.139 3.439 1.00 88.94 1167 TYR A CA 1
ATOM 9367 C C . TYR A 1 1167 ? 4.672 -12.549 2.662 1.00 88.94 1167 TYR A C 1
ATOM 9369 O O . TYR A 1 1167 ? 3.528 -12.669 3.096 1.00 88.94 1167 TYR A O 1
ATOM 9377 N N . SER A 1 1168 ? 4.939 -11.960 1.492 1.00 86.94 1168 SER A N 1
ATOM 9378 C CA . SER A 1 1168 ? 3.894 -11.383 0.640 1.00 86.94 1168 SER A CA 1
ATOM 9379 C C . SER A 1 1168 ? 2.892 -12.446 0.177 1.00 86.94 1168 SER A C 1
ATOM 9381 O O . SER A 1 1168 ? 1.689 -12.204 0.230 1.00 86.94 1168 SER A O 1
ATOM 9383 N N . GLN A 1 1169 ? 3.352 -13.652 -0.170 1.00 86.75 1169 GLN A N 1
ATOM 9384 C CA . GLN A 1 1169 ? 2.474 -14.784 -0.500 1.00 86.75 1169 GLN A CA 1
ATOM 9385 C C . GLN A 1 1169 ? 1.563 -15.186 0.672 1.00 86.75 1169 GLN A C 1
ATOM 9387 O O . GLN A 1 1169 ? 0.355 -15.336 0.484 1.00 86.75 1169 GLN A O 1
ATOM 9392 N N . ASN A 1 1170 ? 2.103 -15.294 1.890 1.00 88.56 1170 ASN A N 1
ATOM 9393 C CA . ASN A 1 1170 ? 1.313 -15.639 3.078 1.00 88.56 1170 ASN A CA 1
ATOM 9394 C C . ASN A 1 1170 ? 0.278 -14.551 3.415 1.00 88.56 1170 ASN A C 1
ATOM 9396 O O . ASN A 1 1170 ? -0.854 -14.862 3.788 1.00 88.56 1170 ASN A O 1
ATOM 9400 N N . VAL A 1 1171 ? 0.633 -13.274 3.232 1.00 90.06 1171 VAL A N 1
ATOM 9401 C CA . VAL A 1 1171 ? -0.303 -12.144 3.355 1.00 90.06 1171 VAL A CA 1
ATOM 9402 C C . VAL A 1 1171 ? -1.452 -12.274 2.352 1.00 90.06 1171 VAL A C 1
ATOM 9404 O O . VAL A 1 1171 ? -2.605 -12.047 2.717 1.00 90.06 1171 VAL A O 1
ATOM 9407 N N . GLN A 1 1172 ? -1.162 -12.650 1.104 1.00 87.69 1172 GLN A N 1
ATOM 9408 C CA . GLN A 1 1172 ? -2.183 -12.844 0.071 1.00 87.69 1172 GLN A CA 1
ATOM 9409 C C . GLN A 1 1172 ? -3.116 -14.023 0.398 1.00 87.69 1172 GLN A C 1
ATOM 9411 O O . GLN A 1 1172 ? -4.331 -13.896 0.232 1.00 87.69 1172 GLN A O 1
ATOM 9416 N N . GLU A 1 1173 ? -2.586 -15.140 0.915 1.00 88.44 1173 GLU A N 1
ATOM 9417 C CA . GLU A 1 1173 ? -3.391 -16.288 1.371 1.00 88.44 1173 GLU A CA 1
ATOM 9418 C C . GLU A 1 1173 ? -4.333 -15.885 2.520 1.00 88.44 1173 GLU A C 1
ATOM 9420 O O . GLU A 1 1173 ? -5.537 -16.150 2.459 1.00 88.44 1173 GLU A O 1
ATOM 9425 N N . LEU A 1 1174 ? -3.812 -15.162 3.520 1.00 90.69 1174 LEU A N 1
ATOM 9426 C CA . LEU A 1 1174 ? -4.602 -14.642 4.638 1.00 90.69 1174 LEU A CA 1
ATOM 9427 C C . LEU A 1 1174 ? -5.685 -13.663 4.160 1.00 90.69 1174 LEU A C 1
ATOM 9429 O O . LEU A 1 1174 ? -6.848 -13.795 4.539 1.00 90.69 1174 LEU A O 1
ATOM 9433 N N . LYS A 1 1175 ? -5.340 -12.720 3.275 1.00 90.31 1175 LYS A N 1
ATOM 9434 C CA . LYS A 1 1175 ? -6.296 -11.761 2.700 1.00 90.31 1175 LYS A CA 1
ATOM 9435 C C . LYS A 1 1175 ? -7.435 -12.469 1.971 1.00 90.31 1175 LYS A C 1
ATOM 9437 O O . LYS A 1 1175 ? -8.599 -12.125 2.165 1.00 90.31 1175 LYS A O 1
ATOM 9442 N N . LYS A 1 1176 ? -7.116 -13.481 1.158 1.00 88.44 1176 LYS A N 1
ATOM 9443 C CA . LYS A 1 1176 ? -8.117 -14.288 0.450 1.00 88.44 1176 LYS A CA 1
ATOM 9444 C C . LYS A 1 1176 ? -9.071 -14.968 1.431 1.00 88.44 1176 LYS A C 1
ATOM 9446 O O . LYS A 1 1176 ? -10.282 -14.936 1.217 1.00 88.44 1176 LYS A O 1
ATOM 9451 N N . ARG A 1 1177 ? -8.543 -15.544 2.516 1.00 87.94 1177 ARG A N 1
ATOM 9452 C CA . ARG A 1 1177 ? -9.353 -16.186 3.557 1.00 87.94 1177 ARG A CA 1
ATOM 9453 C C . ARG A 1 1177 ? -10.298 -15.187 4.236 1.00 87.94 1177 ARG A C 1
ATOM 9455 O O . ARG A 1 1177 ? -11.495 -15.471 4.298 1.00 87.94 1177 ARG A O 1
ATOM 9462 N N . VAL A 1 1178 ? -9.783 -14.029 4.659 1.00 89.88 1178 VAL A N 1
ATOM 9463 C CA . VAL A 1 1178 ? -10.551 -12.944 5.301 1.00 89.88 1178 VAL A CA 1
ATOM 9464 C C . VAL A 1 1178 ? -11.690 -12.460 4.405 1.00 89.88 1178 VAL A C 1
ATOM 9466 O O . VAL A 1 1178 ? -12.836 -12.417 4.838 1.00 89.88 1178 VAL A O 1
ATOM 9469 N N . LEU A 1 1179 ? -11.405 -12.161 3.134 1.00 88.50 1179 LEU A N 1
ATOM 9470 C CA . LEU A 1 1179 ? -12.426 -11.660 2.209 1.00 88.50 1179 LEU A CA 1
ATOM 9471 C C . LEU A 1 1179 ? -13.470 -12.730 1.855 1.00 88.50 1179 LEU A C 1
ATOM 9473 O O . LEU A 1 1179 ? -14.624 -12.404 1.616 1.00 88.50 1179 LEU A O 1
ATOM 9477 N N . SER A 1 1180 ? -13.106 -14.014 1.882 1.00 85.25 1180 SER A N 1
ATOM 9478 C CA . SER A 1 1180 ? -14.037 -15.122 1.622 1.00 85.25 1180 SER A CA 1
ATOM 9479 C C . SER A 1 1180 ? -14.986 -15.460 2.785 1.00 85.25 1180 SER A C 1
ATOM 9481 O O . SER A 1 1180 ? -15.610 -16.519 2.746 1.00 85.25 1180 SER A O 1
ATOM 9483 N N . ILE A 1 1181 ? -15.113 -14.612 3.814 1.00 81.56 1181 ILE A N 1
ATOM 9484 C CA . ILE A 1 1181 ? -15.926 -14.879 5.017 1.00 81.56 1181 ILE A CA 1
ATOM 9485 C C . ILE A 1 1181 ? -17.356 -15.335 4.727 1.00 81.56 1181 ILE A C 1
ATOM 9487 O O . ILE A 1 1181 ? -17.823 -16.292 5.342 1.00 81.56 1181 ILE A O 1
ATOM 9491 N N . SER A 1 1182 ? -18.018 -14.748 3.729 1.00 71.69 1182 SER A N 1
ATOM 9492 C CA . SER A 1 1182 ? -19.375 -15.128 3.316 1.00 71.69 1182 SER A CA 1
ATOM 9493 C C . SER A 1 1182 ? -19.519 -16.620 2.985 1.00 71.69 1182 SER A C 1
ATOM 9495 O O . SER A 1 1182 ? -20.580 -17.206 3.193 1.00 71.69 1182 SER A O 1
ATOM 9497 N N . THR A 1 1183 ? -18.445 -17.260 2.512 1.00 67.56 1183 THR A N 1
ATOM 9498 C CA . THR A 1 1183 ? -18.446 -18.675 2.110 1.00 67.56 1183 THR A CA 1
ATOM 9499 C C . THR A 1 1183 ? -18.375 -19.644 3.286 1.00 67.56 1183 THR A C 1
ATOM 9501 O O . THR A 1 1183 ? -18.917 -20.743 3.201 1.00 67.56 1183 THR A O 1
ATOM 9504 N N . TRP A 1 1184 ? -17.730 -19.252 4.386 1.00 64.12 1184 TRP A N 1
ATOM 9505 C CA . TRP A 1 1184 ? -17.515 -20.116 5.550 1.00 64.12 1184 TRP A CA 1
ATOM 9506 C C . TRP A 1 1184 ? -18.253 -19.632 6.806 1.00 64.12 1184 TRP A C 1
ATOM 9508 O O . TRP A 1 1184 ? -18.282 -20.336 7.814 1.00 64.12 1184 TRP A O 1
ATOM 9518 N N . GLN A 1 1185 ? -18.924 -18.477 6.732 1.00 66.44 1185 GLN A N 1
ATOM 9519 C CA . GLN A 1 1185 ? -19.675 -17.886 7.833 1.00 66.44 1185 GLN A CA 1
ATOM 9520 C C . GLN A 1 1185 ? -20.952 -17.179 7.348 1.00 66.44 1185 GLN A C 1
ATOM 9522 O O . GLN A 1 1185 ? -21.082 -15.959 7.409 1.00 66.44 1185 GLN A O 1
ATOM 9527 N N . GLN A 1 1186 ? -21.944 -17.975 6.933 1.00 52.91 1186 GLN A N 1
ATOM 9528 C CA . GLN A 1 1186 ? -23.208 -17.519 6.321 1.00 52.91 1186 GLN A CA 1
ATOM 9529 C C . GLN A 1 1186 ? -24.048 -16.529 7.162 1.00 52.91 1186 GLN A C 1
ATOM 9531 O O . GLN A 1 1186 ? -24.914 -15.864 6.609 1.00 52.91 1186 GLN A O 1
ATOM 9536 N N . ASN A 1 1187 ? -23.780 -16.391 8.469 1.00 52.50 1187 ASN A N 1
ATOM 9537 C CA . ASN A 1 1187 ? -24.507 -15.486 9.376 1.00 52.50 1187 ASN A CA 1
ATOM 9538 C C . ASN A 1 1187 ? -23.726 -14.208 9.749 1.00 52.50 1187 ASN A C 1
ATOM 9540 O O . ASN A 1 1187 ? -24.162 -13.500 10.648 1.00 52.50 1187 ASN A O 1
ATOM 9544 N N . CYS A 1 1188 ? -22.554 -13.948 9.155 1.00 48.19 1188 CYS A N 1
ATOM 9545 C CA . CYS A 1 1188 ? -21.747 -12.757 9.478 1.00 48.19 1188 CYS A CA 1
ATOM 9546 C C . CYS A 1 1188 ? -22.043 -11.537 8.610 1.00 48.19 1188 CYS A C 1
ATOM 9548 O O . CYS A 1 1188 ? -21.505 -10.475 8.870 1.00 48.19 1188 CYS A O 1
ATOM 9550 N N . VAL A 1 1189 ? -22.865 -11.687 7.573 1.00 39.94 1189 VAL A N 1
ATOM 9551 C CA . VAL A 1 1189 ? -23.178 -10.601 6.646 1.00 39.94 1189 VAL A CA 1
ATOM 9552 C C . VAL A 1 1189 ? -24.697 -10.475 6.570 1.00 39.94 1189 VAL A C 1
ATOM 9554 O O . VAL A 1 1189 ? -25.319 -10.945 5.617 1.00 39.94 1189 VAL A O 1
ATOM 9557 N N . GLN A 1 1190 ? -25.296 -9.950 7.640 1.00 33.19 1190 GLN A N 1
ATOM 9558 C CA . GLN A 1 1190 ? -26.703 -9.544 7.684 1.00 33.19 1190 GLN A CA 1
ATOM 9559 C C . GLN A 1 1190 ? -26.803 -8.058 7.966 1.00 33.19 1190 GLN A C 1
ATOM 9561 O O . GLN A 1 1190 ? -26.125 -7.611 8.916 1.00 33.19 1190 GLN A O 1
#

Foldseek 3Di:
DVVCCVVPVDDLPPDLVSQLVVLLVVLLVLLVCLLVDDLVCLLVNLVVLLVSQVSNCVSPVDCVSNCVRAVQRPSNLVSLVVNLVPDLDLSSLVSLCSSCPDCVVVRPDRPCPVVNVVSSCVCPPPVVPPDPADDQALDPVVLLVLLVVLLVLQVVDPDPVSLVVSQVRNLRNLVSNLVNCVVVVVLLLSLQLCLQVVLQQDDPSGRPPRDDSVSSVSNNVSNVVSVVLLCVQVVVHVQLSNLVSLLCLQDPDDPPDPPPSVNVVSLVSSCVRCVPPHDPVLVVLNVVCVVVVDPVVSNVVSCCRNPNPPPPPDDDDDDDDDDDDDDDDDDDDDDDDDDDDDDPDPPPPQPFPPVLVVLCVQQVLPVLPAANDALQNLLAAAPLLQDDDDQAGSNRLLNNLSSCLLLLFLCSLQDWHDQDFDFDDDDDDDDPCVVPDPPPDPGPSCSPPPIAASVLSVLSCVRSHHLVVLLLSLLSLQQQLAWHWQWFQDRRPRFIAGSQSSQQHFFDQADDVPDDTDTDRLQQDFAAEEEEAEADDFPDKRQVLVQVLQDVPDSRNYDICPRHSDDPDDDGQAQIKTKGKHHDPCDPPGLDPGIYMYIYGPHHVLVHVLSVVLCQVQHQEYEYEYHLDPPDPSSVVVVVCVVPSPRHYAYEYRNADDDDPPDLRYHYNHPDDSVVSSVSNSVVVVVSVVVDSSTGNNNVSVVVCVVSVHHYDDPLLVLLLVLLVVLVCVLQPPPRPPDDPPDDDDDFSCVQQQVQCPPLVLVLLVLVVCLVVPDDDPPDDNVVSNVVSVVVNLVSLVVLQVSQQPRPSLLSLCCLLQVDPPSSNVSNQVSNQVVLCVVLVVVLSVLVVVLVVLVVVLVVDDPVVVVVSVVVNVVSVVVSVSSDDGPLSSLSSLLSNLVSQVSDPPDQDHSNHGSLSSLVSVLSCLSSWHKHAQAALVNLGGSVVSVVSNVVVNCVVPPDWWEAEEEEAFAAPLCQVVLVCSLSVHDQADDPAFSARHKIKHKRAYDPVCCVVLVGGIYIYMYGTGQPHPDDDRVVRLVSLLSRLLVRQLPHQEYEYRAEALDVVRVLRRCLSNLSSLVVCVVVVHAHAYAYEYEAYDDPCCLVPVPVSLVVNQVSQQVSNQVVCVVVVHDDRGNCVRYPDDSNQRYAYAHHQFPDDDDPTRGDSRRSVSSSSVSSSSSNCCVVPVPSTD

Sequence (1190 aa):
MKAYEEITHQEAESADDFKALRIVAEAEKLMLSVNEWSLSDAEKHLRDLLRMRRQIKECTTSFTKWIDIFLSNEALQKFLTNVTTAYADDNIRFLMYLVMETHCHEVKEFPNREQILEWVKGFSEVAKDACFMFTPIQQFSDVLKVLETASEDFLQSSDEDLKVTITCKVTHAINSWLETMKENGLDDLVLLVLSVTKHAGHREDTFHPLLDIQEIYFLTEGLSDVHRKYWEFHKESVLKGQAYSLLTLLTASHRGREICVDKNKSLDAFKQTMKRDINTDLKQIIADFSKHENWKLLEEQLRSMIYGTSELEGNSTLTGISENIEATDSSKTQDAVNADPVDPYPKLNIGLPSQYKELFDRLDLLKYYPAKLSNSNLYNINRLSTCITQTVTEKELWPFFIYRLLTRDVNVRFLCIEPTLQISSKSLSFSLENFCNFKATDVDYVVNEAHIHPMDIYMAVYHCSNDFVRQFIFTQLSKCHFAVPLLVPSLSNQQIELPVWPLQISAITLQATEQSPVTGSVLDTSLPVVTFMRLGTSVTSKSKIMNDMMYKNGHPTFFSRHCRGSTTTRVLLEGVAEISWYLPEGKKSDISESCMAFINLHGDACKHPQQVQFLTGISSVIVLLLPENLSDSAIKERINYFLNCGTPFIALFSGIETTDKRDPNRIAAKNRNEAELIQETLFKINQVLSKGNLNKILKDNFEQGRKQGFIVETEAELKGREKAKVLIDILYGEKMTKGKVTDNKSLGLKDVHLPLQDTLWMQWCIKDKEFHRIQCKKNMSIEQQRAEIAEEKMKIRADQQKKSSENIFMKEFLQYAVSVEENERLYFLNWFKKCLDEALRDNIVDLTQLYNRTWLKYRGASDGERRKYQTYLCELSKRIKHATVGLQHIFREISQLYESHMSVEDSKTIHGIALDKLPEMGVDLMLSGHPLELMDGDVNYVAIDWVSAVLDNLIHKLGDKRVLVLSVVGLQSSGKSTLLNTMFGLDFAVSSGPCTRGAFMHLLPVEEQIRDKLLFDYVLVLDTEGLRSTVTDPDVVVKNDNELATLIIGISDITLVNVMGENLCEVQNILQVCFQAFLKMKNVNIKPSCMFVHQNVSDISAKDKNQGGRIQLIEKLDEISRAAAEEENQVVVGFSDIIKFDVNTDVFYFKNLLEGDPPMAPPNPSYSQNVQELKKRVLSISTWQQNCVQ

Secondary structure (DSSP, 8-state):
-HHHHHHH-S-GGGSHHHHHHHHHHHHHHHHHHGGG--GGGHHHHHHHHHHHHHHHHHHH--THHHIIIIIT-HHHHHHHHHHHHH---HHHHHHHHHHHTTTGGG-S--TTHHHHHHHHHGGGTSTTSS--S-----SHHHHHHHHHHHHHHHHH---HHHHHHHHHHHHHHHHHHHHHHHHTT-HHHHHHHHHHHHHTTEETTEESS---HHHHHHHHHHHHHHHHHHHHHHHH-HHHHHHHHHHHHHH--BTTB-----HHHHHHHHHHHTTTT--HHHHHHHHHHHHH--HHHHHHHHHHHHH-GGG--SS----------------------------SS--------HHHHHHHHHTT-GGGTTT-B-HHHHS-B-GGGG-SS----GGGHHHHHHHHHHTT-GGGGG--PPP------------HHHHH-TT---------TTPPPHHHHHHHHHHHB-HHHHHHHHHHHHHTT--EEEEEE-TTT-PEE--HHHH--S-EEEEETTEEEEEE-TTTS-B-EEEEEE-S--SS-HHHHHHHHH-TT---SS--TTSTT--S--SS-TT-EEEEEE---SSTT-S-SS-EEEEEE-S-GGG-HHHHHHHHHH-SEEEEEE-S----HHHHHHHHHHHHS-S-EEEEETT-SS--TT-TTEEE-TT--HHHHHHHHHHHHHHHHTTS---B-SGGGHHHHHHTT-B---HHHHHHHHHHHHHHHHHH-TTTTTS------S--HHHHH-TTTTHHHHHHHHHHHHHHS----TTS-HHHHHHHHHHHHHHHHHHHHHHHTT-HHHHHHHHHHHSS-HHHHHHHHHHHHHHHHHHHHHHHHHHHHHHHHHHHHHHTS-HHHHHHHHHHHHHHHHHHHHH---HHHHHHHHHHHHHHHHSSTT-SEETTEETTHHHHHHHHHHHTT--EEEEETTTTB--HHHHHHHHHHHHHHH-S--EEEEEEEEBTTSSHHHHHHHHH-------SS----EEEEEEEEBPHHHHHHHS-SEEEEEEEPPBS---S-HHHHHHHHHHHHHHHHHH-SEEEEEEETT-HHHHHHHHHHHHHHHHHHHHTT---EEEEEEES---TTHHHHTHHHHHHHHHHHHHHHHHHHHHTT---SSGGGTSB--TTTSEEE---SBSSSTTSPPBPHHHHHHHHHHHHHHHTHHHH-TTS--

Radius of gyration: 39.87 Å; chains: 1; bounding box: 107×97×118 Å

InterPro domains:
  IPR027417 P-loop containing nucleoside triphosphate hydrolase [G3DSA:3.40.50.300] (930-1186)
  IPR027417 P-loop containing nucleoside triphosphate hydrolase [SSF52540] (929-1122)
  IPR030383 Very large inducible GTPASE (VLIG)-type guanine nucleotide-binding (G) domain [PF25683] (768-1168)
  IPR030383 Very large inducible GTPASE (VLIG)-type guanine nucleotide-binding (G) domain [PS51717] (960-1190)
  IPR057365 Up-regulator of cell proliferation-like domain [PF25496] (452-725)

pLDDT: mean 75.72, std 16.27, range [22.08, 95.5]